Protein AF-A0A834G0B8-F1 (afdb_monomer)

Nearest PDB structures (foldseek):
  2ftw-assembly1_A  TM=9.825E-01  e=2.997E-65  Dictyostelium discoideum
  5e5c-assembly1_C  TM=9.768E-01  e=6.012E-62  Pseudomonas aeruginosa PAO1
  4tqt-assembly1_D  TM=9.620E-01  e=2.256E-61  Brucella suis 1330
  3dc8-assembly1_A  TM=9.641E-01  e=1.733E-60  Sinorhizobium meliloti
  2vr2-assembly1_A  TM=9.494E-01  e=4.234E-59  Homo sapiens

Sequence (905 aa):
MRNWLGLPVRDWSQLPDDVLLLILSRINAVEDLVVFSAVCRSWRFVAVKEFSTRRIQLPWLMLGENHGSESRGFFSFYSSKHYNVMLPNMSGRRIWGSQYGWLLVLEFNRQFFLFNPVTRVRLDLPPKPIFKGEVDHDDRQNHAASVPGFVRKAFVLRYASGSGSRPGSSTSHDRLLVVAVGNVSGNLAFAKPGGRNWIQIRTPFGRIESAAWCNDRLFAIMDTGNLLSCELFDDSPSGTYEAKEFAVEPDTVTAWNNISLVESSGDLFLVLRFFSGENGKNWHKTKSFEVYKLDFEAKEWAKVQGLGDRALFIDGDNYAMSLSASEVKECKGSCIYFVEKYWNKWGRYLGSYDVGIFSVVDRLITPHFVSDAFSSCAVRPNPIWVMPSLCDLCFGCVKPPFLKGELVATEFCEAGVGYTQCGASPYSSSKILIKGGTVVNAHHQEIADVYVEDGIIAAVKPNIKVGDEVTVLDATGKFVMPGGIDPHTHLAMNFMATETLDDFFSGQAAALAGGTTMHIDFVIPVQGSLSSGFEAYVEKAKKSCMDYGFHMAITKWDETVSREMEIMVKEKGINSFKFFLAYKGALMVNDELLLEGLKKCKSLGALAMVHAENGDAVFEGQKRMIELGITGPEGHALSRPPVLEGEATARAIRLAGFVNTPLYIVHVMSIDAMDEIANARKAGQRVIGEPVVSGLVLDDSGLFVMSPPIRTSGHGKALQGGLSTGILQLVGTDHCAFNSTQKALGIDDFRKIPNGVNGIEERMHLVWDTMVESGQISVTDYVRITSTECARIFNIYPRKGAILVGSDADIIILNPNSSFGISATSHHSRSDTNVFDGRRGKGKVEVTISRGRVVWENDQLNVAPGSGKYIEMPPYGYLFDGIDKVDSNYLSSLRAPVKRSKATS

Organism: Rhododendron simsii (NCBI:txid118357)

Structure (mmCIF, N/CA/C/O backbone):
data_AF-A0A834G0B8-F1
#
_entry.id   AF-A0A834G0B8-F1
#
loop_
_atom_site.group_PDB
_atom_site.id
_atom_site.type_symbol
_atom_site.label_atom_id
_atom_site.label_alt_id
_atom_site.label_comp_id
_atom_site.label_asym_id
_atom_site.label_entity_id
_atom_site.label_seq_id
_atom_site.pdbx_PDB_ins_code
_atom_site.Cartn_x
_atom_site.Cartn_y
_atom_site.Cartn_z
_atom_site.occupancy
_atom_site.B_iso_or_equiv
_atom_site.auth_seq_id
_atom_site.auth_comp_id
_atom_site.auth_asym_id
_atom_site.auth_atom_id
_atom_site.pdbx_PDB_model_num
ATOM 1 N N . MET A 1 1 ? -28.819 29.512 15.864 1.00 47.38 1 MET A N 1
ATOM 2 C CA . MET A 1 1 ? -29.650 30.665 15.433 1.00 47.38 1 MET A CA 1
ATOM 3 C C . MET A 1 1 ? -30.814 30.140 14.598 1.00 47.38 1 MET A C 1
ATOM 5 O O . MET A 1 1 ? -30.651 29.102 13.967 1.00 47.38 1 MET A O 1
ATOM 9 N N . ARG A 1 2 ? -31.987 30.782 14.623 1.00 40.19 2 ARG A N 1
ATOM 10 C CA . ARG A 1 2 ? -33.123 30.458 13.735 1.00 40.19 2 ARG A CA 1
ATOM 11 C C . ARG A 1 2 ? -33.294 31.597 12.731 1.00 40.19 2 ARG A C 1
ATOM 13 O O . ARG A 1 2 ? -33.008 32.740 13.077 1.00 40.19 2 ARG A O 1
ATOM 20 N N . ASN A 1 3 ? -33.680 31.290 11.496 1.00 55.28 3 ASN A N 1
ATOM 21 C CA . ASN A 1 3 ? -33.925 32.325 10.488 1.00 55.28 3 ASN A CA 1
ATOM 22 C C . ASN A 1 3 ? -35.283 33.016 10.726 1.00 55.28 3 ASN A C 1
ATOM 24 O O . ASN A 1 3 ? -36.049 32.609 11.599 1.00 55.28 3 ASN A O 1
ATOM 28 N N . TRP A 1 4 ? -35.595 34.048 9.935 1.00 47.66 4 TRP A N 1
ATOM 29 C CA . TRP A 1 4 ? -36.832 34.843 10.038 1.00 47.66 4 TRP A CA 1
ATOM 30 C C . TRP A 1 4 ? -38.130 34.029 9.853 1.00 47.66 4 TRP A C 1
ATOM 32 O O . TRP A 1 4 ? -39.213 34.537 10.116 1.00 47.66 4 TRP A O 1
ATOM 42 N N . LEU A 1 5 ? -38.022 32.760 9.444 1.00 48.81 5 LEU A N 1
ATOM 43 C CA . LEU A 1 5 ? -39.126 31.807 9.306 1.00 48.81 5 LEU A CA 1
ATOM 44 C C . LEU A 1 5 ? -39.183 30.780 10.456 1.00 48.81 5 LEU A C 1
ATOM 46 O O . LEU A 1 5 ? -39.929 29.810 10.383 1.00 48.81 5 LEU A O 1
ATOM 50 N N . GLY A 1 6 ? -38.388 30.953 11.516 1.00 38.59 6 GLY A N 1
ATOM 51 C CA . GLY A 1 6 ? -38.401 30.078 12.693 1.00 38.59 6 GLY A CA 1
ATOM 52 C C . GLY A 1 6 ? -37.762 28.699 12.485 1.00 38.59 6 GLY A C 1
ATOM 53 O O . GLY A 1 6 ? -37.793 27.878 13.404 1.00 38.59 6 GLY A O 1
ATOM 54 N N . LEU A 1 7 ? -37.142 28.446 11.327 1.00 45.94 7 LEU A N 1
ATOM 55 C CA . LEU A 1 7 ? -36.429 27.202 11.037 1.00 45.94 7 LEU A CA 1
ATOM 56 C C . LEU A 1 7 ? -35.001 27.244 11.610 1.00 45.94 7 LEU A C 1
ATOM 58 O O . LEU A 1 7 ? -34.376 28.313 11.635 1.00 45.94 7 LEU A O 1
ATOM 62 N N . PRO A 1 8 ? -34.456 26.100 12.073 1.00 51.12 8 PRO A N 1
ATOM 63 C CA . PRO A 1 8 ? -33.062 26.020 12.493 1.00 51.12 8 PRO A CA 1
ATOM 64 C C . PRO A 1 8 ? -32.152 26.409 11.323 1.00 51.12 8 PRO A C 1
ATOM 66 O O . PRO A 1 8 ? -32.283 25.870 10.222 1.00 51.12 8 PRO A O 1
ATOM 69 N N . VAL A 1 9 ? -31.241 27.363 11.549 1.00 54.59 9 VAL A N 1
ATOM 70 C CA . VAL A 1 9 ? -30.188 27.685 10.578 1.00 54.59 9 VAL A CA 1
ATOM 71 C C . VAL A 1 9 ? -29.346 26.425 10.425 1.00 54.59 9 VAL A C 1
ATOM 73 O O . VAL A 1 9 ? -28.724 25.984 11.390 1.00 54.59 9 VAL A O 1
ATOM 76 N N . ARG A 1 10 ? -29.401 25.808 9.242 1.00 59.69 10 ARG A N 1
ATOM 77 C CA . ARG A 1 10 ? -28.632 24.599 8.946 1.00 59.69 10 ARG A CA 1
ATOM 78 C C . ARG A 1 10 ? -27.151 24.950 8.977 1.00 59.69 10 ARG A C 1
ATOM 80 O O . ARG A 1 10 ? -26.719 25.875 8.291 1.00 59.69 10 ARG A O 1
ATOM 87 N N . ASP A 1 11 ? -26.403 24.224 9.794 1.00 71.50 11 ASP A N 1
ATOM 88 C CA . ASP A 1 11 ? -24.959 24.366 9.877 1.00 71.50 11 ASP A CA 1
ATOM 89 C C . ASP A 1 11 ? -24.322 23.625 8.699 1.00 71.50 11 ASP A C 1
ATOM 91 O O . ASP A 1 11 ? -24.179 22.404 8.710 1.00 71.50 11 ASP A O 1
ATOM 95 N N . TRP A 1 12 ? -23.970 24.374 7.653 1.00 71.06 12 TRP A N 1
ATOM 96 C CA . TRP A 1 12 ? -23.332 23.827 6.456 1.00 71.06 12 TRP A CA 1
ATOM 97 C C . TRP A 1 12 ? -21.983 23.159 6.758 1.00 71.06 12 TRP A C 1
ATOM 99 O O . TRP A 1 12 ? -21.543 22.331 5.965 1.00 71.06 12 TRP A O 1
ATOM 109 N N . SER A 1 13 ? -21.347 23.448 7.903 1.00 72.38 13 SER A N 1
ATOM 110 C CA . SER A 1 13 ? -20.092 22.797 8.295 1.00 72.38 13 SER A CA 1
ATOM 111 C C . SER A 1 13 ? -20.251 21.327 8.693 1.00 72.38 13 SER A C 1
ATOM 113 O O . SER A 1 13 ? -19.259 20.603 8.651 1.00 72.38 13 SER A O 1
ATOM 115 N N . GLN A 1 14 ? -21.481 20.898 9.005 1.00 75.62 14 GLN A N 1
ATOM 116 C CA . GLN A 1 14 ? -21.850 19.539 9.428 1.00 75.62 14 GLN A CA 1
ATOM 117 C C . GLN A 1 14 ? -22.278 18.637 8.263 1.00 75.62 14 GLN A C 1
ATOM 119 O O . GLN A 1 14 ? -22.762 17.528 8.488 1.00 75.62 14 GLN A O 1
ATOM 124 N N . LEU A 1 15 ? -22.177 19.114 7.018 1.00 76.94 15 LEU A N 1
ATOM 125 C CA . LEU A 1 15 ? -22.424 18.249 5.872 1.00 76.94 15 LEU A CA 1
ATOM 126 C C . LEU A 1 15 ? -21.332 17.179 5.796 1.00 76.94 15 LEU A C 1
ATOM 128 O O . LEU A 1 15 ? -20.158 17.548 5.847 1.00 76.94 15 LEU A O 1
ATOM 132 N N . PRO A 1 16 ? -21.697 15.891 5.677 1.00 79.31 16 PRO A N 1
ATOM 133 C CA . PRO A 1 16 ? -20.705 14.830 5.632 1.00 79.31 16 PRO A CA 1
ATOM 134 C C . PRO A 1 16 ? -19.886 14.887 4.332 1.00 79.31 16 PRO A C 1
ATOM 136 O O . PRO A 1 16 ? -20.357 15.376 3.297 1.00 79.31 16 PRO A O 1
ATOM 139 N N . ASP A 1 17 ? -18.640 14.418 4.403 1.00 73.38 17 ASP A N 1
ATOM 140 C CA . ASP A 1 17 ? -17.646 14.586 3.337 1.00 73.38 17 ASP A CA 1
ATOM 141 C C . ASP A 1 17 ? -18.071 13.926 2.012 1.00 73.38 17 ASP A C 1
ATOM 143 O O . ASP A 1 17 ? -17.735 14.441 0.952 1.00 73.38 17 ASP A O 1
ATOM 147 N N . ASP A 1 18 ? -18.869 12.857 2.034 1.00 71.62 18 ASP A N 1
ATOM 148 C CA . ASP A 1 18 ? -19.409 12.178 0.846 1.00 71.62 18 ASP A CA 1
ATOM 149 C C . ASP A 1 18 ? -20.405 13.048 0.056 1.00 71.62 18 ASP A C 1
ATOM 151 O O . ASP A 1 18 ? -20.353 13.101 -1.174 1.00 71.62 18 ASP A O 1
ATOM 155 N N . VAL A 1 19 ? -21.271 13.799 0.741 1.00 78.69 19 VAL A N 1
ATOM 156 C CA . VAL A 1 19 ? -22.190 14.767 0.124 1.00 78.69 19 VAL A CA 1
ATOM 157 C C . VAL A 1 19 ? -21.401 15.932 -0.457 1.00 78.69 19 VAL A C 1
ATOM 159 O O . VAL A 1 19 ? -21.695 16.394 -1.562 1.00 78.69 19 VAL A O 1
ATOM 162 N N . LEU A 1 20 ? -20.377 16.393 0.262 1.00 81.25 20 LEU A N 1
ATOM 163 C CA . LEU A 1 20 ? -19.474 17.438 -0.210 1.00 81.25 20 LEU A CA 1
ATOM 164 C C . LEU A 1 20 ? -18.701 16.981 -1.448 1.00 81.25 20 LEU A C 1
ATOM 166 O O . LEU A 1 20 ? -18.669 17.722 -2.427 1.00 81.25 20 LEU A O 1
ATOM 170 N N . LEU A 1 21 ? -18.176 15.755 -1.460 1.00 74.56 21 LEU A N 1
ATOM 171 C CA . LEU A 1 21 ? -17.522 15.131 -2.614 1.00 74.56 21 LEU A CA 1
ATOM 172 C C . LEU A 1 21 ? -18.489 14.946 -3.785 1.00 74.56 21 LEU A C 1
ATOM 174 O O . LEU A 1 21 ? -18.123 15.185 -4.934 1.00 74.56 21 LEU A O 1
ATOM 178 N N . LEU A 1 22 ? -19.747 14.591 -3.523 1.00 77.38 22 LEU A N 1
ATOM 179 C CA . LEU A 1 22 ? -20.758 14.460 -4.567 1.00 77.38 22 LEU A CA 1
ATOM 180 C C . LEU A 1 22 ? -21.101 15.819 -5.188 1.00 77.38 22 LEU A C 1
ATOM 182 O O . LEU A 1 22 ? -21.152 15.919 -6.413 1.00 77.38 22 LEU A O 1
ATOM 186 N N . ILE A 1 23 ? -21.260 16.880 -4.390 1.00 79.69 23 ILE A N 1
ATOM 187 C CA . ILE A 1 23 ? -21.405 18.258 -4.895 1.00 79.69 23 ILE A CA 1
ATOM 188 C C . ILE A 1 23 ? -20.159 18.648 -5.704 1.00 79.69 23 ILE A C 1
ATOM 190 O O . ILE A 1 23 ? -20.275 19.134 -6.830 1.00 79.69 23 ILE A O 1
ATOM 194 N N . LEU A 1 24 ? -18.970 18.361 -5.174 1.00 72.81 24 LEU A N 1
ATOM 195 C CA . LEU A 1 24 ? -17.680 18.657 -5.792 1.00 72.81 24 LEU A CA 1
ATOM 196 C C . LEU A 1 24 ? -17.486 17.953 -7.143 1.00 72.81 24 LEU A C 1
ATOM 198 O O . LEU A 1 24 ? -17.004 18.561 -8.100 1.00 72.81 24 LEU A O 1
ATOM 202 N N . SER A 1 25 ? -17.939 16.703 -7.260 1.00 70.69 25 SER A N 1
ATOM 203 C CA . SER A 1 25 ? -17.908 15.915 -8.500 1.00 70.69 25 SER A CA 1
ATOM 204 C C . SER A 1 25 ? -18.770 16.517 -9.615 1.00 70.69 25 SER A C 1
ATOM 206 O O . SER A 1 25 ? -18.547 16.238 -10.791 1.00 70.69 25 SER A O 1
ATOM 208 N N . ARG A 1 26 ? -19.754 17.354 -9.257 1.00 75.81 26 ARG A N 1
ATOM 209 C CA . ARG A 1 26 ? -20.673 18.023 -10.191 1.00 75.81 26 ARG A CA 1
ATOM 210 C C . ARG A 1 26 ? -20.283 19.470 -10.486 1.00 75.81 26 ARG A C 1
ATOM 212 O O . ARG A 1 26 ? -20.737 20.020 -11.488 1.00 75.81 26 ARG A O 1
ATOM 219 N N . ILE A 1 27 ? -19.450 20.079 -9.645 1.00 71.62 27 ILE A N 1
ATOM 220 C CA . ILE A 1 27 ? -18.848 21.387 -9.902 1.00 71.62 27 ILE A CA 1
ATOM 221 C C . ILE A 1 27 ? -17.823 21.216 -11.019 1.00 71.62 27 ILE A C 1
ATOM 223 O O . ILE A 1 27 ? -16.889 20.452 -10.851 1.00 71.62 27 ILE A O 1
ATOM 227 N N . ASN A 1 28 ? -17.967 21.920 -12.142 1.00 63.12 28 ASN A N 1
ATOM 228 C CA . ASN A 1 28 ? -17.022 21.844 -13.271 1.00 63.12 28 ASN A CA 1
ATOM 229 C C . ASN A 1 28 ? -16.248 23.152 -13.500 1.00 63.12 28 ASN A C 1
ATOM 231 O O . ASN A 1 28 ? -15.239 23.157 -14.201 1.00 63.12 28 ASN A O 1
ATOM 235 N N . ALA A 1 29 ? -16.712 24.248 -12.899 1.00 64.25 29 ALA A N 1
ATOM 236 C CA . ALA A 1 29 ? -16.082 25.559 -12.956 1.00 64.25 29 ALA A CA 1
ATOM 237 C C . ALA A 1 29 ? -15.155 25.742 -11.743 1.00 64.25 29 ALA A C 1
ATOM 239 O O . ALA A 1 29 ? -15.561 25.464 -10.610 1.00 64.25 29 ALA A O 1
ATOM 240 N N . VAL A 1 30 ? -13.921 26.218 -11.954 1.00 64.25 30 VAL A N 1
ATOM 241 C CA . VAL A 1 30 ? -13.003 26.544 -10.842 1.00 64.25 30 VAL A CA 1
ATOM 242 C C . VAL A 1 30 ? -13.590 27.677 -10.002 1.00 64.25 30 VAL A C 1
ATOM 244 O O . VAL A 1 30 ? -13.386 27.738 -8.796 1.00 64.25 30 VAL A O 1
ATOM 247 N N . GLU A 1 31 ? -14.409 28.520 -10.616 1.00 68.06 31 GLU A N 1
ATOM 248 C CA . GLU A 1 31 ? -15.207 29.558 -9.982 1.00 68.06 31 GLU A CA 1
ATOM 249 C C . GLU A 1 31 ? -16.084 29.016 -8.851 1.00 68.06 31 GLU A C 1
ATOM 251 O O . GLU A 1 31 ? -15.979 29.449 -7.701 1.00 68.06 31 GLU A O 1
ATOM 256 N N . ASP A 1 32 ? -16.907 28.021 -9.167 1.00 71.94 32 ASP A N 1
ATOM 257 C CA . ASP A 1 32 ? -17.830 27.402 -8.217 1.00 71.94 32 ASP A CA 1
ATOM 258 C C . ASP A 1 32 ? -17.080 26.568 -7.177 1.00 71.94 32 ASP A C 1
ATOM 260 O O . ASP A 1 32 ? -17.523 26.431 -6.039 1.00 71.94 32 ASP A O 1
ATOM 264 N N . LEU A 1 33 ? -15.900 26.067 -7.537 1.00 70.69 33 LEU A N 1
ATOM 265 C CA . LEU A 1 33 ? -15.015 25.355 -6.632 1.00 70.69 33 LEU A CA 1
ATOM 266 C C . LEU A 1 33 ? -14.334 26.286 -5.620 1.00 70.69 33 LEU A C 1
ATOM 268 O O . LEU A 1 33 ? -14.229 25.941 -4.444 1.00 70.69 33 LEU A O 1
ATOM 272 N N . VAL A 1 34 ? -13.868 27.464 -6.040 1.00 67.75 34 VAL A N 1
ATOM 273 C CA . VAL A 1 34 ? -13.312 28.458 -5.112 1.00 67.75 34 VAL A CA 1
ATOM 274 C C . VAL A 1 34 ? -14.404 28.896 -4.143 1.00 67.75 34 VAL A C 1
ATOM 276 O O . VAL A 1 34 ? -14.155 28.938 -2.938 1.00 67.75 34 VAL A O 1
ATOM 279 N N . VAL A 1 35 ? -15.627 29.120 -4.634 1.00 71.69 35 VAL A N 1
ATOM 280 C CA . VAL A 1 35 ? -16.799 29.410 -3.791 1.00 71.69 35 VAL A CA 1
ATOM 281 C C . VAL A 1 35 ? -17.096 28.247 -2.840 1.00 71.69 35 VAL A C 1
ATOM 283 O O . VAL A 1 35 ? -17.263 28.475 -1.644 1.00 71.69 35 VAL A O 1
ATOM 286 N N . PHE A 1 36 ? -17.067 27.004 -3.325 1.00 76.56 36 PHE A N 1
ATOM 287 C CA . PHE A 1 36 ? -17.218 25.794 -2.513 1.00 76.56 36 PHE A CA 1
ATOM 288 C C . PHE A 1 36 ? -16.150 25.715 -1.406 1.00 76.56 36 PHE A C 1
ATOM 290 O O . PHE A 1 36 ? -16.473 25.509 -0.238 1.00 76.56 36 PHE A O 1
ATOM 297 N N . SER A 1 37 ? -14.883 25.995 -1.723 1.00 71.06 37 SER A N 1
ATOM 298 C CA . SER A 1 37 ? -13.770 26.017 -0.759 1.00 71.06 37 SER A CA 1
ATOM 299 C C . SER A 1 37 ? -13.818 27.198 0.230 1.00 71.06 37 SER A C 1
ATOM 301 O O . SER A 1 37 ? -13.136 27.205 1.264 1.00 71.06 37 SER A O 1
ATOM 303 N N . ALA A 1 38 ? -14.616 28.225 -0.076 1.00 69.06 38 ALA A N 1
ATOM 304 C CA . ALA A 1 38 ? -14.768 29.421 0.742 1.00 69.06 38 ALA A CA 1
ATOM 305 C C . ALA A 1 38 ? -15.856 29.284 1.821 1.00 69.06 38 ALA A C 1
ATOM 307 O O . ALA A 1 38 ? -15.857 30.098 2.744 1.00 69.06 38 ALA A O 1
ATOM 308 N N . VAL A 1 39 ? -16.719 28.259 1.757 1.00 73.31 39 VAL A N 1
ATOM 309 C CA . VAL A 1 39 ? -17.856 28.067 2.682 1.00 73.31 39 VAL A CA 1
ATOM 310 C C . VAL A 1 39 ? -17.396 27.907 4.135 1.00 73.31 39 VAL A C 1
ATOM 312 O O . VAL A 1 39 ? -17.760 28.705 4.997 1.00 73.31 39 VAL A O 1
ATOM 315 N N . CYS A 1 40 ? -16.577 26.895 4.427 1.00 73.88 40 CYS A N 1
ATOM 316 C CA . CYS A 1 40 ? -15.987 26.663 5.750 1.00 73.88 40 CYS A CA 1
ATOM 317 C C . CYS A 1 40 ? -14.786 25.706 5.655 1.00 73.88 40 CYS A C 1
ATOM 319 O O . CYS A 1 40 ? -14.409 25.258 4.572 1.00 73.88 40 CYS A O 1
ATOM 321 N N . ARG A 1 41 ? -14.151 25.394 6.795 1.00 70.88 41 ARG A N 1
ATOM 322 C CA . ARG A 1 41 ? -12.939 24.556 6.835 1.00 70.88 41 ARG A CA 1
ATOM 323 C C . ARG A 1 41 ? -13.168 23.137 6.298 1.00 70.88 41 ARG A C 1
ATOM 325 O O . ARG A 1 41 ? -12.286 22.646 5.604 1.00 70.88 41 ARG A O 1
ATOM 332 N N . SER A 1 42 ? -14.311 22.509 6.587 1.00 76.56 42 SER A N 1
ATOM 333 C CA . SER A 1 42 ? -14.644 21.156 6.106 1.00 76.56 42 SER A CA 1
ATOM 334 C C . SER A 1 42 ? -14.799 21.115 4.584 1.00 76.56 42 SER A C 1
ATOM 336 O O . SER A 1 42 ? -14.101 20.360 3.918 1.00 76.56 42 SER A O 1
ATOM 338 N N . TRP A 1 43 ? -15.584 22.025 4.006 1.00 84.12 43 TRP A N 1
ATOM 339 C CA . TRP A 1 43 ? -15.740 22.130 2.550 1.00 84.12 43 TRP A CA 1
ATOM 340 C C . TRP A 1 43 ? -14.421 22.432 1.840 1.00 84.12 43 TRP A C 1
ATOM 342 O O . TRP A 1 43 ? -14.108 21.835 0.814 1.00 84.12 43 TRP A O 1
ATOM 352 N N . ARG A 1 44 ? -13.601 23.320 2.416 1.00 75.44 44 ARG A N 1
ATOM 353 C CA . ARG A 1 44 ? -12.254 23.603 1.907 1.00 75.44 44 ARG A CA 1
ATOM 354 C C . ARG A 1 44 ? -11.372 22.368 1.914 1.00 75.44 44 ARG A C 1
ATOM 356 O O . ARG A 1 44 ? -10.657 22.129 0.951 1.00 75.44 44 ARG A O 1
ATOM 363 N N . PHE A 1 45 ? -11.406 21.608 3.001 1.00 72.44 45 PHE A N 1
ATOM 364 C CA . PHE A 1 45 ? -10.605 20.402 3.147 1.00 72.44 45 PHE A CA 1
ATOM 365 C C . PHE A 1 45 ? -10.953 19.365 2.073 1.00 72.44 45 PHE A C 1
ATOM 367 O O . PHE A 1 45 ? -10.048 18.809 1.457 1.00 72.44 45 PHE A O 1
ATOM 374 N N . VAL A 1 46 ? -12.243 19.187 1.779 1.00 72.50 46 VAL A N 1
ATOM 375 C CA . VAL A 1 46 ? -12.719 18.312 0.697 1.00 72.50 46 VAL A CA 1
ATOM 376 C C . VAL A 1 46 ? -12.325 18.859 -0.685 1.00 72.50 46 VAL A C 1
ATOM 378 O O . VAL A 1 46 ? -11.812 18.115 -1.515 1.00 72.50 46 VAL A O 1
ATOM 381 N N . ALA A 1 47 ? -12.457 20.171 -0.912 1.00 68.06 47 ALA A N 1
ATOM 382 C CA . ALA A 1 47 ? -12.067 20.830 -2.165 1.00 68.06 47 ALA A CA 1
ATOM 383 C C . ALA A 1 47 ? -10.579 20.648 -2.513 1.00 68.06 47 ALA A C 1
ATOM 385 O O . ALA A 1 47 ? -10.230 20.453 -3.675 1.00 68.06 47 ALA A O 1
ATOM 386 N N . VAL A 1 48 ? -9.706 20.710 -1.500 1.00 63.00 48 VAL A N 1
ATOM 387 C CA . VAL A 1 48 ? -8.249 20.573 -1.655 1.00 63.00 48 VAL A CA 1
ATOM 388 C C . VAL A 1 48 ? -7.839 19.146 -2.035 1.00 63.00 48 VAL A C 1
ATOM 390 O O . VAL A 1 48 ? -6.846 18.981 -2.735 1.00 63.00 48 VAL A O 1
ATOM 393 N N . LYS A 1 49 ? -8.602 18.122 -1.631 1.00 59.94 49 LYS A N 1
ATOM 394 C CA . LYS A 1 49 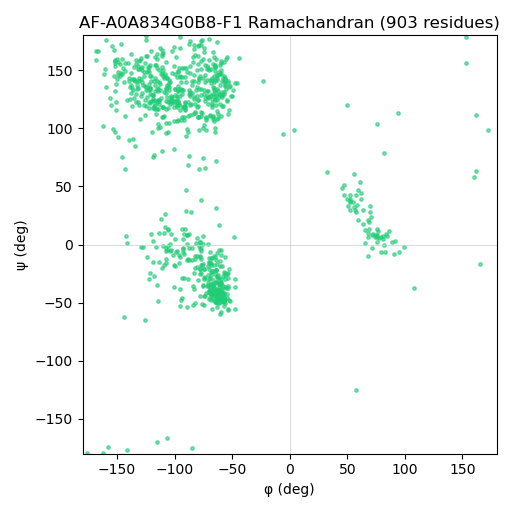? -8.279 16.712 -1.907 1.00 59.94 49 LYS A CA 1
ATOM 395 C C . LYS A 1 49 ? -8.519 16.273 -3.360 1.00 59.94 49 LYS A C 1
ATOM 397 O O . LYS A 1 49 ? -7.812 15.390 -3.825 1.00 59.94 49 LYS A O 1
ATOM 402 N N . GLU A 1 50 ? -9.477 16.870 -4.071 1.00 57.66 50 GLU A N 1
ATOM 403 C CA . GLU A 1 50 ? -9.910 16.414 -5.412 1.00 57.66 50 GLU A CA 1
ATOM 404 C C . GLU A 1 50 ? -9.245 17.147 -6.593 1.00 57.66 50 GLU A C 1
ATOM 406 O O . GLU A 1 50 ? -9.317 16.709 -7.742 1.00 57.66 50 GLU A O 1
ATOM 411 N N . PHE A 1 51 ? -8.611 18.294 -6.355 1.00 53.38 51 PHE A N 1
ATOM 412 C CA . PHE A 1 51 ? -8.185 19.197 -7.432 1.00 53.38 51 PHE A CA 1
ATOM 413 C C . PHE A 1 51 ? -6.963 18.736 -8.220 1.00 53.38 51 PHE A C 1
ATOM 415 O O . PHE A 1 51 ? -6.790 19.151 -9.364 1.00 53.38 51 PHE A O 1
ATOM 422 N N . SER A 1 52 ? -6.153 17.847 -7.647 1.00 49.44 52 SER A N 1
ATOM 423 C CA . SER A 1 52 ? -4.958 17.258 -8.266 1.00 49.44 52 SER A CA 1
ATOM 424 C C . SER A 1 52 ? -5.261 16.456 -9.542 1.00 49.44 52 SER A C 1
ATOM 426 O O . SER A 1 52 ? -4.343 16.013 -10.223 1.00 49.44 52 SER A O 1
ATOM 428 N N . THR A 1 53 ? -6.540 16.289 -9.896 1.00 43.41 53 THR A N 1
ATOM 429 C CA . THR A 1 53 ? -7.009 15.514 -11.054 1.00 43.41 53 THR A CA 1
ATOM 430 C C . THR A 1 53 ? -7.604 16.359 -12.192 1.00 43.41 53 THR A C 1
ATOM 432 O O . THR A 1 53 ? -8.015 15.800 -13.211 1.00 43.41 53 THR A O 1
ATOM 435 N N . ARG A 1 54 ? -7.682 17.698 -12.068 1.00 52.31 54 ARG A N 1
ATOM 436 C CA . ARG A 1 54 ? -8.414 18.560 -13.024 1.00 52.31 54 ARG A CA 1
ATOM 437 C C . ARG A 1 54 ? -7.520 19.502 -13.843 1.00 52.31 54 ARG A C 1
ATOM 439 O O . ARG A 1 54 ? -6.463 19.930 -13.402 1.00 52.31 54 ARG A O 1
ATOM 446 N N . ARG A 1 55 ? -7.971 19.807 -15.071 1.00 52.47 55 ARG A N 1
ATOM 447 C CA . ARG A 1 55 ? -7.248 20.576 -16.110 1.00 52.47 55 ARG A CA 1
ATOM 448 C C . ARG A 1 55 ? -6.890 22.008 -15.673 1.00 52.47 55 ARG A C 1
ATOM 450 O O . ARG A 1 55 ? -7.677 22.658 -14.989 1.00 52.47 55 ARG A O 1
ATOM 457 N N . ILE A 1 56 ? -5.746 22.504 -16.158 1.00 59.41 56 ILE A N 1
ATOM 458 C CA . ILE A 1 56 ? -5.259 23.885 -15.991 1.00 59.41 56 ILE A CA 1
ATOM 459 C C . ILE A 1 56 ? -6.258 24.866 -16.640 1.00 59.41 56 ILE A C 1
ATOM 461 O O . ILE A 1 56 ? -6.656 24.675 -17.788 1.00 59.41 56 ILE A O 1
ATOM 465 N N . GLN A 1 57 ? -6.673 25.909 -15.911 1.00 66.25 57 GLN A N 1
ATOM 466 C CA . GLN A 1 57 ? -7.536 26.991 -16.414 1.00 66.25 57 GLN A CA 1
ATOM 467 C C . GLN A 1 57 ? -6.777 28.324 -16.521 1.00 66.25 57 GLN A C 1
ATOM 469 O O . GLN A 1 57 ? -5.677 28.465 -15.986 1.00 66.25 57 GLN A O 1
ATOM 474 N N . LEU A 1 58 ? -7.378 29.308 -17.205 1.00 73.50 58 LEU A N 1
ATOM 475 C CA . LEU A 1 58 ? -6.838 30.667 -17.333 1.00 73.50 58 LEU A CA 1
ATOM 476 C C . LEU A 1 58 ? -6.578 31.323 -15.954 1.00 73.50 58 LEU A C 1
ATOM 478 O O . LEU A 1 58 ? -7.416 31.193 -15.056 1.00 73.50 58 LEU A O 1
ATOM 482 N N . PRO A 1 59 ? -5.473 32.082 -15.786 1.00 81.62 59 PRO A N 1
ATOM 483 C CA . PRO A 1 59 ? -5.204 32.843 -14.568 1.00 81.62 59 PRO A CA 1
ATOM 484 C C . PRO A 1 59 ? -6.336 33.818 -14.222 1.00 81.62 59 PRO A C 1
ATOM 486 O O . PRO A 1 59 ? -6.929 34.458 -15.095 1.00 81.62 59 PRO A O 1
ATOM 489 N N . TRP A 1 60 ? -6.605 33.978 -12.928 1.00 82.50 60 TRP A N 1
ATOM 490 C CA . TRP A 1 60 ? -7.534 34.982 -12.414 1.00 82.50 60 TRP A CA 1
ATOM 491 C C . TRP A 1 60 ? -6.792 36.267 -12.076 1.00 82.50 60 TRP A C 1
ATOM 493 O O . TRP A 1 60 ? -5.624 36.243 -11.693 1.00 82.50 60 TRP A O 1
ATOM 503 N N . LEU A 1 61 ? -7.479 37.400 -12.158 1.00 81.75 61 LEU A N 1
ATOM 504 C CA . LEU A 1 61 ? -6.933 38.680 -11.726 1.00 81.75 61 LEU A CA 1
ATOM 505 C C . LEU A 1 61 ? -7.410 38.977 -10.306 1.00 81.75 61 LEU A C 1
ATOM 507 O O . LEU A 1 61 ? -8.581 39.291 -10.101 1.00 81.75 61 LEU A O 1
ATOM 511 N N . MET A 1 62 ? -6.519 38.865 -9.321 1.00 81.12 62 MET A N 1
ATOM 512 C CA . MET A 1 62 ? -6.801 39.333 -7.962 1.00 81.12 62 MET A CA 1
ATOM 513 C C . MET A 1 62 ? -6.804 40.857 -7.972 1.00 81.12 62 MET A C 1
ATOM 515 O O . MET A 1 62 ? -5.890 41.457 -8.522 1.00 81.12 62 MET A O 1
ATOM 519 N N . LEU A 1 63 ? -7.811 41.480 -7.376 1.00 76.75 63 LEU A N 1
ATOM 520 C CA . LEU A 1 63 ? -8.047 42.919 -7.419 1.00 76.75 63 LEU A CA 1
ATOM 521 C C . LEU A 1 63 ? -7.612 43.610 -6.122 1.00 76.75 63 LEU A C 1
ATOM 523 O O . LEU A 1 63 ? -7.360 42.972 -5.096 1.00 76.75 63 LEU A O 1
ATOM 527 N N . GLY A 1 64 ? -7.526 44.939 -6.177 1.00 66.56 64 GLY A N 1
ATOM 528 C CA . GLY A 1 64 ? -7.105 45.759 -5.046 1.00 66.56 64 GLY A CA 1
ATOM 529 C C . GLY A 1 64 ? -8.047 45.722 -3.831 1.00 66.56 64 GLY A C 1
ATOM 530 O O . GLY A 1 64 ? -9.223 45.387 -3.914 1.00 66.56 64 GLY A O 1
ATOM 531 N N . GLU A 1 65 ? -7.477 46.107 -2.689 1.00 66.19 65 GLU A N 1
ATOM 532 C CA . GLU A 1 65 ? -8.109 46.917 -1.633 1.00 66.19 65 GLU A CA 1
ATOM 533 C C . GLU A 1 65 ? -9.570 47.377 -1.678 1.00 66.19 65 GLU A C 1
ATOM 535 O O . GLU A 1 65 ? -9.789 48.476 -2.184 1.00 66.19 65 GLU A O 1
ATOM 540 N N . ASN A 1 66 ? -10.519 46.711 -1.013 1.00 60.59 66 ASN A N 1
ATOM 541 C CA . ASN A 1 66 ? -11.736 47.400 -0.561 1.00 60.59 66 ASN A CA 1
ATOM 542 C C . ASN A 1 66 ? -11.552 47.849 0.898 1.00 60.59 66 ASN A C 1
ATOM 544 O O . ASN A 1 66 ? -11.392 47.012 1.784 1.00 60.59 66 ASN A O 1
ATOM 548 N N . HIS A 1 67 ? -11.549 49.165 1.149 1.00 56.94 67 HIS A N 1
ATOM 549 C CA . HIS A 1 67 ? -11.304 49.750 2.480 1.00 56.94 67 HIS A CA 1
ATOM 550 C C . HIS A 1 67 ? -12.169 49.105 3.573 1.00 56.94 67 HIS A C 1
ATOM 552 O O . HIS A 1 67 ? -13.389 49.030 3.441 1.00 56.94 67 HIS A O 1
ATOM 558 N N . GLY A 1 68 ? -11.533 48.660 4.662 1.00 55.16 68 GLY A N 1
ATOM 559 C CA . GLY A 1 68 ? -12.216 48.084 5.828 1.00 55.16 68 GLY A CA 1
ATOM 560 C C . GLY A 1 68 ? -12.817 46.690 5.613 1.00 55.16 68 GLY A C 1
ATOM 561 O O . GLY A 1 68 ? -13.539 46.208 6.482 1.00 55.16 68 GLY A O 1
ATOM 562 N N . SER A 1 69 ? -12.537 46.038 4.479 1.00 63.84 69 SER A N 1
ATOM 563 C CA . SER A 1 69 ? -13.044 44.705 4.155 1.00 63.84 69 SER A CA 1
ATOM 564 C C . SER A 1 69 ? -11.944 43.648 4.241 1.00 63.84 69 SER A C 1
ATOM 566 O O . SER A 1 69 ? -10.902 43.750 3.602 1.00 63.84 69 SER A O 1
ATOM 568 N N . GLU A 1 70 ? -12.230 42.553 4.945 1.00 68.50 70 GLU A N 1
ATOM 569 C CA . GLU A 1 70 ? -11.380 41.353 4.966 1.00 68.50 70 GLU A CA 1
ATOM 570 C C . GLU A 1 70 ? -11.543 40.468 3.712 1.00 68.50 70 GLU A C 1
ATOM 572 O O . GLU A 1 70 ? -10.934 39.402 3.606 1.00 68.50 70 GLU A O 1
ATOM 577 N N . SER A 1 71 ? -12.368 40.886 2.748 1.00 71.25 71 SER A N 1
ATOM 578 C CA . SER A 1 71 ? -12.539 40.222 1.452 1.00 71.25 71 SER A CA 1
ATOM 579 C C . SER A 1 71 ? -11.669 40.839 0.352 1.00 71.25 71 SER A C 1
ATOM 581 O O . SER A 1 71 ? -11.464 42.054 0.313 1.00 71.25 71 SER A O 1
ATOM 583 N N . ARG A 1 72 ? -11.169 39.990 -0.556 1.00 76.88 72 ARG A N 1
ATOM 584 C CA . ARG A 1 72 ? -10.450 40.362 -1.783 1.00 76.88 72 ARG A CA 1
ATOM 585 C C . ARG A 1 72 ? -11.253 39.963 -3.014 1.00 76.88 72 ARG A C 1
ATOM 587 O O . ARG A 1 72 ? -11.758 38.843 -3.079 1.00 76.88 72 ARG A O 1
ATOM 594 N N . GLY A 1 73 ? -11.338 40.869 -3.983 1.00 76.69 73 GLY A N 1
ATOM 595 C CA . GLY A 1 73 ? -11.963 40.603 -5.275 1.00 76.69 73 GLY A CA 1
ATOM 596 C C . GLY A 1 73 ? -11.049 39.794 -6.196 1.00 76.69 73 GLY A C 1
ATOM 597 O O . GLY A 1 73 ? -9.835 39.985 -6.193 1.00 76.69 73 GLY A O 1
ATOM 598 N N . PHE A 1 74 ? -11.630 38.914 -6.999 1.00 80.19 74 PHE A N 1
ATOM 599 C CA . PHE A 1 74 ? -10.984 38.168 -8.073 1.00 80.19 74 PHE A CA 1
ATOM 600 C C . PHE A 1 74 ? -11.853 38.253 -9.327 1.00 80.19 74 PHE A C 1
ATOM 602 O O . PHE A 1 74 ? -13.074 38.116 -9.254 1.00 80.19 74 PHE A O 1
ATOM 609 N N . PHE A 1 75 ? -11.235 38.463 -10.483 1.00 78.19 75 PHE A N 1
ATOM 610 C CA . PHE A 1 75 ? -11.911 38.520 -11.774 1.00 78.19 75 PHE A CA 1
ATOM 611 C C . PHE A 1 75 ? -11.475 37.350 -12.663 1.00 78.19 75 PHE A C 1
ATOM 613 O O . PHE A 1 75 ? -10.281 37.168 -12.913 1.00 78.19 75 PHE A O 1
ATOM 620 N N . SER A 1 76 ? -12.448 36.565 -13.138 1.00 78.38 76 SER A N 1
ATOM 621 C CA . SER A 1 76 ? -12.224 35.478 -14.102 1.00 78.38 76 SER A CA 1
ATOM 622 C C . SER A 1 76 ? -12.429 36.000 -15.525 1.00 78.38 76 SER A C 1
ATOM 624 O O . SER A 1 76 ? -13.533 36.419 -15.882 1.00 78.38 76 SER A O 1
ATOM 626 N N . PHE A 1 77 ? -11.377 35.946 -16.349 1.00 73.69 77 PHE A N 1
ATOM 627 C CA . PHE A 1 77 ? -11.447 36.286 -17.779 1.00 73.69 77 PHE A CA 1
ATOM 628 C C . PHE A 1 77 ? -12.259 35.271 -18.582 1.00 73.69 77 PHE A C 1
ATOM 630 O O . PHE A 1 77 ? -12.811 35.615 -19.622 1.00 73.69 77 PHE A O 1
ATOM 637 N N . TYR A 1 78 ? -12.367 34.038 -18.082 1.00 71.81 78 TYR A N 1
ATOM 638 C CA . TYR A 1 78 ? -13.174 33.001 -18.705 1.00 71.81 78 TYR A CA 1
ATOM 639 C C . TYR A 1 78 ? -14.666 33.335 -18.621 1.00 71.81 78 TYR A C 1
ATOM 641 O O . TYR A 1 78 ? -15.356 33.423 -19.635 1.00 71.81 78 TYR A O 1
ATOM 649 N N . SER A 1 79 ? -15.171 33.561 -17.407 1.00 68.81 79 SER A N 1
ATOM 650 C CA . SER A 1 79 ? -16.603 33.768 -17.187 1.00 68.81 79 SER A CA 1
ATOM 651 C C . SER A 1 79 ? -17.026 35.237 -17.228 1.00 68.81 79 SER A C 1
ATOM 653 O O . SER A 1 79 ? -18.220 35.517 -17.149 1.00 68.81 79 SER A O 1
ATOM 655 N N . SER A 1 80 ? -16.074 36.178 -17.279 1.00 74.31 80 SER A N 1
ATOM 656 C CA . SER A 1 80 ? -16.312 37.618 -17.086 1.00 74.31 80 SER A CA 1
ATOM 657 C C . SER A 1 80 ? -17.082 37.927 -15.790 1.00 74.31 80 SER A C 1
ATOM 659 O O . SER A 1 80 ? -17.937 38.811 -15.750 1.00 74.31 80 SER A O 1
ATOM 661 N N . LYS A 1 81 ? -16.805 37.169 -14.718 1.00 73.50 81 LYS A N 1
ATOM 662 C CA . LYS A 1 81 ? -17.470 37.304 -13.407 1.00 73.50 81 LYS A CA 1
ATOM 663 C C . LYS A 1 81 ? -16.487 37.734 -12.323 1.00 73.50 81 LYS A C 1
ATOM 665 O O . LYS A 1 81 ? -15.288 37.470 -12.404 1.00 73.50 81 LYS A O 1
ATOM 670 N N . HIS A 1 82 ? -17.041 38.372 -11.296 1.00 74.50 82 HIS A N 1
ATOM 671 C CA . HIS A 1 82 ? -16.326 38.835 -10.116 1.00 74.50 82 HIS A CA 1
ATOM 672 C C . HIS A 1 82 ? -16.631 37.954 -8.900 1.00 74.50 82 HIS A C 1
ATOM 674 O O . HIS A 1 82 ? -17.791 37.633 -8.634 1.00 74.50 82 HIS A O 1
ATOM 680 N N . TYR A 1 83 ? -15.591 37.622 -8.142 1.00 73.75 83 TYR A N 1
ATOM 681 C CA . TYR A 1 83 ? -15.637 36.750 -6.975 1.00 73.75 83 TYR A CA 1
ATOM 682 C C . TYR A 1 83 ? -15.021 37.464 -5.776 1.00 73.75 83 TYR A C 1
ATOM 684 O O . TYR A 1 83 ? -13.870 37.877 -5.831 1.00 73.75 83 TYR A O 1
ATOM 692 N N . ASN A 1 84 ? -15.760 37.586 -4.674 1.00 74.44 84 ASN A N 1
ATOM 693 C CA . ASN A 1 84 ? -15.208 38.086 -3.415 1.00 74.44 84 ASN A CA 1
ATOM 694 C C . ASN A 1 84 ? -14.805 36.910 -2.531 1.00 74.44 84 ASN A C 1
ATOM 696 O O . ASN A 1 84 ? -15.643 36.094 -2.150 1.00 74.44 84 ASN A O 1
ATOM 700 N N . VAL A 1 85 ? -13.525 36.840 -2.181 1.00 73.50 85 VAL A N 1
ATOM 701 C CA . VAL A 1 85 ? -12.953 35.771 -1.364 1.00 73.50 85 VAL A CA 1
ATOM 702 C C . VAL A 1 85 ? -12.462 36.362 -0.045 1.00 73.50 85 VAL A C 1
ATOM 704 O O . VAL A 1 85 ? -11.619 37.253 -0.025 1.00 73.50 85 VAL A O 1
ATOM 707 N N . MET A 1 86 ? -12.968 35.855 1.081 1.00 73.44 86 MET A N 1
ATOM 708 C CA . MET A 1 86 ? -12.545 36.287 2.421 1.00 73.44 86 MET A CA 1
ATOM 709 C C . MET A 1 86 ? -11.091 35.889 2.685 1.00 73.44 86 MET A C 1
ATOM 711 O O . MET A 1 86 ? -10.816 34.699 2.839 1.00 73.44 86 MET A O 1
ATOM 715 N N . LEU A 1 87 ? -10.160 36.840 2.758 1.00 75.75 87 LEU A N 1
ATOM 716 C CA . LEU A 1 87 ? -8.746 36.633 3.094 1.00 75.75 87 LEU A CA 1
ATOM 717 C C . LEU A 1 87 ? -8.413 37.394 4.399 1.00 75.75 87 LEU A C 1
ATOM 719 O O . LEU A 1 87 ? -7.797 38.463 4.341 1.00 75.75 87 LEU A O 1
ATOM 723 N N . PRO A 1 88 ? -8.808 36.874 5.581 1.00 66.31 88 PRO A N 1
ATOM 724 C CA . PRO A 1 88 ? -8.590 37.567 6.849 1.00 66.31 88 PRO A CA 1
ATOM 725 C C . PRO A 1 88 ? -7.099 37.809 7.092 1.00 66.31 88 PRO A C 1
ATOM 727 O O . PRO A 1 88 ? -6.251 37.015 6.680 1.00 66.31 88 PRO A O 1
ATOM 730 N N . ASN A 1 89 ? -6.784 38.915 7.763 1.00 67.50 89 ASN A N 1
ATOM 731 C CA . ASN A 1 89 ? -5.424 39.389 8.033 1.00 67.50 89 ASN A CA 1
ATOM 732 C C . ASN A 1 89 ? -4.595 39.800 6.807 1.00 67.50 89 ASN A C 1
ATOM 734 O O . ASN A 1 89 ? -3.468 40.225 7.000 1.00 67.50 89 ASN A O 1
ATOM 738 N N . MET A 1 90 ? -5.102 39.749 5.572 1.00 72.12 90 MET A N 1
ATOM 739 C CA . MET A 1 90 ? -4.355 40.190 4.377 1.00 72.12 90 MET A CA 1
ATOM 740 C C . MET A 1 90 ? -4.496 41.688 4.069 1.00 72.12 90 MET A C 1
ATOM 742 O O . MET A 1 90 ? -3.902 42.178 3.106 1.00 72.12 90 MET A O 1
ATOM 746 N N . SER A 1 91 ? -5.297 42.408 4.854 1.00 72.12 91 SER A N 1
ATOM 747 C CA . SER A 1 91 ? -5.529 43.848 4.714 1.00 72.12 91 SER A CA 1
ATOM 748 C C . SER A 1 91 ? -4.244 44.649 4.937 1.00 72.12 91 SER A C 1
ATOM 750 O O . SER A 1 91 ? -3.473 44.361 5.855 1.00 72.12 91 SER A O 1
ATOM 752 N N . GLY A 1 92 ? -3.977 45.615 4.057 1.00 69.00 92 GLY A N 1
ATOM 753 C CA . GLY A 1 92 ? -2.834 46.526 4.162 1.00 69.00 92 GLY A CA 1
ATOM 754 C C . GLY A 1 92 ? -1.447 45.899 3.967 1.00 69.00 92 GLY A C 1
ATOM 755 O O . GLY A 1 92 ? -0.451 46.594 4.153 1.00 69.00 92 GLY A O 1
ATOM 756 N N . ARG A 1 93 ? -1.343 44.616 3.588 1.00 76.38 93 ARG A N 1
ATOM 757 C CA . ARG A 1 93 ? -0.061 43.928 3.336 1.00 76.38 93 ARG A CA 1
ATOM 758 C C . ARG A 1 93 ? 0.421 44.122 1.903 1.00 76.38 93 ARG A C 1
ATOM 760 O O . ARG A 1 93 ? -0.373 44.275 0.975 1.00 76.38 93 ARG A O 1
ATOM 767 N N . ARG A 1 94 ? 1.739 44.048 1.699 1.00 78.62 94 ARG A N 1
ATOM 768 C CA . ARG A 1 94 ? 2.321 44.034 0.351 1.00 78.62 94 ARG A CA 1
ATOM 769 C C . ARG A 1 94 ? 2.388 42.606 -0.178 1.00 78.62 94 ARG A C 1
ATOM 771 O O . ARG A 1 94 ? 2.809 41.711 0.553 1.00 78.62 94 ARG A O 1
ATOM 778 N N . ILE A 1 95 ? 1.950 42.409 -1.421 1.00 81.19 95 ILE A N 1
ATOM 779 C CA . ILE A 1 95 ? 1.778 41.085 -2.024 1.00 81.19 95 ILE A CA 1
ATOM 780 C C . ILE A 1 95 ? 2.346 41.081 -3.446 1.00 81.19 95 ILE A C 1
ATOM 782 O O . ILE A 1 95 ? 2.177 42.066 -4.160 1.00 81.19 95 ILE A O 1
ATOM 786 N N . TRP A 1 96 ? 2.973 39.972 -3.839 1.00 84.94 96 TRP A N 1
ATOM 787 C CA . TRP A 1 96 ? 3.403 39.671 -5.209 1.00 84.94 96 TRP A CA 1
ATOM 788 C C . TRP A 1 96 ? 2.853 38.314 -5.661 1.00 84.94 96 TRP A C 1
ATOM 790 O O . TRP A 1 96 ? 2.672 37.414 -4.837 1.00 84.94 96 TRP A O 1
ATOM 800 N N . GLY A 1 97 ? 2.577 38.176 -6.958 1.00 78.50 97 GLY A N 1
ATOM 801 C CA . GLY A 1 97 ? 2.040 36.954 -7.565 1.00 78.50 97 GLY A CA 1
ATOM 802 C C . GLY A 1 97 ? 3.103 35.915 -7.908 1.00 78.50 97 GLY A C 1
ATOM 803 O O . GLY A 1 97 ? 4.305 36.173 -7.833 1.00 78.50 97 GLY A O 1
ATOM 804 N N . SER A 1 98 ? 2.647 34.724 -8.297 1.00 77.25 98 SER A N 1
ATOM 805 C CA . SER A 1 98 ? 3.498 33.674 -8.854 1.00 77.25 98 SER A CA 1
ATOM 806 C C . SER A 1 98 ? 2.732 32.768 -9.811 1.00 77.25 98 SER A C 1
ATOM 808 O O . SER A 1 98 ? 1.511 32.607 -9.705 1.00 77.25 98 SER A O 1
ATOM 810 N N . GLN A 1 99 ? 3.479 32.103 -10.693 1.00 71.25 99 GLN A N 1
ATOM 811 C CA . GLN A 1 99 ? 2.923 31.221 -11.729 1.00 71.25 99 GLN A CA 1
ATOM 812 C C . GLN A 1 99 ? 2.511 29.856 -11.180 1.00 71.25 99 GLN A C 1
ATOM 814 O O . GLN A 1 99 ? 1.910 29.043 -11.870 1.00 71.25 99 GLN A O 1
ATOM 819 N N . TYR A 1 100 ? 2.786 29.630 -9.895 1.00 73.19 100 TYR A N 1
ATOM 820 C CA . TYR A 1 100 ? 2.608 28.358 -9.207 1.00 73.19 100 TYR A CA 1
ATOM 821 C C . TYR A 1 100 ? 1.439 28.380 -8.209 1.00 73.19 100 TYR A C 1
ATOM 823 O O . TYR A 1 100 ? 1.306 27.455 -7.411 1.00 73.19 100 TYR A O 1
ATOM 831 N N . GLY A 1 101 ? 0.611 29.433 -8.226 1.00 75.38 101 GLY A N 1
ATOM 832 C CA . GLY A 1 101 ? -0.553 29.584 -7.339 1.00 75.38 101 GLY A CA 1
ATOM 833 C C . GLY A 1 101 ? -0.241 30.162 -5.951 1.00 75.38 101 GLY A C 1
ATOM 834 O O . GLY A 1 101 ? -1.114 30.193 -5.086 1.00 75.38 101 GLY A O 1
ATOM 835 N N . TRP A 1 102 ? 0.986 30.640 -5.725 1.00 81.62 102 TRP A N 1
ATOM 836 C CA . TRP A 1 102 ? 1.418 31.272 -4.472 1.00 81.62 102 TRP A CA 1
ATOM 837 C C . TRP A 1 102 ? 1.420 32.794 -4.556 1.00 81.62 102 TRP A C 1
ATOM 839 O O . TRP A 1 102 ? 1.767 33.372 -5.584 1.00 81.62 102 TRP A O 1
ATOM 849 N N . LEU A 1 103 ? 1.109 33.431 -3.435 1.00 85.81 103 LEU A N 1
ATOM 850 C CA . LEU A 1 103 ? 1.299 34.851 -3.184 1.00 85.81 103 LEU A CA 1
ATOM 851 C C . LEU A 1 103 ? 2.465 35.029 -2.217 1.00 85.81 103 LEU A C 1
ATOM 853 O O . LEU A 1 103 ? 2.451 34.455 -1.132 1.00 85.81 103 LEU A O 1
ATOM 857 N N . LEU A 1 104 ? 3.454 35.841 -2.568 1.00 87.50 104 LEU A N 1
ATOM 858 C CA . LEU A 1 104 ? 4.468 36.274 -1.612 1.00 87.50 104 LEU A CA 1
ATOM 859 C C . LEU A 1 104 ? 3.936 37.464 -0.829 1.00 87.50 104 LEU A C 1
ATOM 861 O O . LEU A 1 104 ? 3.554 38.467 -1.423 1.00 87.50 104 LEU A O 1
ATOM 865 N N . VAL A 1 105 ? 3.940 37.367 0.494 1.00 86.44 105 VAL A N 1
ATOM 866 C CA . VAL A 1 105 ? 3.345 38.355 1.391 1.00 86.44 105 VAL A CA 1
ATOM 867 C C . VAL A 1 105 ? 4.407 38.901 2.333 1.00 86.44 105 VAL A C 1
ATOM 869 O O . VAL A 1 105 ? 5.149 38.136 2.947 1.00 86.44 105 VAL A O 1
ATOM 872 N N . LEU A 1 106 ? 4.446 40.226 2.469 1.00 82.81 106 LEU A N 1
ATOM 873 C CA . LEU A 1 106 ? 5.254 40.935 3.458 1.00 82.81 106 LEU A CA 1
ATOM 874 C C . LEU A 1 106 ? 4.346 41.512 4.550 1.00 82.81 106 LEU A C 1
ATOM 876 O O . LEU A 1 106 ? 3.494 42.366 4.281 1.00 82.81 106 LEU A O 1
ATOM 880 N N . GLU A 1 107 ? 4.533 41.038 5.781 1.00 78.12 107 GLU A N 1
ATOM 881 C CA . GLU A 1 107 ? 3.831 41.531 6.969 1.00 78.12 107 GLU A CA 1
ATOM 882 C C . GLU A 1 107 ? 4.445 42.832 7.511 1.00 78.12 107 GLU A C 1
ATOM 884 O O . GLU A 1 107 ? 5.596 43.180 7.242 1.00 78.12 107 GLU A O 1
ATOM 889 N N . PHE A 1 108 ? 3.680 43.548 8.341 1.00 73.12 108 PHE A N 1
ATOM 890 C CA . PHE A 1 108 ? 4.129 44.775 9.009 1.00 73.12 108 PHE A CA 1
ATOM 891 C C . PHE A 1 108 ? 5.356 44.557 9.911 1.00 73.12 108 PHE A C 1
ATOM 893 O O . PHE A 1 108 ? 6.221 45.425 10.007 1.00 73.12 108 PHE A O 1
ATOM 900 N N . ASN A 1 109 ? 5.474 43.371 10.521 1.00 69.94 109 ASN A N 1
ATOM 901 C CA . ASN A 1 109 ? 6.632 42.951 11.322 1.00 69.94 109 ASN A CA 1
ATOM 902 C C . ASN A 1 109 ? 7.863 42.577 10.467 1.00 69.94 109 ASN A C 1
ATOM 904 O O . ASN A 1 109 ? 8.854 42.101 11.016 1.00 69.94 109 ASN A O 1
ATOM 908 N N . ARG A 1 110 ? 7.804 42.810 9.144 1.00 74.12 110 ARG A N 1
ATOM 909 C CA . ARG A 1 110 ? 8.847 42.549 8.136 1.00 74.12 110 ARG A CA 1
ATOM 910 C C . ARG A 1 110 ? 9.017 41.084 7.744 1.00 74.12 110 ARG A C 1
ATOM 912 O O . ARG A 1 110 ? 9.845 40.807 6.884 1.00 74.12 110 ARG A O 1
ATOM 919 N N . GLN A 1 111 ? 8.212 40.178 8.291 1.00 80.69 111 GLN A N 1
ATOM 920 C CA . GLN A 1 111 ? 8.257 38.764 7.948 1.00 80.69 111 GLN A CA 1
ATOM 921 C C . GLN A 1 111 ? 7.699 38.517 6.542 1.00 80.69 111 GLN A C 1
ATOM 923 O O . GLN A 1 111 ? 6.609 38.981 6.194 1.00 80.69 111 GLN A O 1
ATOM 928 N N . PHE A 1 112 ? 8.447 37.749 5.752 1.00 86.50 112 PHE A N 1
ATOM 929 C CA . PHE A 1 112 ? 7.980 37.212 4.481 1.00 86.50 112 PHE A CA 1
ATOM 930 C C . PHE A 1 112 ? 7.342 35.838 4.682 1.00 86.50 112 PHE A C 1
ATOM 932 O O . PHE A 1 112 ? 7.816 35.029 5.481 1.00 86.50 112 PHE A O 1
ATOM 939 N N . PHE A 1 113 ? 6.296 35.548 3.916 1.00 88.00 113 PHE A N 1
ATOM 940 C CA . PHE A 1 113 ? 5.746 34.201 3.799 1.00 88.00 113 PHE A CA 1
ATOM 941 C C . PHE A 1 113 ? 5.076 34.009 2.437 1.00 88.00 113 PHE A C 1
ATOM 943 O O . PHE A 1 113 ? 4.623 34.970 1.815 1.00 88.00 113 PHE A O 1
ATOM 950 N N . LEU A 1 114 ? 5.013 32.767 1.964 1.00 87.88 114 LEU A N 1
ATOM 951 C CA . LEU A 1 114 ? 4.194 32.391 0.815 1.00 87.88 114 LEU A CA 1
ATOM 952 C C . LEU A 1 114 ? 2.804 31.978 1.297 1.00 87.88 114 LEU A C 1
ATOM 954 O O . LEU A 1 114 ? 2.673 31.284 2.303 1.00 87.88 114 LEU A O 1
ATOM 958 N N . PHE A 1 115 ? 1.773 32.383 0.568 1.00 85.56 115 PHE A N 1
ATOM 959 C CA . PHE A 1 115 ? 0.376 32.099 0.867 1.00 85.56 115 PHE A CA 1
ATOM 960 C C . PHE A 1 115 ? -0.374 31.666 -0.382 1.00 85.56 115 PHE A C 1
ATOM 962 O O . PHE A 1 115 ? -0.396 32.395 -1.369 1.00 85.56 115 PHE A O 1
ATOM 969 N N . ASN A 1 116 ? -1.038 30.518 -0.346 1.00 82.56 116 ASN A N 1
ATOM 970 C CA . ASN A 1 116 ? -1.930 30.125 -1.432 1.00 82.56 116 ASN A CA 1
ATOM 971 C C . ASN A 1 116 ? -3.358 30.634 -1.120 1.00 82.56 116 ASN A C 1
ATOM 973 O O . ASN A 1 116 ? -3.952 30.217 -0.120 1.00 82.56 116 ASN A O 1
ATOM 977 N N . PRO A 1 117 ? -3.938 31.537 -1.937 1.00 76.31 117 PRO A N 1
ATOM 978 C CA . PRO A 1 117 ? -5.224 32.175 -1.648 1.00 76.31 117 PRO A CA 1
ATOM 979 C C . PRO A 1 117 ? -6.417 31.219 -1.754 1.00 76.31 117 PRO A C 1
ATOM 981 O O . PRO A 1 117 ? -7.490 31.530 -1.228 1.00 76.31 117 PRO A O 1
ATOM 984 N N . VAL A 1 118 ? -6.236 30.052 -2.378 1.00 73.38 118 VAL A N 1
ATOM 985 C CA . VAL A 1 118 ? -7.280 29.038 -2.529 1.00 73.38 118 VAL A CA 1
ATOM 986 C C . VAL A 1 118 ? -7.182 27.980 -1.421 1.00 73.38 118 VAL A C 1
ATOM 988 O O . VAL A 1 118 ? -8.148 27.789 -0.683 1.00 73.38 118 VAL A O 1
ATOM 991 N N . THR A 1 119 ? -6.011 27.363 -1.204 1.00 69.19 119 THR A N 1
ATOM 992 C CA . THR A 1 119 ? -5.820 26.329 -0.157 1.00 69.19 119 THR A CA 1
ATOM 993 C C . THR A 1 119 ? -5.686 26.910 1.253 1.00 69.19 119 THR A C 1
ATOM 995 O O . THR A 1 119 ? -6.000 26.238 2.236 1.00 69.19 119 THR A O 1
ATOM 998 N N . ARG A 1 120 ? -5.255 28.173 1.368 1.00 75.44 120 ARG A N 1
ATOM 999 C CA . ARG A 1 120 ? -4.915 28.885 2.617 1.00 75.44 120 ARG A CA 1
ATOM 1000 C C . ARG A 1 120 ? -3.668 28.379 3.332 1.00 75.44 120 ARG A C 1
ATOM 1002 O O . ARG A 1 120 ? -3.444 28.755 4.482 1.00 75.44 120 ARG A O 1
ATOM 1009 N N . VAL A 1 121 ? -2.851 27.564 2.668 1.00 75.12 121 VAL A N 1
ATOM 1010 C CA . VAL A 1 121 ? -1.554 27.141 3.204 1.00 75.12 121 VAL A CA 1
ATOM 1011 C C . VAL A 1 121 ? -0.591 28.325 3.234 1.00 75.12 121 VAL A C 1
ATOM 1013 O O . VAL A 1 121 ? -0.583 29.164 2.329 1.00 75.12 121 VAL A O 1
ATOM 1016 N N . ARG A 1 122 ? 0.207 28.385 4.303 1.00 83.44 122 ARG A N 1
ATOM 1017 C CA . ARG A 1 122 ? 1.247 29.385 4.547 1.00 83.44 122 ARG A CA 1
ATOM 1018 C C . ARG A 1 122 ? 2.592 28.686 4.712 1.00 83.44 122 ARG A C 1
ATOM 1020 O O . ARG A 1 122 ? 2.684 27.725 5.468 1.00 83.44 122 ARG A O 1
ATOM 1027 N N . LEU A 1 123 ? 3.623 29.209 4.057 1.00 82.00 123 LEU A N 1
ATOM 1028 C CA . LEU A 1 123 ? 5.009 28.773 4.220 1.00 82.00 123 LEU A CA 1
ATOM 1029 C C . LEU A 1 123 ? 5.843 29.963 4.661 1.00 82.00 123 LEU A C 1
ATOM 1031 O O . LEU A 1 123 ? 5.898 30.974 3.960 1.00 82.00 123 LEU A O 1
ATOM 1035 N N . ASP A 1 124 ? 6.492 29.849 5.810 1.00 83.19 124 ASP A N 1
ATOM 1036 C CA . ASP A 1 124 ? 7.315 30.936 6.317 1.00 83.19 124 ASP A CA 1
ATOM 1037 C C . ASP A 1 124 ? 8.644 31.040 5.553 1.00 83.19 124 ASP A C 1
ATOM 1039 O O . ASP A 1 124 ? 9.259 30.044 5.154 1.00 83.19 124 ASP A O 1
ATOM 1043 N N . LEU A 1 125 ? 9.082 32.283 5.355 1.00 84.56 125 LEU A N 1
ATOM 1044 C CA . LEU A 1 125 ? 10.410 32.633 4.866 1.00 84.56 125 LEU A CA 1
ATOM 1045 C C . LEU A 1 125 ? 11.204 33.293 6.002 1.00 84.56 125 LEU A C 1
ATOM 1047 O O . LEU A 1 125 ? 10.612 33.773 6.978 1.00 84.56 125 LEU A O 1
ATOM 1051 N N . PRO A 1 126 ? 12.542 33.362 5.890 1.00 82.31 126 PRO A N 1
ATOM 1052 C CA . PRO A 1 126 ? 13.340 34.053 6.887 1.00 82.31 126 PRO A CA 1
ATOM 1053 C C . PRO A 1 126 ? 12.890 35.523 7.047 1.00 82.31 126 PRO A C 1
ATOM 1055 O O . PRO A 1 126 ? 12.519 36.175 6.065 1.00 82.31 126 PRO A O 1
ATOM 1058 N N . PRO A 1 127 ? 12.944 36.076 8.270 1.00 71.44 127 PRO A N 1
ATOM 1059 C CA . PRO A 1 127 ? 12.201 37.276 8.658 1.00 71.44 127 PRO A CA 1
ATOM 1060 C C . PRO A 1 127 ? 12.670 38.601 8.036 1.00 71.44 127 PRO A C 1
ATOM 1062 O O . PRO A 1 127 ? 11.947 39.580 8.164 1.00 71.44 127 PRO A O 1
ATOM 1065 N N . LYS A 1 128 ? 13.839 38.685 7.380 1.00 74.31 128 LYS A N 1
ATOM 1066 C CA . LYS A 1 128 ? 14.218 39.856 6.563 1.00 74.31 128 LYS A CA 1
ATOM 1067 C C . LYS A 1 128 ? 15.328 39.507 5.556 1.00 74.31 128 LYS A C 1
ATOM 1069 O O . LYS A 1 128 ? 16.306 38.876 5.963 1.00 74.31 128 LYS A O 1
ATOM 1074 N N . PRO A 1 129 ? 15.236 39.931 4.283 1.00 69.19 129 PRO A N 1
ATOM 1075 C CA . PRO A 1 129 ? 16.357 39.869 3.356 1.00 69.19 129 PRO A CA 1
ATOM 1076 C C . PRO A 1 129 ? 17.521 40.748 3.807 1.00 69.19 129 PRO A C 1
ATOM 1078 O O . PRO A 1 129 ? 17.341 41.845 4.339 1.00 69.19 129 PRO A O 1
ATOM 1081 N N . ILE A 1 130 ? 18.732 40.232 3.604 1.00 68.88 130 ILE A N 1
ATOM 1082 C CA . ILE A 1 130 ? 19.976 40.903 3.971 1.00 68.88 130 ILE A CA 1
ATOM 1083 C C . ILE A 1 130 ? 20.420 41.751 2.775 1.00 68.88 130 ILE A C 1
ATOM 1085 O O . ILE A 1 130 ? 21.102 41.261 1.879 1.00 68.88 130 ILE A O 1
ATOM 1089 N N . PHE A 1 131 ? 20.037 43.027 2.765 1.00 72.06 131 PHE A N 1
ATOM 1090 C CA . PHE A 1 131 ? 20.565 44.017 1.826 1.00 72.06 131 PHE A CA 1
ATOM 1091 C C . PHE A 1 131 ? 21.553 44.926 2.563 1.00 72.06 131 PHE A C 1
ATOM 1093 O O . PHE A 1 131 ? 21.169 45.769 3.376 1.00 72.06 131 PHE A O 1
ATOM 1100 N N . LYS A 1 132 ? 22.856 44.729 2.330 1.00 63.28 132 LYS A N 1
ATOM 1101 C CA . LYS A 1 132 ? 23.895 45.577 2.936 1.00 63.28 132 LYS A CA 1
ATOM 1102 C C . LYS A 1 132 ? 23.728 47.035 2.481 1.00 63.28 132 LYS A C 1
ATOM 1104 O O . LYS A 1 132 ? 23.714 47.299 1.284 1.00 63.28 132 LYS A O 1
ATOM 1109 N N . GLY A 1 133 ? 23.652 47.966 3.436 1.00 58.84 133 GLY A N 1
ATOM 1110 C CA . GLY A 1 133 ? 23.585 49.412 3.177 1.00 58.84 133 GLY A CA 1
ATOM 1111 C C . GLY A 1 133 ? 22.177 50.007 3.047 1.00 58.84 133 GLY A C 1
ATOM 1112 O O . GLY A 1 133 ? 22.062 51.204 2.805 1.00 58.84 133 GLY A O 1
ATOM 1113 N N . GLU A 1 134 ? 21.108 49.223 3.230 1.00 61.31 134 GLU A N 1
ATOM 1114 C CA . GLU A 1 134 ? 19.744 49.767 3.247 1.00 61.31 134 GLU A CA 1
ATOM 1115 C C . GLU A 1 134 ? 19.389 50.381 4.604 1.00 61.31 134 GLU A C 1
ATOM 1117 O O . GLU A 1 134 ? 19.343 49.698 5.629 1.00 61.31 134 GLU A O 1
ATOM 1122 N N . VAL A 1 135 ? 19.103 51.682 4.598 1.00 54.78 135 VAL A N 1
ATOM 1123 C CA . VAL A 1 135 ? 18.528 52.394 5.742 1.00 54.78 135 VAL A CA 1
ATOM 1124 C C . VAL A 1 135 ? 17.008 52.255 5.669 1.00 54.78 135 VAL A C 1
ATOM 1126 O O . VAL A 1 135 ? 16.409 52.476 4.617 1.00 54.78 135 VAL A O 1
ATOM 1129 N N . ASP A 1 136 ? 16.372 51.879 6.780 1.00 52.84 136 ASP A N 1
ATOM 1130 C CA . ASP A 1 136 ? 14.913 51.899 6.888 1.00 52.84 136 ASP A CA 1
ATOM 1131 C C . ASP A 1 136 ? 14.409 53.336 6.792 1.00 52.84 136 ASP A C 1
ATOM 1133 O O . ASP A 1 136 ? 14.436 54.090 7.765 1.00 52.84 136 ASP A O 1
ATOM 1137 N N . HIS A 1 137 ? 13.929 53.719 5.617 1.00 49.97 137 HIS A N 1
ATOM 1138 C CA . HIS A 1 137 ? 13.096 54.899 5.507 1.00 49.97 137 HIS A CA 1
ATOM 1139 C C . HIS A 1 137 ? 11.677 54.525 5.939 1.00 49.97 137 HIS A C 1
ATOM 1141 O O . HIS A 1 137 ? 10.979 53.764 5.270 1.00 49.97 137 HIS A O 1
ATOM 1147 N N . ASP A 1 138 ? 11.276 55.052 7.095 1.00 44.75 138 ASP A N 1
ATOM 1148 C CA . ASP A 1 138 ? 9.882 55.125 7.524 1.00 44.75 138 ASP A CA 1
ATOM 1149 C C . ASP A 1 138 ? 9.177 56.062 6.529 1.00 44.75 138 ASP A C 1
ATOM 1151 O O . ASP A 1 138 ? 9.343 57.283 6.591 1.00 44.75 138 ASP A O 1
ATOM 1155 N N . ASP A 1 139 ? 8.510 55.496 5.519 1.00 42.12 139 ASP A N 1
ATOM 1156 C CA . ASP A 1 139 ? 7.927 56.223 4.382 1.00 42.12 139 ASP A CA 1
ATOM 1157 C C . ASP A 1 139 ? 6.660 56.986 4.822 1.00 42.12 139 ASP A C 1
ATOM 1159 O O . ASP A 1 139 ? 5.528 56.677 4.452 1.00 42.12 139 ASP A O 1
ATOM 1163 N N . ARG A 1 140 ? 6.844 57.990 5.689 1.00 38.09 140 ARG A N 1
ATOM 1164 C CA . ARG A 1 140 ? 5.775 58.800 6.300 1.00 38.09 140 ARG A CA 1
ATOM 1165 C C . ARG A 1 140 ? 5.061 59.726 5.312 1.00 38.09 140 ARG A C 1
ATOM 1167 O O . ARG A 1 140 ? 4.074 60.358 5.690 1.00 38.09 140 ARG A O 1
ATOM 1174 N N . GLN A 1 141 ? 5.529 59.832 4.066 1.00 38.56 141 GLN A N 1
ATOM 1175 C CA . GLN A 1 141 ? 4.931 60.724 3.066 1.00 38.56 141 GLN A CA 1
ATOM 1176 C C . GLN A 1 141 ? 3.704 60.135 2.357 1.00 38.56 141 GLN A C 1
ATOM 1178 O O . GLN A 1 141 ? 2.944 60.891 1.758 1.00 38.56 141 GLN A O 1
ATOM 1183 N N . ASN A 1 142 ? 3.434 58.833 2.486 1.00 38.28 142 ASN A N 1
ATOM 1184 C CA . ASN A 1 142 ? 2.199 58.225 1.990 1.00 38.28 142 ASN A CA 1
ATOM 1185 C C . ASN A 1 142 ? 1.286 57.861 3.167 1.00 38.28 142 ASN A C 1
ATOM 1187 O O . ASN A 1 142 ? 1.421 56.802 3.771 1.00 38.28 142 ASN A O 1
ATOM 1191 N N . HIS A 1 143 ? 0.342 58.747 3.491 1.00 38.00 143 HIS A N 1
ATOM 1192 C CA . HIS A 1 143 ? -0.607 58.661 4.616 1.00 38.00 143 HIS A CA 1
ATOM 1193 C C . HIS A 1 143 ? -1.614 57.479 4.571 1.00 38.00 143 HIS A C 1
ATOM 1195 O O . HIS A 1 143 ? -2.733 57.614 5.057 1.00 38.00 143 HIS A O 1
ATOM 1201 N N . ALA A 1 144 ? -1.262 56.321 4.001 1.00 39.16 144 ALA A N 1
ATOM 1202 C CA . ALA A 1 144 ? -2.178 55.184 3.868 1.00 39.16 144 ALA A CA 1
ATOM 1203 C C . ALA A 1 144 ? -1.583 53.775 4.087 1.00 39.16 144 ALA A C 1
ATOM 1205 O O . ALA A 1 144 ? -2.338 52.814 3.979 1.00 39.16 144 ALA A O 1
ATOM 1206 N N . ALA A 1 145 ? -0.294 53.581 4.410 1.00 39.16 145 ALA A N 1
ATOM 1207 C CA . ALA A 1 145 ? 0.193 52.223 4.707 1.00 39.16 145 ALA A CA 1
ATOM 1208 C C . ALA A 1 145 ? 1.432 52.181 5.614 1.00 39.16 145 ALA A C 1
ATOM 1210 O O . ALA A 1 145 ? 2.507 52.640 5.251 1.00 39.16 145 ALA A O 1
ATOM 1211 N N . SER A 1 146 ? 1.293 51.530 6.766 1.00 42.38 146 SER A N 1
ATOM 1212 C CA . SER A 1 146 ? 2.328 51.251 7.766 1.00 42.38 146 SER A CA 1
ATOM 1213 C C . SER A 1 146 ? 3.277 50.094 7.383 1.00 42.38 146 SER A C 1
ATOM 1215 O O . SER A 1 146 ? 3.621 49.289 8.246 1.00 42.38 146 SER A O 1
ATOM 1217 N N . VAL A 1 147 ? 3.669 49.944 6.107 1.00 48.78 147 VAL A N 1
ATOM 1218 C CA . VAL A 1 147 ? 4.457 48.784 5.619 1.00 48.78 147 VAL A CA 1
ATOM 1219 C C . VAL A 1 147 ? 5.917 49.172 5.311 1.00 48.78 147 VAL A C 1
ATOM 1221 O O . VAL A 1 147 ? 6.137 50.154 4.607 1.00 48.78 147 VAL A O 1
ATOM 1224 N N . PRO A 1 148 ? 6.921 48.385 5.748 1.00 53.50 148 PRO A N 1
ATOM 1225 C CA . PRO A 1 148 ? 8.342 48.640 5.483 1.00 53.50 148 PRO A CA 1
ATOM 1226 C C . PRO A 1 148 ? 8.699 48.734 3.981 1.00 53.50 148 PRO A C 1
ATOM 1228 O O . PRO A 1 148 ? 8.385 47.835 3.197 1.00 53.50 148 PRO A O 1
ATOM 1231 N N . GLY A 1 149 ? 9.407 49.796 3.577 1.00 60.75 149 GLY A N 1
ATOM 1232 C CA . GLY A 1 149 ? 9.722 50.125 2.175 1.00 60.75 149 GLY A CA 1
ATOM 1233 C C . GLY A 1 149 ? 11.035 49.562 1.608 1.00 60.75 149 GLY A C 1
ATOM 1234 O O . GLY A 1 149 ? 11.471 50.017 0.555 1.00 60.75 149 GLY A O 1
ATOM 1235 N N . PHE A 1 150 ? 11.693 48.612 2.276 1.00 71.12 150 PHE A N 1
ATOM 1236 C CA . PHE A 1 150 ? 13.048 48.167 1.903 1.00 71.12 150 PHE A CA 1
ATOM 1237 C C . PHE A 1 150 ? 13.101 47.211 0.691 1.00 71.12 150 PHE A C 1
ATOM 1239 O O . PHE A 1 150 ? 14.120 47.131 0.022 1.00 71.12 150 PHE A O 1
ATOM 1246 N N . VAL A 1 151 ? 12.002 46.532 0.336 1.00 77.69 151 VAL A N 1
ATOM 1247 C CA . VAL A 1 151 ? 11.920 45.709 -0.893 1.00 77.69 151 VAL A CA 1
ATOM 1248 C C . VAL A 1 151 ? 11.210 46.479 -1.996 1.00 77.69 151 VAL A C 1
ATOM 1250 O O . VAL A 1 151 ? 10.142 47.034 -1.757 1.00 77.69 151 VAL A O 1
ATOM 1253 N N . ARG A 1 152 ? 11.734 46.496 -3.223 1.00 78.75 152 ARG A N 1
ATOM 1254 C CA . ARG A 1 152 ? 11.064 47.116 -4.382 1.00 78.75 152 ARG A CA 1
ATOM 1255 C C . ARG A 1 152 ? 10.229 46.124 -5.180 1.00 78.75 152 ARG A C 1
ATOM 1257 O O . ARG A 1 152 ? 9.084 46.423 -5.508 1.00 78.75 152 ARG A O 1
ATOM 1264 N N . LYS A 1 153 ? 10.788 44.956 -5.471 1.00 82.19 153 LYS A N 1
ATOM 1265 C CA . LYS A 1 153 ? 10.155 43.879 -6.239 1.00 82.19 153 LYS A CA 1
ATOM 1266 C C . LYS A 1 153 ? 10.512 42.544 -5.619 1.00 82.19 153 LYS A C 1
ATOM 1268 O O . LYS A 1 153 ? 11.525 42.438 -4.929 1.00 82.19 153 LYS A O 1
ATOM 1273 N N . ALA A 1 154 ? 9.682 41.545 -5.855 1.00 86.31 154 ALA A N 1
ATOM 1274 C CA . ALA A 1 154 ? 10.001 40.188 -5.480 1.00 86.31 154 ALA A CA 1
ATOM 1275 C C . ALA A 1 154 ? 9.351 39.205 -6.449 1.00 86.31 154 ALA A C 1
ATOM 1277 O O . ALA A 1 154 ? 8.283 39.473 -6.998 1.00 86.31 154 ALA A O 1
ATOM 1278 N N . PHE A 1 155 ? 10.019 38.077 -6.641 1.00 86.94 155 PHE A N 1
ATOM 1279 C CA . PHE A 1 155 ? 9.688 37.062 -7.624 1.00 86.94 155 PHE A CA 1
ATOM 1280 C C . PHE A 1 155 ? 9.679 35.699 -6.945 1.00 86.94 155 PHE A C 1
ATOM 1282 O O . PHE A 1 155 ? 10.529 35.409 -6.101 1.00 86.94 155 PHE A O 1
ATOM 1289 N N . VAL A 1 156 ? 8.726 34.853 -7.324 1.00 87.06 156 VAL A N 1
ATOM 1290 C CA . VAL A 1 156 ? 8.683 33.449 -6.912 1.00 87.06 156 VAL A CA 1
ATOM 1291 C C . VAL A 1 156 ? 8.961 32.609 -8.149 1.00 87.06 156 VAL A C 1
ATOM 1293 O O . VAL A 1 156 ? 8.152 32.547 -9.075 1.00 87.06 156 VAL A O 1
ATOM 1296 N N . LEU A 1 157 ? 10.134 31.994 -8.167 1.00 85.25 157 LEU A N 1
ATOM 1297 C CA . LEU A 1 157 ? 10.678 31.229 -9.279 1.00 85.25 157 LEU A CA 1
ATOM 1298 C C . LEU A 1 157 ? 10.700 29.740 -8.929 1.00 85.25 157 LEU A C 1
ATOM 1300 O O . LEU A 1 157 ? 10.576 29.367 -7.760 1.00 85.25 157 LEU A O 1
ATOM 1304 N N . ARG A 1 158 ? 10.869 28.886 -9.939 1.00 78.06 158 ARG A N 1
ATOM 1305 C CA . ARG A 1 158 ? 11.076 27.448 -9.752 1.00 78.06 158 ARG A CA 1
ATOM 1306 C C . ARG A 1 158 ? 12.323 27.023 -10.503 1.00 78.06 158 ARG A C 1
ATOM 1308 O O . ARG A 1 158 ? 12.511 27.461 -11.631 1.00 78.06 158 ARG A O 1
ATOM 1315 N N . TYR A 1 159 ? 13.137 26.182 -9.881 1.00 69.75 159 TYR A N 1
ATOM 1316 C CA . TYR A 1 159 ? 14.352 25.639 -10.483 1.00 69.75 159 TYR A CA 1
ATOM 1317 C C . TYR A 1 159 ? 14.282 24.114 -10.635 1.00 69.75 159 TYR A C 1
ATOM 1319 O O . TYR A 1 159 ? 13.527 23.451 -9.913 1.00 69.75 159 TYR A O 1
ATOM 1327 N N . ALA A 1 160 ? 15.033 23.559 -11.591 1.00 59.38 160 ALA A N 1
ATOM 1328 C CA . ALA A 1 160 ? 15.222 22.117 -11.731 1.00 59.38 160 ALA A CA 1
ATOM 1329 C C . ALA A 1 160 ? 16.392 21.663 -10.840 1.00 59.38 160 ALA A C 1
ATOM 1331 O O . ALA A 1 160 ? 17.318 22.425 -10.572 1.00 59.38 160 ALA A O 1
ATOM 1332 N N . SER A 1 161 ? 16.330 20.441 -10.306 1.00 53.19 161 SER A N 1
ATOM 1333 C CA . SER A 1 161 ? 17.408 19.927 -9.455 1.00 53.19 161 SER A CA 1
ATOM 1334 C C . SER A 1 161 ? 18.621 19.606 -10.330 1.00 53.19 161 SER A C 1
ATOM 1336 O O . SER A 1 161 ? 18.594 18.627 -11.071 1.00 53.19 161 SER A O 1
ATOM 1338 N N . GLY A 1 162 ? 19.671 20.425 -10.244 1.00 40.88 162 GLY A N 1
ATOM 1339 C CA . GLY A 1 162 ? 20.973 20.120 -10.833 1.00 40.88 162 GLY A CA 1
ATOM 1340 C C . GLY A 1 162 ? 21.625 18.896 -10.176 1.00 40.88 162 GLY A C 1
ATOM 1341 O O . GLY A 1 162 ? 21.380 18.589 -9.003 1.00 40.88 162 GLY A O 1
ATOM 1342 N N . SER A 1 163 ? 22.495 18.225 -10.933 1.00 36.31 163 SER A N 1
ATOM 1343 C CA . SER A 1 163 ? 23.222 16.976 -10.638 1.00 36.31 163 SER A CA 1
ATOM 1344 C C . SER A 1 163 ? 24.188 17.004 -9.434 1.00 36.31 163 SER A C 1
ATOM 1346 O O . SER A 1 163 ? 25.038 16.127 -9.317 1.00 36.31 163 SER A O 1
ATOM 1348 N N . GLY A 1 164 ? 24.081 17.989 -8.536 1.00 35.50 164 GLY A N 1
ATOM 1349 C CA . GLY A 1 164 ? 24.939 18.162 -7.352 1.00 35.50 164 GLY A CA 1
ATOM 1350 C C . GLY A 1 164 ? 24.212 18.115 -6.001 1.00 35.50 164 GLY A C 1
ATOM 1351 O O . GLY A 1 164 ? 24.838 18.306 -4.963 1.00 35.50 164 GLY A O 1
ATOM 1352 N N . SER A 1 165 ? 22.899 17.861 -5.971 1.00 34.69 165 SER A N 1
ATOM 1353 C CA . SER A 1 165 ? 22.142 17.745 -4.713 1.00 34.69 165 SER A CA 1
ATOM 1354 C C . SER A 1 165 ? 21.956 16.277 -4.308 1.00 34.69 165 SER A C 1
ATOM 1356 O O . SER A 1 165 ? 21.525 15.457 -5.114 1.00 34.69 165 SER A O 1
ATOM 1358 N N . ARG A 1 166 ? 22.315 15.940 -3.056 1.00 31.89 166 ARG A N 1
ATOM 1359 C CA . ARG A 1 166 ? 22.163 14.594 -2.467 1.00 31.89 166 ARG A CA 1
ATOM 1360 C C . ARG A 1 166 ? 20.738 14.051 -2.700 1.00 31.89 166 ARG A C 1
ATOM 1362 O O . ARG A 1 166 ? 19.785 14.771 -2.400 1.00 31.89 166 ARG A O 1
ATOM 1369 N N . PRO A 1 167 ? 20.569 12.799 -3.159 1.00 33.41 167 PRO A N 1
ATOM 1370 C CA . PRO A 1 167 ? 19.252 12.205 -3.342 1.00 33.41 167 PRO A CA 1
ATOM 1371 C C . PRO A 1 167 ? 18.672 11.832 -1.971 1.00 33.41 167 PRO A C 1
ATOM 1373 O O . PRO A 1 167 ? 19.096 10.872 -1.335 1.00 33.41 167 PRO A O 1
ATOM 1376 N N . GLY A 1 168 ? 17.740 12.649 -1.483 1.00 40.34 168 GLY A N 1
ATOM 1377 C CA . GLY A 1 168 ? 17.030 12.424 -0.226 1.00 40.34 168 GLY A CA 1
ATOM 1378 C C . GLY A 1 168 ? 16.377 13.709 0.281 1.00 40.34 168 GLY A C 1
ATOM 1379 O O . GLY A 1 168 ? 17.066 14.628 0.711 1.00 40.34 168 GLY A O 1
ATOM 1380 N N . SER A 1 169 ? 15.043 13.751 0.261 1.00 39.94 169 SER A N 1
ATOM 1381 C CA . SER A 1 169 ? 14.164 14.887 0.597 1.00 39.94 169 SER A CA 1
ATOM 1382 C C . SER A 1 169 ? 14.077 15.995 -0.465 1.00 39.94 169 SER A C 1
ATOM 1384 O O . SER A 1 169 ? 14.958 16.830 -0.631 1.00 39.94 169 SER A O 1
ATOM 1386 N N . SER A 1 170 ? 12.967 16.023 -1.198 1.00 34.75 170 SER A N 1
ATOM 1387 C CA . SER A 1 170 ? 12.528 17.223 -1.910 1.00 34.75 170 SER A CA 1
ATOM 1388 C C . SER A 1 170 ? 11.008 17.171 -2.035 1.00 34.75 170 SER A C 1
ATOM 1390 O O . SER A 1 170 ? 10.455 16.535 -2.928 1.00 34.75 170 SER A O 1
ATOM 1392 N N . THR A 1 171 ? 10.320 17.841 -1.116 1.00 45.19 171 THR A N 1
ATOM 1393 C CA . THR A 1 171 ? 8.938 18.280 -1.322 1.00 45.19 171 THR A CA 1
ATOM 1394 C C . THR A 1 171 ? 8.872 19.170 -2.570 1.00 45.19 171 THR A C 1
ATOM 1396 O O . THR A 1 171 ? 9.863 19.786 -2.972 1.00 45.19 171 THR A O 1
ATOM 1399 N N . SER A 1 172 ? 7.702 19.296 -3.199 1.00 47.03 172 SER A N 1
ATOM 1400 C CA . SER A 1 172 ? 7.522 20.142 -4.392 1.00 47.03 172 SER A CA 1
ATOM 1401 C C . SER A 1 172 ? 7.945 21.612 -4.166 1.00 47.03 172 SER A C 1
ATOM 1403 O O . SER A 1 172 ? 8.338 22.282 -5.125 1.00 47.03 172 SER A O 1
ATOM 1405 N N . HIS A 1 173 ? 7.943 22.097 -2.912 1.00 50.84 173 HIS A N 1
ATOM 1406 C CA . HIS A 1 173 ? 8.373 23.446 -2.505 1.00 50.84 173 HIS A CA 1
ATOM 1407 C C . HIS A 1 173 ? 9.873 23.636 -2.427 1.00 50.84 173 HIS A C 1
ATOM 1409 O O . HIS A 1 173 ? 10.334 24.773 -2.508 1.00 50.84 173 HIS A O 1
ATOM 1415 N N . ASP A 1 174 ? 10.636 22.552 -2.291 1.00 54.06 174 ASP A N 1
ATOM 1416 C CA . ASP A 1 174 ? 12.096 22.625 -2.254 1.00 54.06 174 ASP A CA 1
ATOM 1417 C C . ASP A 1 174 ? 12.657 23.132 -3.588 1.00 54.06 174 ASP A C 1
ATOM 1419 O O . ASP A 1 174 ? 13.799 23.578 -3.657 1.00 54.06 174 ASP A O 1
ATOM 1423 N N . ARG A 1 175 ? 11.815 23.152 -4.630 1.00 69.94 175 ARG A N 1
ATOM 1424 C CA . ARG A 1 175 ? 12.083 23.718 -5.954 1.00 69.94 175 ARG A CA 1
ATOM 1425 C C . ARG A 1 175 ? 11.635 25.172 -6.113 1.00 69.94 175 ARG A C 1
ATOM 1427 O O . ARG A 1 175 ? 11.864 25.729 -7.180 1.00 69.94 175 ARG A O 1
ATOM 1434 N N . LEU A 1 176 ? 10.993 25.789 -5.114 1.00 80.75 176 LEU A N 1
ATOM 1435 C CA . LEU A 1 176 ? 10.645 27.214 -5.139 1.00 80.75 176 LEU A CA 1
ATOM 1436 C C . LEU A 1 176 ? 11.819 28.067 -4.648 1.00 80.75 176 LEU A C 1
ATOM 1438 O O . LEU A 1 176 ? 12.461 27.774 -3.639 1.00 80.75 176 LEU A O 1
ATOM 1442 N N . LEU A 1 177 ? 12.052 29.169 -5.348 1.00 85.81 177 LEU A N 1
ATOM 1443 C CA . LEU A 1 177 ? 13.074 30.157 -5.044 1.00 85.81 177 LEU A CA 1
ATOM 1444 C C . LEU A 1 177 ? 12.417 31.532 -4.971 1.00 85.81 177 LEU A C 1
ATOM 1446 O O . LEU A 1 177 ? 11.829 31.995 -5.946 1.00 85.81 177 LEU A O 1
ATOM 1450 N N . VAL A 1 178 ? 12.515 32.197 -3.825 1.00 89.25 178 VAL A N 1
ATOM 1451 C CA . VAL A 1 178 ? 12.021 33.566 -3.672 1.00 89.25 178 VAL A CA 1
ATOM 1452 C C . VAL A 1 178 ? 13.185 34.520 -3.847 1.00 89.25 178 VAL A C 1
ATOM 1454 O O . VAL A 1 178 ? 14.156 34.429 -3.103 1.00 89.25 178 VAL A O 1
ATOM 1457 N N . VAL A 1 179 ? 13.081 35.437 -4.805 1.00 89.31 179 VAL A N 1
ATOM 1458 C CA . VAL A 1 179 ? 14.087 36.468 -5.084 1.00 89.31 179 VAL A CA 1
ATOM 1459 C C . VAL A 1 179 ? 13.492 37.831 -4.755 1.00 89.31 179 VAL A C 1
ATOM 1461 O O . VAL A 1 179 ? 12.455 38.197 -5.294 1.00 89.31 179 VAL A O 1
ATOM 1464 N N . ALA A 1 180 ? 14.132 38.591 -3.876 1.00 88.50 180 ALA A N 1
ATOM 1465 C CA . ALA A 1 180 ? 13.758 39.950 -3.509 1.00 88.50 180 ALA A CA 1
ATOM 1466 C C . ALA A 1 180 ? 14.772 40.956 -4.066 1.00 88.50 180 ALA A C 1
ATOM 1468 O O . ALA A 1 180 ? 15.976 40.705 -4.061 1.00 88.50 180 ALA A O 1
ATOM 1469 N N . VAL A 1 181 ? 14.275 42.114 -4.498 1.00 85.94 181 VAL A N 1
ATOM 1470 C CA . VAL A 1 181 ? 15.068 43.250 -4.981 1.00 85.94 181 VAL A CA 1
ATOM 1471 C C . VAL A 1 181 ? 15.062 44.344 -3.922 1.00 85.94 181 VAL A C 1
ATOM 1473 O O . VAL A 1 181 ? 13.988 44.835 -3.552 1.00 85.94 181 VAL A O 1
ATOM 1476 N N . GLY A 1 182 ? 16.243 44.745 -3.460 1.00 79.25 182 GLY A N 1
ATOM 1477 C CA . GLY A 1 182 ? 16.410 45.863 -2.534 1.00 79.25 182 GLY A CA 1
ATOM 1478 C C . GLY A 1 182 ? 15.990 47.192 -3.167 1.00 79.25 182 GLY A C 1
ATOM 1479 O O . GLY A 1 182 ? 16.207 47.425 -4.358 1.00 79.25 182 GLY A O 1
ATOM 1480 N N . ASN A 1 183 ? 15.355 48.070 -2.393 1.00 73.12 183 ASN A N 1
ATOM 1481 C CA . ASN A 1 183 ? 14.811 49.330 -2.899 1.00 73.12 183 ASN A CA 1
ATOM 1482 C C . ASN A 1 183 ? 15.887 50.374 -3.207 1.00 73.12 183 ASN A C 1
ATOM 1484 O O . ASN A 1 183 ? 15.845 51.009 -4.257 1.00 73.12 183 ASN A O 1
ATOM 1488 N N . VAL A 1 184 ? 16.866 50.532 -2.316 1.00 69.19 184 VAL A N 1
ATOM 1489 C CA . VAL A 1 184 ? 17.924 51.546 -2.476 1.00 69.19 184 VAL A CA 1
ATOM 1490 C C . VAL A 1 184 ? 19.160 50.942 -3.130 1.00 69.19 184 VAL A C 1
ATOM 1492 O O . VAL A 1 184 ? 19.802 51.579 -3.957 1.00 69.19 184 VAL A O 1
ATOM 1495 N N . SER A 1 185 ? 19.487 49.701 -2.765 1.00 69.12 185 SER A N 1
ATOM 1496 C CA . SER A 1 185 ? 20.739 49.069 -3.179 1.00 69.12 185 SER A CA 1
ATOM 1497 C C . SER A 1 185 ? 20.700 48.462 -4.584 1.00 69.12 185 SER A C 1
ATOM 1499 O O . SER A 1 185 ? 21.760 48.197 -5.141 1.00 69.12 185 SER A O 1
ATOM 1501 N N . GLY A 1 186 ? 19.511 48.181 -5.133 1.00 71.62 186 GLY A N 1
ATOM 1502 C CA . GLY A 1 186 ? 19.338 47.468 -6.408 1.00 71.62 186 GLY A CA 1
ATOM 1503 C C . GLY A 1 186 ? 19.761 45.991 -6.382 1.00 71.62 186 GLY A C 1
ATOM 1504 O O . GLY A 1 186 ? 19.434 45.255 -7.308 1.00 71.62 186 GLY A O 1
ATOM 1505 N N . ASN A 1 187 ? 20.423 45.546 -5.308 1.00 81.50 187 ASN A N 1
ATOM 1506 C CA . ASN A 1 187 ? 20.905 44.180 -5.146 1.00 81.50 187 ASN A CA 1
ATOM 1507 C C . ASN A 1 187 ? 19.757 43.178 -5.032 1.00 81.50 187 ASN A C 1
ATOM 1509 O O . ASN A 1 187 ? 18.659 43.487 -4.552 1.00 81.50 187 ASN A O 1
ATOM 1513 N N . LEU A 1 188 ? 20.071 41.938 -5.391 1.00 88.69 188 LEU A N 1
ATOM 1514 C CA . LEU A 1 188 ? 19.175 40.804 -5.248 1.00 88.69 188 LEU A CA 1
ATOM 1515 C C . LEU A 1 188 ? 19.496 40.033 -3.970 1.00 88.69 188 LEU A C 1
ATOM 1517 O O . LEU A 1 188 ? 20.636 39.969 -3.512 1.00 88.69 188 LEU A O 1
ATOM 1521 N N . ALA A 1 189 ? 18.480 39.423 -3.383 1.00 88.62 189 ALA A N 1
ATOM 1522 C CA . ALA A 1 189 ? 18.645 38.417 -2.349 1.00 88.62 189 ALA A CA 1
ATOM 1523 C C . ALA A 1 189 ? 17.679 37.277 -2.627 1.00 88.62 189 ALA A C 1
ATOM 1525 O O . ALA A 1 189 ? 16.550 37.525 -3.044 1.00 88.62 189 ALA A O 1
ATOM 1526 N N . PHE A 1 190 ? 18.091 36.040 -2.373 1.00 90.00 190 PHE A N 1
ATOM 1527 C CA . PHE A 1 190 ? 17.212 34.890 -2.523 1.00 90.00 190 PHE A CA 1
ATOM 1528 C C . PHE A 1 190 ? 17.078 34.087 -1.234 1.00 90.00 190 PHE A C 1
ATOM 1530 O O . PHE A 1 190 ? 17.974 34.069 -0.389 1.00 90.00 190 PHE A O 1
ATOM 1537 N N . ALA A 1 191 ? 15.945 33.411 -1.094 1.00 87.56 191 ALA A N 1
ATOM 1538 C CA . ALA A 1 191 ? 15.679 32.457 -0.032 1.00 87.56 191 ALA A CA 1
ATOM 1539 C C . ALA A 1 191 ? 14.824 31.302 -0.558 1.00 87.56 191 ALA A C 1
ATOM 1541 O O . ALA A 1 191 ? 14.018 31.466 -1.477 1.00 87.56 191 ALA A O 1
ATOM 1542 N N . LYS A 1 192 ? 14.985 30.132 0.060 1.00 83.12 192 LYS A N 1
ATOM 1543 C CA . LYS A 1 192 ? 14.083 28.992 -0.125 1.00 83.12 192 LYS A CA 1
ATOM 1544 C C . LYS A 1 192 ? 13.027 28.994 0.989 1.00 83.12 192 LYS A C 1
ATOM 1546 O O . LYS A 1 192 ? 13.368 29.365 2.120 1.00 83.12 192 LYS A O 1
ATOM 1551 N N . PRO A 1 193 ? 11.776 28.585 0.715 1.00 79.88 193 PRO A N 1
ATOM 1552 C CA . PRO A 1 193 ? 10.796 28.306 1.766 1.00 79.88 193 PRO A CA 1
ATOM 1553 C C . PRO A 1 193 ? 11.376 27.342 2.812 1.00 79.88 193 PRO A C 1
ATOM 1555 O O . PRO A 1 193 ? 12.078 26.403 2.452 1.00 79.88 193 PRO A O 1
ATOM 1558 N N . GLY A 1 194 ? 11.160 27.602 4.106 1.00 69.25 194 GLY A N 1
ATOM 1559 C CA . GLY A 1 194 ? 11.750 26.794 5.189 1.00 69.25 194 GLY A CA 1
ATOM 1560 C C . GLY A 1 194 ? 13.268 26.957 5.394 1.00 69.25 194 GLY A C 1
ATOM 1561 O O . GLY A 1 194 ? 13.830 26.387 6.331 1.00 69.25 194 GLY A O 1
ATOM 1562 N N . GLY A 1 195 ? 13.946 27.756 4.562 1.00 71.19 195 GLY A N 1
ATOM 1563 C CA . GLY A 1 195 ? 15.353 28.110 4.736 1.00 71.19 195 GLY A CA 1
ATOM 1564 C C . GLY A 1 195 ? 15.597 28.962 5.986 1.00 71.19 195 GLY A C 1
ATOM 1565 O O . GLY A 1 195 ? 14.687 29.584 6.529 1.00 71.19 195 GLY A O 1
ATOM 1566 N N . ARG A 1 196 ? 16.854 29.012 6.447 1.00 73.75 196 ARG A N 1
ATOM 1567 C CA . ARG A 1 196 ? 17.227 29.752 7.669 1.00 73.75 196 ARG A CA 1
ATOM 1568 C C . ARG A 1 196 ? 17.590 31.219 7.424 1.00 73.75 196 ARG A C 1
ATOM 1570 O O . ARG A 1 196 ? 17.374 32.031 8.313 1.00 73.75 196 ARG A O 1
ATOM 1577 N N . ASN A 1 197 ? 18.116 31.561 6.243 1.00 80.62 197 ASN A N 1
ATOM 1578 C CA . ASN A 1 197 ? 18.644 32.893 5.925 1.00 80.62 197 ASN A CA 1
ATOM 1579 C C . ASN A 1 197 ? 18.345 33.299 4.475 1.00 80.62 197 ASN A C 1
ATOM 1581 O O . ASN A 1 197 ? 18.199 32.443 3.604 1.00 80.62 197 ASN A O 1
ATOM 1585 N N . TRP A 1 198 ? 18.323 34.609 4.223 1.00 85.31 198 TRP A N 1
ATOM 1586 C CA . TRP A 1 198 ? 18.420 35.165 2.872 1.00 85.31 198 TRP A CA 1
ATOM 1587 C C . TRP A 1 198 ? 19.882 35.290 2.456 1.00 85.31 198 TRP A C 1
ATOM 1589 O O . TRP A 1 198 ? 20.722 35.700 3.258 1.00 85.31 198 TRP A O 1
ATOM 1599 N N . ILE A 1 199 ? 20.170 34.985 1.196 1.00 86.62 199 ILE A N 1
ATOM 1600 C CA . ILE A 1 199 ? 21.514 35.034 0.622 1.00 86.62 199 ILE A CA 1
ATOM 1601 C C . ILE A 1 199 ? 21.570 36.166 -0.403 1.00 86.62 199 ILE A C 1
ATOM 1603 O O . ILE A 1 199 ? 20.741 36.226 -1.308 1.00 86.62 199 ILE A O 1
ATOM 1607 N N . GLN A 1 200 ? 22.539 37.071 -0.256 1.00 86.56 200 GLN A N 1
ATOM 1608 C CA . GLN A 1 200 ? 22.697 38.228 -1.138 1.00 86.56 200 GLN A CA 1
ATOM 1609 C C . GLN A 1 200 ? 23.414 37.844 -2.443 1.00 86.56 200 GLN A C 1
ATOM 1611 O O . GLN A 1 200 ? 24.455 37.179 -2.426 1.00 86.56 200 GLN A O 1
ATOM 1616 N N . ILE A 1 201 ? 22.884 38.343 -3.557 1.00 88.12 201 ILE A N 1
ATOM 1617 C CA . ILE A 1 201 ? 23.499 38.342 -4.881 1.00 88.12 201 ILE A CA 1
ATOM 1618 C C . ILE A 1 201 ? 23.874 39.792 -5.203 1.00 88.12 201 ILE A C 1
ATOM 1620 O O . ILE A 1 201 ? 23.020 40.682 -5.249 1.00 88.12 201 ILE A O 1
ATOM 1624 N N . ARG A 1 202 ? 25.166 40.045 -5.396 1.00 84.31 202 ARG A N 1
ATOM 1625 C CA . ARG A 1 202 ? 25.664 41.351 -5.826 1.00 84.31 202 ARG A CA 1
AT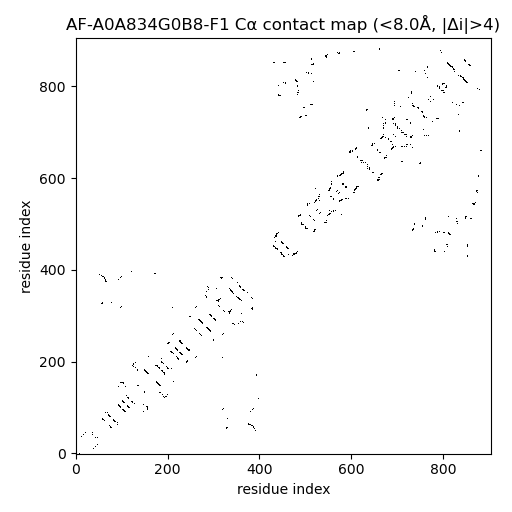OM 1626 C C . ARG A 1 202 ? 25.347 41.547 -7.297 1.00 84.31 202 ARG A C 1
ATOM 1628 O O . ARG A 1 202 ? 25.601 40.654 -8.101 1.00 84.31 202 ARG A O 1
ATOM 1635 N N . THR A 1 203 ? 24.821 42.712 -7.631 1.00 83.75 203 THR A N 1
ATOM 1636 C CA . THR A 1 203 ? 24.577 43.118 -9.014 1.00 83.75 203 THR A CA 1
ATOM 1637 C C . THR A 1 203 ? 25.459 44.319 -9.358 1.00 83.75 203 THR A C 1
ATOM 1639 O O . THR A 1 203 ? 25.787 45.106 -8.462 1.00 83.75 203 THR A O 1
ATOM 1642 N N . PRO A 1 204 ? 25.833 44.503 -10.635 1.00 78.75 204 PRO A N 1
ATOM 1643 C CA . PRO A 1 204 ? 26.366 45.770 -11.125 1.00 78.75 204 PRO A CA 1
ATOM 1644 C C . PRO A 1 204 ? 25.408 46.938 -10.820 1.00 78.75 204 PRO A C 1
ATOM 1646 O O . PRO A 1 204 ? 24.227 46.729 -10.531 1.00 78.75 204 PRO A O 1
ATOM 1649 N N . PHE A 1 205 ? 25.907 48.178 -10.860 1.00 68.06 205 PHE A N 1
ATOM 1650 C CA . PHE A 1 205 ? 25.092 49.367 -10.584 1.00 68.06 205 PHE A CA 1
ATOM 1651 C C . PHE A 1 205 ? 23.920 49.494 -11.573 1.00 68.06 205 PHE A C 1
ATOM 1653 O O . PHE A 1 205 ? 24.142 49.638 -12.768 1.00 68.06 205 PHE A O 1
ATOM 1660 N N . GLY A 1 206 ? 22.685 49.503 -11.062 1.00 71.56 206 GLY A N 1
ATOM 1661 C CA . GLY A 1 206 ? 21.449 49.753 -11.817 1.00 71.56 206 GLY A CA 1
ATOM 1662 C C . GLY A 1 206 ? 20.240 49.083 -11.159 1.00 71.56 206 GLY A C 1
ATOM 1663 O O . GLY A 1 206 ? 20.377 48.463 -10.100 1.00 71.56 206 GLY A O 1
ATOM 1664 N N . ARG A 1 207 ? 19.032 49.249 -11.716 1.00 80.38 207 ARG A N 1
ATOM 1665 C CA . ARG A 1 207 ? 17.797 48.755 -11.075 1.00 80.38 207 ARG A CA 1
ATOM 1666 C C . ARG A 1 207 ? 17.311 47.478 -11.747 1.00 80.38 207 ARG A C 1
ATOM 1668 O O . ARG A 1 207 ? 17.063 47.473 -12.940 1.00 80.38 207 ARG A O 1
ATOM 1675 N N . ILE A 1 208 ? 17.095 46.407 -10.980 1.00 86.31 208 ILE A N 1
ATOM 1676 C CA . ILE A 1 208 ? 16.571 45.141 -11.527 1.00 86.31 208 ILE A CA 1
ATOM 1677 C C . ILE A 1 208 ? 15.064 45.209 -11.747 1.00 86.31 208 ILE A C 1
ATOM 1679 O O . ILE A 1 208 ? 14.308 45.207 -10.771 1.00 86.31 208 ILE A O 1
ATOM 1683 N N . GLU A 1 209 ? 14.619 45.234 -12.999 1.00 85.12 209 GLU A N 1
ATOM 1684 C CA . GLU A 1 209 ? 13.208 45.353 -13.369 1.00 85.12 209 GLU A CA 1
ATOM 1685 C C . GLU A 1 209 ? 12.456 44.021 -13.356 1.00 85.12 209 GLU A C 1
ATOM 1687 O O . GLU A 1 209 ? 11.318 43.980 -12.884 1.00 85.12 209 GLU A O 1
ATOM 1692 N N . SER A 1 210 ? 13.076 42.927 -13.791 1.00 88.69 210 SER A N 1
ATOM 1693 C CA . SER A 1 210 ? 12.436 41.607 -13.828 1.00 88.69 210 SER A CA 1
ATOM 1694 C C . SER A 1 210 ? 13.468 40.493 -13.645 1.00 88.69 210 SER A C 1
ATOM 1696 O O . SER A 1 210 ? 14.665 40.713 -13.838 1.00 88.69 210 SER A O 1
ATOM 1698 N N . ALA A 1 211 ? 13.023 39.305 -13.242 1.00 89.69 211 ALA A N 1
ATOM 1699 C CA . ALA A 1 211 ? 13.881 38.138 -13.086 1.00 89.69 211 ALA A CA 1
ATOM 1700 C C . ALA A 1 211 ? 13.134 36.849 -13.439 1.00 89.69 211 ALA A C 1
ATOM 1702 O O . ALA A 1 211 ? 11.940 36.721 -13.168 1.00 89.69 211 ALA A O 1
ATOM 1703 N N . ALA A 1 212 ? 13.858 35.887 -14.000 1.00 90.06 212 ALA A N 1
ATOM 1704 C CA . ALA A 1 212 ? 13.344 34.585 -14.397 1.00 90.06 212 ALA A CA 1
ATOM 1705 C C . ALA A 1 212 ? 14.396 33.501 -14.135 1.00 90.06 212 ALA A C 1
ATOM 1707 O O . ALA A 1 212 ? 15.597 33.752 -14.208 1.00 90.06 212 ALA A O 1
ATOM 1708 N N . TRP A 1 213 ? 13.941 32.288 -13.831 1.00 89.06 213 TRP A N 1
ATOM 1709 C CA . TRP A 1 213 ? 14.811 31.116 -13.781 1.00 89.06 213 TRP A CA 1
ATOM 1710 C C . TRP A 1 213 ? 14.701 30.375 -15.107 1.00 89.06 213 TRP A C 1
ATOM 1712 O O . TRP A 1 213 ? 13.592 30.019 -15.487 1.00 89.06 213 TRP A O 1
ATOM 1722 N N . CYS A 1 214 ? 15.813 30.156 -15.803 1.00 89.00 214 CYS A N 1
ATOM 1723 C CA . CYS A 1 214 ? 15.832 29.461 -17.090 1.00 89.00 214 CYS A CA 1
ATOM 1724 C C . CYS A 1 214 ? 17.166 28.727 -17.258 1.00 89.00 214 CYS A C 1
ATOM 1726 O O . CYS A 1 214 ? 18.194 29.249 -16.832 1.00 89.00 214 CYS A O 1
ATOM 1728 N N . ASN A 1 215 ? 17.151 27.526 -17.846 1.00 85.31 215 ASN A N 1
ATOM 1729 C CA . ASN A 1 215 ? 18.349 26.709 -18.100 1.00 85.31 215 ASN A CA 1
ATOM 1730 C C . ASN A 1 215 ? 19.305 26.643 -16.891 1.00 85.31 215 ASN A C 1
ATOM 1732 O O . ASN A 1 215 ? 20.496 26.917 -17.008 1.00 85.31 215 ASN A O 1
ATOM 1736 N N . ASP A 1 216 ? 18.736 26.350 -15.716 1.00 83.12 216 ASP A N 1
ATOM 1737 C CA . ASP A 1 216 ? 19.430 26.213 -14.426 1.00 83.12 216 ASP A CA 1
ATOM 1738 C C . ASP A 1 216 ? 20.205 27.441 -13.930 1.00 83.12 216 ASP A C 1
ATOM 1740 O O . ASP A 1 216 ? 21.056 27.344 -13.045 1.00 83.12 216 ASP A O 1
ATOM 1744 N N . ARG A 1 217 ? 19.858 28.629 -14.434 1.00 88.56 217 ARG A N 1
ATOM 1745 C CA . ARG A 1 217 ? 20.435 29.903 -13.999 1.00 88.56 217 ARG A CA 1
ATOM 1746 C C . ARG A 1 217 ? 19.359 30.918 -13.643 1.00 88.56 217 ARG A C 1
ATOM 1748 O O . ARG A 1 217 ? 18.271 30.953 -14.226 1.00 88.56 217 ARG A O 1
ATOM 1755 N N . LEU A 1 218 ? 19.692 31.799 -12.701 1.00 91.56 218 LEU A N 1
ATOM 1756 C CA . LEU A 1 218 ? 18.903 32.996 -12.444 1.00 91.56 218 LEU A CA 1
ATOM 1757 C C . LEU A 1 218 ? 19.295 34.068 -13.459 1.00 91.56 218 LEU A C 1
ATOM 1759 O O . LEU A 1 218 ? 20.441 34.516 -13.479 1.00 91.56 218 LEU A O 1
ATOM 1763 N N . PHE A 1 219 ? 18.324 34.527 -14.237 1.00 92.56 219 PHE A N 1
ATOM 1764 C CA . PHE A 1 219 ? 18.456 35.692 -15.096 1.00 92.56 219 PHE A CA 1
ATOM 1765 C C . PHE A 1 219 ? 17.716 36.879 -14.491 1.00 92.56 219 PHE A C 1
ATOM 1767 O O . PHE A 1 219 ? 16.608 36.740 -13.972 1.00 92.56 219 PHE A O 1
ATOM 1774 N N . ALA A 1 220 ? 18.323 38.057 -14.564 1.00 91.56 220 ALA A N 1
ATOM 1775 C CA . ALA A 1 220 ? 17.740 39.301 -14.084 1.00 91.56 220 ALA A CA 1
ATOM 1776 C C . ALA A 1 220 ? 18.008 40.409 -15.096 1.00 91.56 220 ALA A C 1
ATOM 1778 O O . ALA A 1 220 ? 19.129 40.536 -15.573 1.00 91.56 220 ALA A O 1
ATOM 1779 N N . ILE A 1 221 ? 16.999 41.209 -15.424 1.00 89.69 221 ILE A N 1
ATOM 1780 C CA . ILE A 1 221 ? 17.137 42.301 -16.388 1.00 89.69 221 ILE A CA 1
ATOM 1781 C C . ILE A 1 221 ? 17.128 43.651 -15.683 1.00 89.69 221 ILE A C 1
ATOM 1783 O O . ILE A 1 221 ? 16.322 43.894 -14.779 1.00 89.69 221 ILE A O 1
ATOM 1787 N N . MET A 1 222 ? 18.053 44.514 -16.085 1.00 86.75 222 MET A N 1
ATOM 1788 C CA . MET A 1 222 ? 18.181 45.872 -15.570 1.00 86.75 222 MET A CA 1
ATOM 1789 C C . MET A 1 222 ? 17.206 46.828 -16.270 1.00 86.75 222 MET A C 1
ATOM 1791 O O . MET A 1 222 ? 16.686 46.531 -17.343 1.00 86.75 222 MET A O 1
ATOM 1795 N N . ASP A 1 223 ? 16.972 47.997 -15.681 1.00 79.88 223 ASP A N 1
ATOM 1796 C CA . ASP A 1 223 ? 16.198 49.097 -16.268 1.00 79.88 223 ASP A CA 1
ATOM 1797 C C . ASP A 1 223 ? 16.842 49.683 -17.530 1.00 79.88 223 ASP A C 1
ATOM 1799 O O . ASP A 1 223 ? 16.150 50.259 -18.367 1.00 79.88 223 ASP A O 1
ATOM 1803 N N . THR A 1 224 ? 18.149 49.483 -17.695 1.00 80.69 224 THR A N 1
ATOM 1804 C CA . THR A 1 224 ? 18.895 49.756 -18.931 1.00 80.69 224 THR A CA 1
ATOM 1805 C C . THR A 1 224 ? 18.650 48.713 -20.025 1.00 80.69 224 THR A C 1
ATOM 1807 O O . THR A 1 224 ? 18.907 48.988 -21.189 1.00 80.69 224 THR A O 1
ATOM 1810 N N . GLY A 1 225 ? 18.115 47.539 -19.672 1.00 78.75 225 GLY A N 1
ATOM 1811 C CA . GLY A 1 225 ? 17.873 46.414 -20.575 1.00 78.75 225 GLY A CA 1
ATOM 1812 C C . GLY A 1 225 ? 18.989 45.362 -20.612 1.00 78.75 225 GLY A C 1
ATOM 1813 O O . GLY A 1 225 ? 18.770 44.295 -21.188 1.00 78.75 225 GLY A O 1
ATOM 1814 N N . ASN A 1 226 ? 20.131 45.597 -19.953 1.00 87.88 226 ASN A N 1
ATOM 1815 C CA . ASN A 1 226 ? 21.193 44.593 -19.827 1.00 87.88 226 ASN A CA 1
ATOM 1816 C C . ASN A 1 226 ? 20.679 43.366 -19.062 1.00 87.88 226 ASN A C 1
ATOM 1818 O O . ASN A 1 226 ? 20.080 43.477 -17.983 1.00 87.88 226 ASN A O 1
ATOM 1822 N N . LEU A 1 227 ? 20.940 42.184 -19.615 1.00 92.38 227 LEU A N 1
ATOM 1823 C CA . LEU A 1 227 ? 20.610 40.906 -19.007 1.00 92.38 227 LEU A CA 1
ATOM 1824 C C . LEU A 1 227 ? 21.785 40.429 -18.160 1.00 92.38 227 LEU A C 1
ATOM 1826 O O . LEU A 1 227 ? 22.882 40.206 -18.666 1.00 92.38 227 LEU A O 1
ATOM 1830 N N . LEU A 1 228 ? 21.536 40.212 -16.877 1.00 93.38 228 LEU A N 1
ATOM 1831 C CA . LEU A 1 228 ? 22.459 39.587 -15.944 1.00 93.38 228 LEU A CA 1
ATOM 1832 C C . LEU A 1 228 ? 22.131 38.099 -15.801 1.00 93.38 228 LEU A C 1
ATOM 1834 O O . LEU A 1 228 ? 20.966 37.703 -15.839 1.00 93.38 228 LEU A O 1
ATOM 1838 N N . SER A 1 229 ? 23.155 37.288 -15.559 1.00 92.31 229 SER A N 1
ATOM 1839 C CA . SER A 1 229 ? 23.033 35.872 -15.207 1.00 92.31 229 SER A CA 1
ATOM 1840 C C . SER A 1 229 ? 23.786 35.567 -13.916 1.00 92.31 229 SER A C 1
ATOM 1842 O O . SER A 1 229 ? 24.828 36.162 -13.628 1.00 92.31 229 SER A O 1
ATOM 1844 N N . CYS A 1 230 ? 23.250 34.647 -13.123 1.00 89.50 230 CYS A N 1
ATOM 1845 C CA . CYS A 1 230 ? 23.864 34.172 -11.895 1.00 89.50 230 CYS A CA 1
ATOM 1846 C C . CYS A 1 230 ? 23.630 32.665 -11.751 1.00 89.50 230 CYS A C 1
ATOM 1848 O O . CYS A 1 230 ? 22.488 32.199 -11.777 1.00 89.50 230 CYS A O 1
ATOM 1850 N N . GLU A 1 231 ? 24.717 31.915 -11.594 1.00 85.19 231 GLU A N 1
ATOM 1851 C CA . GLU A 1 231 ? 24.688 30.497 -11.238 1.00 85.19 231 GLU A CA 1
ATOM 1852 C C . GLU A 1 231 ? 24.571 30.398 -9.718 1.00 85.19 231 GLU A C 1
ATOM 1854 O O . GLU A 1 231 ? 25.447 30.840 -8.972 1.00 85.19 231 GLU A O 1
ATOM 1859 N N . LEU A 1 232 ? 23.425 29.907 -9.251 1.00 78.12 232 LEU A N 1
ATOM 1860 C CA . LEU A 1 232 ? 23.185 29.672 -7.832 1.00 78.12 232 LEU A CA 1
ATOM 1861 C C . LEU A 1 232 ? 23.470 28.202 -7.519 1.00 78.12 232 LEU A C 1
ATOM 1863 O O . LEU A 1 232 ? 23.233 27.348 -8.364 1.00 78.12 232 LEU A O 1
ATOM 1867 N N . PHE A 1 233 ? 23.876 27.908 -6.280 1.00 73.31 233 PHE A N 1
ATOM 1868 C CA . PHE A 1 233 ? 24.132 26.550 -5.767 1.00 73.31 233 PHE A CA 1
ATOM 1869 C C . PHE A 1 233 ? 25.454 25.888 -6.179 1.00 73.31 233 PHE A C 1
ATOM 1871 O O . PHE A 1 233 ? 25.686 24.757 -5.761 1.00 73.31 233 PHE A O 1
ATOM 1878 N N . ASP A 1 234 ? 26.342 26.596 -6.874 1.00 58.72 234 ASP A N 1
ATOM 1879 C CA . ASP A 1 234 ? 27.757 26.217 -6.935 1.00 58.72 234 ASP A CA 1
ATOM 1880 C C . ASP A 1 234 ? 28.446 26.501 -5.590 1.00 58.72 234 ASP A C 1
ATOM 1882 O O . ASP A 1 234 ? 28.039 27.417 -4.864 1.00 58.72 234 ASP A O 1
ATOM 1886 N N . ASP A 1 235 ? 29.488 25.731 -5.251 1.00 52.12 235 ASP A N 1
ATOM 1887 C CA . ASP A 1 235 ? 30.266 25.836 -4.005 1.00 52.12 235 ASP A CA 1
ATOM 1888 C C . ASP A 1 235 ? 31.009 27.188 -3.903 1.00 52.12 235 ASP A C 1
ATOM 1890 O O . ASP A 1 235 ? 32.229 27.278 -4.044 1.00 52.12 235 ASP A O 1
ATOM 1894 N N . SER A 1 236 ? 30.274 28.281 -3.664 1.00 51.34 236 SER A N 1
ATOM 1895 C CA . SER A 1 236 ? 30.828 29.620 -3.446 1.00 51.34 236 SER A CA 1
ATOM 1896 C C . SER A 1 236 ? 31.414 29.708 -2.030 1.00 51.34 236 SER A C 1
ATOM 1898 O O . SER A 1 236 ? 30.655 29.730 -1.054 1.00 51.34 236 SER A O 1
ATOM 1900 N N . PRO A 1 237 ? 32.745 29.854 -1.866 1.00 48.59 237 PRO A N 1
ATOM 1901 C CA . PRO A 1 237 ? 33.399 29.840 -0.551 1.00 48.59 237 PRO A CA 1
ATOM 1902 C C . PRO A 1 237 ? 33.060 31.052 0.334 1.00 48.59 237 PRO A C 1
ATOM 1904 O O . PRO A 1 237 ? 33.404 31.084 1.512 1.00 48.59 237 PRO A O 1
ATOM 1907 N N . SER A 1 238 ? 32.429 32.086 -0.235 1.00 56.69 238 SER A N 1
ATOM 1908 C CA . SER A 1 238 ? 32.261 33.406 0.390 1.00 56.69 238 SER A CA 1
ATOM 1909 C C . SER A 1 238 ? 30.878 33.657 1.002 1.00 56.69 238 SER A C 1
ATOM 1911 O O . SER A 1 238 ? 30.671 34.688 1.646 1.00 56.69 238 SER A O 1
ATOM 1913 N N . GLY A 1 239 ? 29.906 32.764 0.774 1.00 63.06 239 GLY A N 1
ATOM 1914 C CA . GLY A 1 239 ? 28.511 32.978 1.181 1.00 63.06 239 GLY A CA 1
ATOM 1915 C C . GLY A 1 239 ? 27.806 34.138 0.455 1.00 63.06 239 GLY A C 1
ATOM 1916 O O . GLY A 1 239 ? 26.730 34.561 0.880 1.00 63.06 239 GLY A O 1
ATOM 1917 N N . THR A 1 240 ? 28.394 34.664 -0.626 1.00 68.62 240 THR A N 1
ATOM 1918 C CA . THR A 1 240 ? 27.801 35.681 -1.509 1.00 68.62 240 THR A CA 1
ATOM 1919 C C . THR A 1 240 ? 27.919 35.265 -2.971 1.00 68.62 240 THR A C 1
ATOM 1921 O O . THR A 1 240 ? 28.924 34.676 -3.367 1.00 68.62 240 THR A O 1
ATOM 1924 N N . TYR A 1 241 ? 26.896 35.587 -3.762 1.00 84.19 241 TYR A N 1
ATOM 1925 C CA . TYR A 1 241 ? 26.852 35.336 -5.205 1.00 84.19 241 TYR A CA 1
ATOM 1926 C C . TYR A 1 241 ? 27.008 36.654 -5.969 1.00 84.19 241 TYR A C 1
ATOM 1928 O O . TYR A 1 241 ? 26.725 37.724 -5.426 1.00 84.19 241 TYR A O 1
ATOM 1936 N N . GLU A 1 242 ? 27.448 36.594 -7.221 1.00 86.31 242 GLU A N 1
ATOM 1937 C CA . GLU A 1 242 ? 27.615 37.762 -8.088 1.00 86.31 242 GLU A CA 1
ATOM 1938 C C . GLU A 1 242 ? 26.911 37.507 -9.422 1.00 86.31 242 GLU A C 1
ATOM 1940 O O . GLU A 1 242 ? 27.123 36.469 -10.052 1.00 86.31 242 GLU A O 1
ATOM 1945 N N . ALA A 1 243 ? 26.044 38.433 -9.829 1.00 88.25 243 ALA A N 1
ATOM 1946 C CA . ALA A 1 243 ? 25.394 38.397 -11.131 1.00 88.25 243 ALA A CA 1
ATOM 1947 C C . ALA A 1 243 ? 26.290 39.101 -12.153 1.00 88.25 243 ALA A C 1
ATOM 1949 O O . ALA A 1 243 ? 26.737 40.225 -11.921 1.00 88.25 243 ALA A O 1
ATOM 1950 N N . LYS A 1 244 ? 26.544 38.447 -13.284 1.00 89.69 244 LYS A N 1
ATOM 1951 C CA . LYS A 1 244 ? 27.407 38.959 -14.354 1.00 89.69 244 LYS A CA 1
ATOM 1952 C C . LYS A 1 244 ? 26.582 39.302 -15.577 1.00 89.69 244 LYS A C 1
ATOM 1954 O O . LYS A 1 244 ? 25.587 38.636 -15.854 1.00 89.69 244 LYS A O 1
ATOM 1959 N N . GLU A 1 245 ? 27.018 40.311 -16.318 1.00 90.62 245 GLU A N 1
ATOM 1960 C CA . GLU A 1 245 ? 26.417 40.649 -17.603 1.00 90.62 245 GLU A CA 1
ATOM 1961 C C . GLU A 1 245 ? 26.495 39.456 -18.567 1.00 90.62 245 GLU A C 1
ATOM 1963 O O . GLU A 1 245 ? 27.532 38.801 -18.697 1.00 90.62 245 GLU A O 1
ATOM 1968 N N . PHE A 1 246 ? 25.360 39.139 -19.183 1.00 91.69 246 PHE A N 1
ATOM 1969 C CA . PHE A 1 246 ? 25.170 37.991 -20.059 1.00 91.69 246 PHE A CA 1
ATOM 1970 C C . PHE A 1 246 ? 24.888 38.421 -21.496 1.00 91.69 246 PHE A C 1
ATOM 1972 O O . PHE A 1 246 ? 25.525 37.898 -22.405 1.00 91.69 246 PHE A O 1
ATOM 1979 N N . ALA A 1 247 ? 23.959 39.359 -21.690 1.00 89.25 247 ALA A N 1
ATOM 1980 C CA . ALA A 1 247 ? 23.583 39.902 -22.993 1.00 89.25 247 ALA A CA 1
ATOM 1981 C C . ALA A 1 247 ? 23.205 41.384 -22.859 1.00 89.25 247 ALA A C 1
ATOM 1983 O O . ALA A 1 247 ? 22.656 41.796 -21.835 1.00 89.25 247 ALA A O 1
ATOM 1984 N N . VAL A 1 248 ? 23.484 42.162 -23.901 1.00 84.69 248 VAL A N 1
ATOM 1985 C CA . VAL A 1 248 ? 23.138 43.589 -23.989 1.00 84.69 248 VAL A CA 1
ATOM 1986 C C . VAL A 1 248 ? 21.697 43.731 -24.485 1.00 84.69 248 VAL A C 1
ATOM 1988 O O . VAL A 1 248 ? 21.141 42.812 -25.089 1.00 84.69 248 VAL A O 1
ATOM 1991 N N . GLU A 1 249 ? 21.059 44.854 -24.187 1.00 81.38 249 GLU A N 1
ATOM 1992 C CA . GLU A 1 249 ? 19.718 45.185 -24.649 1.00 81.38 249 GLU A CA 1
ATOM 1993 C C . GLU A 1 249 ? 19.591 45.237 -26.187 1.00 81.38 249 GLU A C 1
ATOM 1995 O O . GLU A 1 249 ? 20.541 45.594 -26.882 1.00 81.38 249 GLU A O 1
ATOM 2000 N N . PRO A 1 250 ? 18.407 44.936 -26.753 1.00 80.69 250 PRO A N 1
ATOM 2001 C CA . PRO A 1 250 ? 18.092 45.331 -28.124 1.00 80.69 250 PRO A CA 1
ATOM 2002 C C . PRO A 1 250 ? 18.073 46.863 -28.275 1.00 80.69 250 PRO A C 1
ATOM 2004 O O . PRO A 1 250 ? 17.543 47.550 -27.402 1.00 80.69 250 PRO A O 1
ATOM 2007 N N . ASP A 1 251 ? 18.482 47.387 -29.438 1.00 75.25 251 ASP A N 1
ATOM 2008 C CA . ASP A 1 251 ? 18.497 48.834 -29.765 1.00 75.25 251 ASP A CA 1
ATOM 2009 C C . ASP A 1 251 ? 17.157 49.565 -29.537 1.00 75.25 251 ASP A C 1
ATOM 2011 O O . ASP A 1 251 ? 17.091 50.790 -29.440 1.00 75.25 251 ASP A O 1
ATOM 2015 N N . THR A 1 252 ? 16.051 48.822 -29.493 1.00 72.88 252 THR A N 1
ATOM 2016 C CA . THR A 1 252 ? 14.699 49.351 -29.277 1.00 72.88 252 THR A CA 1
ATOM 2017 C C . THR A 1 252 ? 14.365 49.628 -27.812 1.00 72.88 252 THR A C 1
ATOM 2019 O O . THR A 1 252 ? 13.298 50.185 -27.538 1.00 72.88 252 THR A O 1
ATOM 2022 N N . VAL A 1 253 ? 15.205 49.197 -26.866 1.00 73.75 253 VAL A N 1
ATOM 2023 C CA . VAL A 1 253 ? 14.984 49.440 -25.437 1.00 73.75 253 VAL A CA 1
ATOM 2024 C C . VAL A 1 253 ? 15.230 50.909 -25.128 1.00 73.75 253 VAL A C 1
ATOM 2026 O O . VAL A 1 253 ? 16.263 51.488 -25.444 1.00 73.75 253 VAL A O 1
ATOM 2029 N N . THR A 1 254 ? 14.254 51.529 -24.478 1.00 66.75 254 THR A N 1
ATOM 2030 C CA . THR A 1 254 ? 14.354 52.896 -23.975 1.00 66.75 254 THR A CA 1
ATOM 2031 C C . THR A 1 254 ? 14.033 52.914 -22.486 1.00 66.75 254 THR A C 1
ATOM 2033 O O . THR A 1 254 ? 13.268 52.081 -22.000 1.00 66.75 254 THR A O 1
ATOM 2036 N N . ALA A 1 255 ? 14.524 53.925 -21.764 1.00 58.25 255 ALA A N 1
ATOM 2037 C CA . ALA A 1 255 ? 14.267 54.109 -20.328 1.00 58.25 255 ALA A CA 1
ATOM 2038 C C . ALA A 1 255 ? 12.772 54.264 -19.946 1.00 58.25 255 ALA A C 1
ATOM 2040 O O . ALA A 1 255 ? 12.440 54.374 -18.768 1.00 58.25 255 ALA A O 1
ATOM 2041 N N . TRP A 1 256 ? 11.867 54.313 -20.929 1.00 58.25 256 TRP A N 1
ATOM 2042 C CA . TRP A 1 256 ? 10.423 54.492 -20.750 1.00 58.25 256 TRP A CA 1
ATOM 2043 C C . TRP A 1 256 ? 9.617 53.208 -20.981 1.00 58.25 256 TRP A C 1
ATOM 2045 O O . TRP A 1 256 ? 8.389 53.225 -20.863 1.00 58.25 256 TRP A O 1
ATOM 2055 N N . ASN A 1 257 ? 10.274 52.103 -21.341 1.00 67.06 257 ASN A N 1
ATOM 2056 C CA . ASN A 1 257 ? 9.614 50.817 -21.519 1.00 67.06 257 ASN A CA 1
ATOM 2057 C C . ASN A 1 257 ? 9.346 50.142 -20.170 1.00 67.06 257 ASN A C 1
ATOM 2059 O O . ASN A 1 257 ? 10.172 50.186 -19.263 1.00 67.06 257 ASN A O 1
ATOM 2063 N N . ASN A 1 258 ? 8.199 49.468 -20.055 1.00 78.94 258 ASN A N 1
ATOM 2064 C CA . ASN A 1 258 ? 8.003 48.476 -18.997 1.00 78.94 258 ASN A CA 1
ATOM 2065 C C . ASN A 1 258 ? 8.577 47.141 -19.516 1.00 78.94 258 ASN A C 1
ATOM 2067 O O . ASN A 1 258 ? 8.191 46.687 -20.601 1.00 78.94 258 ASN A O 1
ATOM 2071 N N . ILE A 1 259 ? 9.560 46.602 -18.785 1.00 86.44 259 ILE A N 1
ATOM 2072 C CA . ILE A 1 259 ? 10.428 45.493 -19.191 1.00 86.44 259 ILE A CA 1
ATOM 2073 C C . ILE A 1 259 ? 10.086 44.257 -18.360 1.00 86.44 259 ILE A C 1
ATOM 2075 O O . ILE A 1 259 ? 10.268 44.243 -17.145 1.00 86.44 259 ILE A O 1
ATOM 2079 N N . SER A 1 260 ? 9.644 43.188 -19.019 1.00 89.75 260 SER A N 1
ATOM 2080 C CA . SER A 1 260 ? 9.352 41.905 -18.371 1.00 89.75 260 SER A CA 1
ATOM 2081 C C . SER A 1 260 ? 10.184 40.781 -18.973 1.00 89.75 260 SER A C 1
ATOM 2083 O O . SER A 1 260 ? 10.282 40.659 -20.194 1.00 89.75 260 SER A O 1
ATOM 2085 N N . LEU A 1 261 ? 10.760 39.950 -18.108 1.00 91.06 261 LEU A N 1
ATOM 2086 C CA . LEU A 1 261 ? 11.500 38.754 -18.486 1.00 91.06 261 LEU A CA 1
ATOM 2087 C C . LEU A 1 261 ? 10.621 37.528 -18.227 1.00 91.06 261 LEU A C 1
ATOM 2089 O O . LEU A 1 261 ? 10.085 37.376 -17.130 1.00 91.06 261 LEU A O 1
ATOM 2093 N N . VAL A 1 262 ? 10.452 36.668 -19.231 1.00 91.88 262 VAL A N 1
ATOM 2094 C CA . VAL A 1 262 ? 9.529 35.527 -19.163 1.00 91.88 262 VAL A CA 1
ATOM 2095 C C . VAL A 1 262 ? 10.235 34.259 -19.617 1.00 91.88 262 VAL A C 1
ATOM 2097 O O . VAL A 1 262 ? 10.687 34.176 -20.756 1.00 91.88 262 VAL A O 1
ATOM 2100 N N . GLU A 1 263 ? 10.322 33.264 -18.738 1.00 90.88 263 GLU A N 1
ATOM 2101 C CA . GLU A 1 263 ? 10.705 31.910 -19.143 1.00 90.88 263 GLU A CA 1
ATOM 2102 C C . GLU A 1 263 ? 9.494 31.197 -19.751 1.00 90.88 263 GLU A C 1
ATOM 2104 O O . GLU A 1 263 ? 8.357 31.366 -19.301 1.00 90.88 263 GLU A O 1
ATOM 2109 N N . SER A 1 264 ? 9.732 30.443 -20.822 1.00 90.12 264 SER A N 1
ATOM 2110 C CA . SER A 1 264 ? 8.700 29.638 -21.456 1.00 90.12 264 SER A CA 1
ATOM 2111 C C . SER A 1 264 ? 9.296 28.440 -22.189 1.00 90.12 264 SER A C 1
ATOM 2113 O O . SER A 1 264 ? 9.672 28.546 -23.354 1.00 90.12 264 SER A O 1
ATOM 2115 N N . SER A 1 265 ? 9.252 27.271 -21.549 1.00 85.31 265 SER A N 1
ATOM 2116 C CA . SER A 1 265 ? 9.671 25.980 -22.129 1.00 85.31 265 SER A CA 1
ATOM 2117 C C . SER A 1 265 ? 11.146 25.924 -22.510 1.00 85.31 265 SER A C 1
ATOM 2119 O O . SER A 1 265 ? 11.491 25.439 -23.585 1.00 85.31 265 SER A O 1
ATOM 2121 N N . GLY A 1 266 ? 12.005 26.427 -21.622 1.00 85.31 266 GLY A N 1
ATOM 2122 C CA . GLY A 1 266 ? 13.460 26.463 -21.815 1.00 85.31 266 GLY A CA 1
ATOM 2123 C C . GLY A 1 266 ? 13.953 27.645 -22.653 1.00 85.31 266 GLY A C 1
ATOM 2124 O O . GLY A 1 266 ? 15.157 27.883 -22.735 1.00 85.31 266 GLY A O 1
ATOM 2125 N N . ASP A 1 267 ? 13.036 28.424 -23.228 1.00 92.00 267 ASP A N 1
ATOM 2126 C CA . ASP A 1 267 ? 13.343 29.688 -23.885 1.00 92.00 267 ASP A CA 1
ATOM 2127 C C . ASP A 1 267 ? 13.187 30.864 -22.914 1.00 92.00 267 ASP A C 1
ATOM 2129 O O . ASP A 1 267 ? 12.357 30.841 -21.999 1.00 92.00 267 ASP A O 1
ATOM 2133 N N . LEU A 1 268 ? 13.953 31.931 -23.150 1.00 93.94 268 LEU A N 1
ATOM 2134 C CA . LEU A 1 268 ? 13.852 33.181 -22.404 1.00 93.94 268 LEU A CA 1
ATOM 2135 C C . LEU A 1 268 ? 13.387 34.312 -23.323 1.00 93.94 268 LEU A C 1
ATOM 2137 O O . LEU A 1 268 ? 14.013 34.596 -24.347 1.00 93.94 268 LEU A O 1
ATOM 2141 N N . PHE A 1 269 ? 12.290 34.961 -22.941 1.00 93.94 269 PHE A N 1
ATOM 2142 C CA . PHE A 1 269 ? 11.674 36.046 -23.692 1.00 93.94 269 PHE A CA 1
ATOM 2143 C C . PHE A 1 269 ? 11.796 37.376 -22.951 1.00 93.94 269 PHE A C 1
ATOM 2145 O O . PHE A 1 269 ? 11.472 37.483 -21.768 1.00 93.94 269 PHE A O 1
ATOM 2152 N N . LEU A 1 270 ? 12.201 38.407 -23.683 1.00 92.56 270 LEU A N 1
ATOM 2153 C CA . LEU A 1 270 ? 12.145 39.803 -23.279 1.00 92.56 270 LEU A CA 1
ATOM 2154 C C . LEU A 1 270 ? 10.893 40.436 -23.878 1.00 92.56 270 LEU A C 1
ATOM 2156 O O . LEU A 1 270 ? 10.736 40.483 -25.099 1.00 92.56 270 LEU A O 1
ATOM 2160 N N . VAL A 1 271 ? 10.008 40.939 -23.022 1.00 92.19 271 VAL A N 1
ATOM 2161 C CA . VAL A 1 271 ? 8.782 41.621 -23.435 1.00 92.19 271 VAL A CA 1
ATOM 2162 C C . VAL A 1 271 ? 8.880 43.101 -23.097 1.00 92.19 271 VAL A C 1
ATOM 2164 O O . VAL A 1 271 ? 8.972 43.483 -21.930 1.00 92.19 271 VAL A O 1
ATOM 2167 N N . LEU A 1 272 ? 8.825 43.932 -24.135 1.00 89.50 272 LEU A N 1
ATOM 2168 C CA . LEU A 1 272 ? 8.829 45.385 -24.039 1.00 89.50 272 LEU A CA 1
ATOM 2169 C C . LEU A 1 272 ? 7.419 45.912 -24.269 1.00 89.50 272 LEU A C 1
ATOM 2171 O O . LEU A 1 272 ? 6.828 45.709 -25.334 1.00 89.50 272 LEU A O 1
ATOM 2175 N N . ARG A 1 273 ? 6.881 46.625 -23.282 1.00 87.88 273 ARG A N 1
ATOM 2176 C CA . ARG A 1 273 ? 5.589 47.307 -23.395 1.00 87.88 273 ARG A CA 1
ATOM 2177 C C . ARG A 1 273 ? 5.793 48.771 -23.765 1.00 87.88 273 ARG A C 1
ATOM 2179 O O . ARG A 1 273 ? 6.612 49.470 -23.162 1.00 87.88 273 ARG A O 1
ATOM 2186 N N . PHE A 1 274 ? 5.018 49.237 -24.740 1.00 84.69 274 PHE A N 1
ATOM 2187 C CA . PHE A 1 274 ? 5.011 50.622 -25.206 1.00 84.69 274 PHE A CA 1
ATOM 2188 C C . PHE A 1 274 ? 3.674 51.278 -24.876 1.00 84.69 274 PHE A C 1
ATOM 2190 O O . PHE A 1 274 ? 2.613 50.676 -25.059 1.00 84.69 274 PHE A O 1
ATOM 2197 N N . PHE A 1 275 ? 3.718 52.536 -24.443 1.00 80.00 275 PHE A N 1
ATOM 2198 C CA . PHE A 1 275 ? 2.533 53.311 -24.080 1.00 80.00 275 PHE A CA 1
ATOM 2199 C C . PHE A 1 275 ? 2.245 54.404 -25.121 1.00 80.00 275 PHE A C 1
ATOM 2201 O O . PHE A 1 275 ? 3.159 54.978 -25.712 1.00 80.00 275 PHE A O 1
ATOM 2208 N N . SER A 1 276 ? 0.967 54.691 -25.373 1.00 70.06 276 SER A N 1
ATOM 2209 C CA . SER A 1 276 ? 0.519 55.819 -26.199 1.00 70.06 276 SER A CA 1
ATOM 2210 C C . SER A 1 276 ? 0.202 57.021 -25.317 1.00 70.06 276 SER A C 1
ATOM 2212 O O . SER A 1 276 ? -0.440 56.856 -24.278 1.00 70.06 276 SER A O 1
ATOM 2214 N N . GLY A 1 277 ? 0.577 58.224 -25.761 1.00 59.66 277 GLY A N 1
ATOM 2215 C CA . GLY A 1 277 ? 0.137 59.477 -25.153 1.00 59.66 277 GLY A CA 1
ATOM 2216 C C . GLY A 1 277 ? -0.659 60.340 -26.126 1.00 59.66 277 GLY A C 1
ATOM 2217 O O . GLY A 1 277 ? -0.179 60.627 -27.218 1.00 59.66 277 GLY A O 1
ATOM 2218 N N . GLU A 1 278 ? -1.846 60.799 -25.722 1.00 46.88 278 GLU A N 1
ATOM 2219 C CA . GLU A 1 278 ? -2.555 61.891 -26.403 1.00 46.88 278 GLU A CA 1
ATOM 2220 C C . GLU A 1 278 ? -2.218 63.235 -25.732 1.00 46.88 278 GLU A C 1
ATOM 2222 O O . GLU A 1 278 ? -2.289 63.384 -24.506 1.00 46.88 278 GLU A O 1
ATOM 2227 N N . ASN A 1 279 ? -1.830 64.224 -26.546 1.00 46.47 279 ASN A N 1
ATOM 2228 C CA . ASN A 1 279 ? -1.703 65.644 -26.184 1.00 46.47 279 ASN A CA 1
ATOM 2229 C C . ASN A 1 279 ? -0.910 65.955 -24.898 1.00 46.47 279 ASN A C 1
ATOM 2231 O O . ASN A 1 279 ? -1.276 66.840 -24.120 1.00 46.47 279 ASN A O 1
ATOM 2235 N N . GLY A 1 280 ? 0.188 65.230 -24.655 1.00 46.75 280 GLY A N 1
ATOM 2236 C CA . GLY A 1 280 ? 1.153 65.550 -23.595 1.00 46.75 280 GLY A CA 1
ATOM 2237 C C . GLY A 1 280 ? 0.607 65.471 -22.162 1.00 46.75 280 GLY A C 1
ATOM 2238 O O . GLY A 1 280 ? 1.204 66.050 -21.248 1.00 46.75 280 GLY A O 1
ATOM 2239 N N . LYS A 1 281 ? -0.534 64.799 -21.937 1.00 44.69 281 LYS A N 1
ATOM 2240 C CA . LYS A 1 281 ? -1.157 64.726 -20.602 1.00 44.69 281 LYS A CA 1
ATOM 2241 C C . LYS A 1 281 ? -1.349 63.315 -20.037 1.00 44.69 281 LYS A C 1
ATOM 2243 O O . LYS A 1 281 ? -1.315 63.209 -18.815 1.00 44.69 281 LYS A O 1
ATOM 2248 N N . ASN A 1 282 ? -1.430 62.260 -20.858 1.00 49.56 282 ASN A N 1
ATOM 2249 C CA . ASN A 1 282 ? -1.720 60.892 -20.391 1.00 49.56 282 ASN A CA 1
ATOM 2250 C C . ASN A 1 282 ? -0.803 59.831 -21.048 1.00 49.56 282 ASN A C 1
ATOM 2252 O O . ASN A 1 282 ? -1.151 59.305 -22.095 1.00 49.56 282 ASN A O 1
ATOM 2256 N N . TRP A 1 283 ? 0.347 59.495 -20.453 1.00 54.94 283 TRP A N 1
ATOM 2257 C CA . TRP A 1 283 ? 1.327 58.506 -20.957 1.00 54.94 283 TRP A CA 1
ATOM 2258 C C . TRP A 1 283 ? 1.070 57.071 -20.451 1.00 54.94 283 TRP A C 1
ATOM 2260 O O . TRP A 1 283 ? 1.971 56.441 -19.902 1.00 54.94 283 TRP A O 1
ATOM 2270 N N . HIS A 1 284 ? -0.168 56.570 -20.502 1.00 62.91 284 HIS A N 1
ATOM 2271 C CA . HIS A 1 284 ? -0.539 55.474 -19.582 1.00 62.91 284 HIS A CA 1
ATOM 2272 C C . HIS A 1 284 ? -1.453 54.386 -20.158 1.00 62.91 284 HIS A C 1
ATOM 2274 O O . HIS A 1 284 ? -1.876 53.510 -19.413 1.00 62.91 284 HIS A O 1
ATOM 2280 N N . LYS A 1 285 ? -1.735 54.404 -21.470 1.00 75.12 285 LYS A N 1
ATOM 2281 C CA . LYS A 1 285 ? -2.458 53.321 -22.158 1.00 75.12 285 LYS A CA 1
ATOM 2282 C C . LYS A 1 285 ? -1.506 52.516 -23.026 1.00 75.12 285 LYS A C 1
ATOM 2284 O O . LYS A 1 285 ? -0.674 53.094 -23.723 1.00 75.12 285 LYS A O 1
ATOM 2289 N N . THR A 1 286 ? -1.631 51.200 -23.001 1.00 83.62 286 THR A N 1
ATOM 2290 C CA . THR A 1 286 ? -0.805 50.300 -23.806 1.00 83.62 286 THR A CA 1
ATOM 2291 C C . THR A 1 286 ? -1.079 50.518 -25.279 1.00 83.62 286 THR A C 1
ATOM 2293 O O . THR A 1 286 ? -2.220 50.445 -25.729 1.00 83.62 286 THR A O 1
ATOM 2296 N N . LYS A 1 287 ? -0.009 50.785 -26.022 1.00 85.88 287 LYS A N 1
ATOM 2297 C CA . LYS A 1 287 ? -0.027 50.957 -27.472 1.00 85.88 287 LYS A CA 1
ATOM 2298 C C . LYS A 1 287 ? 0.295 49.652 -28.182 1.00 85.88 287 LYS A C 1
ATOM 2300 O O . LYS A 1 287 ? -0.380 49.291 -29.138 1.00 85.88 287 LYS A O 1
ATOM 2305 N N . SER A 1 288 ? 1.349 48.976 -27.737 1.00 88.50 288 SER A N 1
ATOM 2306 C CA . SER A 1 288 ? 1.873 47.775 -28.384 1.00 88.50 288 SER A CA 1
ATOM 2307 C C . SER A 1 288 ? 2.854 47.044 -27.476 1.00 88.50 288 SER A C 1
ATOM 2309 O O . SER A 1 288 ? 3.353 47.605 -26.496 1.00 88.50 288 SER A O 1
ATOM 2311 N N . PHE A 1 289 ? 3.175 45.810 -27.858 1.00 91.56 289 PHE A N 1
ATOM 2312 C CA . PHE A 1 289 ? 4.281 45.051 -27.292 1.00 91.56 289 PHE A CA 1
ATOM 2313 C C . PHE A 1 289 ? 5.263 44.634 -28.379 1.00 91.56 289 PHE A C 1
ATOM 2315 O O . PHE A 1 289 ? 4.880 44.341 -29.519 1.00 91.56 289 PHE A O 1
ATOM 2322 N N . GLU A 1 290 ? 6.525 44.547 -27.988 1.00 91.75 290 GLU A N 1
ATOM 2323 C CA . GLU A 1 290 ? 7.551 43.838 -28.735 1.00 91.75 290 GLU A CA 1
ATOM 2324 C C . GLU A 1 290 ? 8.088 42.695 -27.890 1.00 91.75 290 GLU A C 1
ATOM 2326 O O . GLU A 1 290 ? 8.234 42.829 -26.677 1.00 91.75 290 GLU A O 1
ATOM 2331 N N . VAL A 1 291 ? 8.344 41.562 -28.537 1.00 93.62 291 VAL A N 1
ATOM 2332 C CA . VAL A 1 291 ? 8.858 40.371 -27.873 1.00 93.62 291 VAL A CA 1
ATOM 2333 C C . VAL A 1 291 ? 10.126 39.944 -28.585 1.00 93.62 291 VAL A C 1
ATOM 2335 O O . VAL A 1 291 ? 10.160 39.879 -29.818 1.00 93.62 291 VAL A O 1
ATOM 2338 N N . TYR A 1 292 ? 11.151 39.656 -27.801 1.00 93.81 292 TYR A N 1
ATOM 2339 C CA . TYR A 1 292 ? 12.437 39.164 -28.259 1.00 93.81 292 TYR A CA 1
ATOM 2340 C C . TYR A 1 292 ? 12.720 37.832 -27.573 1.00 93.81 292 TYR A C 1
ATOM 2342 O O . TYR A 1 292 ? 12.444 37.682 -26.386 1.00 93.81 292 TYR A O 1
ATOM 2350 N N . LYS A 1 293 ? 13.246 36.862 -28.313 1.00 94.75 293 LYS A N 1
ATOM 2351 C CA . LYS A 1 293 ? 13.748 35.592 -27.788 1.00 94.75 293 LYS A CA 1
ATOM 2352 C C . LYS A 1 293 ? 15.266 35.685 -27.683 1.00 94.75 293 LYS A C 1
ATOM 2354 O O . LYS A 1 293 ? 15.908 36.149 -28.624 1.00 94.75 293 LYS A O 1
ATOM 2359 N N . LEU A 1 294 ? 15.817 35.264 -26.551 1.00 95.31 294 LEU A N 1
ATOM 2360 C CA . LEU A 1 294 ? 17.260 35.185 -26.362 1.00 95.31 294 LEU A CA 1
ATOM 2361 C C . LEU A 1 294 ? 17.821 33.993 -27.137 1.00 95.31 294 LEU A C 1
ATOM 2363 O O . LEU A 1 294 ? 17.351 32.866 -26.971 1.00 95.31 294 LEU A O 1
ATOM 2367 N N . ASP A 1 295 ? 18.854 34.240 -27.930 1.00 92.56 295 ASP A N 1
ATOM 2368 C CA . ASP A 1 295 ? 19.772 33.200 -28.369 1.00 92.56 295 ASP A CA 1
ATOM 2369 C C . ASP A 1 295 ? 20.864 33.048 -27.302 1.00 92.56 295 ASP A C 1
ATOM 2371 O O . ASP A 1 295 ? 21.661 33.959 -27.072 1.00 92.56 295 ASP A O 1
ATOM 2375 N N . PHE A 1 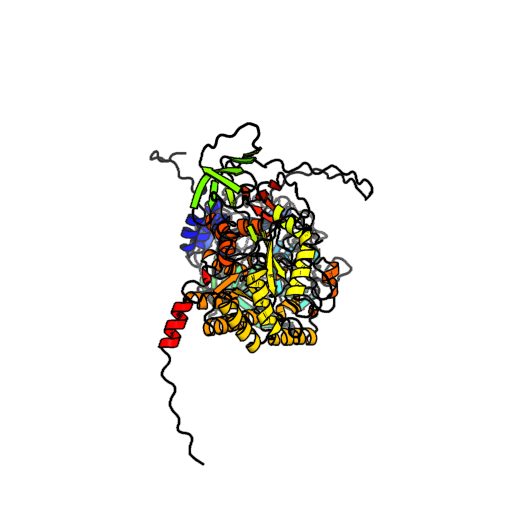296 ? 20.872 31.918 -26.593 1.00 90.81 296 PHE A N 1
ATOM 2376 C CA . PHE A 1 296 ? 21.822 31.684 -25.504 1.00 90.81 296 PHE A CA 1
ATOM 2377 C C . PHE A 1 296 ? 23.270 31.522 -25.988 1.00 90.81 296 PHE A C 1
ATOM 2379 O O . PHE A 1 296 ? 24.187 31.803 -25.213 1.00 90.81 296 PHE A O 1
ATOM 2386 N N . GLU A 1 297 ? 23.482 31.074 -27.229 1.00 89.25 297 GLU A N 1
ATOM 2387 C CA . GLU A 1 297 ? 24.815 30.867 -27.802 1.00 89.25 297 GLU A CA 1
ATOM 2388 C C . GLU A 1 297 ? 25.384 32.184 -28.325 1.00 89.25 297 GLU A C 1
ATOM 2390 O O . GLU A 1 297 ? 26.497 32.568 -27.955 1.00 89.25 297 GLU A O 1
ATOM 2395 N N . ALA A 1 298 ? 24.599 32.905 -29.129 1.00 89.31 298 ALA A N 1
ATOM 2396 C CA . ALA A 1 298 ? 24.997 34.197 -29.683 1.00 89.31 298 ALA A CA 1
ATOM 2397 C C . ALA A 1 298 ? 24.961 35.327 -28.641 1.00 89.31 298 ALA A C 1
ATOM 2399 O O . ALA A 1 298 ? 25.642 36.334 -28.814 1.00 89.31 298 ALA A O 1
ATOM 2400 N N . LYS A 1 299 ? 24.206 35.154 -27.544 1.00 91.94 299 LYS A N 1
ATOM 2401 C CA . LYS A 1 299 ? 23.938 36.179 -26.514 1.00 91.94 299 LYS A CA 1
ATOM 2402 C C . LYS A 1 299 ? 23.280 37.433 -27.091 1.00 91.94 299 LYS A C 1
ATOM 2404 O O . LYS A 1 299 ? 23.501 38.545 -26.616 1.00 91.94 299 LYS A O 1
ATOM 2409 N N . GLU A 1 300 ? 22.446 37.227 -28.101 1.00 90.44 300 GLU A N 1
ATOM 2410 C CA . GLU A 1 300 ? 21.737 38.273 -28.829 1.00 90.44 300 GLU A CA 1
ATOM 2411 C C . GLU A 1 300 ? 20.224 38.065 -28.745 1.00 90.44 300 GLU A C 1
ATOM 2413 O O . GLU A 1 300 ? 19.717 36.955 -28.556 1.00 90.44 300 GLU A O 1
ATOM 2418 N N . TRP A 1 301 ? 19.483 39.161 -28.893 1.00 92.62 301 TRP A N 1
ATOM 2419 C CA . TRP A 1 301 ? 18.027 39.160 -28.856 1.00 92.62 301 TRP A CA 1
ATOM 2420 C C . TRP A 1 301 ? 17.436 39.147 -30.263 1.00 92.62 301 TRP A C 1
ATOM 2422 O O . TRP A 1 301 ? 17.569 40.109 -31.019 1.00 92.62 301 TRP A O 1
ATOM 2432 N N . ALA A 1 302 ? 16.680 38.101 -30.588 1.00 92.69 302 ALA A N 1
ATOM 2433 C CA . ALA A 1 302 ? 15.966 37.991 -31.853 1.00 92.69 302 ALA A CA 1
ATOM 2434 C C . ALA A 1 302 ? 14.492 38.382 -31.687 1.00 92.69 302 ALA A C 1
ATOM 2436 O O . ALA A 1 302 ? 13.754 37.773 -30.910 1.00 92.69 302 ALA A O 1
ATOM 2437 N N . LYS A 1 303 ? 14.026 39.386 -32.438 1.00 93.44 303 LYS A N 1
ATOM 2438 C CA . LYS A 1 303 ? 12.612 39.795 -32.418 1.00 93.44 303 LYS A CA 1
ATOM 2439 C C . LYS A 1 303 ? 11.721 38.675 -32.953 1.00 93.44 303 LYS A C 1
ATOM 2441 O O . LYS A 1 303 ? 11.918 38.213 -34.076 1.00 93.44 303 LYS A O 1
ATOM 2446 N N . VAL A 1 304 ? 10.691 38.295 -32.199 1.00 92.81 304 VAL A N 1
ATOM 2447 C CA . VAL A 1 304 ? 9.728 37.269 -32.625 1.00 92.81 304 VAL A CA 1
ATOM 2448 C C . VAL A 1 304 ? 8.456 37.891 -33.202 1.00 92.81 304 VAL A C 1
ATOM 2450 O O . VAL A 1 304 ? 7.976 38.937 -32.755 1.00 92.81 304 VAL A O 1
ATOM 2453 N N . GLN A 1 305 ? 7.904 37.236 -34.226 1.00 89.81 305 GLN A N 1
ATOM 2454 C CA . GLN A 1 305 ? 6.650 37.644 -34.880 1.00 89.81 305 GLN A CA 1
ATOM 2455 C C . GLN A 1 305 ? 5.422 36.889 -34.348 1.00 89.81 305 GLN A C 1
ATOM 2457 O O . GLN A 1 305 ? 4.292 37.250 -34.654 1.00 89.81 305 GLN A O 1
ATOM 2462 N N . GLY A 1 306 ? 5.633 35.865 -33.524 1.00 90.12 306 GLY A N 1
ATOM 2463 C CA . GLY A 1 306 ? 4.593 35.073 -32.877 1.00 90.12 306 GLY A CA 1
ATOM 2464 C C . GLY A 1 306 ? 5.203 34.189 -31.792 1.00 90.12 306 GLY A C 1
ATOM 2465 O O . GLY A 1 306 ? 6.421 34.031 -31.734 1.00 90.12 306 GLY A O 1
ATOM 2466 N N . LEU A 1 307 ? 4.358 33.621 -30.934 1.00 91.44 307 LEU A N 1
ATOM 2467 C CA . LEU A 1 307 ? 4.780 32.748 -29.827 1.00 91.44 307 LEU A CA 1
ATOM 2468 C C . LEU A 1 307 ? 4.304 31.297 -30.017 1.00 91.44 307 LEU A C 1
ATOM 2470 O O . LEU A 1 307 ? 4.383 30.486 -29.097 1.00 91.44 307 LEU A O 1
ATOM 2474 N N . GLY A 1 308 ? 3.768 30.968 -31.197 1.00 90.12 308 GLY A N 1
ATOM 2475 C CA . GLY A 1 308 ? 3.146 29.676 -31.475 1.00 90.12 308 GLY A CA 1
ATOM 2476 C C . GLY A 1 308 ? 1.997 29.396 -30.506 1.00 90.12 308 GLY A C 1
ATOM 2477 O O . GLY A 1 308 ? 1.092 30.219 -30.354 1.00 90.12 308 GLY A O 1
ATOM 2478 N N . ASP A 1 309 ? 2.076 28.251 -29.830 1.00 90.00 309 ASP A N 1
ATOM 2479 C CA . ASP A 1 309 ? 1.112 27.791 -28.826 1.00 90.00 309 ASP A CA 1
ATOM 2480 C C . ASP A 1 309 ? 1.231 28.514 -27.467 1.00 90.00 309 ASP A C 1
ATOM 2482 O O . ASP A 1 309 ? 0.500 28.204 -26.537 1.00 90.00 309 ASP A O 1
ATOM 2486 N N . ARG A 1 310 ? 2.148 29.474 -27.294 1.00 92.31 310 ARG A N 1
ATOM 2487 C CA . ARG A 1 310 ? 2.365 30.125 -25.991 1.00 92.31 310 ARG A CA 1
ATOM 2488 C C . ARG A 1 310 ? 1.556 31.403 -25.826 1.00 92.31 310 ARG A C 1
ATOM 2490 O O . ARG A 1 310 ? 1.412 32.182 -26.768 1.00 92.31 310 ARG A O 1
ATOM 2497 N N . ALA A 1 311 ? 1.087 31.641 -24.608 1.00 92.12 311 ALA A N 1
ATOM 2498 C CA . ALA A 1 311 ? 0.479 32.897 -24.191 1.00 92.12 311 ALA A CA 1
ATOM 2499 C C . ALA A 1 311 ? 1.180 33.442 -22.950 1.00 92.12 311 ALA A C 1
ATOM 2501 O O . ALA A 1 311 ? 1.453 32.689 -22.015 1.00 92.12 311 ALA A O 1
ATOM 2502 N N . LEU A 1 312 ? 1.441 34.748 -22.934 1.00 92.88 312 LEU A N 1
ATOM 2503 C CA . LEU A 1 312 ? 2.128 35.415 -21.827 1.00 92.88 312 LEU A CA 1
ATOM 2504 C C . LEU A 1 312 ? 1.129 36.220 -20.998 1.00 92.88 312 LEU A C 1
ATOM 2506 O O . LEU A 1 312 ? 0.246 36.869 -21.553 1.00 92.88 312 LEU A O 1
ATOM 2510 N N . PHE A 1 313 ? 1.292 36.222 -19.681 1.00 90.19 313 PHE A N 1
ATOM 2511 C CA . PHE A 1 313 ? 0.510 37.039 -18.752 1.00 90.19 313 PHE A CA 1
ATOM 2512 C C . PHE A 1 313 ? 1.459 37.973 -18.024 1.00 90.19 313 PHE A C 1
ATOM 2514 O O . PHE A 1 313 ? 2.424 37.502 -17.430 1.00 90.19 313 PHE A O 1
ATOM 2521 N N . ILE A 1 314 ? 1.205 39.277 -18.096 1.00 87.81 314 ILE A N 1
ATOM 2522 C CA . ILE A 1 314 ? 2.113 40.321 -17.606 1.00 87.81 314 ILE A CA 1
ATOM 2523 C C . ILE A 1 314 ? 1.329 41.318 -16.753 1.00 87.81 314 ILE A C 1
ATOM 2525 O O . ILE A 1 314 ? 0.240 41.753 -17.143 1.00 87.81 314 ILE A O 1
ATOM 2529 N N . ASP A 1 315 ? 1.869 41.700 -15.598 1.00 77.44 315 ASP A N 1
ATOM 2530 C CA . ASP A 1 315 ? 1.320 42.777 -14.768 1.00 77.44 315 ASP A CA 1
ATOM 2531 C C . ASP A 1 315 ? 2.299 43.938 -14.530 1.00 77.44 315 ASP A C 1
ATOM 2533 O O . ASP A 1 315 ? 3.495 43.866 -14.819 1.00 77.44 315 ASP A O 1
ATOM 2537 N N . GLY A 1 316 ? 1.762 45.050 -14.020 1.00 64.44 316 GLY A N 1
ATOM 2538 C CA . GLY A 1 316 ? 2.507 46.292 -13.798 1.00 64.44 316 GLY A CA 1
ATOM 2539 C C . GLY A 1 316 ? 3.552 46.245 -12.678 1.00 64.44 316 GLY A C 1
ATOM 2540 O O . GLY A 1 316 ? 4.454 47.082 -12.650 1.00 64.44 316 GLY A O 1
ATOM 2541 N N . ASP A 1 317 ? 3.503 45.248 -11.786 1.00 64.69 317 ASP A N 1
ATOM 2542 C CA . ASP A 1 317 ? 4.551 45.023 -10.778 1.00 64.69 317 ASP A CA 1
ATOM 2543 C C . ASP A 1 317 ? 5.671 44.093 -11.304 1.00 64.69 317 ASP A C 1
ATOM 2545 O O . ASP A 1 317 ? 6.621 43.798 -10.574 1.00 64.69 317 ASP A O 1
ATOM 2549 N N . ASN A 1 318 ? 5.635 43.778 -12.612 1.00 63.62 318 ASN A N 1
ATOM 2550 C CA . ASN A 1 318 ? 6.623 43.031 -13.408 1.00 63.62 318 ASN A CA 1
ATOM 2551 C C . ASN A 1 318 ? 6.705 41.539 -13.077 1.00 63.62 318 ASN A C 1
ATOM 2553 O O . ASN A 1 318 ? 7.746 40.902 -13.269 1.00 63.62 318 ASN A O 1
ATOM 2557 N N . TYR A 1 319 ? 5.597 40.980 -12.599 1.00 74.56 319 TYR A N 1
ATOM 2558 C CA . TYR A 1 319 ? 5.400 39.544 -12.602 1.00 74.56 319 TYR A CA 1
ATOM 2559 C C . TYR A 1 319 ? 4.918 39.106 -13.992 1.00 74.56 319 TYR A C 1
ATOM 2561 O O . TYR A 1 319 ? 4.021 39.713 -14.587 1.00 74.56 319 TYR A O 1
ATOM 2569 N N . ALA A 1 320 ? 5.546 38.054 -14.516 1.00 83.69 320 ALA A N 1
ATOM 2570 C CA . ALA A 1 320 ? 5.207 37.489 -15.807 1.00 83.69 320 ALA A CA 1
ATOM 2571 C C . ALA A 1 320 ? 5.212 35.961 -15.769 1.00 83.69 320 ALA A C 1
ATOM 2573 O O . ALA A 1 320 ? 5.987 35.345 -15.035 1.00 83.69 320 ALA A O 1
ATOM 2574 N N . MET A 1 321 ? 4.340 35.354 -16.569 1.00 86.94 321 MET A N 1
ATOM 2575 C CA . MET A 1 321 ? 4.265 33.902 -16.734 1.00 86.94 321 MET A CA 1
ATOM 2576 C C . MET A 1 321 ? 3.873 33.515 -18.154 1.00 86.94 321 MET A C 1
ATOM 2578 O O . MET A 1 321 ? 3.268 34.314 -18.873 1.00 86.94 321 MET A O 1
ATOM 2582 N N . SER A 1 322 ? 4.182 32.276 -18.528 1.00 88.88 322 SER A N 1
ATOM 2583 C CA . SER A 1 322 ? 3.827 31.680 -19.815 1.00 88.88 322 SER A CA 1
ATOM 2584 C C . SER A 1 322 ? 2.975 30.430 -19.618 1.00 88.88 322 SER A C 1
ATOM 2586 O O . SER A 1 322 ? 3.236 29.636 -18.717 1.00 88.88 322 SER A O 1
ATOM 2588 N N . LEU A 1 323 ? 1.969 30.241 -20.472 1.00 87.75 323 LEU A N 1
ATOM 2589 C CA . LEU A 1 323 ? 1.125 29.044 -20.515 1.00 87.75 323 LEU A CA 1
ATOM 2590 C C . LEU A 1 323 ? 1.043 28.488 -21.941 1.00 87.75 323 LEU A C 1
ATOM 2592 O O . LEU A 1 323 ? 1.138 29.236 -22.917 1.00 87.75 323 LEU A O 1
ATOM 2596 N N . SER A 1 324 ? 0.838 27.173 -22.061 1.00 86.12 324 SER A N 1
ATOM 2597 C CA . SER A 1 324 ? 0.432 26.544 -23.323 1.00 86.12 324 SER A CA 1
ATOM 2598 C C . SER A 1 324 ? -1.058 26.793 -23.571 1.00 86.12 324 SER A C 1
ATOM 2600 O O . SER A 1 324 ? -1.902 26.551 -22.708 1.00 86.12 324 SER A O 1
ATOM 2602 N N . ALA A 1 325 ? -1.386 27.289 -24.760 1.00 85.00 325 ALA A N 1
ATOM 2603 C CA . ALA A 1 325 ? -2.754 27.508 -25.196 1.00 85.00 325 ALA A CA 1
ATOM 2604 C C . ALA A 1 325 ? -3.467 26.194 -25.543 1.00 85.00 325 ALA A C 1
ATOM 2606 O O . ALA A 1 325 ? -4.673 26.088 -25.352 1.00 85.00 325 ALA A O 1
ATOM 2607 N N . SER A 1 326 ? -2.743 25.163 -25.982 1.00 80.50 326 SER A N 1
ATOM 2608 C CA . SER A 1 326 ? -3.314 23.831 -26.205 1.00 80.50 326 SER A CA 1
ATOM 2609 C C . SER A 1 326 ? -3.684 23.106 -24.904 1.00 80.50 326 SER A C 1
ATOM 2611 O O . SER A 1 326 ? -4.654 22.346 -24.882 1.00 80.50 326 SER A O 1
ATOM 2613 N N . GLU A 1 327 ? -2.978 23.383 -23.805 1.00 74.12 327 GLU A N 1
ATOM 2614 C CA . GLU A 1 327 ? -3.302 22.861 -22.468 1.00 74.12 327 GLU A CA 1
ATOM 2615 C C . GLU A 1 327 ? -4.472 23.604 -21.800 1.00 74.12 327 GLU A C 1
ATOM 2617 O O . GLU A 1 327 ? -5.182 23.025 -20.973 1.00 74.12 327 GLU A O 1
ATOM 2622 N N . VAL A 1 328 ? -4.710 24.865 -22.183 1.00 73.56 328 VAL A N 1
ATOM 2623 C CA . VAL A 1 328 ? -5.756 25.731 -21.621 1.00 73.56 328 VAL A CA 1
ATOM 2624 C C . VAL A 1 328 ? -6.730 26.135 -22.725 1.00 73.56 328 VAL A C 1
ATOM 2626 O O . VAL A 1 328 ? -6.497 27.099 -23.444 1.00 73.56 328 VAL A O 1
ATOM 2629 N N . LYS A 1 329 ? -7.852 25.411 -22.828 1.00 63.50 329 LYS A N 1
ATOM 2630 C CA . LYS A 1 329 ? -8.837 25.472 -23.930 1.00 63.50 329 LYS A CA 1
ATOM 2631 C C . LYS A 1 329 ? -9.281 26.890 -24.333 1.00 63.50 329 LYS A C 1
ATOM 2633 O O . LYS A 1 329 ? -9.659 27.109 -25.482 1.00 63.50 329 LYS A O 1
ATOM 2638 N N . GLU A 1 330 ? -9.283 27.836 -23.400 1.00 71.81 330 GLU A N 1
ATOM 2639 C CA . GLU A 1 330 ? -9.746 29.214 -23.593 1.00 71.81 330 GLU A CA 1
ATOM 2640 C C . GLU A 1 330 ? -8.617 30.238 -23.748 1.00 71.81 330 GLU A C 1
ATOM 2642 O O . GLU A 1 330 ? -8.865 31.414 -24.020 1.00 71.81 330 GLU A O 1
ATOM 2647 N N . CYS A 1 331 ? -7.375 29.792 -23.595 1.00 81.31 331 CYS A N 1
ATOM 2648 C CA . CYS A 1 331 ? -6.195 30.584 -23.854 1.00 81.31 331 CYS A CA 1
ATOM 2649 C C . CYS A 1 331 ? -5.926 30.646 -25.361 1.00 81.31 331 CYS A C 1
ATOM 2651 O O . CYS A 1 331 ? -6.131 29.691 -26.106 1.00 81.31 331 CYS A O 1
ATOM 2653 N N . LYS A 1 332 ? -5.462 31.803 -25.825 1.00 85.94 332 LYS A N 1
ATOM 2654 C CA . LYS A 1 332 ? -5.114 32.023 -27.230 1.00 85.94 332 LYS A CA 1
ATOM 2655 C C . LYS A 1 332 ? -3.603 32.026 -27.359 1.00 85.94 332 LYS A C 1
ATOM 2657 O O . LYS A 1 332 ? -2.948 32.840 -26.711 1.00 85.94 332 LYS A O 1
ATOM 2662 N N . GLY A 1 333 ? -3.073 31.147 -28.205 1.00 89.38 333 GLY A N 1
ATOM 2663 C CA . GLY A 1 333 ? -1.656 31.147 -28.552 1.00 89.38 333 GLY A CA 1
ATOM 2664 C C . GLY A 1 333 ? -1.243 32.474 -29.189 1.00 89.38 333 GLY A C 1
ATOM 2665 O O . GLY A 1 333 ? -2.068 33.206 -29.741 1.00 89.38 333 GLY A O 1
ATOM 2666 N N . SER A 1 334 ? 0.042 32.800 -29.095 1.00 93.75 334 SER A N 1
ATOM 2667 C CA . SER A 1 334 ? 0.624 34.036 -29.626 1.00 93.75 334 SER A CA 1
ATOM 2668 C C . SER A 1 334 ? -0.037 35.323 -29.119 1.00 93.75 334 SER A C 1
ATOM 2670 O O . SER A 1 334 ? -0.078 36.324 -29.835 1.00 93.75 334 SER A O 1
ATOM 2672 N N . CYS A 1 335 ? -0.524 35.314 -27.875 1.00 93.06 335 CYS A N 1
ATOM 2673 C CA . CYS A 1 335 ? -1.166 36.462 -27.235 1.00 93.06 335 CYS A CA 1
ATOM 2674 C C . CYS A 1 335 ? -0.478 36.860 -25.919 1.00 93.06 335 CYS A C 1
ATOM 2676 O O . CYS A 1 335 ? 0.100 36.025 -25.225 1.00 93.06 335 CYS A O 1
ATOM 2678 N N . ILE A 1 336 ? -0.587 38.141 -25.559 1.00 92.81 336 ILE A N 1
ATOM 2679 C CA . ILE A 1 336 ? -0.139 38.705 -24.280 1.00 92.81 336 ILE A CA 1
ATOM 2680 C C . ILE A 1 336 ? -1.351 39.273 -23.541 1.00 92.81 336 ILE A C 1
ATOM 2682 O O . ILE A 1 336 ? -1.987 40.214 -24.014 1.00 92.81 336 ILE A O 1
ATOM 2686 N N . TYR A 1 337 ? -1.655 38.722 -22.375 1.00 91.19 337 TYR A N 1
ATOM 2687 C CA . TYR A 1 337 ? -2.675 39.199 -21.448 1.00 91.19 337 TYR A CA 1
ATOM 2688 C C . TYR A 1 337 ? -2.017 40.174 -20.474 1.00 91.19 337 TYR A C 1
ATOM 2690 O O . TYR A 1 337 ? -1.045 39.818 -19.807 1.00 91.19 337 TYR A O 1
ATOM 2698 N N . PHE A 1 338 ? -2.513 41.407 -20.390 1.00 88.06 338 PHE A N 1
ATOM 2699 C CA . PHE A 1 338 ? -1.849 42.455 -19.616 1.00 88.06 338 PHE A CA 1
ATOM 2700 C C . PHE A 1 338 ? -2.786 43.210 -18.675 1.00 88.06 338 PHE A C 1
ATOM 2702 O O . PHE A 1 338 ? -3.970 43.387 -18.963 1.00 88.06 338 PHE A O 1
ATOM 2709 N N . VAL A 1 339 ? -2.216 43.703 -17.572 1.00 83.50 339 VAL A N 1
ATOM 2710 C CA . VAL A 1 339 ? -2.844 44.639 -16.626 1.00 83.50 339 VAL A CA 1
ATOM 2711 C C . VAL A 1 339 ? -1.829 45.695 -16.173 1.00 83.50 339 VAL A C 1
ATOM 2713 O O . VAL A 1 339 ? -0.653 45.393 -15.988 1.00 83.50 339 VAL A O 1
ATOM 2716 N N . GLU A 1 340 ? -2.247 46.953 -16.033 1.00 76.69 340 GLU A N 1
ATOM 2717 C CA . GLU A 1 340 ? -1.424 48.051 -15.495 1.00 76.69 340 GLU A CA 1
ATOM 2718 C C . GLU A 1 340 ? -2.279 49.120 -14.814 1.00 76.69 340 GLU A C 1
ATOM 2720 O O . GLU A 1 340 ? -3.471 49.251 -15.085 1.00 76.69 340 GLU A O 1
ATOM 2725 N N . LYS A 1 341 ? -1.676 49.912 -13.929 1.00 67.69 341 LYS A N 1
ATOM 2726 C CA . LYS A 1 341 ? -2.307 51.088 -13.328 1.00 67.69 341 LYS A CA 1
ATOM 2727 C C . LYS A 1 341 ? -2.292 52.292 -14.266 1.00 67.69 341 LYS A C 1
ATOM 2729 O O . LYS A 1 341 ? -1.236 52.703 -14.745 1.00 67.69 341 LYS A O 1
ATOM 2734 N N . TYR A 1 342 ? -3.435 52.969 -14.385 1.00 59.00 342 TYR A N 1
ATOM 2735 C CA . TYR A 1 342 ? -3.463 54.327 -14.926 1.00 59.00 342 TYR A CA 1
ATOM 2736 C C . TYR A 1 342 ? -2.939 55.321 -13.881 1.00 59.00 342 TYR A C 1
ATOM 2738 O O . TYR A 1 342 ? -3.644 55.745 -12.957 1.00 59.00 342 TYR A O 1
ATOM 2746 N N . TRP A 1 343 ? -1.677 55.708 -14.034 1.00 52.81 343 TRP A N 1
ATOM 2747 C CA . TRP A 1 343 ? -1.120 56.892 -13.383 1.00 52.81 343 TRP A CA 1
ATOM 2748 C C . TRP A 1 343 ? -1.434 58.131 -14.227 1.00 52.81 343 TRP A C 1
ATOM 2750 O O . TRP A 1 343 ? -1.787 58.014 -15.393 1.00 52.81 343 TRP A O 1
ATOM 2760 N N . ASN A 1 344 ? -1.356 59.328 -13.658 1.00 48.16 344 ASN A N 1
ATOM 2761 C CA . ASN A 1 344 ? -1.228 60.552 -14.444 1.00 48.16 344 ASN A CA 1
ATOM 2762 C C . ASN A 1 344 ? 0.231 61.016 -14.459 1.00 48.16 344 ASN A C 1
ATOM 2764 O O . ASN A 1 344 ? 1.054 60.552 -13.669 1.00 48.16 344 ASN A O 1
ATOM 2768 N N . LYS A 1 345 ? 0.540 62.003 -15.305 1.00 41.03 345 LYS A N 1
ATOM 2769 C CA . LYS A 1 345 ? 1.883 62.596 -15.438 1.00 41.03 345 LYS A CA 1
ATOM 2770 C C . LYS A 1 345 ? 2.503 63.162 -14.146 1.00 41.03 345 LYS A C 1
ATOM 2772 O O . LYS A 1 345 ? 3.672 63.520 -14.147 1.00 41.03 345 LYS A O 1
ATOM 2777 N N . TRP A 1 346 ? 1.726 63.280 -13.070 1.00 45.44 346 TRP A N 1
ATOM 2778 C CA . TRP A 1 346 ? 2.160 63.761 -11.756 1.00 45.44 346 TRP A CA 1
ATOM 2779 C C . TRP A 1 346 ? 2.293 62.628 -10.728 1.00 45.44 346 TRP A C 1
ATOM 2781 O O . TRP A 1 346 ? 2.364 62.897 -9.531 1.00 45.44 346 TRP A O 1
ATOM 2791 N N . GLY A 1 347 ? 2.258 61.366 -11.169 1.00 47.41 347 GLY A N 1
ATOM 2792 C CA . GLY A 1 347 ? 2.343 60.204 -10.287 1.00 47.41 347 GLY A CA 1
ATOM 2793 C C . GLY A 1 347 ? 1.111 60.016 -9.400 1.00 47.41 347 GLY A C 1
ATOM 2794 O O . GLY A 1 347 ? 1.189 59.318 -8.394 1.00 47.41 347 GLY A O 1
ATOM 2795 N N . ARG A 1 348 ? -0.039 60.620 -9.741 1.00 45.38 348 ARG A N 1
ATOM 2796 C CA . ARG A 1 348 ? -1.312 60.353 -9.052 1.00 45.38 348 ARG A CA 1
ATOM 2797 C C . ARG A 1 348 ? -2.128 59.322 -9.817 1.00 45.38 348 ARG A C 1
ATOM 2799 O O . ARG A 1 348 ? -2.321 59.440 -11.022 1.00 45.38 348 ARG A O 1
ATOM 2806 N N . TYR A 1 349 ? -2.625 58.333 -9.088 1.00 52.62 349 TYR A N 1
ATOM 2807 C CA . TYR A 1 349 ? -3.519 57.299 -9.595 1.00 52.62 349 TYR A CA 1
ATOM 2808 C C . TYR A 1 349 ? -4.863 57.901 -10.037 1.00 52.62 349 TYR A C 1
ATOM 2810 O O . TYR A 1 349 ? -5.447 58.698 -9.302 1.00 52.62 349 TYR A O 1
ATOM 2818 N N . LEU A 1 350 ? -5.341 57.534 -11.231 1.00 52.72 350 LEU A N 1
ATOM 2819 C CA . LEU A 1 350 ? -6.581 58.061 -11.826 1.00 52.72 350 LEU A CA 1
ATOM 2820 C C . LEU A 1 350 ? -7.803 57.138 -11.667 1.00 52.72 350 LEU A C 1
ATOM 2822 O O . LEU A 1 350 ? -8.866 57.457 -12.189 1.00 52.72 350 LEU A O 1
ATOM 2826 N N . GLY A 1 351 ? -7.687 56.020 -10.942 1.00 50.62 351 GLY A N 1
ATOM 2827 C CA . GLY A 1 351 ? -8.846 55.194 -10.574 1.00 50.62 351 GLY A CA 1
ATOM 2828 C C . GLY A 1 351 ? -9.246 54.092 -11.561 1.00 50.62 351 GLY A C 1
ATOM 2829 O O . GLY A 1 351 ? -10.216 53.398 -11.289 1.00 50.62 351 GLY A O 1
ATOM 2830 N N . SER A 1 352 ? -8.528 53.898 -12.672 1.00 59.31 352 SER A N 1
ATOM 2831 C CA . SER A 1 352 ? -8.791 52.814 -13.635 1.00 59.31 352 SER A CA 1
ATOM 2832 C C . SER A 1 352 ? -7.547 51.947 -13.883 1.00 59.31 352 SER A C 1
ATOM 2834 O O . SER A 1 352 ? -6.418 52.357 -13.591 1.00 59.31 352 SER A O 1
ATOM 2836 N N . TYR A 1 353 ? -7.747 50.746 -14.442 1.00 71.19 353 TYR A N 1
ATOM 2837 C CA . TYR A 1 353 ? -6.681 49.820 -14.851 1.00 71.19 353 TYR A CA 1
ATOM 2838 C C . TYR A 1 353 ? -6.670 49.611 -16.369 1.00 71.19 353 TYR A C 1
ATOM 2840 O O . TYR A 1 353 ? -7.727 49.507 -16.989 1.00 71.19 353 TYR A O 1
ATOM 2848 N N . ASP A 1 354 ? -5.481 49.541 -16.967 1.00 77.69 354 ASP A N 1
ATOM 2849 C CA . ASP A 1 354 ? -5.282 49.244 -18.385 1.00 77.69 354 ASP A CA 1
ATOM 2850 C C . ASP A 1 354 ? -5.164 47.736 -18.591 1.00 77.69 354 ASP A C 1
ATOM 2852 O O . ASP A 1 354 ? -4.111 47.150 -18.328 1.00 77.69 354 ASP A O 1
ATOM 2856 N N . VAL A 1 355 ? -6.265 47.119 -19.020 1.00 82.75 355 VAL A N 1
ATOM 2857 C CA . VAL A 1 355 ? -6.421 45.665 -19.115 1.00 82.75 355 VAL A CA 1
ATOM 2858 C C . VAL A 1 355 ? -6.788 45.263 -20.539 1.00 82.75 355 VAL A C 1
ATOM 2860 O O . VAL A 1 355 ? -7.701 45.831 -21.146 1.00 82.75 355 VAL A O 1
ATOM 2863 N N . GLY A 1 356 ? -6.112 44.253 -21.082 1.00 85.81 356 GLY A N 1
ATOM 2864 C CA . GLY A 1 356 ? -6.408 43.774 -22.428 1.00 85.81 356 GLY A CA 1
ATOM 2865 C C . GLY A 1 356 ? -5.608 42.554 -22.862 1.00 85.81 356 GLY A C 1
ATOM 2866 O O . GLY A 1 356 ? -4.792 42.013 -22.117 1.00 85.81 356 GLY A O 1
ATOM 2867 N N . ILE A 1 357 ? -5.873 42.132 -24.098 1.00 90.38 357 ILE A N 1
ATOM 2868 C CA . ILE A 1 357 ? -5.186 41.032 -24.778 1.00 90.38 357 ILE A CA 1
ATOM 2869 C C . ILE A 1 357 ? -4.552 41.592 -26.051 1.00 90.38 357 ILE A C 1
ATOM 2871 O O . ILE A 1 357 ? -5.248 42.171 -26.887 1.00 90.38 357 ILE A O 1
ATOM 2875 N N . PHE A 1 358 ? -3.244 41.428 -26.206 1.00 92.19 358 PHE A N 1
ATOM 2876 C CA . PHE A 1 358 ? -2.500 41.804 -27.405 1.00 92.19 358 PHE A CA 1
ATOM 2877 C C . PHE A 1 358 ? -2.166 40.565 -28.239 1.00 92.19 358 PHE A C 1
ATOM 2879 O O . PHE A 1 358 ? -1.519 39.651 -27.734 1.00 92.19 358 PHE A O 1
ATOM 2886 N N . SER A 1 359 ? -2.566 40.541 -29.512 1.00 91.88 359 SER A N 1
ATOM 2887 C CA . SER A 1 359 ? -2.114 39.526 -30.475 1.00 91.88 359 SER A CA 1
ATOM 2888 C C . SER A 1 359 ? -0.722 39.899 -30.982 1.00 91.88 359 SER A C 1
ATOM 2890 O O . SER A 1 359 ? -0.544 40.963 -31.576 1.00 91.88 359 SER A O 1
ATOM 2892 N N . VAL A 1 360 ? 0.272 39.034 -30.758 1.00 92.31 360 VAL A N 1
ATOM 2893 C CA . VAL A 1 360 ? 1.653 39.258 -31.226 1.00 92.31 360 VAL A CA 1
ATOM 2894 C C . VAL A 1 360 ? 1.726 39.191 -32.752 1.00 92.31 360 VAL A C 1
ATOM 2896 O O . VAL A 1 360 ? 2.483 39.951 -33.355 1.00 92.31 360 VAL A O 1
ATOM 2899 N N . VAL A 1 361 ? 0.895 38.336 -33.356 1.00 90.56 361 VAL A N 1
ATOM 2900 C CA . VAL A 1 361 ? 0.819 38.129 -34.808 1.00 90.56 361 VAL A CA 1
ATOM 2901 C C . VAL A 1 361 ? 0.115 39.302 -35.485 1.00 90.56 361 VAL A C 1
ATOM 2903 O O . VAL A 1 361 ? 0.674 39.916 -36.389 1.00 90.56 361 VAL A O 1
ATOM 2906 N N . ASP A 1 362 ? -1.078 39.667 -35.009 1.00 89.81 362 ASP A N 1
ATOM 2907 C CA . ASP A 1 362 ? -1.904 40.694 -35.664 1.00 89.81 362 ASP A CA 1
ATOM 2908 C C . ASP A 1 362 ? -1.532 42.120 -35.236 1.00 89.81 362 ASP A C 1
ATOM 2910 O O . ASP A 1 362 ? -1.979 43.092 -35.840 1.00 89.81 362 ASP A O 1
ATOM 2914 N N . ARG A 1 363 ? -0.735 42.262 -34.166 1.00 90.31 363 ARG A N 1
ATOM 2915 C CA . ARG A 1 363 ? -0.370 43.538 -33.521 1.00 90.31 363 ARG A CA 1
ATOM 2916 C C . ARG A 1 363 ? -1.585 44.355 -33.052 1.00 90.31 363 ARG A C 1
ATOM 2918 O O . ARG A 1 363 ? -1.511 45.578 -32.942 1.00 90.31 363 ARG A O 1
ATOM 2925 N N . LEU A 1 364 ? -2.691 43.679 -32.735 1.00 88.75 364 LEU A N 1
ATOM 2926 C CA . LEU A 1 364 ? -3.947 44.288 -32.287 1.00 88.75 364 LEU A CA 1
ATOM 2927 C C . LEU A 1 364 ? -4.152 44.124 -30.779 1.00 88.75 364 LEU A C 1
ATOM 2929 O O . LEU A 1 364 ? -3.904 43.055 -30.220 1.00 88.75 364 LEU A O 1
ATOM 2933 N N . ILE A 1 365 ? -4.666 45.176 -30.136 1.00 87.62 365 ILE A N 1
ATOM 2934 C CA . ILE A 1 365 ? -5.109 45.151 -28.737 1.00 87.62 365 ILE A CA 1
ATOM 2935 C C . ILE A 1 365 ? -6.628 45.009 -28.696 1.00 87.62 365 ILE A C 1
ATOM 2937 O O . ILE A 1 365 ? -7.351 45.857 -29.216 1.00 87.62 365 ILE A O 1
ATOM 2941 N N . THR A 1 366 ? -7.104 43.974 -28.009 1.00 86.31 366 THR A N 1
ATOM 2942 C CA . THR A 1 366 ? -8.504 43.843 -27.598 1.00 86.31 366 THR A CA 1
ATOM 2943 C C . THR A 1 366 ? -8.621 44.304 -26.141 1.00 86.31 366 THR A C 1
ATOM 2945 O O . THR A 1 366 ? -8.142 43.594 -25.251 1.00 86.31 366 THR A O 1
ATOM 2948 N N . PRO A 1 367 ? -9.191 45.492 -25.861 1.00 78.00 367 PRO A N 1
ATOM 2949 C CA . PRO A 1 367 ? -9.370 45.960 -24.490 1.00 78.00 367 PRO A CA 1
ATOM 2950 C C . PRO A 1 367 ? -10.396 45.089 -23.760 1.00 78.00 367 PRO A C 1
ATOM 2952 O O . PRO A 1 367 ? -11.399 44.685 -24.349 1.00 78.00 367 PRO A O 1
ATOM 2955 N N . HIS A 1 368 ? -10.170 44.831 -22.473 1.00 71.31 368 HIS A N 1
ATOM 2956 C CA . HIS A 1 368 ? -11.111 44.095 -21.631 1.00 71.31 368 HIS A CA 1
ATOM 2957 C C . HIS A 1 368 ? -11.636 45.026 -20.539 1.00 71.31 368 HIS A C 1
ATOM 2959 O O . HIS A 1 368 ? -10.869 45.524 -19.718 1.00 71.31 368 HIS A O 1
ATOM 2965 N N . PHE A 1 369 ? -12.941 45.301 -20.544 1.00 58.16 369 PHE A N 1
ATOM 2966 C CA . PHE A 1 369 ? -13.538 46.221 -19.579 1.00 58.16 369 PHE A CA 1
ATOM 2967 C C . PHE A 1 369 ? -13.706 45.540 -18.217 1.00 58.16 369 PHE A C 1
ATOM 2969 O O . PHE A 1 369 ? -14.200 44.415 -18.130 1.00 58.16 369 PHE A O 1
ATOM 2976 N N . VAL A 1 370 ? -13.309 46.241 -17.159 1.00 56.97 370 VAL A N 1
ATOM 2977 C CA . VAL A 1 370 ? -13.459 45.836 -15.759 1.00 56.97 370 VAL A CA 1
ATOM 2978 C C . VAL A 1 370 ? -14.194 47.033 -15.121 1.00 56.97 370 VAL A C 1
ATOM 2980 O O . VAL A 1 370 ? -13.660 48.134 -15.137 1.00 56.97 370 VAL A O 1
ATOM 2983 N N . SER A 1 371 ? -15.460 46.853 -14.709 1.00 50.09 371 SER A N 1
ATOM 2984 C CA . SER A 1 371 ? -16.447 47.890 -14.309 1.00 50.09 371 SER A CA 1
ATOM 2985 C C . SER A 1 371 ? -15.988 49.045 -13.386 1.00 50.09 371 SER A C 1
ATOM 2987 O O . SER A 1 371 ? -15.045 48.944 -12.619 1.00 50.09 371 SER A O 1
ATOM 2989 N N . ASP A 1 372 ? -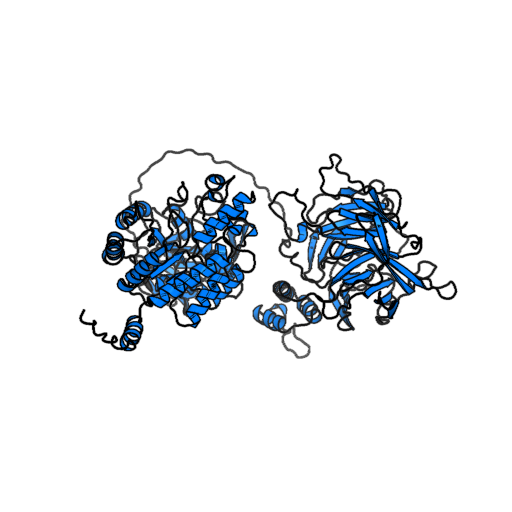16.727 50.160 -13.358 1.00 44.03 372 ASP A N 1
ATOM 2990 C CA . ASP A 1 372 ? -16.365 51.365 -12.575 1.00 44.03 372 ASP A CA 1
ATOM 2991 C C . ASP A 1 372 ? -16.308 51.177 -11.038 1.00 44.03 372 ASP A C 1
ATOM 2993 O O . ASP A 1 372 ? -15.834 52.056 -10.309 1.00 44.03 372 ASP A O 1
ATOM 2997 N N . ALA A 1 373 ? -16.732 50.016 -10.524 1.00 45.72 373 ALA A N 1
ATOM 2998 C CA . ALA A 1 373 ? -16.619 49.639 -9.113 1.00 45.72 373 ALA A CA 1
ATOM 2999 C C . ALA A 1 373 ? -15.158 49.455 -8.635 1.00 45.72 373 ALA A C 1
ATOM 3001 O O . ALA A 1 373 ? -14.918 49.343 -7.435 1.00 45.72 373 ALA A O 1
ATOM 3002 N N . PHE A 1 374 ? -14.179 49.456 -9.549 1.00 51.56 374 PHE A N 1
ATOM 3003 C CA . PHE A 1 374 ? -12.745 49.281 -9.261 1.00 51.56 374 PHE A CA 1
ATOM 3004 C C . PHE A 1 374 ? -11.993 50.587 -8.929 1.00 51.56 374 PHE A C 1
ATOM 3006 O O . PHE A 1 374 ? -10.768 50.589 -8.804 1.00 51.56 374 PHE A O 1
ATOM 3013 N N . SER A 1 375 ? -12.719 51.696 -8.750 1.00 45.38 375 SER A N 1
ATOM 3014 C CA . SER A 1 375 ? -12.181 53.058 -8.587 1.00 45.38 375 SER A CA 1
ATOM 3015 C C . SER A 1 375 ? -11.869 53.481 -7.141 1.00 45.38 375 SER A C 1
ATOM 3017 O O . SER A 1 375 ? -11.519 54.636 -6.885 1.00 45.38 375 SER A O 1
ATOM 3019 N N . SER A 1 376 ? -11.938 52.553 -6.181 1.00 45.84 376 SER A N 1
ATOM 3020 C CA . SER A 1 376 ? -11.584 52.803 -4.779 1.00 45.84 376 SER A CA 1
ATOM 3021 C C . SER A 1 376 ? -10.081 53.084 -4.632 1.00 45.84 376 SER A C 1
ATOM 3023 O O . SER A 1 376 ? -9.209 52.239 -4.836 1.00 45.84 376 SER A O 1
ATOM 3025 N N . CYS A 1 377 ? -9.793 54.343 -4.324 1.00 44.69 377 CYS A N 1
ATOM 3026 C CA . CYS A 1 377 ? -8.473 54.936 -4.255 1.00 44.69 377 CYS A CA 1
ATOM 3027 C C . CYS A 1 377 ? -7.693 54.436 -3.017 1.00 44.69 377 CYS A C 1
ATOM 3029 O O . CYS A 1 377 ? -8.236 54.340 -1.917 1.00 44.69 377 CYS A O 1
ATOM 3031 N N . ALA A 1 378 ? -6.388 54.217 -3.207 1.00 45.34 378 ALA A N 1
ATOM 3032 C CA . ALA A 1 378 ? -5.327 54.234 -2.188 1.00 45.34 378 ALA A CA 1
ATOM 3033 C C . ALA A 1 378 ? -4.785 52.930 -1.566 1.00 45.34 378 ALA A C 1
ATOM 3035 O O . ALA A 1 378 ? -3.810 53.041 -0.825 1.00 45.34 378 ALA A O 1
ATOM 3036 N N . VAL A 1 379 ? -5.264 51.717 -1.872 1.00 51.09 379 VAL A N 1
ATOM 3037 C CA . VAL A 1 379 ? -4.782 50.531 -1.121 1.00 51.09 379 VAL A CA 1
ATOM 3038 C C . VAL A 1 379 ? -4.056 49.507 -1.995 1.00 51.09 379 VAL A C 1
ATOM 3040 O O . VAL A 1 379 ? -4.602 48.963 -2.952 1.00 51.09 379 VAL A O 1
ATOM 3043 N N . ARG A 1 380 ? -2.782 49.271 -1.656 1.00 56.31 380 ARG A N 1
ATOM 3044 C CA . ARG A 1 380 ? -1.936 48.190 -2.187 1.00 56.31 380 ARG A CA 1
ATOM 3045 C C . ARG A 1 380 ? -2.501 46.817 -1.772 1.00 56.31 380 ARG A C 1
ATOM 3047 O O . ARG A 1 380 ? -3.139 46.733 -0.725 1.00 56.31 380 ARG A O 1
ATOM 3054 N N . PRO A 1 381 ? -2.243 45.741 -2.537 1.00 58.75 381 PRO A N 1
ATOM 3055 C CA . PRO A 1 381 ? -1.421 45.660 -3.752 1.00 58.75 381 PRO A CA 1
ATOM 3056 C C . PRO A 1 381 ? -2.195 45.970 -5.044 1.00 58.75 381 PRO A C 1
ATOM 3058 O O . PRO A 1 381 ? -3.410 46.161 -5.025 1.00 58.75 381 PRO A O 1
ATOM 3061 N N . ASN A 1 382 ? -1.468 46.062 -6.163 1.00 67.12 382 ASN A N 1
ATOM 3062 C CA . ASN A 1 382 ? -2.042 46.212 -7.504 1.00 67.12 382 ASN A CA 1
ATOM 3063 C C . ASN A 1 382 ? -2.808 44.940 -7.901 1.00 67.12 382 ASN A C 1
ATOM 3065 O O . ASN A 1 382 ? -2.627 43.903 -7.259 1.00 67.12 382 ASN A O 1
ATOM 3069 N N . PRO A 1 383 ? -3.634 44.988 -8.961 1.00 75.38 383 PRO A N 1
ATOM 3070 C CA . PRO A 1 383 ? -4.160 43.772 -9.532 1.00 75.38 383 PRO A CA 1
ATOM 3071 C C . PRO A 1 383 ? -3.025 42.883 -10.026 1.00 75.38 383 PRO A C 1
ATOM 3073 O O . PRO A 1 383 ? -2.144 43.351 -10.745 1.00 75.38 383 PRO A O 1
ATOM 3076 N N . ILE A 1 384 ? -3.050 41.624 -9.612 1.00 80.81 384 ILE A N 1
ATOM 3077 C CA . ILE A 1 384 ? -1.984 40.652 -9.854 1.00 80.81 384 ILE A CA 1
ATOM 3078 C C . ILE A 1 384 ? -2.613 39.402 -10.451 1.00 80.81 384 ILE A C 1
ATOM 3080 O O . ILE A 1 384 ? -3.688 38.967 -10.021 1.00 80.81 384 ILE A O 1
ATOM 3084 N N . TRP A 1 385 ? -1.932 38.808 -11.426 1.00 84.06 385 TRP A N 1
ATOM 3085 C CA . TRP A 1 385 ? -2.341 37.520 -11.967 1.00 84.06 385 TRP A CA 1
ATOM 3086 C C . TRP A 1 385 ? -2.080 36.403 -10.957 1.00 84.06 385 TRP A C 1
ATOM 3088 O O . TRP A 1 385 ? -0.966 36.222 -10.465 1.00 84.06 385 TRP A O 1
ATOM 3098 N N . VAL A 1 386 ? -3.113 35.624 -10.670 1.00 80.50 386 VAL A N 1
ATOM 3099 C CA . VAL A 1 386 ? -3.069 34.495 -9.748 1.00 80.50 386 VAL A CA 1
ATOM 3100 C C . VAL A 1 386 ? -3.569 33.272 -10.486 1.00 80.50 386 VAL A C 1
ATOM 3102 O O . VAL A 1 386 ? -4.717 33.228 -10.923 1.00 80.50 386 VAL A O 1
ATOM 3105 N N . MET A 1 387 ? -2.717 32.258 -10.597 1.00 77.62 387 MET A N 1
ATOM 3106 C CA . MET A 1 387 ? -3.170 30.946 -11.040 1.00 77.62 387 MET A CA 1
ATOM 3107 C C . MET A 1 387 ? -4.077 30.350 -9.961 1.00 77.62 387 MET A C 1
ATOM 3109 O O . MET A 1 387 ? -3.599 30.138 -8.840 1.00 77.62 387 MET A O 1
ATOM 3113 N N . PRO A 1 388 ? -5.361 30.062 -10.252 1.00 68.12 388 PRO A N 1
ATOM 3114 C CA . PRO A 1 388 ? -6.226 29.352 -9.324 1.00 68.12 388 PRO A CA 1
ATOM 3115 C C . PRO A 1 388 ? -5.827 27.872 -9.348 1.00 68.12 388 PRO A C 1
ATOM 3117 O O . PRO A 1 388 ? -6.474 27.037 -9.968 1.00 68.12 388 PRO A O 1
ATOM 3120 N N . SER A 1 389 ? -4.693 27.565 -8.725 1.00 61.72 389 SER A N 1
ATOM 3121 C CA . SER A 1 389 ? -4.128 26.225 -8.659 1.00 61.72 389 SER A CA 1
ATOM 3122 C C . SER A 1 389 ? -4.079 25.746 -7.211 1.00 61.72 389 SER A C 1
ATOM 3124 O O . SER A 1 389 ? -3.575 26.454 -6.333 1.00 61.72 389 SER A O 1
ATOM 3126 N N . LEU A 1 390 ? -4.555 24.523 -6.960 1.00 54.19 390 LEU A N 1
ATOM 3127 C CA . LEU A 1 390 ? -4.304 23.794 -5.712 1.00 54.19 390 LEU A CA 1
ATOM 3128 C C . LEU A 1 390 ? -3.031 22.940 -5.808 1.00 54.19 390 LEU A C 1
ATOM 3130 O O . LEU A 1 390 ? -2.990 21.903 -5.157 1.00 54.19 390 LEU A O 1
ATOM 3134 N N . CYS A 1 391 ? -2.047 23.357 -6.632 1.00 44.72 391 CYS A N 1
ATOM 3135 C CA . CYS A 1 391 ? -0.733 22.726 -6.846 1.00 44.72 391 CYS A CA 1
ATOM 3136 C C . CYS A 1 391 ? -0.292 21.839 -5.670 1.00 44.72 391 CYS A C 1
ATOM 3138 O O . CYS A 1 391 ? -0.396 22.284 -4.525 1.00 44.72 391 CYS A O 1
ATOM 3140 N N . ASP A 1 392 ? 0.337 20.689 -5.973 1.00 40.75 392 ASP A N 1
ATOM 3141 C CA . ASP A 1 392 ? 0.936 19.644 -5.094 1.00 40.75 392 ASP A CA 1
ATOM 3142 C C . ASP A 1 392 ? 1.880 20.129 -3.966 1.00 40.75 392 ASP A C 1
ATOM 3144 O O . ASP A 1 392 ? 2.544 19.368 -3.267 1.00 40.75 392 ASP A O 1
ATOM 3148 N N . LEU A 1 393 ? 1.960 21.435 -3.799 1.00 42.59 393 LEU A N 1
ATOM 3149 C CA . LEU A 1 393 ? 2.641 22.255 -2.826 1.00 42.59 393 LEU A CA 1
ATOM 3150 C C . LEU A 1 393 ? 1.777 22.443 -1.545 1.00 42.59 393 LEU A C 1
ATOM 3152 O O . LEU A 1 393 ? 1.850 23.455 -0.880 1.00 42.59 393 LEU A O 1
ATOM 3156 N N . CYS A 1 394 ? 0.879 21.552 -1.127 1.00 37.38 394 CYS A N 1
ATOM 3157 C CA . CYS A 1 394 ? 0.130 21.768 0.141 1.00 37.38 394 CYS A CA 1
ATOM 3158 C C . CYS A 1 394 ? 0.189 20.605 1.126 1.00 37.38 394 CYS A C 1
ATOM 3160 O O . CYS A 1 394 ? -0.268 20.732 2.264 1.00 37.38 394 CYS A O 1
ATOM 3162 N N . PHE A 1 395 ? 0.843 19.509 0.755 1.00 35.28 395 PHE A N 1
ATOM 3163 C CA . PHE A 1 395 ? 1.021 18.362 1.634 1.00 35.28 395 PHE A CA 1
ATOM 3164 C C . PHE A 1 395 ? 2.290 18.519 2.477 1.00 35.28 395 PHE A C 1
ATOM 3166 O O . PHE A 1 395 ? 3.278 17.822 2.285 1.00 35.28 395 PHE A O 1
ATOM 3173 N N . GLY A 1 396 ? 2.269 19.484 3.404 1.00 34.47 396 GLY A N 1
ATOM 3174 C CA . GLY A 1 396 ? 3.321 19.607 4.414 1.00 34.47 396 GLY A CA 1
ATOM 3175 C C . GLY A 1 396 ? 3.454 20.970 5.085 1.00 34.47 396 GLY A C 1
ATOM 3176 O O . GLY A 1 396 ? 4.521 21.551 4.978 1.00 34.47 396 GLY A O 1
ATOM 3177 N N . CYS A 1 397 ? 2.412 21.498 5.747 1.00 25.92 397 CYS A N 1
ATOM 3178 C CA . CYS A 1 397 ? 2.531 22.382 6.931 1.00 25.92 397 CYS A CA 1
ATOM 3179 C C . CYS A 1 397 ? 1.172 22.979 7.344 1.00 25.92 397 CYS A C 1
ATOM 3181 O O . CYS A 1 397 ? 0.772 24.008 6.813 1.00 25.92 397 CYS A O 1
ATOM 3183 N N . VAL A 1 398 ? 0.509 22.394 8.353 1.00 25.55 398 VAL A N 1
ATOM 3184 C CA . VAL A 1 398 ? -0.229 23.138 9.399 1.00 25.55 398 VAL A CA 1
ATOM 3185 C C . VAL A 1 398 ? -0.179 22.310 10.696 1.00 25.55 398 VAL A C 1
ATOM 3187 O O . VAL A 1 398 ? -1.025 21.450 10.924 1.00 25.55 398 VAL A O 1
ATOM 3190 N N . LYS A 1 399 ? 0.808 22.564 11.565 1.00 26.78 399 LYS A N 1
ATOM 3191 C CA . LYS A 1 399 ? 0.703 22.273 13.008 1.00 26.78 399 LYS A CA 1
ATOM 3192 C C . LYS A 1 399 ? 0.483 23.608 13.741 1.00 26.78 399 LYS A C 1
ATOM 3194 O O . LYS A 1 399 ? 1.199 24.559 13.435 1.00 26.78 399 LYS A O 1
ATOM 3199 N N . PRO A 1 400 ? -0.480 23.723 14.672 1.00 23.92 400 PRO A N 1
ATOM 3200 C CA . PRO A 1 400 ? -0.611 24.900 15.530 1.00 23.92 400 PRO A CA 1
ATOM 3201 C C . PRO A 1 400 ? 0.535 24.961 16.565 1.00 23.92 400 PRO A C 1
ATOM 3203 O O . PRO A 1 400 ? 1.056 23.912 16.950 1.00 23.92 400 PRO A O 1
ATOM 3206 N N . PRO A 1 401 ? 0.940 26.159 17.029 1.00 26.73 401 PRO A N 1
ATOM 3207 C CA . PRO A 1 401 ? 2.062 26.320 17.946 1.00 26.73 401 PRO A CA 1
ATOM 3208 C C . PRO A 1 401 ? 1.583 26.217 19.394 1.00 26.73 401 PRO A C 1
ATOM 3210 O O . PRO A 1 401 ? 0.771 27.036 19.795 1.00 26.73 401 PRO A O 1
ATOM 3213 N N . PHE A 1 402 ? 2.110 25.292 20.202 1.00 24.98 402 PHE A N 1
ATOM 3214 C CA . PHE A 1 402 ? 2.117 25.462 21.660 1.00 24.98 402 PHE A CA 1
ATOM 3215 C C . PHE A 1 402 ? 3.308 24.754 22.328 1.00 24.98 402 PHE A C 1
ATOM 3217 O O . PHE A 1 402 ? 3.449 23.540 22.275 1.00 24.98 402 PHE A O 1
ATOM 3224 N N . LEU A 1 403 ? 4.143 25.618 22.915 1.00 24.30 403 LEU A N 1
ATOM 3225 C CA . LEU A 1 403 ? 4.963 25.535 24.128 1.00 24.30 403 LEU A CA 1
ATOM 3226 C C . LEU A 1 403 ? 5.888 24.329 24.391 1.00 24.30 403 LEU A C 1
ATOM 3228 O O . LEU A 1 403 ? 5.486 23.190 24.584 1.00 24.30 403 LEU A O 1
ATOM 3232 N N . LYS A 1 404 ? 7.166 24.711 24.502 1.00 24.02 404 LYS A N 1
ATOM 3233 C CA . LYS A 1 404 ? 8.330 23.997 25.027 1.00 24.02 404 LYS A CA 1
ATOM 3234 C C . LYS A 1 404 ? 8.061 23.322 26.380 1.00 24.02 404 LYS A C 1
ATOM 3236 O O . LYS A 1 404 ? 7.532 23.960 27.285 1.00 24.02 404 LYS A O 1
ATOM 3241 N N . GLY A 1 405 ? 8.582 22.109 26.532 1.00 22.48 405 GLY A N 1
ATOM 3242 C CA . GLY A 1 405 ? 8.888 21.468 27.809 1.00 22.48 405 GLY A CA 1
ATOM 3243 C C . GLY A 1 405 ? 10.051 20.502 27.591 1.00 22.48 405 GLY A C 1
ATOM 3244 O O . GLY A 1 405 ? 9.997 19.680 26.683 1.00 22.48 405 GLY A O 1
ATOM 3245 N N . GLU A 1 406 ? 11.131 20.701 28.335 1.00 22.55 406 GLU A N 1
ATOM 3246 C CA . GLU A 1 406 ? 12.445 20.075 28.182 1.00 22.55 406 GLU A CA 1
ATOM 3247 C C . GLU A 1 406 ? 12.431 18.559 28.452 1.00 22.55 406 GLU A C 1
ATOM 3249 O O . GLU A 1 406 ? 11.802 18.088 29.396 1.00 22.55 406 GLU A O 1
ATOM 3254 N N . LEU A 1 407 ? 13.174 17.806 27.635 1.00 22.14 407 LEU A N 1
ATOM 3255 C CA . LEU A 1 407 ? 13.567 16.419 27.890 1.00 22.14 407 LEU A CA 1
ATOM 3256 C C . LEU A 1 407 ? 14.914 16.426 28.621 1.00 22.14 407 LEU A C 1
ATOM 3258 O O . LEU A 1 407 ? 15.911 16.892 28.071 1.00 22.14 407 LEU A O 1
ATOM 3262 N N . VAL A 1 408 ? 14.942 15.877 29.836 1.00 20.97 408 VAL A N 1
ATOM 3263 C CA . VAL A 1 408 ? 16.173 15.428 30.495 1.00 20.97 408 VAL A CA 1
ATOM 3264 C C . VAL A 1 408 ? 16.346 13.950 30.166 1.00 20.97 408 VAL A C 1
ATOM 3266 O O . VAL A 1 408 ? 15.496 13.125 30.493 1.00 20.97 408 VAL A O 1
ATOM 3269 N N . ALA A 1 409 ? 17.443 13.643 29.482 1.00 20.67 409 ALA A N 1
ATOM 3270 C CA . ALA A 1 409 ? 17.916 12.293 29.232 1.00 20.67 409 ALA A CA 1
ATOM 3271 C C . ALA A 1 409 ? 18.402 11.649 30.538 1.00 20.67 409 ALA A C 1
ATOM 3273 O O . ALA A 1 409 ? 19.110 12.292 31.309 1.00 20.67 409 ALA A O 1
ATOM 3274 N N . THR A 1 410 ? 18.084 10.373 30.752 1.00 21.83 410 THR A N 1
ATOM 3275 C CA . THR A 1 410 ? 18.916 9.490 31.579 1.00 21.83 410 THR A CA 1
ATOM 3276 C C . THR A 1 410 ? 19.025 8.119 30.925 1.00 21.83 410 THR A C 1
ATOM 3278 O O . THR A 1 410 ? 18.068 7.586 30.368 1.00 21.83 410 THR A O 1
ATOM 3281 N N . GLU A 1 411 ? 20.263 7.645 30.941 1.00 21.45 411 GLU A N 1
ATOM 3282 C CA . GLU A 1 411 ? 20.822 6.421 30.384 1.00 21.45 411 GLU A CA 1
ATOM 3283 C C . GLU A 1 411 ? 20.253 5.169 31.059 1.00 21.45 411 GLU A C 1
ATOM 3285 O O . GLU A 1 411 ? 19.987 5.203 32.255 1.00 21.45 411 GLU A O 1
ATOM 3290 N N . PHE A 1 412 ? 20.216 4.039 30.348 1.00 23.16 412 PHE A N 1
ATOM 3291 C CA . PHE A 1 412 ? 20.463 2.738 30.973 1.00 23.16 412 PHE A CA 1
ATOM 3292 C C . PHE A 1 412 ? 21.240 1.825 30.019 1.00 23.16 412 PHE A C 1
ATOM 3294 O O . PHE A 1 412 ? 20.733 1.385 28.989 1.00 23.16 412 PHE A O 1
ATOM 3301 N N . CYS A 1 413 ? 22.495 1.576 30.400 1.00 21.08 413 CYS A N 1
ATOM 3302 C CA . CYS A 1 413 ? 23.344 0.503 29.904 1.00 21.08 413 CYS A CA 1
ATOM 3303 C C . CYS A 1 413 ? 22.956 -0.848 30.524 1.00 21.08 413 CYS A C 1
ATOM 3305 O O . CYS A 1 413 ? 22.387 -0.926 31.613 1.00 21.08 413 CYS A O 1
ATOM 3307 N N . GLU A 1 414 ? 23.353 -1.895 29.807 1.00 24.08 414 GLU A N 1
ATOM 3308 C CA . GLU A 1 414 ? 23.324 -3.317 30.142 1.00 24.08 414 GLU A CA 1
ATOM 3309 C C . GLU A 1 414 ? 23.838 -3.662 31.553 1.00 24.08 414 GLU A C 1
ATOM 3311 O O . GLU A 1 414 ? 24.905 -3.214 31.972 1.00 24.08 414 GLU A O 1
ATOM 3316 N N . ALA A 1 415 ? 23.149 -4.591 32.221 1.00 22.89 415 ALA A N 1
ATOM 3317 C CA . ALA A 1 415 ? 23.764 -5.562 33.124 1.00 22.89 415 ALA A CA 1
ATOM 3318 C C . ALA A 1 415 ? 22.854 -6.794 33.249 1.00 22.89 415 ALA A C 1
ATOM 3320 O O . ALA A 1 415 ? 21.668 -6.682 33.551 1.00 22.89 415 ALA A O 1
ATOM 3321 N N . GLY A 1 416 ? 23.418 -7.972 32.984 1.00 22.12 416 GLY A N 1
ATOM 3322 C CA . GLY A 1 416 ? 22.729 -9.250 33.104 1.00 22.12 416 GLY A CA 1
ATOM 3323 C C . GLY A 1 416 ? 22.732 -9.855 34.513 1.00 22.12 416 GLY A C 1
ATOM 3324 O O . GLY A 1 416 ? 23.305 -9.322 35.459 1.00 22.12 416 GLY A O 1
ATOM 3325 N N . VAL A 1 417 ? 22.181 -11.074 34.534 1.00 24.06 417 VAL A N 1
ATOM 3326 C CA . VAL A 1 417 ? 22.143 -12.114 35.582 1.00 24.06 417 VAL A CA 1
ATOM 3327 C C . VAL A 1 417 ? 20.909 -12.105 36.494 1.00 24.06 417 VAL A C 1
ATOM 3329 O O . VAL A 1 417 ? 20.743 -11.254 37.358 1.00 24.06 417 VAL A O 1
ATOM 3332 N N . GLY A 1 418 ? 20.102 -13.168 36.359 1.00 22.48 418 GLY A N 1
ATOM 3333 C CA . GLY A 1 418 ? 19.095 -13.555 37.347 1.00 22.48 418 GLY A CA 1
ATOM 3334 C C . GLY A 1 418 ? 18.014 -14.501 36.821 1.00 22.48 418 GLY A C 1
ATOM 3335 O O . GLY A 1 418 ? 16.850 -14.127 36.793 1.00 22.48 418 GLY A O 1
ATOM 3336 N N . TYR A 1 419 ? 18.371 -15.723 36.406 1.00 27.62 419 TYR A N 1
ATOM 3337 C CA . TYR A 1 419 ? 17.380 -16.790 36.228 1.00 27.62 419 TYR A CA 1
ATOM 3338 C C . TYR A 1 419 ? 16.802 -17.175 37.597 1.00 27.62 419 TYR A C 1
ATOM 3340 O O . TYR A 1 419 ? 17.461 -17.853 38.384 1.00 27.62 419 TYR A O 1
ATOM 3348 N N . THR A 1 420 ? 15.554 -16.797 37.855 1.00 23.86 420 THR A N 1
ATOM 3349 C CA . THR A 1 420 ? 14.704 -17.423 38.871 1.00 23.86 420 THR A CA 1
ATOM 3350 C C . THR A 1 420 ? 13.514 -18.075 38.180 1.00 23.86 420 THR A C 1
ATOM 3352 O O . THR A 1 420 ? 12.652 -17.419 37.601 1.00 23.86 420 THR A O 1
ATOM 3355 N N . GLN A 1 421 ? 13.492 -19.408 38.237 1.00 28.83 421 GLN A N 1
ATOM 3356 C CA . GLN A 1 421 ? 12.325 -20.228 37.938 1.00 28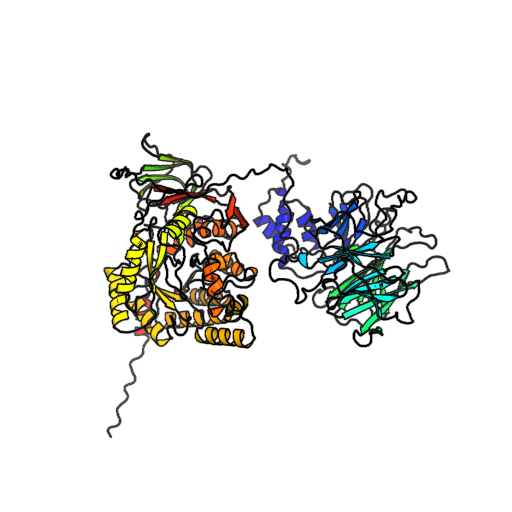.83 421 GLN A CA 1
ATOM 3357 C C . GLN A 1 421 ? 11.135 -19.750 38.782 1.00 28.83 421 GLN A C 1
ATOM 3359 O O . GLN A 1 421 ? 11.124 -19.940 39.996 1.00 28.83 421 GLN A O 1
ATOM 3364 N N . CYS A 1 422 ? 10.116 -19.181 38.142 1.00 26.03 422 CYS A N 1
ATOM 3365 C CA . CYS A 1 422 ? 8.761 -19.188 38.679 1.00 26.03 422 CYS A CA 1
ATOM 3366 C C . CYS A 1 422 ? 7.991 -20.290 37.955 1.00 26.03 422 CYS A C 1
ATOM 3368 O O . CYS A 1 422 ? 7.894 -20.296 36.728 1.00 26.03 422 CYS A O 1
ATOM 3370 N N . GLY A 1 423 ? 7.527 -21.267 38.733 1.00 25.75 423 GLY A N 1
ATOM 3371 C CA . GLY A 1 423 ? 6.828 -22.445 38.246 1.00 25.75 423 GLY A CA 1
ATOM 3372 C C . GLY A 1 423 ? 5.601 -22.084 37.415 1.00 25.75 423 GLY A C 1
ATOM 3373 O O . GLY A 1 423 ? 4.820 -21.205 37.773 1.00 25.75 423 GLY A O 1
ATOM 3374 N N . ALA A 1 424 ? 5.434 -22.804 36.308 1.00 28.61 424 ALA A N 1
ATOM 3375 C CA . ALA A 1 424 ? 4.201 -22.822 35.547 1.00 28.61 424 ALA A CA 1
ATOM 3376 C C . ALA A 1 424 ? 3.064 -23.320 36.452 1.00 28.61 424 ALA A C 1
ATOM 3378 O O . ALA A 1 424 ? 3.026 -24.489 36.837 1.00 28.61 424 ALA A O 1
ATOM 3379 N N . SER A 1 425 ? 2.148 -22.418 36.800 1.00 26.81 425 SER A N 1
ATOM 3380 C CA . SER A 1 425 ? 0.833 -22.795 37.307 1.00 26.81 425 SER A CA 1
ATOM 3381 C C . SER A 1 425 ? 0.060 -23.501 36.181 1.00 26.81 425 SER A C 1
ATOM 3383 O O . SER A 1 425 ? 0.088 -23.019 35.043 1.00 26.81 425 SER A O 1
ATOM 3385 N N . PRO A 1 426 ? -0.610 -24.636 36.442 1.00 33.66 426 PRO A N 1
ATOM 3386 C CA . PRO A 1 426 ? -1.445 -25.299 35.451 1.00 33.66 426 PRO A CA 1
ATOM 3387 C C . PRO A 1 426 ? -2.625 -24.385 35.087 1.00 33.66 426 PRO A C 1
ATOM 3389 O O . PRO A 1 426 ? -3.299 -23.870 35.972 1.00 33.66 426 PRO A O 1
ATOM 3392 N N . TYR A 1 427 ? -2.816 -24.168 33.780 1.00 40.00 427 TYR A N 1
ATOM 3393 C CA . TYR A 1 427 ? -3.902 -23.434 33.114 1.00 40.00 427 TYR A CA 1
ATOM 3394 C C . TYR A 1 427 ? -5.043 -22.954 34.031 1.00 40.00 427 TYR A C 1
ATOM 3396 O O . TYR A 1 427 ? -6.012 -23.671 34.271 1.00 40.00 427 TYR A O 1
ATOM 3404 N N . SER A 1 428 ? -4.956 -21.703 34.489 1.00 43.31 428 SER A N 1
ATOM 3405 C CA . SER A 1 428 ? -6.146 -20.959 34.905 1.00 43.31 428 SER A CA 1
ATOM 3406 C C . SER A 1 428 ? -7.019 -20.768 33.664 1.00 43.31 428 SER A C 1
ATOM 3408 O O . SER A 1 428 ? -6.545 -20.171 32.696 1.00 43.31 428 SER A O 1
ATOM 3410 N N . SER A 1 429 ? -8.261 -21.267 33.670 1.00 58.09 429 SER A N 1
ATOM 3411 C CA . SER A 1 429 ? -9.237 -21.012 32.600 1.00 58.09 429 SER A CA 1
ATOM 3412 C C . SER A 1 429 ? -9.345 -19.503 32.379 1.00 58.09 429 SER A C 1
ATOM 3414 O O . SER A 1 429 ? -9.732 -18.782 33.306 1.00 58.09 429 SER A O 1
ATOM 3416 N N . SER A 1 430 ? -8.970 -18.992 31.204 1.00 82.69 430 SER A N 1
ATOM 3417 C CA . SER A 1 430 ? -9.131 -17.568 30.919 1.00 82.69 430 SER A CA 1
ATOM 3418 C C . SER A 1 430 ? -10.586 -17.307 30.539 1.00 82.69 430 SER A C 1
ATOM 3420 O O . SER A 1 430 ? -11.069 -17.737 29.491 1.00 82.69 430 SER A O 1
ATOM 3422 N N . LYS A 1 431 ? -11.304 -16.623 31.432 1.00 96.19 431 LYS A N 1
ATOM 3423 C CA . LYS A 1 431 ? -12.672 -16.158 31.202 1.00 96.19 431 LYS A CA 1
ATOM 3424 C C . LYS A 1 431 ? -12.627 -14.659 30.966 1.00 96.19 431 LYS A C 1
ATOM 3426 O O . LYS A 1 431 ? -12.213 -13.914 31.853 1.00 96.19 431 LYS A O 1
ATOM 3431 N N . ILE A 1 432 ? -13.030 -14.226 29.775 1.00 98.19 432 ILE A N 1
ATOM 3432 C CA . ILE A 1 432 ? -13.030 -12.812 29.384 1.00 98.19 432 ILE A CA 1
ATOM 3433 C C . ILE A 1 432 ? -14.435 -12.424 28.930 1.00 98.19 432 ILE A C 1
ATOM 3435 O O . ILE A 1 432 ? -15.073 -13.142 28.163 1.00 98.19 432 ILE A O 1
ATOM 3439 N N . LEU A 1 433 ? -14.909 -11.266 29.375 1.00 98.50 433 LEU A N 1
ATOM 3440 C CA . LEU A 1 433 ? -16.081 -10.602 28.827 1.00 98.50 433 LEU A CA 1
ATOM 3441 C C . LEU A 1 433 ? -15.654 -9.291 28.169 1.00 98.50 433 LEU A C 1
ATOM 3443 O O . LEU A 1 433 ? -15.208 -8.372 28.851 1.00 98.50 433 LEU A O 1
ATOM 3447 N N . ILE A 1 434 ? -15.847 -9.177 26.860 1.00 98.75 434 ILE A N 1
ATOM 3448 C CA . ILE A 1 434 ? -15.714 -7.913 26.132 1.00 98.75 434 ILE A CA 1
ATOM 3449 C C . ILE A 1 434 ? -17.090 -7.257 26.114 1.00 98.75 434 ILE A C 1
ATOM 3451 O O . ILE A 1 434 ? -18.038 -7.846 25.591 1.00 98.75 434 ILE A O 1
ATOM 3455 N N . LYS A 1 435 ? -17.218 -6.070 26.705 1.00 98.19 435 LYS A N 1
ATOM 3456 C CA . LYS A 1 435 ? -18.517 -5.462 27.013 1.00 98.19 435 LYS A CA 1
ATOM 3457 C C . LYS A 1 435 ? -18.751 -4.155 26.260 1.00 98.19 435 LYS A C 1
ATOM 3459 O O . LYS A 1 435 ? -17.868 -3.304 26.210 1.00 98.19 435 LYS A O 1
ATOM 3464 N N . GLY A 1 436 ? -19.960 -3.974 25.728 1.00 95.25 436 GLY A N 1
ATOM 3465 C CA . GLY A 1 436 ? -20.449 -2.691 25.200 1.00 95.25 436 GLY A CA 1
ATOM 3466 C C . GLY A 1 436 ? -19.899 -2.261 23.834 1.00 95.25 436 GLY A C 1
ATOM 3467 O O . GLY A 1 436 ? -20.171 -1.141 23.400 1.00 95.25 436 GLY A O 1
ATOM 3468 N N . GLY A 1 437 ? -19.138 -3.121 23.156 1.00 98.25 437 GLY A N 1
ATOM 3469 C CA . GLY A 1 437 ? -18.563 -2.830 21.843 1.00 98.25 437 GLY A CA 1
ATOM 3470 C C . GLY A 1 437 ? -19.510 -3.075 20.673 1.00 98.25 437 GLY A C 1
ATOM 3471 O O . GLY A 1 437 ? -20.568 -3.691 20.804 1.00 98.25 437 GLY A O 1
ATOM 3472 N N . THR A 1 438 ? -19.103 -2.594 19.497 1.00 98.81 438 THR A N 1
ATOM 3473 C CA . THR A 1 438 ? -19.732 -2.978 18.226 1.00 98.81 438 THR A CA 1
ATOM 3474 C C . THR A 1 438 ? -18.980 -4.174 17.657 1.00 98.81 438 THR A C 1
ATOM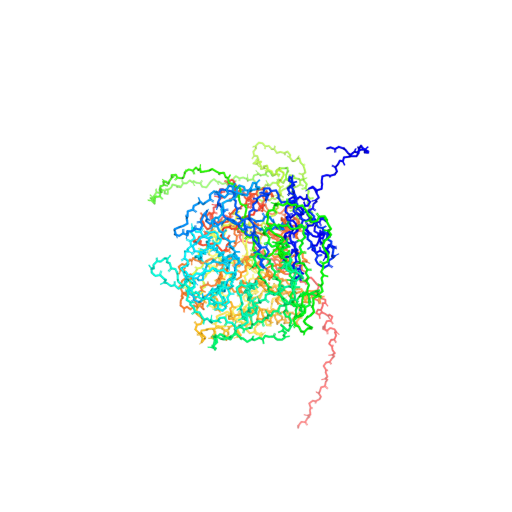 3476 O O . THR A 1 438 ? -17.848 -4.030 17.198 1.00 98.81 438 THR A O 1
ATOM 3479 N N . VAL A 1 439 ? -19.591 -5.355 17.703 1.00 98.81 439 VAL A N 1
ATOM 3480 C CA . VAL A 1 439 ? -19.060 -6.570 17.082 1.00 98.81 439 VAL A CA 1
ATOM 3481 C C . VAL A 1 439 ? -19.181 -6.436 15.571 1.00 98.81 439 VAL A C 1
ATOM 3483 O O . VAL A 1 439 ? -20.273 -6.184 15.065 1.00 98.81 439 VAL A O 1
ATOM 3486 N N . VAL A 1 440 ? -18.074 -6.607 14.850 1.00 98.75 440 VAL A N 1
ATOM 3487 C CA . VAL A 1 440 ? -18.038 -6.505 13.386 1.00 98.75 440 VAL A CA 1
ATOM 3488 C C . VAL A 1 440 ? -17.525 -7.805 12.784 1.00 98.75 440 VAL A C 1
ATOM 3490 O O . VAL A 1 440 ? -16.409 -8.239 13.051 1.00 98.75 440 VAL A O 1
ATOM 3493 N N . ASN A 1 441 ? -18.335 -8.394 11.913 1.00 98.38 441 ASN A N 1
ATOM 3494 C CA . ASN A 1 441 ? -17.964 -9.480 11.014 1.00 98.38 441 ASN A CA 1
ATOM 3495 C C . ASN A 1 441 ? -17.999 -8.979 9.557 1.00 98.38 441 ASN A C 1
ATOM 3497 O O . ASN A 1 441 ? -18.557 -7.924 9.268 1.00 98.38 441 ASN A O 1
ATOM 3501 N N . ALA A 1 442 ? -17.482 -9.758 8.603 1.00 96.56 442 ALA A N 1
ATOM 3502 C CA . ALA A 1 442 ? -17.445 -9.364 7.185 1.00 96.56 442 ALA A CA 1
ATOM 3503 C C . ALA A 1 442 ? -18.823 -9.104 6.530 1.00 96.56 442 ALA A C 1
ATOM 3505 O O . ALA A 1 442 ? -18.889 -8.551 5.434 1.00 96.56 442 ALA A O 1
ATOM 3506 N N . HIS A 1 443 ? -19.923 -9.520 7.164 1.00 91.56 443 HIS A N 1
ATOM 3507 C CA . HIS A 1 443 ? -21.278 -9.436 6.600 1.00 91.56 443 HIS A CA 1
ATOM 3508 C C . HIS A 1 443 ? -22.269 -8.662 7.479 1.00 91.56 443 HIS A C 1
ATOM 3510 O O . HIS A 1 443 ? -23.389 -8.398 7.047 1.00 91.56 443 HIS A O 1
ATOM 3516 N N . HIS A 1 444 ? -21.898 -8.347 8.723 1.00 91.50 444 HIS A N 1
ATOM 3517 C CA . HIS A 1 444 ? -22.819 -7.802 9.715 1.00 91.50 444 HIS A CA 1
ATOM 3518 C C . HIS A 1 444 ? -22.070 -7.095 10.849 1.00 91.50 444 HIS A C 1
ATOM 3520 O O . HIS A 1 444 ? -20.952 -7.482 11.188 1.00 91.50 444 HIS A O 1
ATOM 3526 N N . GLN A 1 445 ? -22.717 -6.099 11.456 1.00 97.06 445 GLN A N 1
ATOM 3527 C CA . GLN A 1 445 ? -22.270 -5.475 12.696 1.00 97.06 445 GLN A CA 1
ATOM 3528 C C . GLN A 1 445 ? -23.442 -5.283 13.664 1.00 97.06 445 GLN A C 1
ATOM 3530 O O . GLN A 1 445 ? -24.539 -4.904 13.242 1.00 97.06 445 GLN A O 1
ATOM 3535 N N . GLU A 1 446 ? -23.194 -5.494 14.953 1.00 97.44 446 GLU A N 1
ATOM 3536 C CA . GLU A 1 446 ? -24.177 -5.331 16.028 1.00 97.44 446 GLU A CA 1
ATOM 3537 C C . GLU A 1 446 ? -23.522 -4.863 17.328 1.00 97.44 446 GLU A C 1
ATOM 3539 O O . GLU A 1 446 ? -22.341 -5.099 17.569 1.00 97.44 446 GLU A O 1
ATOM 3544 N N . ILE A 1 447 ? -24.297 -4.206 18.192 1.00 98.12 447 ILE A N 1
ATOM 3545 C CA . ILE A 1 447 ? -23.866 -3.931 19.565 1.00 98.12 447 ILE A CA 1
ATOM 3546 C C . ILE A 1 447 ? -24.141 -5.186 20.390 1.00 98.12 447 ILE A C 1
ATOM 3548 O O . ILE A 1 447 ? -25.299 -5.541 20.620 1.00 98.12 447 ILE A O 1
ATOM 3552 N N . ALA A 1 448 ? -23.080 -5.842 20.846 1.00 98.00 448 ALA A N 1
ATOM 3553 C CA . ALA A 1 448 ? -23.162 -7.071 21.620 1.00 98.00 448 ALA A CA 1
ATOM 3554 C C . ALA A 1 448 ? -21.949 -7.207 22.545 1.00 98.00 448 ALA A C 1
ATOM 3556 O O . ALA A 1 448 ? -20.879 -6.658 22.280 1.00 98.00 448 ALA A O 1
ATOM 3557 N N . ASP A 1 449 ? -22.120 -7.976 23.617 1.00 98.62 449 ASP A N 1
ATOM 3558 C CA . ASP A 1 449 ? -21.006 -8.427 24.437 1.00 98.62 449 ASP A CA 1
ATOM 3559 C C . ASP A 1 449 ? -20.479 -9.758 23.878 1.00 98.62 449 ASP A C 1
ATOM 3561 O O . ASP A 1 449 ? -21.250 -10.571 23.353 1.00 98.62 449 ASP A O 1
ATOM 3565 N N . VAL A 1 450 ? -19.176 -10.000 24.024 1.00 98.75 450 VAL A N 1
ATOM 3566 C CA . VAL A 1 450 ? -18.514 -11.247 23.613 1.00 98.75 450 VAL A CA 1
ATOM 3567 C C . VAL A 1 450 ? -17.944 -11.931 24.846 1.00 98.75 450 VAL A C 1
ATOM 3569 O O . VAL A 1 450 ? -17.058 -11.394 25.509 1.00 98.75 450 VAL A O 1
ATOM 3572 N N . TYR A 1 451 ? -18.457 -13.119 25.156 1.00 98.56 451 TYR A N 1
ATOM 3573 C CA . TYR A 1 451 ? -17.954 -13.957 26.239 1.00 98.56 451 TYR A CA 1
ATOM 3574 C C . TYR A 1 451 ? -17.013 -15.022 25.685 1.00 98.56 451 TYR A C 1
ATOM 3576 O O . TYR A 1 451 ? -17.379 -15.779 24.781 1.00 98.56 451 TYR A O 1
ATOM 3584 N N . VAL A 1 452 ? -15.812 -15.071 26.246 1.00 98.31 452 VAL A N 1
ATOM 3585 C CA . VAL A 1 452 ? -14.743 -16.006 25.909 1.00 98.31 452 VAL A CA 1
ATOM 3586 C C . VAL A 1 452 ? -14.484 -16.907 27.106 1.00 98.31 452 VAL A C 1
ATOM 3588 O O . VAL A 1 452 ? -14.305 -16.426 28.227 1.00 98.31 452 VAL A O 1
ATOM 3591 N N . GLU A 1 453 ? -14.414 -18.205 26.845 1.00 96.06 453 GLU A N 1
ATOM 3592 C CA . GLU A 1 453 ? -14.073 -19.226 27.829 1.00 96.06 453 GLU A CA 1
ATOM 3593 C C . GLU A 1 453 ? -13.122 -20.234 27.177 1.00 96.06 453 GLU A C 1
ATOM 3595 O O . GLU A 1 453 ? -13.353 -20.686 26.055 1.00 96.06 453 GLU A O 1
ATOM 3600 N N . ASP A 1 454 ? -12.008 -20.524 27.853 1.00 93.81 454 ASP A N 1
ATOM 3601 C CA . ASP A 1 454 ? -11.007 -21.517 27.436 1.00 93.81 454 ASP A CA 1
ATOM 3602 C C . ASP A 1 454 ? -10.494 -21.341 25.994 1.00 93.81 454 ASP A C 1
ATOM 3604 O O . ASP A 1 454 ? -10.214 -22.295 25.265 1.00 93.81 454 ASP A O 1
ATOM 3608 N N . GLY A 1 455 ? -10.336 -20.082 25.583 1.00 95.50 455 GLY A N 1
ATOM 3609 C CA . GLY A 1 455 ? -9.810 -19.725 24.268 1.00 95.50 455 GLY A CA 1
ATOM 3610 C C . GLY A 1 455 ? -10.819 -19.778 23.124 1.00 95.50 455 GLY A C 1
ATOM 3611 O O . GLY A 1 455 ? -10.411 -19.589 21.979 1.00 95.50 455 GLY A O 1
ATOM 3612 N N . ILE A 1 456 ? -12.104 -19.987 23.416 1.00 98.31 456 ILE A N 1
ATOM 3613 C CA . ILE A 1 456 ? -13.197 -20.059 22.440 1.00 98.31 456 ILE A CA 1
ATOM 3614 C C . ILE A 1 456 ? -14.238 -18.979 22.741 1.00 98.31 456 ILE A C 1
ATOM 3616 O O . ILE A 1 456 ? -14.514 -18.655 23.897 1.00 98.31 456 ILE A O 1
ATOM 3620 N N . ILE A 1 457 ? -14.849 -18.423 21.697 1.00 98.56 457 ILE A N 1
ATOM 3621 C CA . ILE A 1 457 ? -16.006 -17.535 21.835 1.00 98.56 457 ILE A CA 1
ATOM 3622 C C . ILE A 1 457 ? -17.222 -18.385 22.221 1.00 98.56 457 ILE A C 1
ATOM 3624 O O . ILE A 1 457 ? -17.751 -19.146 21.412 1.00 98.56 457 ILE A O 1
ATOM 3628 N N . ALA A 1 458 ? -17.678 -18.257 23.463 1.00 98.25 458 ALA A N 1
ATOM 3629 C CA . ALA A 1 458 ? -18.772 -19.048 24.020 1.00 98.25 458 ALA A CA 1
ATOM 3630 C C . ALA A 1 458 ? -20.145 -18.374 23.848 1.00 98.25 458 ALA A C 1
ATOM 3632 O O . ALA A 1 458 ? -21.163 -19.059 23.734 1.00 98.25 458 ALA A O 1
ATOM 3633 N N . ALA A 1 459 ? -20.203 -17.038 23.799 1.00 97.88 459 ALA A N 1
ATOM 3634 C CA . ALA A 1 459 ? -21.441 -16.308 23.520 1.00 97.88 459 ALA A CA 1
ATOM 3635 C C . ALA A 1 459 ? -21.185 -14.942 22.869 1.00 97.88 459 ALA A C 1
ATOM 3637 O O . ALA A 1 459 ? -20.240 -14.247 23.230 1.00 97.88 459 ALA A O 1
ATOM 3638 N N . VAL A 1 460 ? -22.090 -14.537 21.973 1.00 98.19 460 VAL A N 1
ATOM 3639 C CA . VAL A 1 460 ? -22.183 -13.180 21.411 1.00 98.19 460 VAL A CA 1
ATOM 3640 C C . VAL A 1 460 ? -23.637 -12.737 21.546 1.00 98.19 460 VAL A C 1
ATOM 3642 O O . VAL A 1 460 ? -24.514 -13.321 20.911 1.00 98.19 460 VAL A O 1
ATOM 3645 N N . LYS A 1 461 ? -23.923 -11.806 22.462 1.00 97.38 461 LYS A N 1
ATOM 3646 C CA . LYS A 1 461 ? -25.279 -11.275 22.717 1.00 97.38 461 LYS A CA 1
ATOM 3647 C C . LYS A 1 461 ? -25.215 -10.035 23.616 1.00 97.38 461 LYS A C 1
ATOM 3649 O O . LYS A 1 461 ? -24.242 -9.875 24.348 1.00 97.38 461 LYS A O 1
ATOM 3654 N N . PRO A 1 462 ? -26.236 -9.167 23.632 1.00 96.06 462 PRO A N 1
ATOM 3655 C CA . PRO A 1 462 ? -26.243 -8.015 24.529 1.00 96.06 462 PRO A CA 1
ATOM 3656 C C . PRO A 1 462 ? -26.421 -8.412 26.005 1.00 96.06 462 PRO A C 1
ATOM 3658 O O . PRO A 1 462 ? -27.150 -9.355 26.326 1.00 96.06 462 PRO A O 1
ATOM 3661 N N . ASN A 1 463 ? -25.845 -7.608 26.903 1.00 94.25 463 ASN A N 1
ATOM 3662 C CA . ASN A 1 463 ? -26.061 -7.635 28.355 1.00 94.25 463 ASN A CA 1
ATOM 3663 C C . ASN A 1 463 ? -25.716 -8.977 29.026 1.00 94.25 463 ASN A C 1
ATOM 3665 O O . ASN A 1 463 ? -26.491 -9.490 29.845 1.00 94.25 463 ASN A O 1
ATOM 3669 N N . ILE A 1 464 ? -24.556 -9.554 28.703 1.00 97.50 464 ILE A N 1
ATOM 3670 C CA . ILE A 1 464 ? -24.084 -10.778 29.363 1.00 97.50 464 ILE A CA 1
ATOM 3671 C C . ILE A 1 464 ? -23.724 -10.453 30.819 1.00 97.50 464 ILE A C 1
ATOM 3673 O O . ILE A 1 464 ? -22.985 -9.515 31.115 1.00 97.50 464 ILE A O 1
ATOM 3677 N N . LYS A 1 465 ? -24.268 -11.245 31.747 1.00 93.75 465 LYS A N 1
ATOM 3678 C CA . LYS A 1 465 ? -23.932 -11.186 33.173 1.00 93.75 465 LYS A CA 1
ATOM 3679 C C . LYS A 1 465 ? -22.887 -12.253 33.479 1.00 93.75 465 LYS A C 1
ATOM 3681 O O . LYS A 1 465 ? -23.069 -13.400 33.080 1.00 93.75 465 LYS A O 1
ATOM 3686 N N . VAL A 1 466 ? -21.837 -11.868 34.191 1.00 93.94 466 VAL A N 1
ATOM 3687 C CA . VAL A 1 466 ? -20.725 -12.736 34.599 1.00 93.94 466 VAL A CA 1
ATOM 3688 C C . VAL A 1 466 ? -20.455 -12.568 36.095 1.00 93.94 466 VAL A C 1
ATOM 3690 O O . VAL A 1 466 ? -20.877 -11.563 36.671 1.00 93.94 466 VAL A O 1
ATOM 3693 N N . GLY A 1 467 ? -19.820 -13.567 36.713 1.00 90.12 467 GLY A N 1
ATOM 3694 C CA . GLY A 1 467 ? -19.332 -13.490 38.093 1.00 90.12 467 GLY A CA 1
ATOM 3695 C C . GLY A 1 467 ? -18.053 -12.655 38.216 1.00 90.12 467 GLY A C 1
ATOM 3696 O O . GLY A 1 467 ? -17.500 -12.201 37.212 1.00 90.12 467 GLY A O 1
ATOM 3697 N N . ASP A 1 468 ? -17.587 -12.462 39.450 1.00 85.62 468 ASP A N 1
ATOM 3698 C CA . ASP A 1 468 ? -16.415 -11.634 39.775 1.00 85.62 468 ASP A CA 1
ATOM 3699 C C . ASP A 1 468 ? -15.090 -12.237 39.262 1.00 85.62 468 ASP A C 1
ATOM 3701 O O . ASP A 1 468 ? -14.083 -11.544 39.143 1.00 85.62 468 ASP A O 1
ATOM 3705 N N . GLU A 1 469 ? -15.081 -13.530 38.936 1.00 89.44 469 GLU A N 1
ATOM 3706 C CA . GLU A 1 469 ? -13.930 -14.282 38.430 1.00 89.44 469 GLU A CA 1
ATOM 3707 C C . GLU A 1 469 ? -13.622 -14.062 36.936 1.00 89.44 469 GLU A C 1
ATOM 3709 O O . GLU A 1 469 ? -12.675 -14.649 36.411 1.00 89.44 469 GLU A O 1
ATOM 3714 N N . VAL A 1 470 ? -14.421 -13.252 36.233 1.00 95.00 470 VAL A N 1
ATOM 3715 C CA . VAL A 1 470 ? -14.283 -12.997 34.791 1.00 95.00 470 VAL A CA 1
ATOM 3716 C C . VAL A 1 470 ? -13.614 -11.648 34.543 1.00 95.00 470 VAL A C 1
ATOM 3718 O O . VAL A 1 470 ? -14.094 -10.612 34.999 1.00 95.00 470 VAL A O 1
ATOM 3721 N N . THR A 1 471 ? -12.546 -11.635 33.745 1.00 95.44 471 THR A N 1
ATOM 3722 C CA . THR A 1 471 ? -11.903 -10.389 33.307 1.00 95.44 471 THR A CA 1
ATOM 3723 C C . THR A 1 471 ? -12.838 -9.625 32.376 1.00 95.44 471 THR A C 1
ATOM 3725 O O . THR A 1 471 ? -13.225 -10.140 31.328 1.00 95.44 471 THR A O 1
ATOM 3728 N N . VAL A 1 472 ? -13.189 -8.387 32.725 1.00 97.00 472 VAL A N 1
ATOM 3729 C CA . VAL A 1 472 ? -14.066 -7.540 31.903 1.00 97.00 472 VAL A CA 1
ATOM 3730 C C . VAL A 1 472 ? -13.245 -6.487 31.166 1.00 97.00 472 VAL A C 1
ATOM 3732 O O . VAL A 1 472 ? -12.550 -5.693 31.794 1.00 97.00 472 VAL A O 1
ATOM 3735 N N . LEU A 1 473 ? -13.373 -6.453 29.840 1.00 98.00 473 LEU A N 1
ATOM 3736 C CA . LEU A 1 473 ? -12.762 -5.459 28.959 1.00 98.00 473 LEU A CA 1
ATOM 3737 C C . LEU A 1 473 ? -13.844 -4.515 28.430 1.00 98.00 473 LEU A C 1
ATOM 3739 O O . LEU A 1 473 ? -14.816 -4.959 27.815 1.00 98.00 473 LEU A O 1
ATOM 3743 N N . ASP A 1 474 ? -13.681 -3.212 28.659 1.00 97.38 474 ASP A N 1
ATOM 3744 C CA . ASP A 1 474 ? -14.612 -2.198 28.160 1.00 97.38 474 ASP A CA 1
ATOM 3745 C C . ASP A 1 474 ? -14.309 -1.840 26.697 1.00 97.38 474 ASP A C 1
ATOM 3747 O O . ASP A 1 474 ? -13.268 -1.261 26.362 1.00 97.38 474 ASP A O 1
ATOM 3751 N N . ALA A 1 475 ? -15.253 -2.176 25.822 1.00 98.50 475 ALA A N 1
ATOM 3752 C CA . ALA A 1 475 ? -15.215 -1.879 24.398 1.00 98.50 475 ALA A CA 1
ATOM 3753 C C . ALA A 1 475 ? -16.220 -0.786 23.996 1.00 98.50 475 ALA A C 1
ATOM 3755 O O . ALA A 1 475 ? -16.487 -0.612 22.807 1.00 98.50 475 ALA A O 1
ATOM 3756 N N . THR A 1 476 ? -16.776 -0.028 24.947 1.00 97.56 476 THR A N 1
ATOM 3757 C CA . THR A 1 476 ? -17.744 1.042 24.666 1.00 97.56 476 THR A CA 1
ATOM 3758 C C . THR A 1 476 ? -17.190 2.046 23.652 1.00 97.56 476 THR A C 1
ATOM 3760 O O . THR A 1 476 ? -16.125 2.631 23.844 1.00 97.56 476 THR A O 1
ATOM 3763 N N . GLY A 1 477 ? -17.921 2.255 22.551 1.00 96.81 477 GLY A N 1
ATOM 3764 C CA . GLY A 1 477 ? -17.509 3.151 21.461 1.00 96.81 477 GLY A CA 1
ATOM 3765 C C . GLY A 1 477 ? -16.362 2.622 20.587 1.00 96.81 477 GLY A C 1
ATOM 3766 O O . GLY A 1 477 ? -15.839 3.372 19.761 1.00 96.81 477 GLY A O 1
ATOM 3767 N N . LYS A 1 478 ? -15.974 1.353 20.761 1.00 98.69 478 LYS A N 1
ATOM 3768 C CA . LYS A 1 478 ? -14.914 0.662 20.018 1.00 98.69 478 LYS A CA 1
ATOM 3769 C C . LYS A 1 478 ? -15.497 -0.487 19.195 1.00 98.69 478 LYS A C 1
ATOM 3771 O O . LYS A 1 478 ? -16.623 -0.942 19.425 1.00 98.69 478 LYS A O 1
ATOM 3776 N N . PHE A 1 479 ? -14.710 -0.969 18.243 1.00 98.88 479 PHE A N 1
ATOM 3777 C CA . PHE A 1 479 ? -15.055 -2.134 17.442 1.00 98.88 479 PHE A CA 1
ATOM 3778 C C . PHE A 1 479 ? -14.402 -3.399 17.987 1.00 98.88 479 PHE A C 1
ATOM 3780 O O . PHE A 1 479 ? -13.219 -3.392 18.318 1.00 98.88 479 PHE A O 1
ATOM 3787 N N . VAL A 1 480 ? -15.171 -4.483 18.034 1.00 98.88 480 VAL A N 1
ATOM 3788 C CA . VAL A 1 480 ? -14.726 -5.823 18.426 1.00 98.88 480 VAL A CA 1
ATOM 3789 C C . VAL A 1 480 ? -14.725 -6.686 17.171 1.00 98.88 480 VAL A C 1
ATOM 3791 O O . VAL A 1 480 ? -15.780 -6.965 16.603 1.00 98.88 480 VAL A O 1
ATOM 3794 N N . MET A 1 481 ? -13.541 -7.057 16.698 1.00 98.88 481 MET A N 1
ATOM 3795 C CA . MET A 1 481 ? -13.354 -7.673 15.380 1.00 98.88 481 MET A CA 1
ATOM 3796 C C . MET A 1 481 ? -12.509 -8.939 15.485 1.00 98.88 481 MET A C 1
ATOM 3798 O O . MET A 1 481 ? -11.741 -9.062 16.442 1.00 98.88 481 MET A O 1
ATOM 3802 N N . PRO A 1 482 ? -12.582 -9.860 14.507 1.00 98.94 482 PRO A N 1
ATOM 3803 C CA . PRO A 1 482 ? -11.602 -10.930 14.411 1.00 98.94 482 PRO A CA 1
ATOM 3804 C C . PRO A 1 482 ? -10.202 -10.329 14.307 1.00 98.94 482 PRO A C 1
ATOM 3806 O O . PRO A 1 482 ? -10.004 -9.332 13.608 1.00 98.94 482 PRO A O 1
ATOM 3809 N N . GLY A 1 483 ? -9.233 -10.941 14.979 1.00 98.88 483 GLY A N 1
ATOM 3810 C CA . GLY A 1 483 ? -7.841 -10.578 14.778 1.00 98.88 483 GLY A CA 1
ATOM 3811 C C . GLY A 1 483 ? -7.420 -10.799 13.325 1.00 98.88 483 GLY A C 1
ATOM 3812 O O . GLY A 1 483 ? -7.929 -11.683 12.624 1.00 98.88 483 GLY A O 1
ATOM 3813 N N . GLY A 1 484 ? -6.519 -9.942 12.850 1.00 98.88 484 GLY A N 1
ATOM 3814 C CA . GLY A 1 484 ? -6.044 -9.993 11.477 1.00 98.88 484 GLY A CA 1
ATOM 3815 C C . GLY A 1 484 ? -5.346 -11.319 11.167 1.00 98.88 484 GLY A C 1
ATOM 3816 O O . GLY A 1 484 ? -4.680 -11.891 12.027 1.00 98.88 484 GLY A O 1
ATOM 3817 N N . ILE A 1 485 ? -5.446 -11.770 9.917 1.00 98.94 485 ILE A N 1
ATOM 3818 C CA . ILE A 1 485 ? -4.677 -12.904 9.394 1.00 98.94 485 ILE A CA 1
ATOM 3819 C C . ILE A 1 485 ? -3.777 -12.390 8.275 1.00 98.94 485 ILE A C 1
ATOM 3821 O O . ILE A 1 485 ? -4.282 -11.836 7.298 1.00 98.94 485 ILE A O 1
ATOM 3825 N N . ASP A 1 486 ? -2.465 -12.543 8.425 1.00 98.94 486 ASP A N 1
ATOM 3826 C CA . ASP A 1 486 ? -1.483 -12.166 7.405 1.00 98.94 486 ASP A CA 1
ATOM 3827 C C . ASP A 1 486 ? -1.009 -13.407 6.631 1.00 98.94 486 ASP A C 1
ATOM 3829 O O . ASP A 1 486 ? -0.263 -14.216 7.183 1.00 98.94 486 ASP A O 1
ATOM 3833 N N . PRO A 1 487 ? -1.440 -13.613 5.376 1.00 98.75 487 PRO A N 1
ATOM 3834 C CA . PRO A 1 487 ? -1.059 -14.797 4.613 1.00 98.75 487 PRO A CA 1
ATOM 3835 C C . PRO A 1 487 ? 0.325 -14.696 3.972 1.00 98.75 487 PRO A C 1
ATOM 3837 O O . PRO A 1 487 ? 0.675 -15.565 3.181 1.00 98.75 487 PRO A O 1
ATOM 3840 N N . HIS A 1 488 ? 1.096 -13.636 4.231 1.00 98.88 488 HIS A N 1
ATOM 3841 C CA . HIS A 1 488 ? 2.368 -13.468 3.545 1.00 98.88 488 HIS A CA 1
ATOM 3842 C C . HIS A 1 488 ? 3.472 -12.947 4.448 1.00 98.88 488 HIS A C 1
ATOM 3844 O O . HIS A 1 488 ? 3.721 -11.746 4.526 1.00 98.88 488 HIS A O 1
ATOM 3850 N N . THR A 1 489 ? 4.190 -13.875 5.075 1.00 98.81 489 THR A N 1
ATOM 3851 C CA . THR A 1 489 ? 5.365 -13.579 5.899 1.00 98.81 489 THR A CA 1
ATOM 3852 C C . THR A 1 489 ? 6.527 -14.509 5.570 1.00 98.81 489 THR A C 1
ATOM 3854 O O . THR A 1 489 ? 6.329 -15.615 5.060 1.00 98.81 489 THR A O 1
ATOM 3857 N N . HIS A 1 490 ? 7.734 -14.060 5.911 1.00 98.56 490 HIS A N 1
ATOM 3858 C CA . HIS A 1 490 ? 8.968 -14.836 5.830 1.00 98.56 490 HIS A CA 1
ATOM 3859 C C . HIS A 1 490 ? 9.766 -14.647 7.123 1.00 98.56 490 HIS A C 1
ATOM 3861 O O . HIS A 1 490 ? 10.629 -13.772 7.212 1.00 98.56 490 HIS A O 1
ATOM 3867 N N . LEU A 1 491 ? 9.458 -15.441 8.150 1.00 98.31 491 LEU A N 1
ATOM 3868 C CA . LEU A 1 491 ? 10.123 -15.371 9.456 1.00 98.31 491 LEU A CA 1
ATOM 3869 C C . LEU A 1 491 ? 11.280 -16.374 9.559 1.00 98.31 491 LEU A C 1
ATOM 3871 O O . LEU A 1 491 ? 11.145 -17.556 9.234 1.00 98.31 491 LEU A O 1
ATOM 3875 N N . ALA A 1 492 ? 12.430 -15.909 10.054 1.00 96.75 492 ALA A N 1
ATOM 3876 C CA . ALA A 1 492 ? 13.697 -16.650 10.079 1.00 96.75 492 ALA A CA 1
ATOM 3877 C C . ALA A 1 492 ? 14.021 -17.327 8.725 1.00 96.75 492 ALA A C 1
ATOM 3879 O O . ALA A 1 492 ? 14.407 -18.498 8.670 1.00 96.75 492 ALA A O 1
ATOM 3880 N N . MET A 1 493 ? 13.800 -16.635 7.605 1.00 96.19 493 MET A N 1
ATOM 3881 C CA . MET A 1 493 ? 14.069 -17.150 6.262 1.00 96.19 493 MET A CA 1
ATOM 3882 C C . MET A 1 493 ? 15.525 -16.891 5.866 1.00 96.19 493 MET A C 1
ATOM 3884 O O . MET A 1 493 ? 15.988 -15.753 5.878 1.00 96.19 493 MET A O 1
ATOM 3888 N N . ASN A 1 494 ? 16.226 -17.939 5.425 1.00 93.88 494 ASN A N 1
ATOM 3889 C CA . ASN A 1 494 ? 17.533 -17.798 4.783 1.00 93.88 494 ASN A CA 1
ATOM 3890 C C . ASN A 1 494 ? 17.343 -17.328 3.340 1.00 93.88 494 ASN A C 1
ATOM 3892 O O . ASN A 1 494 ? 16.808 -18.068 2.509 1.00 93.88 494 ASN A O 1
ATOM 3896 N N . PHE A 1 495 ? 17.791 -16.114 3.034 1.00 92.44 495 PHE A N 1
ATOM 3897 C CA . PHE A 1 495 ? 17.593 -15.494 1.733 1.00 92.44 495 PHE A CA 1
ATOM 3898 C C . PHE A 1 495 ? 18.713 -14.510 1.382 1.00 92.44 495 PHE A C 1
ATOM 3900 O O . PHE A 1 495 ? 19.179 -13.743 2.218 1.00 92.44 495 PHE A O 1
ATOM 3907 N N . MET A 1 496 ? 19.158 -14.542 0.120 1.00 88.38 496 MET A N 1
ATOM 3908 C CA . MET A 1 496 ? 20.199 -13.649 -0.417 1.00 88.38 496 MET A CA 1
ATOM 3909 C C . MET A 1 496 ? 21.447 -13.529 0.484 1.00 88.38 496 MET A C 1
ATOM 3911 O O . MET A 1 496 ? 21.908 -12.434 0.790 1.00 88.38 496 MET A O 1
ATOM 3915 N N . ALA A 1 497 ? 22.005 -14.682 0.877 1.00 88.69 497 ALA A N 1
ATOM 3916 C CA . ALA A 1 497 ? 23.222 -14.827 1.691 1.00 88.69 497 ALA A CA 1
ATOM 3917 C C . ALA A 1 497 ? 23.128 -14.369 3.163 1.00 88.69 497 ALA A C 1
ATOM 3919 O O . ALA A 1 497 ? 24.143 -14.347 3.858 1.00 88.69 497 ALA A O 1
ATOM 3920 N N . THR A 1 498 ? 21.933 -14.058 3.665 1.00 94.44 498 THR A N 1
ATOM 3921 C CA . THR A 1 498 ? 21.696 -13.756 5.084 1.00 94.44 498 THR A CA 1
ATOM 3922 C C . THR A 1 498 ? 20.355 -14.342 5.552 1.00 94.44 498 THR A C 1
ATOM 3924 O O . THR A 1 498 ? 19.702 -15.063 4.798 1.00 94.44 498 THR A O 1
ATOM 3927 N N . GLU A 1 499 ? 19.963 -14.092 6.799 1.00 95.88 499 GLU A N 1
ATOM 3928 C CA . GLU A 1 499 ? 18.680 -14.518 7.375 1.00 95.88 499 GLU A CA 1
ATOM 3929 C C . GLU A 1 499 ? 17.851 -13.283 7.751 1.00 95.88 499 GLU A C 1
ATOM 3931 O O . GLU A 1 499 ? 18.408 -12.273 8.183 1.00 95.88 499 GLU A O 1
ATOM 3936 N N . THR A 1 500 ? 16.531 -13.331 7.579 1.00 96.94 500 THR A N 1
ATOM 3937 C CA . THR A 1 500 ? 15.635 -12.265 8.062 1.00 96.94 500 THR A CA 1
ATOM 3938 C C . THR A 1 500 ? 15.781 -12.076 9.573 1.00 96.94 500 THR A C 1
ATOM 3940 O O . THR A 1 500 ? 15.916 -13.054 10.307 1.00 96.94 500 THR A O 1
ATOM 3943 N N . LEU A 1 501 ? 15.706 -10.837 10.059 1.00 96.25 501 LEU A N 1
ATOM 3944 C CA . LEU A 1 501 ? 15.912 -10.540 11.485 1.00 96.25 501 LEU A CA 1
ATOM 3945 C C . LEU A 1 501 ? 14.835 -11.118 12.393 1.00 96.25 501 LEU A C 1
ATOM 3947 O O . LEU A 1 501 ? 15.127 -11.586 13.500 1.00 96.25 501 LEU A O 1
ATOM 3951 N N . ASP A 1 502 ? 13.587 -10.995 11.948 1.00 97.94 502 ASP A N 1
ATOM 3952 C CA . ASP A 1 502 ? 12.451 -11.420 12.735 1.00 97.94 502 ASP A CA 1
ATOM 3953 C C . ASP A 1 502 ? 12.282 -12.928 12.635 1.00 97.94 502 ASP A C 1
ATOM 3955 O O . ASP A 1 502 ? 12.189 -13.505 11.550 1.00 97.94 502 ASP A O 1
ATOM 3959 N N . ASP A 1 503 ? 12.271 -13.566 13.803 1.00 97.62 503 ASP A N 1
ATOM 3960 C CA . ASP A 1 503 ? 11.982 -14.985 13.940 1.00 97.62 503 ASP A CA 1
ATOM 3961 C C . ASP A 1 503 ? 10.501 -15.197 14.279 1.00 97.62 503 ASP A C 1
ATOM 3963 O O . ASP A 1 503 ? 9.726 -14.251 14.441 1.00 97.62 503 ASP A O 1
ATOM 3967 N N . PHE A 1 504 ? 10.096 -16.460 14.412 1.00 98.25 504 PHE A N 1
ATOM 3968 C CA . PHE A 1 504 ? 8.727 -16.814 14.791 1.00 98.25 504 PHE A CA 1
ATOM 3969 C C . PHE A 1 504 ? 8.295 -16.235 16.143 1.00 98.25 504 PHE A C 1
ATOM 3971 O O . PHE A 1 504 ? 7.106 -16.182 16.403 1.00 98.25 504 PHE A O 1
ATOM 3978 N N . PHE A 1 505 ? 9.198 -15.809 17.026 1.00 98.50 505 PHE A N 1
ATOM 3979 C CA . PHE A 1 505 ? 8.794 -15.127 18.252 1.00 98.50 505 PHE A CA 1
ATOM 3980 C C . PHE A 1 505 ? 8.699 -13.614 18.047 1.00 98.50 505 PHE A C 1
ATOM 3982 O O . PHE A 1 505 ? 7.652 -13.044 18.339 1.00 98.50 505 PHE A O 1
ATOM 3989 N N . SER A 1 506 ? 9.751 -12.955 17.547 1.00 98.25 506 SER A N 1
ATOM 3990 C CA . SER A 1 506 ? 9.763 -11.488 17.423 1.00 98.25 506 SER A CA 1
ATOM 3991 C C . SER A 1 506 ? 8.794 -10.973 16.360 1.00 98.25 506 SER A C 1
ATOM 3993 O O . SER A 1 506 ? 8.049 -10.034 16.628 1.00 98.25 506 SER A O 1
ATOM 3995 N N . GLY A 1 507 ? 8.708 -11.632 15.201 1.00 98.38 507 GLY A N 1
ATOM 3996 C CA . GLY A 1 507 ? 7.757 -11.257 14.152 1.00 98.38 507 GLY A CA 1
ATOM 3997 C C . GLY A 1 507 ? 6.304 -11.441 14.595 1.00 98.38 507 GLY A C 1
ATOM 3998 O O . GLY A 1 507 ? 5.463 -10.576 14.367 1.00 98.38 507 GLY A O 1
ATOM 3999 N N . GLN A 1 508 ? 6.004 -12.533 15.304 1.00 98.75 508 GLN A N 1
ATOM 4000 C CA . GLN A 1 508 ? 4.663 -12.784 15.841 1.00 98.75 508 GLN A CA 1
ATOM 4001 C C . GLN A 1 508 ? 4.312 -11.858 17.016 1.00 98.75 508 GLN A C 1
ATOM 4003 O O . GLN A 1 508 ? 3.171 -11.420 17.130 1.00 98.75 508 GLN A O 1
ATOM 4008 N N . ALA A 1 509 ? 5.281 -11.517 17.868 1.00 98.69 509 ALA A N 1
ATOM 4009 C CA . ALA A 1 509 ? 5.128 -10.492 18.897 1.00 98.69 509 ALA A CA 1
ATOM 4010 C C . ALA A 1 509 ? 4.727 -9.140 18.279 1.00 98.69 509 ALA A C 1
ATOM 4012 O O . ALA A 1 509 ? 3.765 -8.520 18.732 1.00 98.69 509 ALA A O 1
ATOM 4013 N N . ALA A 1 510 ? 5.403 -8.738 17.199 1.00 98.69 510 ALA A N 1
ATOM 4014 C CA . ALA A 1 510 ? 5.074 -7.539 16.435 1.00 98.69 510 ALA A CA 1
ATOM 4015 C C . ALA A 1 510 ? 3.690 -7.621 15.772 1.00 98.69 510 ALA A C 1
ATOM 4017 O O . ALA A 1 510 ? 2.901 -6.679 15.851 1.00 98.69 510 ALA A O 1
ATOM 4018 N N . ALA A 1 511 ? 3.337 -8.775 15.202 1.00 98.81 511 ALA A N 1
ATOM 4019 C CA . ALA A 1 511 ? 2.006 -9.021 14.650 1.00 98.81 511 ALA A CA 1
ATOM 4020 C C . ALA A 1 511 ? 0.895 -8.806 15.696 1.00 98.81 511 ALA A C 1
ATOM 4022 O O . ALA A 1 511 ? -0.079 -8.099 15.424 1.00 98.81 511 ALA A O 1
ATOM 4023 N N . LEU A 1 512 ? 1.069 -9.363 16.901 1.00 98.88 512 LEU A N 1
ATOM 4024 C CA . LEU A 1 512 ? 0.105 -9.267 18.001 1.00 98.88 512 LEU A CA 1
ATOM 4025 C C . LEU A 1 512 ? -0.049 -7.831 18.521 1.00 98.88 512 LEU A C 1
ATOM 4027 O O . LEU A 1 512 ? -1.180 -7.406 18.770 1.00 98.88 512 LEU A O 1
ATOM 4031 N N . ALA A 1 513 ? 1.045 -7.068 18.624 1.00 98.62 513 ALA A N 1
ATOM 4032 C CA . ALA A 1 513 ? 0.993 -5.634 18.934 1.00 98.62 513 ALA A CA 1
ATOM 4033 C C . ALA A 1 513 ? 0.230 -4.839 17.855 1.00 98.62 513 ALA A C 1
ATOM 4035 O O . ALA A 1 513 ? -0.502 -3.895 18.152 1.00 98.62 513 ALA A O 1
ATOM 4036 N N . GLY A 1 514 ? 0.343 -5.271 16.596 1.00 98.25 514 GLY A N 1
ATOM 4037 C CA . GLY A 1 514 ? -0.372 -4.714 15.452 1.00 98.25 514 GLY A CA 1
ATOM 4038 C C . GLY A 1 514 ? -1.834 -5.148 15.307 1.00 98.25 514 GLY A C 1
ATOM 4039 O O . GLY A 1 514 ? -2.543 -4.590 14.475 1.00 98.25 514 GLY A O 1
ATOM 4040 N N . GLY A 1 515 ? -2.307 -6.138 16.072 1.00 98.62 515 GLY A N 1
ATOM 4041 C CA . GLY A 1 515 ? -3.664 -6.693 15.951 1.00 98.62 515 GLY A CA 1
ATOM 4042 C C . GLY A 1 515 ? -3.834 -7.812 14.913 1.00 98.62 515 GLY A C 1
ATOM 4043 O O . GLY A 1 515 ? -4.960 -8.202 14.597 1.00 98.62 515 GLY A O 1
ATOM 4044 N N . THR A 1 516 ? -2.740 -8.350 14.377 1.00 98.94 516 THR A N 1
ATOM 4045 C CA . THR A 1 516 ? -2.737 -9.613 13.625 1.00 98.94 516 THR A CA 1
ATOM 4046 C C . THR A 1 516 ? -2.572 -10.763 14.622 1.00 98.94 516 THR A C 1
ATOM 4048 O O . THR A 1 516 ? -1.679 -10.721 15.458 1.00 98.94 516 THR A O 1
ATOM 4051 N N . THR A 1 517 ? -3.431 -11.781 14.560 1.00 98.94 517 THR A N 1
ATOM 4052 C CA . THR A 1 517 ? -3.463 -12.926 15.499 1.00 98.94 517 THR A CA 1
ATOM 4053 C C . THR A 1 517 ? -3.165 -14.268 14.841 1.00 98.94 517 THR A C 1
ATOM 4055 O O . THR A 1 517 ? -3.113 -15.294 15.523 1.00 98.94 517 THR A O 1
ATOM 4058 N N . MET A 1 518 ? -2.963 -14.278 13.523 1.00 98.88 518 MET A N 1
ATOM 4059 C CA . MET A 1 518 ? -2.447 -15.427 12.797 1.00 98.88 518 MET A CA 1
ATOM 4060 C C . MET A 1 518 ? -1.633 -14.976 11.588 1.00 98.88 518 MET A C 1
ATOM 4062 O O . MET A 1 518 ? -1.970 -13.985 10.941 1.00 98.88 518 MET A O 1
ATOM 4066 N N . HIS A 1 519 ? -0.589 -15.728 11.252 1.00 98.81 519 HIS A N 1
ATOM 4067 C CA . HIS A 1 519 ? 0.124 -15.558 9.989 1.00 98.81 519 HIS A CA 1
ATOM 4068 C C . HIS A 1 519 ? 0.284 -16.889 9.249 1.00 98.81 519 HIS A C 1
ATOM 4070 O O . HIS A 1 519 ? 0.157 -17.956 9.853 1.00 98.81 519 HIS A O 1
ATOM 4076 N N . ILE A 1 520 ? 0.547 -16.842 7.946 1.00 98.88 520 ILE A N 1
ATOM 4077 C CA . ILE A 1 520 ? 0.893 -18.019 7.147 1.00 98.88 520 ILE A CA 1
ATOM 4078 C C . ILE A 1 520 ? 2.255 -17.760 6.503 1.00 98.88 520 ILE A C 1
ATOM 4080 O O . ILE A 1 520 ? 2.423 -16.802 5.752 1.00 98.88 520 ILE A O 1
ATOM 4084 N N . ASP A 1 521 ? 3.238 -18.589 6.851 1.00 98.88 521 ASP A N 1
ATOM 4085 C CA . ASP A 1 521 ? 4.634 -18.399 6.441 1.00 98.88 521 ASP A CA 1
ATOM 4086 C C . ASP A 1 521 ? 5.008 -19.299 5.255 1.00 98.88 521 ASP A C 1
ATOM 4088 O O . ASP A 1 521 ? 4.426 -20.375 5.072 1.00 98.88 521 ASP A O 1
ATOM 4092 N N . PHE A 1 522 ? 5.992 -18.896 4.448 1.00 98.75 522 PHE A N 1
ATOM 4093 C CA . PHE A 1 522 ? 6.451 -19.686 3.302 1.00 98.75 522 PHE A CA 1
ATOM 4094 C C . PHE A 1 522 ? 7.611 -20.610 3.677 1.00 98.75 522 PHE A C 1
ATOM 4096 O O . PHE A 1 522 ? 8.756 -20.192 3.848 1.00 98.75 522 PHE A O 1
ATOM 4103 N N . VAL A 1 523 ? 7.333 -21.912 3.698 1.00 98.62 523 VAL A N 1
ATOM 4104 C CA . VAL A 1 523 ? 8.351 -22.947 3.879 1.00 98.62 523 VAL A CA 1
ATOM 4105 C C . VAL A 1 523 ? 9.176 -23.094 2.604 1.00 98.62 523 VAL A C 1
ATOM 4107 O O . VAL A 1 523 ? 8.643 -23.386 1.530 1.00 98.62 523 VAL A O 1
ATOM 4110 N N . ILE A 1 524 ? 10.494 -22.943 2.736 1.00 96.75 524 ILE A N 1
ATOM 4111 C CA . ILE A 1 524 ? 11.456 -23.171 1.654 1.00 96.75 524 ILE A CA 1
ATOM 4112 C C . ILE A 1 524 ? 12.025 -24.599 1.750 1.00 96.75 524 ILE A C 1
ATOM 4114 O O . ILE A 1 524 ? 12.538 -24.973 2.809 1.00 96.75 524 ILE A O 1
ATOM 4118 N N . PRO A 1 525 ? 11.985 -25.401 0.666 1.00 96.50 525 PRO A N 1
ATOM 4119 C CA . PRO A 1 525 ? 12.542 -26.752 0.652 1.00 96.50 525 PRO A CA 1
ATOM 4120 C C . PRO A 1 525 ? 14.037 -26.784 0.979 1.00 96.50 525 PRO A C 1
ATOM 4122 O O . PRO A 1 525 ? 14.819 -25.978 0.470 1.00 96.50 525 PRO A O 1
ATOM 4125 N N . VAL A 1 526 ? 14.469 -27.785 1.748 1.00 95.44 526 VAL A N 1
ATOM 4126 C CA . VAL A 1 526 ? 15.893 -28.014 2.035 1.00 95.44 526 VAL A CA 1
ATOM 4127 C C . VAL A 1 526 ? 16.448 -28.965 0.986 1.00 95.44 526 VAL A C 1
ATOM 4129 O O . VAL A 1 526 ? 16.010 -30.107 0.890 1.00 95.44 526 VAL A O 1
ATOM 4132 N N . GLN A 1 527 ? 17.392 -28.489 0.168 1.00 90.00 527 GLN A N 1
ATOM 4133 C CA . GLN A 1 527 ? 17.977 -29.267 -0.940 1.00 90.00 527 GLN A CA 1
ATOM 4134 C C . GLN A 1 527 ? 16.909 -29.865 -1.883 1.00 90.00 527 GLN A C 1
ATOM 4136 O O . GLN A 1 527 ? 17.094 -30.922 -2.484 1.00 90.00 527 GLN A O 1
ATOM 4141 N N . GLY A 1 528 ? 15.766 -29.182 -2.006 1.00 90.44 528 GLY A N 1
ATOM 4142 C CA . GLY A 1 528 ? 14.641 -29.612 -2.832 1.00 90.44 528 GLY A CA 1
ATOM 4143 C C . GLY A 1 528 ? 13.719 -30.671 -2.211 1.00 90.44 528 GLY A C 1
ATOM 4144 O O . GLY A 1 528 ? 12.813 -31.111 -2.910 1.00 90.44 528 GLY A O 1
ATOM 4145 N N . SER A 1 529 ? 13.932 -31.065 -0.949 1.00 96.81 529 SER A N 1
ATOM 4146 C CA . SER A 1 529 ? 13.009 -31.891 -0.152 1.00 96.81 529 SER A CA 1
ATOM 4147 C C . SER A 1 529 ? 11.980 -31.003 0.548 1.00 96.81 529 SER A C 1
ATOM 4149 O O . SER A 1 529 ? 12.345 -30.132 1.351 1.00 96.81 529 SER A O 1
ATOM 4151 N N . LEU A 1 530 ? 10.695 -31.216 0.256 1.00 98.50 530 LEU A N 1
ATOM 4152 C CA . LEU A 1 530 ? 9.594 -30.492 0.897 1.00 98.50 530 LEU A CA 1
ATOM 4153 C C . LEU A 1 530 ? 9.445 -30.930 2.356 1.00 98.50 530 LEU A C 1
ATOM 4155 O O . LEU A 1 530 ? 9.252 -30.089 3.230 1.00 98.50 530 LEU A O 1
ATOM 4159 N N . SER A 1 531 ? 9.589 -32.230 2.635 1.00 98.19 531 SER A N 1
ATOM 4160 C CA . SER A 1 531 ? 9.429 -32.780 3.988 1.00 98.19 531 SER A CA 1
ATOM 4161 C C . SER A 1 531 ? 10.497 -32.243 4.938 1.00 98.19 531 SER A C 1
ATOM 4163 O O . SER A 1 531 ? 10.186 -31.799 6.040 1.00 98.19 531 SER A O 1
ATOM 4165 N N . SER A 1 532 ? 11.751 -32.188 4.480 1.00 98.19 532 SER A N 1
ATOM 4166 C CA . SER A 1 532 ? 12.852 -31.621 5.268 1.00 98.19 532 SER A CA 1
ATOM 4167 C C . SER A 1 532 ? 12.711 -30.107 5.450 1.00 98.19 532 SER A C 1
ATOM 4169 O O . SER A 1 532 ? 13.066 -29.580 6.502 1.00 98.19 532 SER A O 1
ATOM 4171 N N . GLY A 1 533 ? 12.169 -29.399 4.450 1.00 98.25 533 GLY A N 1
ATOM 4172 C CA . GLY A 1 533 ? 11.800 -27.987 4.590 1.00 98.25 533 GLY A CA 1
ATOM 4173 C C . GLY A 1 533 ? 10.739 -27.778 5.670 1.00 98.25 533 GLY A C 1
ATOM 4174 O O . GLY A 1 533 ? 10.911 -26.933 6.548 1.00 98.25 533 GLY A O 1
ATOM 4175 N N . PHE A 1 534 ? 9.679 -28.589 5.649 1.00 98.62 534 PHE A N 1
ATOM 4176 C CA . PHE A 1 534 ? 8.615 -28.559 6.651 1.00 98.62 534 PHE A CA 1
ATOM 4177 C C . PHE A 1 534 ? 9.156 -28.799 8.062 1.00 98.62 534 PHE A C 1
ATOM 4179 O O . PHE A 1 534 ? 8.893 -28.004 8.960 1.00 98.62 534 PHE A O 1
ATOM 4186 N N . GLU A 1 535 ? 9.963 -29.844 8.256 1.00 98.56 535 GLU A N 1
ATOM 4187 C CA . GLU A 1 535 ? 10.595 -30.142 9.546 1.00 98.56 535 GLU A CA 1
ATOM 4188 C C . GLU A 1 535 ? 11.449 -28.970 10.047 1.00 98.56 535 GLU A C 1
ATOM 4190 O O . GLU A 1 535 ? 11.324 -28.566 11.203 1.00 98.56 535 GLU A O 1
ATOM 4195 N N . ALA A 1 536 ? 12.254 -28.357 9.174 1.00 98.31 536 ALA A N 1
ATOM 4196 C CA . ALA A 1 536 ? 13.067 -27.199 9.537 1.00 98.31 536 ALA A CA 1
ATOM 4197 C C . ALA A 1 536 ? 12.219 -26.000 9.997 1.00 98.31 536 ALA A C 1
ATOM 4199 O O . ALA A 1 536 ? 12.592 -25.304 10.942 1.00 98.31 536 ALA A O 1
ATOM 4200 N N . TYR A 1 537 ? 11.074 -25.751 9.359 1.00 98.38 537 TYR A N 1
ATOM 4201 C CA . TYR A 1 537 ? 10.172 -24.665 9.752 1.00 98.38 537 TYR A CA 1
ATOM 4202 C C . TYR A 1 537 ? 9.369 -24.981 11.014 1.00 98.38 537 TYR A C 1
ATOM 4204 O O . TYR A 1 537 ? 9.183 -24.092 11.842 1.00 98.38 537 TYR A O 1
ATOM 4212 N N . VAL A 1 538 ? 8.977 -26.238 11.234 1.00 98.31 538 VAL A N 1
ATOM 4213 C CA . VAL A 1 538 ? 8.402 -26.683 12.515 1.00 98.31 538 VAL A CA 1
ATOM 4214 C C . VAL A 1 538 ? 9.384 -26.437 13.662 1.00 98.31 538 VAL A C 1
ATOM 4216 O O . VAL A 1 538 ? 8.987 -25.935 14.714 1.00 98.31 538 VAL A O 1
ATOM 4219 N N . GLU A 1 539 ? 10.673 -26.720 13.460 1.00 98.00 539 GLU A N 1
ATOM 4220 C CA . GLU A 1 539 ? 11.713 -26.431 14.452 1.00 98.00 539 GLU A CA 1
ATOM 4221 C C . GLU A 1 539 ? 11.842 -24.928 14.742 1.00 98.00 539 GLU A C 1
ATOM 4223 O O . GLU A 1 539 ? 11.862 -24.533 15.911 1.00 98.00 539 GLU A O 1
ATOM 4228 N N . LYS A 1 540 ? 11.855 -24.073 13.707 1.00 97.44 540 LYS A N 1
ATOM 4229 C CA . LYS A 1 540 ? 11.849 -22.604 13.870 1.00 97.44 540 LYS A CA 1
ATOM 4230 C C . LYS A 1 540 ? 10.617 -22.125 14.643 1.00 97.44 540 LYS A C 1
ATOM 4232 O O . LYS A 1 540 ? 10.728 -21.297 15.550 1.00 97.44 540 LYS A O 1
ATOM 4237 N N . ALA A 1 541 ? 9.457 -22.695 14.335 1.00 97.75 541 ALA A N 1
ATOM 4238 C CA . ALA A 1 541 ? 8.177 -22.309 14.905 1.00 97.75 541 ALA A CA 1
ATOM 4239 C C . ALA A 1 541 ? 7.934 -22.829 16.334 1.00 97.75 541 ALA A C 1
ATOM 4241 O O . ALA A 1 541 ? 6.944 -22.436 16.954 1.00 97.75 541 ALA A O 1
ATOM 4242 N N . LYS A 1 542 ? 8.841 -23.620 16.933 1.00 97.44 542 LYS A N 1
ATOM 4243 C CA . LYS A 1 542 ? 8.757 -24.015 18.359 1.00 97.44 542 LYS A CA 1
ATOM 4244 C C . LYS A 1 542 ? 8.686 -22.826 19.319 1.00 97.44 542 LYS A C 1
ATOM 4246 O O . LYS A 1 542 ? 8.160 -22.960 20.420 1.00 97.44 542 LYS A O 1
ATOM 4251 N N . LYS A 1 543 ? 9.218 -21.667 18.918 1.00 95.44 543 LYS A N 1
ATOM 4252 C CA . LYS A 1 543 ? 9.193 -20.431 19.715 1.00 95.44 543 LYS A CA 1
ATOM 4253 C C . LYS A 1 543 ? 7.947 -19.567 19.480 1.00 95.44 543 LYS A C 1
ATOM 4255 O O . LYS A 1 543 ? 7.824 -18.538 20.135 1.00 95.44 543 LYS A O 1
ATOM 4260 N N . SER A 1 544 ? 7.021 -19.983 18.614 1.00 97.75 544 SER A N 1
ATOM 4261 C CA . SER A 1 544 ? 5.838 -19.197 18.231 1.00 97.75 544 SER A CA 1
ATOM 4262 C C . SER A 1 544 ? 4.993 -18.763 19.431 1.00 97.75 544 SER A C 1
ATOM 4264 O O . SER A 1 544 ? 4.679 -19.572 20.305 1.00 97.75 544 SER A O 1
ATOM 4266 N N . CYS A 1 545 ? 4.585 -17.501 19.471 1.00 98.06 545 CYS A N 1
ATOM 4267 C CA . CYS A 1 545 ? 3.655 -16.942 20.456 1.00 98.06 545 CYS A CA 1
ATOM 4268 C C . CYS A 1 545 ? 2.250 -16.651 19.892 1.00 98.06 545 CYS A C 1
ATOM 4270 O O . CYS A 1 545 ? 1.353 -16.307 20.661 1.00 98.06 545 CYS A O 1
ATOM 4272 N N . MET A 1 546 ? 2.051 -16.841 18.588 1.00 97.44 546 MET A N 1
ATOM 4273 C CA . MET A 1 546 ? 0.816 -16.616 17.836 1.00 97.44 546 MET A CA 1
ATOM 4274 C C . MET A 1 546 ? 0.460 -17.869 17.024 1.00 97.44 546 MET A C 1
ATOM 4276 O O . MET A 1 546 ? 1.347 -18.650 16.676 1.00 97.44 546 MET A O 1
ATOM 4280 N N . ASP A 1 547 ? -0.824 -18.097 16.736 1.00 98.81 547 ASP A N 1
ATOM 4281 C CA . ASP A 1 547 ? -1.218 -19.183 15.831 1.00 98.81 547 ASP A CA 1
ATOM 4282 C C . ASP A 1 547 ? -0.654 -18.938 14.416 1.00 98.81 547 ASP A C 1
ATOM 4284 O O . ASP A 1 547 ? -0.520 -17.796 13.972 1.00 98.81 547 ASP A O 1
ATOM 4288 N N . TYR A 1 548 ? -0.298 -20.003 13.699 1.00 98.88 548 TYR A N 1
ATOM 4289 C CA . TYR A 1 548 ? 0.349 -19.888 12.389 1.00 98.88 548 TYR A CA 1
ATOM 4290 C C . TYR A 1 548 ? 0.007 -21.051 11.455 1.00 98.88 548 TYR A C 1
ATOM 4292 O O . TYR A 1 548 ? -0.351 -22.139 11.904 1.00 98.88 548 TYR A O 1
ATOM 4300 N N . GLY A 1 549 ? 0.131 -20.826 10.149 1.00 98.75 549 GLY A N 1
ATOM 4301 C CA . GLY A 1 549 ? 0.053 -21.851 9.105 1.00 98.75 549 GLY A CA 1
ATOM 4302 C C . GLY A 1 549 ? 1.299 -21.848 8.216 1.00 98.75 549 GLY A C 1
ATOM 4303 O O . GLY A 1 549 ? 2.185 -21.011 8.380 1.00 98.75 549 GLY A O 1
ATOM 4304 N N . PHE A 1 550 ? 1.339 -22.758 7.238 1.00 98.88 550 PHE A N 1
ATOM 4305 C CA . PHE A 1 550 ? 2.429 -22.833 6.263 1.00 98.88 550 PHE A CA 1
ATOM 4306 C C . PHE A 1 550 ? 1.935 -22.956 4.822 1.00 98.88 550 PHE A C 1
ATOM 4308 O O . PHE A 1 550 ? 1.111 -23.814 4.505 1.00 98.88 550 PHE A O 1
ATOM 4315 N N . HIS A 1 551 ? 2.523 -22.156 3.939 1.00 98.88 551 HIS A N 1
ATOM 4316 C CA . HIS A 1 551 ? 2.589 -22.414 2.505 1.00 98.88 551 HIS A CA 1
ATOM 4317 C C . HIS A 1 551 ? 3.864 -23.213 2.196 1.00 98.88 551 HIS A C 1
ATOM 4319 O O . HIS A 1 551 ? 4.866 -23.067 2.894 1.00 98.88 551 HIS A O 1
ATOM 4325 N N . MET A 1 552 ? 3.874 -24.023 1.134 1.00 98.81 552 MET A N 1
ATOM 4326 C CA . MET A 1 552 ? 5.078 -24.756 0.709 1.00 98.81 552 MET A CA 1
ATOM 4327 C C . MET A 1 552 ? 5.581 -24.258 -0.647 1.00 98.81 552 MET A C 1
ATOM 4329 O O . MET A 1 552 ? 4.860 -24.334 -1.642 1.00 98.81 552 MET A O 1
ATOM 4333 N N . ALA A 1 553 ? 6.819 -23.771 -0.718 1.00 98.50 553 ALA A N 1
ATOM 4334 C CA . ALA A 1 553 ? 7.428 -23.383 -1.986 1.00 98.50 553 ALA A CA 1
ATOM 4335 C C . ALA A 1 553 ? 7.827 -24.601 -2.834 1.00 98.50 553 ALA A C 1
ATOM 4337 O O . ALA A 1 553 ? 8.375 -25.579 -2.334 1.00 98.50 553 ALA A O 1
ATOM 4338 N N . ILE A 1 554 ? 7.599 -24.506 -4.142 1.00 97.75 554 ILE A N 1
ATOM 4339 C CA . ILE A 1 554 ? 8.001 -25.484 -5.151 1.00 97.75 554 ILE A CA 1
ATOM 4340 C C . ILE A 1 554 ? 9.039 -24.820 -6.057 1.00 97.75 554 ILE A C 1
ATOM 4342 O O . ILE A 1 554 ? 8.714 -23.981 -6.895 1.00 97.75 554 ILE A O 1
ATOM 4346 N N . THR A 1 555 ? 10.305 -25.183 -5.858 1.00 93.38 555 THR A N 1
ATOM 4347 C CA . THR A 1 555 ? 11.469 -24.577 -6.537 1.00 93.38 555 THR A CA 1
ATOM 4348 C C . THR A 1 555 ? 12.056 -25.459 -7.640 1.00 93.38 555 THR A C 1
ATOM 4350 O O . THR A 1 555 ? 12.961 -25.051 -8.361 1.00 93.38 555 THR A O 1
ATOM 4353 N N . LYS A 1 556 ? 11.541 -26.684 -7.774 1.00 92.50 556 LYS A N 1
ATOM 4354 C CA . LYS A 1 556 ? 11.831 -27.640 -8.845 1.00 92.50 556 LYS A CA 1
ATOM 4355 C C . LYS A 1 556 ? 10.644 -28.587 -9.009 1.00 92.50 556 LYS A C 1
ATOM 4357 O O . LYS A 1 556 ? 9.765 -28.627 -8.150 1.00 92.50 556 LYS A O 1
ATOM 4362 N N . TRP A 1 557 ? 10.658 -29.393 -10.065 1.00 93.38 557 TRP A N 1
ATOM 4363 C CA . TRP A 1 557 ? 9.638 -30.408 -10.292 1.00 93.38 557 TRP A CA 1
ATOM 4364 C C . TRP A 1 557 ? 10.249 -31.753 -10.679 1.00 93.38 557 TRP A C 1
ATOM 4366 O O . TRP A 1 557 ? 11.069 -31.828 -11.592 1.00 93.38 557 TRP A O 1
ATOM 4376 N N . ASP A 1 558 ? 9.828 -32.804 -9.981 1.00 93.62 558 ASP A N 1
ATOM 4377 C CA . ASP A 1 558 ? 10.093 -34.208 -10.282 1.00 93.62 558 ASP A CA 1
ATOM 4378 C C . ASP A 1 558 ? 9.036 -35.088 -9.572 1.00 93.62 558 ASP A C 1
ATOM 4380 O O . ASP A 1 558 ? 8.190 -34.592 -8.820 1.00 93.62 558 ASP A O 1
ATOM 4384 N N . GLU A 1 559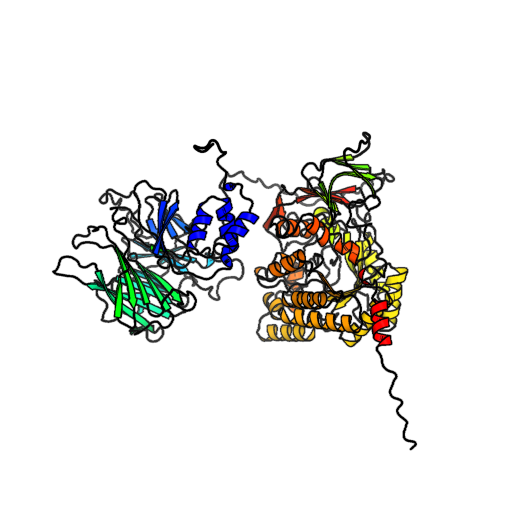 ? 9.063 -36.404 -9.798 1.00 94.62 559 GLU A N 1
ATOM 4385 C CA . GLU A 1 559 ? 8.103 -37.336 -9.180 1.00 94.62 559 GLU A CA 1
ATOM 4386 C C . GLU A 1 559 ? 8.214 -37.368 -7.643 1.00 94.62 559 GLU A C 1
ATOM 4388 O O . GLU A 1 559 ? 7.230 -37.614 -6.943 1.00 94.62 559 GLU A O 1
ATOM 4393 N N . THR A 1 560 ? 9.399 -37.075 -7.093 1.00 96.88 560 THR A N 1
ATOM 4394 C CA . THR A 1 560 ? 9.587 -37.011 -5.638 1.00 96.88 560 THR A CA 1
ATOM 4395 C C . THR A 1 560 ? 8.837 -35.814 -5.073 1.00 96.88 560 THR A C 1
ATOM 4397 O O . THR A 1 560 ? 8.064 -35.992 -4.136 1.00 96.88 560 THR A O 1
ATOM 4400 N N . VAL A 1 561 ? 8.981 -34.635 -5.687 1.00 97.25 561 VAL A N 1
ATOM 4401 C CA . VAL A 1 561 ? 8.218 -33.429 -5.329 1.00 97.25 561 VAL A CA 1
ATOM 4402 C C . VAL A 1 561 ? 6.715 -33.679 -5.449 1.00 97.25 561 VAL A C 1
ATOM 4404 O O . VAL A 1 561 ? 5.979 -33.376 -4.514 1.00 97.25 561 VAL A O 1
ATOM 4407 N N . SER A 1 562 ? 6.250 -34.301 -6.541 1.00 97.75 562 SER A N 1
ATOM 4408 C CA . SER A 1 562 ? 4.834 -34.670 -6.717 1.00 97.75 562 SER A CA 1
ATOM 4409 C C . SER A 1 562 ? 4.312 -35.524 -5.556 1.00 97.75 562 SER A C 1
ATOM 4411 O O . SER A 1 562 ? 3.237 -35.247 -5.018 1.00 97.75 562 SER A O 1
ATOM 4413 N N . ARG A 1 563 ? 5.070 -36.541 -5.129 1.00 98.31 563 ARG A N 1
ATOM 4414 C CA . ARG A 1 563 ? 4.711 -37.392 -3.984 1.00 98.31 563 ARG A CA 1
ATOM 4415 C C . ARG A 1 563 ? 4.745 -36.626 -2.663 1.00 98.31 563 ARG A C 1
ATOM 4417 O O . ARG A 1 563 ? 3.835 -36.776 -1.853 1.00 98.31 563 ARG A O 1
ATOM 4424 N N . GLU A 1 564 ? 5.766 -35.808 -2.435 1.00 98.62 564 GLU A N 1
ATOM 4425 C CA . GLU A 1 564 ? 5.876 -35.020 -1.207 1.00 98.62 564 GLU A CA 1
ATOM 4426 C C . GLU A 1 564 ? 4.766 -33.975 -1.086 1.00 98.62 564 GLU A C 1
ATOM 4428 O O . GLU A 1 564 ? 4.272 -33.758 0.016 1.00 98.62 564 GLU A O 1
ATOM 4433 N N . MET A 1 565 ? 4.291 -33.393 -2.191 1.00 98.81 565 MET A N 1
ATOM 4434 C CA . MET A 1 565 ? 3.100 -32.535 -2.170 1.00 98.81 565 MET A CA 1
ATOM 4435 C C . MET A 1 565 ? 1.874 -33.279 -1.630 1.00 98.81 565 MET A C 1
ATOM 4437 O O . MET A 1 565 ? 1.068 -32.685 -0.916 1.00 98.81 565 MET A O 1
ATOM 4441 N N . GLU A 1 566 ? 1.729 -34.579 -1.913 1.00 98.62 566 GLU A N 1
ATOM 4442 C CA . G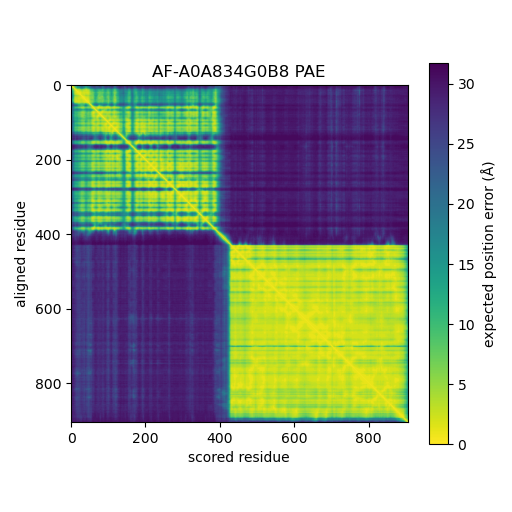LU A 1 566 ? 0.643 -35.366 -1.318 1.00 98.62 566 GLU A CA 1
ATOM 4443 C C . GLU A 1 566 ? 0.797 -35.509 0.192 1.00 98.62 566 GLU A C 1
ATOM 4445 O O . GLU A 1 566 ? -0.199 -35.406 0.899 1.00 98.62 566 GLU A O 1
ATOM 4450 N N . ILE A 1 567 ? 2.023 -35.724 0.679 1.00 98.62 567 ILE A N 1
ATOM 4451 C CA . ILE A 1 567 ? 2.327 -35.802 2.115 1.00 98.62 567 ILE A CA 1
ATOM 4452 C C . ILE A 1 567 ? 1.998 -34.461 2.777 1.00 98.62 567 ILE A C 1
ATOM 4454 O O . ILE A 1 567 ? 1.313 -34.430 3.798 1.00 98.62 567 ILE A O 1
ATOM 4458 N N . MET A 1 568 ? 2.419 -33.347 2.169 1.00 98.75 568 MET A N 1
ATOM 4459 C CA . MET A 1 568 ? 2.143 -32.003 2.683 1.00 98.75 568 MET A CA 1
ATOM 4460 C C . MET A 1 568 ? 0.636 -31.757 2.848 1.00 98.75 568 MET A C 1
ATOM 4462 O O . MET A 1 568 ? 0.208 -31.240 3.878 1.00 98.75 568 MET A O 1
ATOM 4466 N N . VAL A 1 569 ? -0.178 -32.190 1.881 1.00 98.69 569 VAL A N 1
ATOM 4467 C CA . VAL A 1 569 ? -1.640 -32.030 1.931 1.00 98.69 569 VAL A CA 1
ATOM 4468 C C . VAL A 1 569 ? -2.305 -33.017 2.888 1.00 98.69 569 VAL A C 1
ATOM 4470 O O . VAL A 1 569 ? -3.106 -32.612 3.727 1.00 98.69 569 VAL A O 1
ATOM 4473 N N . LYS A 1 570 ? -2.010 -34.314 2.760 1.00 97.69 570 LYS A N 1
ATOM 4474 C CA . LYS A 1 570 ? -2.740 -35.389 3.452 1.00 97.69 570 LYS A CA 1
ATOM 4475 C C . LYS A 1 570 ? -2.313 -35.568 4.906 1.00 97.69 570 LYS A C 1
ATOM 4477 O O . LYS A 1 570 ? -3.128 -36.001 5.712 1.00 97.69 570 LYS A O 1
ATOM 4482 N N . GLU A 1 571 ? -1.053 -35.280 5.225 1.00 98.06 571 GLU A N 1
ATOM 4483 C CA . GLU A 1 571 ? -0.470 -35.577 6.540 1.00 98.06 571 GLU A CA 1
ATOM 4484 C C . GLU A 1 571 ? -0.018 -34.335 7.301 1.00 98.06 571 GLU A C 1
ATOM 4486 O O . GLU A 1 571 ? 0.062 -34.382 8.526 1.00 98.06 571 GLU A O 1
ATOM 4491 N N . LYS A 1 572 ? 0.342 -33.253 6.599 1.00 98.25 572 LYS A N 1
ATOM 4492 C CA . LYS A 1 572 ? 0.891 -32.043 7.232 1.00 98.25 572 LYS A CA 1
ATOM 4493 C C . LYS A 1 572 ? -0.076 -30.865 7.252 1.00 98.25 572 LYS A C 1
ATOM 4495 O O . LYS A 1 572 ? 0.254 -29.863 7.863 1.00 98.25 572 LYS A O 1
ATOM 4500 N N . GLY A 1 573 ? -1.251 -30.974 6.628 1.00 97.81 573 GLY A N 1
ATOM 4501 C CA . GLY A 1 573 ? -2.273 -29.925 6.666 1.00 97.81 573 GLY A CA 1
ATOM 4502 C C . GLY A 1 573 ? -1.905 -28.657 5.888 1.00 97.81 573 GLY A C 1
ATOM 4503 O O . GLY A 1 573 ? -2.287 -27.564 6.295 1.00 97.81 573 GLY A O 1
ATOM 4504 N N . ILE A 1 574 ? -1.160 -28.776 4.785 1.00 98.56 574 ILE A N 1
ATOM 4505 C CA . ILE A 1 574 ? -0.852 -27.663 3.871 1.00 98.56 574 ILE A CA 1
ATOM 4506 C C . ILE A 1 574 ? -1.747 -27.766 2.637 1.00 98.56 574 ILE A C 1
ATOM 4508 O O . ILE A 1 574 ? -1.660 -28.742 1.902 1.00 98.56 574 ILE A O 1
ATOM 4512 N N . ASN A 1 575 ? -2.546 -26.740 2.339 1.00 98.31 575 ASN A N 1
ATOM 4513 C CA . ASN A 1 575 ? -3.412 -26.701 1.150 1.00 98.31 575 ASN A CA 1
ATOM 4514 C C . ASN A 1 575 ? -2.980 -25.662 0.107 1.00 98.31 575 ASN A C 1
ATOM 4516 O O . ASN A 1 575 ? -3.798 -25.245 -0.708 1.00 98.31 575 ASN A O 1
ATOM 4520 N N . SER A 1 576 ? -1.722 -25.230 0.114 1.00 98.88 576 SER A N 1
ATOM 4521 C CA . SER A 1 576 ? -1.262 -24.123 -0.732 1.00 98.88 576 SER A CA 1
ATOM 4522 C C . SER A 1 576 ? 0.219 -24.234 -1.086 1.00 98.88 576 SER A C 1
ATOM 4524 O O . SER A 1 576 ? 1.053 -24.427 -0.196 1.00 98.88 576 SER A O 1
ATOM 4526 N N . PHE A 1 577 ? 0.543 -24.065 -2.369 1.00 98.94 577 PHE A N 1
ATOM 4527 C CA . PHE A 1 577 ? 1.891 -24.251 -2.910 1.00 98.94 577 PHE A CA 1
ATOM 4528 C C . PHE A 1 577 ? 2.360 -23.043 -3.718 1.00 98.94 577 PHE A C 1
ATOM 4530 O O . PHE A 1 577 ? 1.645 -22.578 -4.602 1.00 98.94 577 PHE A O 1
ATOM 4537 N N . LYS A 1 578 ? 3.571 -22.552 -3.440 1.00 98.81 578 LYS A N 1
ATOM 4538 C CA . LYS A 1 578 ? 4.136 -21.323 -4.015 1.00 98.81 578 LYS A CA 1
ATOM 4539 C C . LYS A 1 578 ? 5.135 -21.613 -5.127 1.00 98.81 578 LYS A C 1
ATOM 4541 O O . LYS A 1 578 ? 6.152 -22.255 -4.897 1.00 98.81 578 LYS A O 1
ATOM 4546 N N . PHE A 1 579 ? 4.888 -21.052 -6.301 1.00 98.75 579 PHE A N 1
ATOM 4547 C CA . PHE A 1 579 ? 5.767 -21.091 -7.463 1.00 98.75 579 PHE A CA 1
ATOM 4548 C C . PHE A 1 579 ? 6.355 -19.700 -7.724 1.00 98.75 579 PHE A C 1
ATOM 4550 O O . PHE A 1 579 ? 5.718 -18.677 -7.450 1.00 98.75 579 PHE A O 1
ATOM 4557 N N . PHE A 1 580 ? 7.563 -19.654 -8.279 1.00 98.69 580 PHE A N 1
ATOM 4558 C CA . PHE A 1 580 ? 8.245 -18.412 -8.635 1.00 98.69 580 PHE A CA 1
ATOM 4559 C C . PHE A 1 580 ? 8.488 -18.370 -10.141 1.00 98.69 580 PHE A C 1
ATOM 4561 O O . PHE A 1 580 ? 9.123 -19.266 -10.689 1.00 98.69 580 PHE A O 1
ATOM 4568 N N . LEU A 1 581 ? 8.008 -17.321 -10.811 1.00 98.75 581 LEU A N 1
ATOM 4569 C CA . LEU A 1 581 ? 8.324 -17.056 -12.223 1.00 98.75 581 LEU A CA 1
ATOM 4570 C C . LEU A 1 581 ? 9.537 -16.131 -12.397 1.00 98.75 581 LEU A C 1
ATOM 4572 O O . LEU A 1 581 ? 9.981 -15.903 -13.521 1.00 98.75 581 LEU A O 1
ATOM 4576 N N . ALA A 1 582 ? 10.088 -15.657 -11.278 1.00 97.75 582 ALA A N 1
ATOM 4577 C CA . ALA A 1 582 ? 11.289 -14.840 -11.180 1.00 97.75 582 ALA A CA 1
ATOM 4578 C C . ALA A 1 582 ? 12.412 -15.577 -10.433 1.00 97.75 582 ALA A C 1
ATOM 4580 O O . ALA A 1 582 ? 12.297 -16.763 -10.139 1.00 97.75 582 ALA A O 1
ATOM 4581 N N . TYR A 1 583 ? 13.496 -14.865 -10.102 1.00 96.31 583 TYR A N 1
ATOM 4582 C CA . TYR A 1 583 ? 14.694 -15.422 -9.454 1.00 96.31 583 TYR A CA 1
ATOM 4583 C C . TYR A 1 583 ? 15.375 -16.510 -10.297 1.00 96.31 583 TYR A C 1
ATOM 4585 O O . TYR A 1 583 ? 15.605 -17.638 -9.843 1.00 96.31 583 TYR A O 1
ATOM 4593 N N . LYS A 1 584 ? 15.686 -16.162 -11.553 1.00 96.56 584 LYS A N 1
ATOM 4594 C CA . LYS A 1 584 ? 16.379 -17.034 -12.507 1.00 96.56 584 LYS A CA 1
ATOM 4595 C C . LYS A 1 584 ? 17.658 -17.613 -11.896 1.00 96.56 584 LYS A C 1
ATOM 4597 O O . LYS A 1 584 ? 18.500 -16.879 -11.387 1.00 96.56 584 LYS A O 1
ATOM 4602 N N . GLY A 1 585 ? 17.793 -18.938 -11.962 1.00 91.56 585 GLY A N 1
ATOM 4603 C CA . GLY A 1 585 ? 18.935 -19.668 -11.403 1.00 91.56 585 GLY A CA 1
ATOM 4604 C C . GLY A 1 585 ? 18.855 -19.962 -9.900 1.00 91.56 585 GLY A C 1
ATOM 4605 O O . GLY A 1 585 ? 19.773 -20.590 -9.383 1.00 91.56 585 GLY A O 1
ATOM 4606 N N . ALA A 1 586 ? 17.785 -19.548 -9.209 1.00 91.06 586 ALA A N 1
ATOM 4607 C CA . ALA A 1 586 ? 17.582 -19.827 -7.786 1.00 91.06 586 ALA A CA 1
ATOM 4608 C C . ALA A 1 586 ? 16.233 -20.509 -7.498 1.00 91.06 586 ALA A C 1
ATOM 4610 O O . ALA A 1 586 ? 16.218 -21.656 -7.062 1.00 91.06 586 ALA A O 1
ATOM 4611 N N . LEU A 1 587 ? 15.111 -19.823 -7.747 1.00 94.12 587 LEU A N 1
ATOM 4612 C CA . LEU A 1 587 ? 13.759 -20.316 -7.415 1.00 94.12 587 LEU A CA 1
ATOM 4613 C C . LEU A 1 587 ? 12.854 -20.480 -8.645 1.00 94.12 587 LEU A C 1
ATOM 4615 O O . LEU A 1 587 ? 11.801 -21.105 -8.539 1.00 94.12 587 LEU A O 1
ATOM 4619 N N . MET A 1 588 ? 13.245 -19.899 -9.785 1.00 97.44 588 MET A N 1
ATOM 4620 C CA . MET A 1 588 ? 12.424 -19.828 -10.994 1.00 97.44 588 MET A CA 1
ATOM 4621 C C . MET A 1 588 ? 12.029 -21.211 -11.518 1.00 97.44 588 MET A C 1
ATOM 4623 O O . MET A 1 588 ? 12.894 -22.042 -11.800 1.00 97.44 588 MET A O 1
ATOM 4627 N N . VAL A 1 589 ? 10.735 -21.404 -11.764 1.00 97.06 589 VAL A N 1
ATOM 4628 C CA . VAL A 1 589 ? 10.205 -22.509 -12.570 1.00 97.06 589 VAL A CA 1
ATOM 4629 C C . VAL A 1 589 ? 9.824 -22.007 -13.964 1.00 97.06 589 VAL A C 1
ATOM 4631 O O . VAL A 1 589 ? 9.414 -20.858 -14.134 1.00 97.06 589 VAL A O 1
ATOM 4634 N N . ASN A 1 590 ? 9.969 -22.864 -14.975 1.00 96.88 590 ASN A N 1
ATOM 4635 C CA . ASN A 1 590 ? 9.478 -22.579 -16.325 1.00 96.88 590 ASN A CA 1
ATOM 4636 C C . ASN A 1 590 ? 7.999 -23.000 -16.469 1.00 96.88 590 ASN A C 1
ATOM 4638 O O . ASN A 1 590 ? 7.421 -23.608 -15.565 1.00 96.88 590 ASN A O 1
ATOM 4642 N N . ASP A 1 591 ? 7.389 -22.702 -17.617 1.00 98.44 591 ASP A N 1
ATOM 4643 C CA . ASP A 1 591 ? 5.969 -22.994 -17.860 1.00 98.44 591 ASP A CA 1
ATOM 4644 C C . ASP A 1 591 ? 5.637 -24.495 -17.835 1.00 98.44 591 ASP A C 1
ATOM 4646 O O . ASP A 1 591 ? 4.543 -24.872 -17.420 1.00 98.44 591 ASP A O 1
ATOM 4650 N N . GLU A 1 592 ? 6.571 -25.357 -18.248 1.00 96.94 592 GLU A N 1
ATOM 4651 C CA . GLU A 1 592 ? 6.398 -26.814 -18.202 1.00 96.94 592 GLU A CA 1
ATOM 4652 C C . GLU A 1 592 ? 6.239 -27.292 -16.754 1.00 96.94 592 GLU A C 1
ATOM 4654 O O . GLU A 1 592 ? 5.265 -27.969 -16.423 1.00 96.94 592 GLU A O 1
ATOM 4659 N N . LEU A 1 593 ? 7.146 -26.873 -15.868 1.00 96.00 593 LEU A N 1
ATOM 4660 C CA . LEU A 1 593 ? 7.089 -27.240 -14.454 1.00 96.00 593 LEU A CA 1
ATOM 4661 C C . LEU A 1 593 ? 5.903 -26.583 -13.738 1.00 96.00 593 LEU A C 1
ATOM 4663 O O . LEU A 1 593 ? 5.277 -27.215 -12.886 1.00 96.00 593 LEU A O 1
ATOM 4667 N N . LEU A 1 594 ? 5.557 -25.341 -14.097 1.00 98.31 594 LEU A N 1
ATOM 4668 C CA . LEU A 1 594 ? 4.360 -24.686 -13.573 1.00 98.31 594 LEU A CA 1
ATOM 4669 C C . LEU A 1 594 ? 3.097 -25.471 -13.956 1.00 98.31 594 LEU A C 1
ATOM 4671 O O . LEU A 1 594 ? 2.241 -25.682 -13.103 1.00 98.31 594 LEU A O 1
ATOM 4675 N N . LEU A 1 595 ? 2.971 -25.940 -15.201 1.00 98.50 595 LEU A N 1
ATOM 4676 C CA . LEU A 1 595 ? 1.819 -26.734 -15.641 1.00 98.50 595 LEU A CA 1
ATOM 4677 C C . LEU A 1 595 ? 1.670 -28.035 -14.850 1.00 98.50 595 LEU A C 1
ATOM 4679 O O . LEU A 1 595 ? 0.553 -28.381 -14.461 1.00 98.50 595 LEU A O 1
ATOM 4683 N N . GLU A 1 596 ? 2.765 -28.746 -14.591 1.00 98.19 596 GLU A N 1
ATOM 4684 C CA . GLU A 1 596 ? 2.722 -29.953 -13.762 1.00 98.19 596 GLU A CA 1
ATOM 4685 C C . GLU A 1 596 ? 2.339 -29.636 -12.309 1.00 98.19 596 GLU A C 1
ATOM 4687 O O . GLU A 1 596 ? 1.449 -30.278 -11.741 1.00 98.19 596 GLU A O 1
ATOM 4692 N N . GLY A 1 597 ? 2.905 -28.566 -11.746 1.00 98.12 597 GLY A N 1
ATOM 4693 C CA . GLY A 1 597 ? 2.532 -28.053 -10.430 1.00 98.12 597 GLY A CA 1
ATOM 4694 C C . GLY A 1 597 ? 1.051 -27.688 -10.322 1.00 98.12 597 GLY A C 1
ATOM 4695 O O . GLY A 1 597 ? 0.388 -28.088 -9.364 1.00 98.12 597 GLY A O 1
ATOM 4696 N N . LEU A 1 598 ? 0.499 -26.996 -11.322 1.00 98.75 598 LEU A N 1
ATOM 4697 C CA . LEU A 1 598 ? -0.917 -26.619 -11.390 1.00 98.75 598 LEU A CA 1
ATOM 4698 C C . LEU A 1 598 ? -1.829 -27.849 -11.457 1.00 98.75 598 LEU A C 1
ATOM 4700 O O . LEU A 1 598 ? -2.820 -27.919 -10.725 1.00 98.75 598 LEU A O 1
ATOM 4704 N N . LYS A 1 599 ? -1.495 -28.844 -12.292 1.00 98.38 599 LYS A N 1
ATOM 4705 C CA . LYS A 1 599 ? -2.245 -30.112 -12.368 1.00 98.38 599 LYS A CA 1
ATOM 4706 C C . LYS A 1 599 ? -2.235 -30.835 -11.026 1.00 98.38 599 LYS A C 1
ATOM 4708 O O . LYS A 1 599 ? -3.273 -31.337 -10.589 1.00 98.38 599 LYS A O 1
ATOM 4713 N N . LYS A 1 600 ? -1.083 -30.868 -10.351 1.00 98.69 600 LYS A N 1
ATOM 4714 C CA . LYS A 1 600 ? -0.968 -31.517 -9.046 1.00 98.69 600 LYS A CA 1
ATOM 4715 C C . LYS A 1 600 ? -1.762 -30.784 -7.975 1.00 98.69 600 LYS A C 1
ATOM 4717 O O . LYS A 1 600 ? -2.530 -31.433 -7.268 1.00 98.69 600 LYS A O 1
ATOM 4722 N N . CYS A 1 601 ? -1.647 -29.459 -7.905 1.00 98.75 601 CYS A N 1
ATOM 4723 C CA . CYS A 1 601 ? -2.441 -28.612 -7.014 1.00 98.75 601 CYS A CA 1
ATOM 4724 C C . CYS A 1 601 ? -3.939 -28.901 -7.177 1.00 98.75 601 CYS A C 1
ATOM 4726 O O . CYS A 1 601 ? -4.612 -29.227 -6.199 1.00 98.75 601 CYS A O 1
ATOM 4728 N N . LYS A 1 602 ? -4.431 -28.935 -8.423 1.00 98.44 602 LYS A N 1
ATOM 4729 C CA . LYS A 1 602 ? -5.812 -29.319 -8.736 1.00 98.44 602 LYS A CA 1
ATOM 4730 C C . LYS A 1 602 ? -6.185 -30.699 -8.197 1.00 98.44 602 LYS A C 1
ATOM 4732 O O . LYS A 1 602 ? -7.202 -30.832 -7.526 1.00 98.44 602 LYS A O 1
ATOM 4737 N N . SER A 1 603 ? -5.362 -31.714 -8.469 1.00 98.12 603 SER A N 1
ATOM 4738 C CA . SER A 1 603 ? -5.622 -33.098 -8.037 1.00 98.12 603 SER A CA 1
ATOM 4739 C C . SER A 1 603 ? -5.640 -33.283 -6.517 1.00 98.12 603 SER A C 1
ATOM 4741 O O . SER A 1 603 ? -6.214 -34.248 -6.020 1.00 98.12 603 SER A O 1
ATOM 4743 N N . LEU A 1 604 ? -4.998 -32.372 -5.783 1.00 98.56 604 LEU A N 1
ATOM 4744 C CA . LEU A 1 604 ? -4.928 -32.389 -4.328 1.00 98.56 604 LEU A CA 1
ATOM 4745 C C . LEU A 1 604 ? -5.953 -31.460 -3.670 1.00 98.56 604 LEU A C 1
ATOM 4747 O O . LEU A 1 604 ? -6.042 -31.457 -2.447 1.00 98.56 604 LEU A O 1
ATOM 4751 N N . GLY A 1 605 ? -6.702 -30.669 -4.445 1.00 98.31 605 GLY A N 1
ATOM 4752 C CA . GLY A 1 605 ? -7.554 -29.612 -3.900 1.00 98.31 605 GLY A CA 1
ATOM 4753 C C . GLY A 1 605 ? -6.755 -28.511 -3.194 1.00 98.31 605 GLY A C 1
ATOM 4754 O O . GLY A 1 605 ? -7.247 -27.924 -2.232 1.00 98.31 605 GLY A O 1
ATOM 4755 N N . ALA A 1 606 ? -5.514 -28.271 -3.623 1.00 98.69 606 ALA A N 1
ATOM 4756 C CA . ALA A 1 606 ? -4.603 -27.290 -3.044 1.00 98.69 606 ALA A CA 1
ATOM 4757 C C . ALA A 1 606 ? -4.452 -26.065 -3.958 1.00 98.69 606 ALA A C 1
ATOM 4759 O O . ALA A 1 606 ? -4.434 -26.182 -5.183 1.00 98.69 606 ALA A O 1
ATOM 4760 N N . LEU A 1 607 ? -4.336 -24.880 -3.368 1.00 98.75 607 LEU A N 1
ATOM 4761 C CA . LEU A 1 607 ? -4.243 -23.606 -4.065 1.00 98.75 607 LEU A CA 1
ATOM 4762 C C . LEU A 1 607 ? -2.826 -23.355 -4.592 1.00 98.75 607 LEU A C 1
ATOM 4764 O O . LEU A 1 607 ? -1.859 -23.341 -3.831 1.00 98.75 607 LEU A O 1
ATOM 4768 N N . ALA A 1 608 ? -2.700 -23.107 -5.893 1.00 98.81 608 ALA A N 1
ATOM 4769 C CA . ALA A 1 608 ? -1.440 -22.663 -6.474 1.00 98.81 608 ALA A CA 1
ATOM 4770 C C . ALA A 1 608 ? -1.261 -21.155 -6.256 1.00 98.81 608 ALA A C 1
ATOM 4772 O O . ALA A 1 608 ? -2.135 -20.364 -6.613 1.00 98.81 608 ALA A O 1
ATOM 4773 N N . MET A 1 609 ? -0.119 -20.765 -5.699 1.00 98.88 609 MET A N 1
ATOM 4774 C CA . MET A 1 609 ? 0.288 -19.384 -5.455 1.00 98.88 609 MET A CA 1
ATOM 4775 C C . MET A 1 609 ? 1.471 -19.036 -6.356 1.00 98.88 609 MET A C 1
ATOM 4777 O O . MET A 1 609 ? 2.388 -19.842 -6.490 1.00 98.88 609 MET A O 1
ATOM 4781 N N . VAL A 1 610 ? 1.497 -17.850 -6.960 1.00 98.88 610 VAL A N 1
ATOM 4782 C CA . VAL A 1 610 ? 2.545 -17.483 -7.926 1.00 98.88 610 VAL A CA 1
ATOM 4783 C C . VAL A 1 610 ? 3.127 -16.112 -7.614 1.00 98.88 610 VAL A C 1
ATOM 4785 O O . VAL A 1 610 ? 2.403 -15.120 -7.588 1.00 98.88 610 VAL A O 1
ATOM 4788 N N . HIS A 1 611 ? 4.448 -16.057 -7.412 1.00 98.88 611 HIS A N 1
ATOM 4789 C CA . HIS A 1 611 ? 5.218 -14.819 -7.547 1.00 98.88 611 HIS A CA 1
ATOM 4790 C C . HIS A 1 611 ? 5.418 -14.558 -9.042 1.00 98.88 611 HIS A C 1
ATOM 4792 O O . HIS A 1 611 ? 6.116 -15.321 -9.720 1.00 98.88 611 HIS A O 1
ATOM 4798 N N . ALA A 1 612 ? 4.766 -13.516 -9.554 1.00 98.75 612 ALA A N 1
ATOM 4799 C CA . ALA A 1 612 ? 4.592 -13.289 -10.980 1.00 98.75 612 ALA A CA 1
ATOM 4800 C C . ALA A 1 612 ? 5.393 -12.074 -11.478 1.00 98.75 612 ALA A C 1
ATOM 4802 O O . ALA A 1 612 ? 4.830 -11.013 -11.700 1.00 98.75 612 ALA A O 1
ATOM 4803 N N . GLU A 1 613 ? 6.694 -12.249 -11.719 1.00 98.75 613 GLU A N 1
ATOM 4804 C CA . GLU A 1 613 ? 7.492 -11.373 -12.594 1.00 98.75 613 GLU A CA 1
ATOM 4805 C C . GLU A 1 613 ? 8.133 -12.235 -13.693 1.00 98.75 613 GLU A C 1
ATOM 4807 O O . GLU A 1 613 ? 8.414 -13.415 -13.471 1.00 98.75 613 GLU A O 1
ATOM 4812 N N . ASN A 1 614 ? 8.374 -11.688 -14.886 1.00 98.81 614 ASN A N 1
ATOM 4813 C CA . ASN A 1 614 ? 9.089 -12.413 -15.939 1.00 98.81 614 ASN A CA 1
ATOM 4814 C C . ASN A 1 614 ? 10.586 -12.527 -15.596 1.00 98.81 614 ASN A C 1
ATOM 4816 O O . ASN A 1 614 ? 11.353 -11.595 -15.830 1.00 98.81 614 ASN A O 1
ATOM 4820 N N . GLY A 1 615 ? 11.014 -13.667 -15.049 1.00 98.50 615 GLY A N 1
ATOM 4821 C CA . GLY A 1 615 ? 12.375 -13.858 -14.542 1.00 98.50 615 GLY A CA 1
ATOM 4822 C C . GLY A 1 615 ? 13.494 -13.693 -15.568 1.00 98.50 615 GLY A C 1
ATOM 4823 O O . GLY A 1 615 ? 14.564 -13.193 -15.218 1.00 98.50 615 GLY A O 1
ATOM 4824 N N . ASP A 1 616 ? 13.257 -14.061 -16.828 1.00 98.56 616 ASP A N 1
ATOM 4825 C CA . ASP A 1 616 ? 14.236 -13.870 -17.901 1.00 98.56 616 ASP A CA 1
ATOM 4826 C C . ASP A 1 616 ? 14.411 -12.386 -18.238 1.00 98.56 616 ASP A C 1
ATOM 4828 O O . ASP A 1 616 ? 15.541 -11.902 -18.337 1.00 98.56 616 ASP A O 1
ATOM 4832 N N . ALA A 1 617 ? 13.304 -11.651 -18.356 1.00 98.56 617 ALA A N 1
ATOM 4833 C CA . ALA A 1 617 ? 13.327 -10.220 -18.631 1.00 98.56 617 ALA A CA 1
ATOM 4834 C C . ALA A 1 617 ? 13.850 -9.403 -17.439 1.00 98.56 617 ALA A C 1
ATOM 4836 O O . ALA A 1 617 ? 14.577 -8.436 -17.651 1.00 98.56 617 ALA A O 1
ATOM 4837 N N . VAL A 1 618 ? 13.554 -9.811 -16.198 1.00 98.69 618 VAL A N 1
ATOM 4838 C CA . VAL A 1 618 ? 14.145 -9.210 -14.988 1.00 98.69 618 VAL A CA 1
ATOM 4839 C C . VAL A 1 618 ? 15.660 -9.404 -14.985 1.00 98.69 618 VAL A C 1
ATOM 4841 O O . VAL A 1 618 ? 16.392 -8.445 -14.759 1.00 98.69 618 VAL A O 1
ATOM 4844 N N . PHE A 1 619 ? 16.151 -10.612 -15.278 1.00 98.38 619 PHE A N 1
ATOM 4845 C CA . PHE A 1 619 ? 17.591 -10.882 -15.336 1.00 98.38 619 PHE A CA 1
ATOM 4846 C C . PHE A 1 619 ? 18.299 -10.014 -16.389 1.00 98.38 619 PHE A C 1
ATOM 4848 O O . PHE A 1 619 ? 19.343 -9.418 -16.110 1.00 98.38 619 PHE A O 1
ATOM 4855 N N . GLU A 1 620 ? 17.715 -9.894 -17.583 1.00 98.44 620 GLU A N 1
ATOM 4856 C CA . GLU A 1 620 ? 18.242 -9.018 -18.635 1.00 98.44 620 GLU A CA 1
ATOM 4857 C C . GLU A 1 620 ? 18.178 -7.536 -18.232 1.00 98.44 620 GLU A C 1
ATOM 4859 O O . GLU A 1 620 ? 19.148 -6.800 -18.407 1.00 98.44 620 GLU A O 1
ATOM 4864 N N . GLY A 1 621 ? 17.077 -7.094 -17.618 1.00 98.31 621 GLY A N 1
ATOM 4865 C CA . GLY A 1 621 ? 16.933 -5.738 -17.092 1.00 98.31 621 GLY A CA 1
ATOM 4866 C C . GLY A 1 621 ? 17.980 -5.411 -16.027 1.00 98.31 621 GLY A C 1
ATOM 4867 O O . GLY A 1 621 ? 18.565 -4.329 -16.050 1.00 98.31 621 GLY A O 1
ATOM 4868 N N . GLN A 1 622 ? 18.283 -6.356 -15.133 1.00 98.31 622 GLN A N 1
ATOM 4869 C CA . GLN A 1 622 ? 19.321 -6.200 -14.112 1.00 98.31 622 GLN A CA 1
ATOM 4870 C C . GLN A 1 622 ? 20.702 -6.033 -14.744 1.00 98.31 622 GLN A C 1
ATOM 4872 O O . GLN A 1 622 ? 21.456 -5.145 -14.351 1.00 98.31 622 GLN A O 1
ATOM 4877 N N . LYS A 1 623 ? 21.030 -6.866 -15.736 1.00 98.19 623 LYS A N 1
ATOM 4878 C CA . LYS A 1 623 ? 22.282 -6.761 -16.492 1.00 98.19 623 LYS A CA 1
ATOM 4879 C C . LYS A 1 623 ? 22.390 -5.400 -17.184 1.00 98.19 623 LYS A C 1
ATOM 4881 O O . LYS A 1 623 ? 23.405 -4.726 -17.028 1.00 98.19 623 LYS A O 1
ATOM 4886 N N . ARG A 1 624 ? 21.323 -4.965 -17.859 1.00 97.81 624 ARG A N 1
ATOM 4887 C CA . ARG A 1 624 ? 21.263 -3.672 -18.549 1.00 97.81 624 ARG A CA 1
ATOM 4888 C C . ARG A 1 624 ? 21.491 -2.489 -17.607 1.00 97.81 624 ARG A C 1
ATOM 4890 O O . ARG A 1 624 ? 22.217 -1.573 -17.974 1.00 97.81 624 ARG A O 1
ATOM 4897 N N . MET A 1 625 ? 20.892 -2.482 -16.412 1.00 98.38 625 MET A N 1
ATOM 4898 C CA . MET A 1 625 ? 21.103 -1.389 -15.446 1.00 98.38 625 MET A CA 1
ATOM 4899 C C . MET A 1 625 ? 22.573 -1.292 -15.020 1.00 98.38 625 MET A C 1
ATOM 4901 O O . MET A 1 625 ? 23.138 -0.202 -15.006 1.00 98.38 625 MET A O 1
ATOM 4905 N N . ILE A 1 626 ? 23.220 -2.433 -14.777 1.00 97.62 626 ILE A N 1
ATOM 4906 C CA . ILE A 1 626 ? 24.640 -2.485 -14.406 1.00 97.62 626 ILE A CA 1
ATOM 4907 C C . ILE A 1 626 ? 25.550 -2.038 -15.556 1.00 97.62 626 ILE A C 1
ATOM 4909 O O . ILE A 1 626 ? 26.494 -1.288 -15.324 1.00 97.62 626 ILE A O 1
ATOM 4913 N N . GLU A 1 627 ? 25.267 -2.443 -16.796 1.00 96.81 627 GLU A N 1
ATOM 4914 C CA . GLU A 1 627 ? 26.018 -1.992 -17.981 1.00 96.81 627 GLU A CA 1
ATOM 4915 C C . GLU A 1 627 ? 25.913 -0.476 -18.207 1.00 96.81 627 GLU A C 1
ATOM 4917 O O . GLU A 1 627 ? 26.846 0.137 -18.722 1.00 96.81 627 GLU A O 1
ATOM 4922 N N . LEU A 1 628 ? 24.807 0.139 -17.775 1.00 92.50 628 LEU A N 1
ATOM 4923 C CA . LEU A 1 628 ? 24.606 1.591 -17.778 1.00 92.50 628 LEU A CA 1
ATOM 4924 C C . LEU A 1 628 ? 25.251 2.303 -16.574 1.00 92.50 628 LEU A C 1
ATOM 4926 O O . LEU A 1 628 ? 25.129 3.520 -16.455 1.00 92.50 628 LEU A O 1
ATOM 4930 N N . GLY A 1 629 ? 25.925 1.572 -15.681 1.00 94.88 629 GLY A N 1
ATOM 4931 C CA . GLY A 1 629 ? 26.536 2.118 -14.466 1.00 94.88 629 GLY A CA 1
ATOM 4932 C C . GLY A 1 629 ? 25.546 2.420 -13.337 1.00 94.88 629 GLY A C 1
ATOM 4933 O O . GLY A 1 629 ? 25.921 3.074 -12.368 1.00 94.88 629 GLY A O 1
ATOM 4934 N N . ILE A 1 630 ? 24.296 1.954 -13.436 1.00 97.00 630 ILE A N 1
ATOM 4935 C CA . ILE A 1 630 ? 23.260 2.139 -12.411 1.00 97.00 630 ILE A CA 1
ATOM 4936 C C . ILE A 1 630 ? 23.360 0.985 -11.414 1.00 97.00 630 ILE A C 1
ATOM 4938 O O . ILE A 1 630 ? 22.853 -0.115 -11.650 1.00 97.00 630 ILE A O 1
ATOM 4942 N N . THR A 1 631 ? 24.044 1.234 -10.302 1.00 96.38 631 THR A N 1
ATOM 4943 C CA . THR A 1 631 ? 24.298 0.239 -9.251 1.00 96.38 631 THR A CA 1
ATOM 4944 C C . THR A 1 631 ? 23.492 0.471 -7.975 1.00 96.38 631 THR A C 1
ATOM 4946 O O . THR A 1 631 ? 23.430 -0.436 -7.146 1.00 96.38 631 THR A O 1
ATOM 4949 N N . GLY A 1 632 ? 22.858 1.638 -7.823 1.00 95.94 632 GLY A N 1
ATOM 4950 C CA . GLY A 1 632 ? 22.062 1.993 -6.652 1.00 95.94 632 GLY A CA 1
ATOM 4951 C C . GLY A 1 632 ? 20.676 1.330 -6.616 1.00 95.94 632 GLY A C 1
ATOM 4952 O O . GLY A 1 632 ? 20.257 0.696 -7.593 1.00 95.94 632 GLY A O 1
ATOM 4953 N N . PRO A 1 633 ? 19.937 1.455 -5.493 1.00 96.44 633 PRO A N 1
ATOM 4954 C CA . PRO A 1 633 ? 18.615 0.847 -5.302 1.00 96.44 633 PRO A CA 1
ATOM 4955 C C . PRO A 1 633 ? 17.587 1.182 -6.394 1.00 96.44 633 PRO A C 1
ATOM 4957 O O . PRO A 1 633 ? 16.717 0.365 -6.688 1.00 96.44 633 PRO A O 1
ATOM 4960 N N . GLU A 1 634 ? 17.695 2.342 -7.042 1.00 96.06 634 GLU A N 1
ATOM 4961 C CA . GLU A 1 634 ? 16.869 2.734 -8.188 1.00 96.06 634 GLU A CA 1
ATOM 4962 C C . GLU A 1 634 ? 17.006 1.769 -9.374 1.00 96.06 634 GLU A C 1
ATOM 4964 O O . GLU A 1 634 ? 16.024 1.484 -10.065 1.00 96.06 634 GLU A O 1
ATOM 4969 N N . GLY A 1 635 ? 18.193 1.181 -9.561 1.00 97.62 635 GLY A N 1
ATOM 4970 C CA . GLY A 1 635 ? 18.435 0.142 -10.559 1.00 97.62 635 GLY A CA 1
ATOM 4971 C C . GLY A 1 635 ? 17.559 -1.092 -10.340 1.00 97.62 635 GLY A C 1
ATOM 4972 O O . GLY A 1 635 ? 17.148 -1.735 -11.308 1.00 97.62 635 GLY A O 1
ATOM 4973 N N . HIS A 1 636 ? 17.178 -1.387 -9.090 1.00 98.44 636 HIS A N 1
ATOM 4974 C CA . HIS A 1 636 ? 16.279 -2.497 -8.776 1.00 98.44 636 HIS A CA 1
ATOM 4975 C C . HIS A 1 636 ? 14.908 -2.294 -9.406 1.00 98.44 636 HIS A C 1
ATOM 4977 O O . HIS A 1 636 ? 14.476 -3.162 -10.159 1.00 98.44 636 HIS A O 1
ATOM 4983 N N . ALA A 1 637 ? 14.258 -1.153 -9.170 1.00 96.94 637 ALA A N 1
ATOM 4984 C CA . ALA A 1 637 ? 12.941 -0.861 -9.735 1.00 96.94 637 ALA A CA 1
ATOM 4985 C C . ALA A 1 637 ? 12.985 -0.733 -11.269 1.00 96.94 637 ALA A C 1
ATOM 4987 O O . ALA A 1 637 ? 12.136 -1.301 -11.962 1.00 96.94 637 ALA A O 1
ATOM 4988 N N . LEU A 1 638 ? 14.015 -0.067 -11.807 1.00 97.06 638 LEU A N 1
ATOM 4989 C CA . LEU A 1 638 ? 14.211 0.109 -13.252 1.00 97.06 638 LEU A CA 1
ATOM 4990 C C . LEU A 1 638 ? 14.457 -1.214 -13.991 1.00 97.06 638 LEU A C 1
ATOM 4992 O O . LEU A 1 638 ? 14.040 -1.364 -15.139 1.00 97.06 638 LEU A O 1
ATOM 4996 N N . SER A 1 639 ? 15.099 -2.190 -13.341 1.00 98.25 639 SER A N 1
ATOM 4997 C CA . SER A 1 639 ? 15.365 -3.510 -13.930 1.00 98.25 639 SER A CA 1
ATOM 4998 C C . SER A 1 639 ? 14.112 -4.364 -14.150 1.00 98.25 639 SER A C 1
ATOM 5000 O O . SER A 1 639 ? 14.168 -5.349 -14.884 1.00 98.25 639 SER A O 1
ATOM 5002 N N . ARG A 1 640 ? 12.989 -4.010 -13.514 1.00 98.31 640 ARG A N 1
ATOM 5003 C CA . ARG A 1 640 ? 11.767 -4.826 -13.478 1.00 98.31 640 ARG A CA 1
ATOM 5004 C C . ARG A 1 640 ? 10.491 -3.975 -13.547 1.00 98.31 640 ARG A C 1
ATOM 5006 O O . ARG A 1 640 ? 9.717 -3.912 -12.591 1.00 98.31 640 ARG A O 1
ATOM 5013 N N . PRO A 1 641 ? 10.247 -3.272 -14.663 1.00 97.81 641 PRO A N 1
ATOM 5014 C CA . PRO A 1 641 ? 9.081 -2.400 -14.791 1.00 97.81 641 PRO A CA 1
ATOM 5015 C C . PRO A 1 641 ? 7.749 -3.170 -14.636 1.00 97.81 641 PRO A C 1
ATOM 5017 O O . PRO A 1 641 ? 7.719 -4.380 -14.874 1.00 97.81 641 PRO A O 1
ATOM 5020 N N . PRO A 1 642 ? 6.639 -2.483 -14.288 1.00 98.25 642 PRO A N 1
ATOM 5021 C CA . PRO A 1 642 ? 5.314 -3.083 -14.057 1.00 98.25 642 PRO A CA 1
ATOM 5022 C C . PRO A 1 642 ? 4.843 -4.072 -15.127 1.00 98.25 642 PRO A C 1
ATOM 5024 O O . PRO A 1 642 ? 4.279 -5.114 -14.808 1.00 98.25 642 PRO A O 1
ATOM 5027 N N . VAL A 1 643 ? 5.162 -3.806 -16.395 1.00 98.44 643 VAL A N 1
ATOM 5028 C CA . VAL A 1 643 ? 4.810 -4.677 -17.524 1.00 98.44 643 VAL A CA 1
ATOM 5029 C C . VAL A 1 643 ? 5.331 -6.115 -17.376 1.00 98.44 643 VAL A C 1
ATOM 5031 O O . VAL A 1 643 ? 4.689 -7.047 -17.856 1.00 98.44 643 VAL A O 1
ATOM 5034 N N . LEU A 1 644 ? 6.464 -6.331 -16.691 1.00 98.69 644 LEU A N 1
ATOM 5035 C CA . LEU A 1 644 ? 7.001 -7.678 -16.456 1.00 98.69 644 LEU A CA 1
ATOM 5036 C C . LEU A 1 644 ? 6.215 -8.444 -15.388 1.00 98.69 644 LEU A C 1
ATOM 5038 O O . LEU A 1 644 ? 6.179 -9.673 -15.424 1.00 98.69 644 LEU A O 1
ATOM 5042 N N . GLU A 1 645 ? 5.595 -7.725 -14.453 1.00 98.88 645 GLU A N 1
ATOM 5043 C CA . GLU A 1 645 ? 4.671 -8.287 -13.469 1.00 98.88 645 GLU A CA 1
ATOM 5044 C C . GLU A 1 645 ? 3.326 -8.620 -14.132 1.00 98.88 645 GLU A C 1
ATOM 5046 O O . GLU A 1 645 ? 2.797 -9.722 -13.968 1.00 98.88 645 GLU A O 1
ATOM 5051 N N . GLY A 1 646 ? 2.816 -7.705 -14.967 1.00 98.75 646 GLY A N 1
ATOM 5052 C CA . GLY A 1 646 ? 1.606 -7.908 -15.767 1.00 98.75 646 GLY A CA 1
ATOM 5053 C C . GLY A 1 646 ? 1.705 -9.111 -16.709 1.00 98.75 646 GLY A C 1
ATOM 5054 O O . GLY A 1 646 ? 0.830 -9.975 -16.694 1.00 98.75 646 GLY A O 1
ATOM 5055 N N . GLU A 1 647 ? 2.797 -9.237 -17.476 1.00 98.81 647 GLU A N 1
ATOM 5056 C CA . GLU A 1 647 ? 3.013 -10.377 -18.385 1.00 98.81 647 GLU A CA 1
ATOM 5057 C C . GLU A 1 647 ? 2.975 -11.713 -17.643 1.00 98.81 647 GLU A C 1
ATOM 5059 O O . GLU A 1 647 ? 2.217 -12.611 -18.021 1.00 98.81 647 GLU A O 1
ATOM 5064 N N . ALA A 1 648 ? 3.765 -11.843 -16.576 1.00 98.88 648 ALA A N 1
ATOM 5065 C CA . ALA A 1 648 ? 3.867 -13.089 -15.829 1.00 98.88 648 ALA A CA 1
ATOM 5066 C C . ALA A 1 648 ? 2.551 -13.434 -15.119 1.00 98.88 648 ALA A C 1
ATOM 5068 O O . ALA A 1 648 ? 2.171 -14.607 -15.073 1.00 98.88 648 ALA A O 1
ATOM 5069 N N . THR A 1 649 ? 1.824 -12.423 -14.634 1.00 98.94 649 THR A N 1
ATOM 5070 C CA . THR A 1 649 ? 0.481 -12.585 -14.060 1.00 98.94 649 THR A CA 1
ATOM 5071 C C . THR A 1 649 ? -0.478 -13.139 -15.107 1.00 98.94 649 THR A C 1
ATOM 5073 O O . THR A 1 649 ? -1.119 -14.170 -14.890 1.00 98.94 649 THR A O 1
ATOM 5076 N N . ALA A 1 650 ? -0.518 -12.525 -16.289 1.00 98.88 650 ALA A N 1
ATOM 5077 C CA . ALA A 1 650 ? -1.365 -12.956 -17.392 1.00 98.88 650 ALA A CA 1
ATOM 5078 C C . ALA A 1 650 ? -1.024 -14.379 -17.869 1.00 98.88 650 ALA A C 1
ATOM 5080 O O . ALA A 1 650 ? -1.915 -15.180 -18.166 1.00 98.88 650 ALA A O 1
ATOM 5081 N N . ARG A 1 651 ? 0.268 -14.722 -17.939 1.00 98.81 651 ARG A N 1
ATOM 5082 C CA . ARG A 1 651 ? 0.744 -16.064 -18.298 1.00 98.81 651 ARG A CA 1
ATOM 5083 C C . ARG A 1 651 ? 0.315 -17.108 -17.270 1.00 98.81 651 ARG A C 1
ATOM 5085 O O . ARG A 1 651 ? -0.295 -18.103 -17.660 1.00 98.81 651 ARG A O 1
ATOM 5092 N N . ALA A 1 652 ? 0.535 -16.861 -15.979 1.00 98.88 652 ALA A N 1
ATOM 5093 C CA . ALA A 1 652 ? 0.106 -17.764 -14.910 1.00 98.88 652 ALA A CA 1
ATOM 5094 C C . ALA A 1 652 ? -1.416 -17.993 -14.925 1.00 98.88 652 ALA A C 1
ATOM 5096 O O . ALA A 1 652 ? -1.868 -19.137 -14.868 1.00 98.88 652 ALA A O 1
ATOM 5097 N N . ILE A 1 653 ? -2.200 -16.922 -15.090 1.00 98.88 653 ILE A N 1
ATOM 5098 C CA . ILE A 1 653 ? -3.665 -16.970 -15.216 1.00 98.88 653 ILE A CA 1
ATOM 5099 C C . ILE A 1 653 ? -4.092 -17.861 -16.387 1.00 98.88 653 ILE A C 1
ATOM 5101 O O . ILE A 1 653 ? -4.939 -18.738 -16.222 1.00 98.88 653 ILE A O 1
ATOM 5105 N N . ARG A 1 654 ? -3.495 -17.684 -17.571 1.00 98.75 654 ARG A N 1
ATOM 5106 C CA . ARG A 1 654 ? -3.841 -18.478 -18.764 1.00 98.75 654 ARG A CA 1
ATOM 5107 C C . ARG A 1 654 ? -3.528 -19.960 -18.575 1.00 98.75 654 ARG A C 1
ATOM 5109 O O . ARG A 1 654 ? -4.346 -20.798 -18.952 1.00 98.75 654 ARG A O 1
ATOM 5116 N N . LEU A 1 655 ? -2.387 -20.288 -17.969 1.00 98.81 655 LEU A N 1
ATOM 5117 C CA . LEU A 1 655 ? -2.004 -21.676 -17.694 1.00 98.81 655 LEU A CA 1
ATOM 5118 C C . LEU A 1 655 ? -2.909 -22.316 -16.630 1.00 98.81 655 LEU A C 1
ATOM 5120 O O . LEU A 1 655 ? -3.350 -23.452 -16.805 1.00 98.81 655 LEU A O 1
ATOM 5124 N N . ALA A 1 656 ? -3.267 -21.584 -15.572 1.00 98.75 656 ALA A N 1
ATOM 5125 C CA . ALA A 1 656 ? -4.225 -22.058 -14.571 1.00 98.75 656 ALA A CA 1
ATOM 5126 C C . ALA A 1 656 ? -5.630 -22.254 -15.161 1.00 98.75 656 ALA A C 1
ATOM 5128 O O . ALA A 1 656 ? -6.284 -23.258 -14.877 1.00 98.75 656 ALA A O 1
ATOM 5129 N N . GLY A 1 657 ? -6.065 -21.349 -16.043 1.00 97.81 657 GLY A N 1
ATOM 5130 C CA . GLY A 1 657 ? -7.307 -21.477 -16.803 1.00 97.81 657 GLY A CA 1
ATOM 5131 C C . GLY A 1 657 ? -7.307 -22.692 -17.735 1.00 97.81 657 GLY A C 1
ATOM 5132 O O . GLY A 1 657 ? -8.310 -23.395 -17.809 1.00 97.81 657 GLY A O 1
ATOM 5133 N N . PHE A 1 658 ? -6.176 -22.994 -18.382 1.00 96.88 658 PHE A N 1
ATOM 5134 C CA . PHE A 1 658 ? -6.010 -24.200 -19.202 1.00 96.88 658 PHE A CA 1
ATOM 5135 C C . PHE A 1 658 ? -6.130 -25.492 -18.379 1.00 96.88 658 PHE A C 1
ATOM 5137 O O . PHE A 1 658 ? -6.770 -26.445 -18.819 1.00 96.88 658 PHE A O 1
ATOM 5144 N N . VAL A 1 659 ? -5.560 -25.521 -17.171 1.00 97.75 659 VAL A N 1
ATOM 5145 C CA . VAL A 1 659 ? -5.685 -26.655 -16.235 1.00 97.75 659 VAL A CA 1
ATOM 5146 C C . VAL A 1 659 ? -7.061 -26.691 -15.551 1.00 97.75 659 VAL A C 1
ATOM 5148 O O . VAL A 1 659 ? -7.466 -27.736 -15.036 1.00 97.75 659 VAL A O 1
ATOM 5151 N N . ASN A 1 660 ? -7.800 -25.577 -15.570 1.00 97.06 660 ASN A N 1
ATOM 5152 C CA . ASN A 1 660 ? -9.040 -25.342 -14.832 1.00 97.06 660 ASN A CA 1
ATOM 5153 C C . ASN A 1 660 ? -8.847 -25.554 -13.317 1.00 97.06 660 ASN A C 1
ATOM 5155 O O . ASN A 1 660 ? -9.447 -26.447 -12.716 1.00 97.06 660 ASN A O 1
ATOM 5159 N N . THR A 1 661 ? -7.955 -24.762 -12.716 1.00 98.31 661 THR A N 1
ATOM 5160 C CA . THR A 1 661 ? -7.666 -24.749 -11.270 1.00 98.31 661 THR A CA 1
ATOM 5161 C C . THR A 1 661 ? -7.668 -23.317 -10.722 1.00 98.31 661 THR A C 1
ATOM 5163 O O . THR A 1 661 ? -7.346 -22.396 -11.476 1.00 98.31 661 THR A O 1
ATOM 5166 N N . PRO A 1 662 ? -8.005 -23.085 -9.436 1.00 98.56 662 PRO A N 1
ATOM 5167 C CA . PRO A 1 662 ? -7.885 -21.767 -8.826 1.00 98.56 662 PRO A CA 1
ATOM 5168 C C . PRO A 1 662 ? -6.426 -21.320 -8.750 1.00 98.56 662 PRO A C 1
ATOM 5170 O O . PRO A 1 662 ? -5.523 -22.148 -8.592 1.00 98.56 662 PRO A O 1
ATOM 5173 N N . LEU A 1 663 ? -6.214 -20.010 -8.825 1.00 98.88 663 LEU A N 1
ATOM 5174 C CA . LEU A 1 663 ? -4.890 -19.396 -8.802 1.00 98.88 663 LEU A CA 1
ATOM 5175 C C . LEU A 1 663 ? -4.855 -18.228 -7.821 1.00 98.88 663 LEU A C 1
ATOM 5177 O O . LEU A 1 663 ? -5.795 -17.439 -7.764 1.00 98.88 663 LEU A O 1
ATOM 5181 N N . TYR A 1 664 ? -3.751 -18.093 -7.099 1.00 98.94 664 TYR A N 1
ATOM 5182 C CA . TYR A 1 664 ? -3.478 -16.989 -6.191 1.00 98.94 664 TYR A CA 1
ATOM 5183 C C . TYR A 1 664 ? -2.233 -16.227 -6.651 1.00 98.94 664 TYR A C 1
ATOM 5185 O O . TYR A 1 664 ? -1.132 -16.773 -6.693 1.00 98.94 664 TYR A O 1
ATOM 5193 N N . ILE A 1 665 ? -2.392 -14.954 -6.989 1.00 98.94 665 ILE A N 1
ATOM 5194 C CA . ILE A 1 665 ? -1.291 -14.050 -7.314 1.00 98.94 665 ILE A CA 1
ATOM 5195 C C . ILE A 1 665 ? -0.910 -13.313 -6.031 1.00 98.94 665 ILE A C 1
ATOM 5197 O O . ILE A 1 665 ? -1.693 -12.511 -5.515 1.00 98.94 665 ILE A O 1
ATOM 5201 N N . VAL A 1 666 ? 0.269 -13.637 -5.498 1.00 98.75 666 VAL A N 1
ATOM 5202 C CA . VAL A 1 666 ? 0.819 -12.984 -4.298 1.00 98.75 666 VAL A CA 1
ATOM 5203 C C . VAL A 1 666 ? 1.349 -11.587 -4.622 1.00 98.75 666 VAL A C 1
ATOM 5205 O O . VAL A 1 666 ? 1.670 -11.326 -5.784 1.00 98.75 666 VAL A O 1
ATOM 5208 N N . HIS A 1 667 ? 1.481 -10.736 -3.596 1.00 98.12 667 HIS A N 1
ATOM 5209 C CA . HIS A 1 667 ? 2.092 -9.393 -3.634 1.00 98.12 667 HIS A CA 1
ATOM 5210 C C . HIS A 1 667 ? 1.905 -8.654 -4.980 1.00 98.12 667 HIS A C 1
ATOM 5212 O O . HIS A 1 667 ? 2.861 -8.372 -5.700 1.00 98.12 667 HIS A O 1
ATOM 5218 N N . VAL A 1 668 ? 0.649 -8.380 -5.341 1.00 98.88 668 VAL A N 1
ATOM 5219 C CA . VAL A 1 668 ? 0.259 -7.574 -6.507 1.00 98.88 668 VAL A CA 1
ATOM 5220 C C . VAL A 1 668 ? 0.651 -6.123 -6.234 1.00 98.88 668 VAL A C 1
ATOM 5222 O O . VAL A 1 668 ? 0.057 -5.470 -5.374 1.00 98.88 668 VAL A O 1
ATOM 5225 N N . MET A 1 669 ? 1.647 -5.619 -6.959 1.00 98.62 669 MET A N 1
ATOM 5226 C CA . MET A 1 669 ? 2.235 -4.289 -6.758 1.00 98.62 669 MET A CA 1
ATOM 5227 C C . MET A 1 669 ? 1.859 -3.297 -7.862 1.00 98.62 669 MET A C 1
ATOM 5229 O O . MET A 1 669 ? 2.033 -2.092 -7.675 1.00 98.62 669 MET A O 1
ATOM 5233 N N . SER A 1 670 ? 1.350 -3.763 -9.009 1.00 98.75 670 SER A N 1
ATOM 5234 C CA . SER A 1 670 ? 1.077 -2.912 -10.175 1.00 98.75 670 SER A CA 1
ATOM 5235 C C . SER A 1 670 ? -0.361 -2.947 -10.700 1.00 98.75 670 SER A C 1
ATOM 5237 O O . SER A 1 670 ? -1.147 -3.850 -10.420 1.00 98.75 670 SER A O 1
ATOM 5239 N N . ILE A 1 671 ? -0.689 -1.924 -11.501 1.00 98.81 671 ILE A N 1
ATOM 5240 C CA . ILE A 1 671 ? -1.959 -1.815 -12.229 1.00 98.81 671 ILE A CA 1
ATOM 5241 C C . ILE A 1 671 ? -2.001 -2.900 -13.300 1.00 98.81 671 ILE A C 1
ATOM 5243 O O . ILE A 1 671 ? -3.003 -3.589 -13.418 1.00 98.81 671 ILE A O 1
ATOM 5247 N N . ASP A 1 672 ? -0.888 -3.111 -14.003 1.00 98.69 672 ASP A N 1
ATOM 5248 C CA . ASP A 1 672 ? -0.728 -4.126 -15.039 1.00 98.69 672 ASP A CA 1
ATOM 5249 C C . ASP A 1 672 ? -1.126 -5.524 -14.534 1.00 98.69 672 ASP A C 1
ATOM 5251 O O . ASP A 1 672 ? -1.917 -6.215 -15.171 1.00 98.69 672 ASP A O 1
ATOM 5255 N N . ALA A 1 673 ? -0.640 -5.932 -13.357 1.00 98.88 673 ALA A N 1
ATOM 5256 C CA . ALA A 1 673 ? -1.019 -7.209 -12.752 1.00 98.88 673 ALA A CA 1
ATOM 5257 C C . ALA A 1 673 ? -2.477 -7.222 -12.255 1.00 98.88 673 ALA A C 1
ATOM 5259 O O . ALA A 1 673 ? -3.197 -8.203 -12.458 1.00 98.88 673 ALA A O 1
ATOM 5260 N N . MET A 1 674 ? -2.941 -6.130 -11.636 1.00 98.81 674 MET A N 1
ATOM 5261 C CA . MET A 1 674 ? -4.329 -6.001 -11.177 1.00 98.81 674 MET A CA 1
ATOM 5262 C C . MET A 1 674 ? -5.336 -6.102 -12.333 1.00 98.81 674 MET A C 1
ATOM 5264 O O . MET A 1 674 ? -6.359 -6.771 -12.186 1.00 98.81 674 MET A O 1
ATOM 5268 N N . ASP A 1 675 ? -5.057 -5.479 -13.477 1.00 98.75 675 ASP A N 1
ATOM 5269 C CA . ASP A 1 675 ? -5.933 -5.476 -14.650 1.00 98.75 675 ASP A CA 1
ATOM 5270 C C . ASP A 1 675 ? -6.068 -6.880 -15.254 1.00 98.75 675 ASP A C 1
ATOM 5272 O O . ASP A 1 675 ? -7.163 -7.293 -15.643 1.00 98.75 675 ASP A O 1
ATOM 5276 N N . GLU A 1 676 ? -4.991 -7.666 -15.263 1.00 98.88 676 GLU A N 1
ATOM 5277 C CA . GLU A 1 676 ? -5.029 -9.068 -15.694 1.00 98.88 676 GLU A CA 1
ATOM 5278 C C . GLU A 1 676 ? -5.889 -9.928 -14.755 1.00 98.88 676 GLU A C 1
ATOM 5280 O O . GLU A 1 676 ? -6.716 -10.725 -15.213 1.00 98.88 676 GLU A O 1
ATOM 5285 N N . ILE A 1 677 ? -5.787 -9.707 -13.440 1.00 98.88 677 ILE A N 1
ATOM 5286 C CA . ILE A 1 677 ? -6.656 -10.354 -12.443 1.00 98.88 677 ILE A CA 1
ATOM 5287 C C . ILE A 1 677 ? -8.116 -9.928 -12.645 1.00 98.88 677 ILE A C 1
ATOM 5289 O O . ILE A 1 677 ? -9.015 -10.776 -12.644 1.00 98.88 677 ILE A O 1
ATOM 5293 N N . ALA A 1 678 ? -8.372 -8.637 -12.866 1.00 98.75 678 ALA A N 1
ATOM 5294 C CA . ALA A 1 678 ? -9.709 -8.110 -13.122 1.00 98.75 678 ALA A CA 1
ATOM 5295 C C . ALA A 1 678 ? -10.337 -8.753 -14.367 1.00 98.75 678 ALA A C 1
ATOM 5297 O O . ALA A 1 678 ? -11.488 -9.200 -14.323 1.00 98.75 678 ALA A O 1
ATOM 5298 N N . ASN A 1 679 ? -9.572 -8.867 -15.455 1.00 98.62 679 ASN A N 1
ATOM 5299 C CA . ASN A 1 679 ? -10.005 -9.505 -16.697 1.00 98.62 679 ASN A CA 1
ATOM 5300 C C . ASN A 1 679 ? -10.327 -10.991 -16.499 1.00 98.62 679 ASN A C 1
ATOM 5302 O O . ASN A 1 679 ? -11.378 -11.457 -16.949 1.00 98.62 679 ASN A O 1
ATOM 5306 N N . ALA A 1 680 ? -9.475 -11.727 -15.783 1.00 98.56 680 ALA A N 1
ATOM 5307 C CA . ALA A 1 680 ? -9.693 -13.142 -15.494 1.00 98.56 680 ALA A CA 1
ATOM 5308 C C . ALA A 1 680 ? -10.960 -13.372 -14.660 1.00 98.56 680 ALA A C 1
ATOM 5310 O O . ALA A 1 680 ? -11.799 -14.209 -15.007 1.00 98.56 680 ALA A O 1
ATOM 5311 N N . ARG A 1 681 ? -11.143 -12.582 -13.596 1.00 97.94 681 ARG A N 1
ATOM 5312 C CA . ARG A 1 681 ? -12.327 -12.654 -12.725 1.00 97.94 681 ARG A CA 1
ATOM 5313 C C . ARG A 1 681 ? -13.600 -12.275 -13.473 1.00 97.94 681 ARG A C 1
ATOM 5315 O O . ARG A 1 681 ? -14.611 -12.961 -13.339 1.00 97.94 681 ARG A O 1
ATOM 5322 N N . LYS A 1 682 ? -13.548 -11.245 -14.323 1.00 97.31 682 LYS A N 1
ATOM 5323 C CA . LYS A 1 682 ? -14.659 -10.861 -15.210 1.00 97.31 682 LYS A CA 1
ATOM 5324 C C . LYS A 1 682 ? -15.041 -11.986 -16.179 1.00 97.31 682 LYS A C 1
ATOM 5326 O O . LYS A 1 682 ? -16.219 -12.144 -16.484 1.00 97.31 682 LYS A O 1
ATOM 5331 N N . ALA A 1 683 ? -14.071 -12.780 -16.631 1.00 96.38 683 ALA A N 1
ATOM 5332 C CA . ALA A 1 683 ? -14.299 -13.969 -17.453 1.00 96.38 683 ALA A CA 1
ATOM 5333 C C . ALA A 1 683 ? -14.777 -15.201 -16.652 1.00 96.38 683 ALA A C 1
ATOM 5335 O O . ALA A 1 683 ? -14.965 -16.269 -17.230 1.00 96.38 683 ALA A O 1
ATOM 5336 N N . GLY A 1 684 ? -14.978 -15.073 -15.335 1.00 95.19 684 GLY A N 1
ATOM 5337 C CA . GLY A 1 684 ? -15.439 -16.150 -14.457 1.00 95.19 684 GLY A CA 1
ATOM 5338 C C . GLY A 1 684 ? -14.333 -17.077 -13.945 1.00 95.19 684 GLY A C 1
ATOM 5339 O O . GLY A 1 684 ? -14.643 -18.081 -13.302 1.00 95.19 684 GLY A O 1
ATOM 5340 N N . GLN A 1 685 ? -13.055 -16.769 -14.198 1.00 96.88 685 GLN A N 1
ATOM 5341 C CA . GLN A 1 685 ? -11.948 -17.547 -13.639 1.00 96.88 685 GLN A CA 1
ATOM 5342 C C . GLN A 1 685 ? -11.768 -17.267 -12.143 1.00 96.88 685 GLN A C 1
ATOM 5344 O O . GLN A 1 685 ? -11.953 -16.146 -11.661 1.00 96.88 685 GLN A O 1
ATOM 5349 N N . ARG A 1 686 ? -11.363 -18.299 -11.396 1.00 96.00 686 ARG A N 1
ATOM 5350 C CA . ARG A 1 686 ? -11.145 -18.237 -9.944 1.00 96.00 686 ARG A CA 1
ATOM 5351 C C . ARG A 1 686 ? -9.722 -17.790 -9.640 1.00 96.00 686 ARG A C 1
ATOM 5353 O O . ARG A 1 686 ? -8.870 -18.603 -9.290 1.00 96.00 686 ARG A O 1
ATOM 5360 N N . VAL A 1 687 ? -9.484 -16.495 -9.809 1.00 98.62 687 VAL A N 1
ATOM 5361 C CA . VAL A 1 687 ? -8.194 -15.863 -9.518 1.00 98.62 687 VAL A CA 1
ATOM 5362 C C . VAL A 1 687 ? -8.320 -14.983 -8.283 1.00 98.62 687 VAL A C 1
ATOM 5364 O O . VAL A 1 687 ? -9.260 -14.186 -8.175 1.00 98.62 687 VAL A O 1
ATOM 5367 N N . ILE A 1 688 ? -7.379 -15.160 -7.362 1.00 98.88 688 ILE A N 1
ATOM 5368 C CA . ILE A 1 688 ? -7.196 -14.362 -6.160 1.00 98.88 688 ILE A CA 1
ATOM 5369 C C . ILE A 1 688 ? -5.987 -13.451 -6.381 1.00 98.88 688 ILE A C 1
ATOM 5371 O O . ILE A 1 688 ? -4.966 -13.905 -6.889 1.00 98.88 688 ILE A O 1
ATOM 5375 N N . GLY A 1 689 ? -6.104 -12.181 -6.017 1.00 98.88 689 GLY A N 1
ATOM 5376 C CA . GLY A 1 689 ? -5.028 -11.204 -5.981 1.00 98.88 689 GLY A CA 1
ATOM 5377 C C . GLY A 1 689 ? -4.838 -10.661 -4.571 1.00 98.88 689 GLY A C 1
ATOM 5378 O O . GLY A 1 689 ? -5.795 -10.198 -3.941 1.00 98.88 689 GLY A O 1
ATOM 5379 N N . GLU A 1 690 ? -3.594 -10.701 -4.110 1.00 98.88 690 GLU A N 1
ATOM 5380 C CA . GLU A 1 690 ? -3.148 -10.192 -2.815 1.00 98.88 690 GLU A CA 1
ATOM 5381 C C . GLU A 1 690 ? -2.195 -9.015 -3.024 1.00 98.88 690 GLU A C 1
ATOM 5383 O O . GLU A 1 690 ? -1.020 -9.230 -3.306 1.00 98.88 690 GLU A O 1
ATOM 5388 N N . PRO A 1 691 ? -2.641 -7.762 -2.881 1.00 98.81 691 PRO A N 1
ATOM 5389 C CA . PRO A 1 691 ? -1.726 -6.659 -2.635 1.00 98.81 691 PRO A CA 1
ATOM 5390 C C . PRO A 1 691 ? -1.128 -6.753 -1.225 1.00 98.81 691 PRO A C 1
ATOM 5392 O O . PRO A 1 691 ? -1.712 -7.335 -0.306 1.00 98.81 691 PRO A O 1
ATOM 5395 N N . VAL A 1 692 ? 0.015 -6.100 -1.034 1.00 98.75 692 VAL A N 1
ATOM 5396 C CA . VAL A 1 692 ? 0.651 -5.946 0.281 1.00 98.75 692 VAL A CA 1
ATOM 5397 C C . VAL A 1 692 ? 0.587 -4.502 0.758 1.00 98.75 692 VAL A C 1
ATOM 5399 O O . VAL A 1 692 ? 0.533 -3.574 -0.052 1.00 98.75 692 VAL A O 1
ATOM 5402 N N . VAL A 1 693 ? 0.589 -4.289 2.077 1.00 98.75 693 VAL A N 1
ATOM 5403 C CA . VAL A 1 693 ? 0.415 -2.947 2.664 1.00 98.75 693 VAL A CA 1
ATOM 5404 C C . VAL A 1 693 ? 1.439 -1.926 2.151 1.00 98.75 693 VAL A C 1
ATOM 5406 O O . VAL A 1 693 ? 1.067 -0.782 1.894 1.00 98.75 693 VAL A O 1
ATOM 5409 N N . SER A 1 694 ? 2.690 -2.332 1.907 1.00 98.38 694 SER A N 1
ATOM 5410 C CA . SER A 1 694 ? 3.714 -1.476 1.290 1.00 98.38 694 SER A CA 1
ATOM 5411 C C . SER A 1 694 ? 3.284 -0.983 -0.096 1.00 98.38 694 SER A C 1
ATOM 5413 O O . SER A 1 694 ? 3.336 0.217 -0.349 1.00 98.38 694 SER A O 1
ATOM 5415 N N . GLY A 1 695 ? 2.762 -1.866 -0.951 1.00 98.25 695 GLY A N 1
ATOM 5416 C CA . GLY A 1 695 ? 2.223 -1.522 -2.270 1.00 98.25 695 GLY A CA 1
ATOM 5417 C C . GLY A 1 695 ? 0.942 -0.686 -2.223 1.00 98.25 695 GLY A C 1
ATOM 5418 O O . GLY A 1 695 ? 0.647 0.032 -3.175 1.00 98.25 695 GLY A O 1
ATOM 5419 N N . LEU A 1 696 ? 0.189 -0.730 -1.119 1.00 98.44 696 LEU A N 1
ATOM 5420 C CA . LEU A 1 696 ? -0.994 0.113 -0.947 1.00 98.44 696 LEU A CA 1
ATOM 5421 C C . LEU A 1 696 ? -0.644 1.543 -0.564 1.00 98.44 696 LEU A C 1
ATOM 5423 O O . LEU A 1 696 ? -1.283 2.468 -1.067 1.00 98.44 696 LEU A O 1
ATOM 5427 N N . VAL A 1 697 ? 0.288 1.729 0.375 1.00 97.88 697 VAL A N 1
ATOM 5428 C CA . VAL A 1 697 ? 0.466 3.030 1.035 1.00 97.88 697 VAL A CA 1
ATOM 5429 C C . VAL A 1 697 ? 1.760 3.749 0.679 1.00 97.88 697 VAL A C 1
ATOM 5431 O O . VAL A 1 697 ? 1.817 4.963 0.884 1.00 97.88 697 VAL A O 1
ATOM 5434 N N . LEU A 1 698 ? 2.780 3.048 0.179 1.00 97.38 698 LEU A N 1
ATOM 5435 C CA . LEU A 1 698 ? 4.054 3.630 -0.246 1.00 97.38 698 LEU A CA 1
ATOM 5436 C C . LEU A 1 698 ? 4.093 3.820 -1.767 1.00 97.38 698 LEU A C 1
ATOM 5438 O O . LEU A 1 698 ? 3.333 3.204 -2.513 1.00 97.38 698 LEU A O 1
ATOM 5442 N N . ASP A 1 699 ? 5.015 4.670 -2.203 1.00 93.88 699 ASP A N 1
ATOM 5443 C CA . ASP A 1 699 ? 5.484 4.746 -3.580 1.00 93.88 699 ASP A CA 1
ATOM 5444 C C . ASP A 1 699 ? 7.016 4.593 -3.615 1.00 93.88 699 ASP A C 1
ATOM 5446 O O . ASP A 1 699 ? 7.681 4.464 -2.580 1.00 93.88 699 ASP A O 1
ATOM 5450 N N . ASP A 1 700 ? 7.584 4.559 -4.814 1.00 89.25 700 ASP A N 1
ATOM 5451 C CA . ASP A 1 700 ? 9.010 4.338 -5.050 1.00 89.25 700 ASP A CA 1
ATOM 5452 C C . ASP A 1 700 ? 9.924 5.507 -4.634 1.00 89.25 700 ASP A C 1
ATOM 5454 O O . ASP A 1 700 ? 11.145 5.382 -4.728 1.00 89.25 700 ASP A O 1
ATOM 5458 N N . SER A 1 701 ? 9.384 6.605 -4.088 1.00 84.06 701 SER A N 1
ATOM 5459 C CA . SER A 1 701 ? 10.185 7.743 -3.607 1.00 84.06 701 SER A CA 1
ATOM 5460 C C . SER A 1 701 ? 11.140 7.386 -2.462 1.00 84.06 701 SER A C 1
ATOM 5462 O O . SER A 1 701 ? 12.175 8.034 -2.296 1.00 84.06 701 SER A O 1
ATOM 5464 N N . GLY A 1 702 ? 10.816 6.347 -1.685 1.00 73.75 702 GLY A N 1
ATOM 5465 C CA . GLY A 1 702 ? 11.668 5.824 -0.614 1.00 73.75 702 GLY A CA 1
ATOM 5466 C C . GLY A 1 702 ? 12.774 4.870 -1.080 1.00 73.75 702 GLY A C 1
ATOM 5467 O O . GLY A 1 702 ? 13.638 4.530 -0.277 1.00 73.75 702 GLY A O 1
ATOM 5468 N N . LEU A 1 703 ? 12.758 4.426 -2.347 1.00 81.25 703 LEU A N 1
ATOM 5469 C CA . LEU A 1 703 ? 13.710 3.458 -2.920 1.00 81.25 703 LEU A CA 1
ATOM 5470 C C . LEU A 1 703 ? 13.893 2.172 -2.078 1.00 81.25 703 LEU A C 1
ATOM 5472 O O . LEU A 1 703 ? 14.970 1.573 -2.045 1.00 81.25 703 LEU A O 1
ATOM 5476 N N . PHE A 1 704 ? 12.835 1.722 -1.394 1.00 92.31 704 PHE A N 1
ATOM 5477 C CA . PHE A 1 704 ? 12.863 0.499 -0.591 1.00 92.31 704 PHE A CA 1
ATOM 5478 C C . PHE A 1 704 ? 12.869 -0.752 -1.482 1.00 92.31 704 PHE A C 1
ATOM 5480 O O . PHE A 1 704 ? 11.997 -0.945 -2.330 1.00 92.31 704 PHE A O 1
ATOM 5487 N N . VAL A 1 705 ? 13.851 -1.632 -1.273 1.00 97.50 705 VAL A N 1
ATOM 5488 C CA . VAL A 1 705 ? 14.075 -2.806 -2.131 1.00 97.50 705 VAL A CA 1
ATOM 5489 C C . VAL A 1 705 ? 13.264 -4.021 -1.661 1.00 97.50 705 VAL A C 1
ATOM 5491 O O . VAL A 1 705 ? 13.598 -4.643 -0.647 1.00 97.50 705 VAL A O 1
ATOM 5494 N N . MET A 1 706 ? 12.257 -4.395 -2.456 1.00 98.12 706 MET A N 1
ATOM 5495 C CA . MET A 1 706 ? 11.506 -5.663 -2.419 1.00 98.12 706 MET A CA 1
ATOM 5496 C C . MET A 1 706 ? 11.087 -6.084 -3.842 1.00 98.12 706 MET A C 1
ATOM 5498 O O . MET A 1 706 ? 11.313 -5.325 -4.785 1.00 98.12 706 MET A O 1
ATOM 5502 N N . SER A 1 707 ? 10.528 -7.285 -4.021 1.00 98.06 707 SER A N 1
ATOM 5503 C CA . SER A 1 707 ? 10.233 -7.851 -5.349 1.00 98.06 707 SER A CA 1
ATOM 5504 C C . SER A 1 707 ? 8.856 -8.523 -5.395 1.00 98.06 707 SER A C 1
ATOM 5506 O O . SER A 1 707 ? 8.680 -9.508 -4.680 1.00 98.06 707 SER A O 1
ATOM 5508 N N . PRO A 1 708 ? 7.913 -8.065 -6.244 1.00 98.38 708 PRO A N 1
ATOM 5509 C CA . PRO A 1 708 ? 8.014 -6.909 -7.139 1.00 98.38 708 PRO A CA 1
ATOM 5510 C C . PRO A 1 708 ? 8.244 -5.593 -6.368 1.00 98.38 708 PRO A C 1
ATOM 5512 O O . PRO A 1 708 ? 7.910 -5.506 -5.185 1.00 98.38 708 PRO A O 1
ATOM 5515 N N . PRO A 1 709 ? 8.853 -4.567 -6.984 1.00 98.12 709 PRO A N 1
ATOM 5516 C CA . PRO A 1 709 ? 9.191 -3.337 -6.282 1.00 98.12 709 PRO A CA 1
ATOM 5517 C C . PRO A 1 709 ? 7.936 -2.515 -5.981 1.00 98.12 709 PRO A C 1
ATOM 5519 O O . PRO A 1 709 ? 6.948 -2.560 -6.719 1.00 98.12 709 PRO A O 1
ATOM 5522 N N . ILE A 1 710 ? 8.013 -1.703 -4.925 1.00 98.38 710 ILE A N 1
ATOM 5523 C CA . ILE A 1 710 ? 7.058 -0.615 -4.696 1.00 98.38 710 ILE A CA 1
ATOM 5524 C C . ILE A 1 710 ? 7.092 0.295 -5.926 1.00 98.38 710 ILE A C 1
ATOM 5526 O O . ILE A 1 710 ? 8.165 0.612 -6.438 1.00 98.38 710 ILE A O 1
ATOM 5530 N N . ARG A 1 711 ? 5.914 0.633 -6.455 1.00 97.25 711 ARG A N 1
ATOM 5531 C CA . ARG A 1 711 ? 5.774 1.323 -7.740 1.00 97.25 711 ARG A CA 1
ATOM 5532 C C . ARG A 1 711 ? 5.652 2.832 -7.565 1.00 97.25 711 ARG A C 1
ATOM 5534 O O . ARG A 1 711 ? 5.434 3.332 -6.465 1.00 97.25 711 ARG A O 1
ATOM 5541 N N . THR A 1 712 ? 5.749 3.545 -8.680 1.00 92.00 712 THR A N 1
ATOM 5542 C CA . THR A 1 712 ? 5.472 4.979 -8.755 1.00 92.00 712 THR A CA 1
ATOM 5543 C C . THR A 1 712 ? 4.068 5.324 -8.250 1.00 92.00 712 THR A C 1
ATOM 5545 O O . THR A 1 712 ? 3.157 4.487 -8.192 1.00 92.00 712 THR A O 1
ATOM 5548 N N . SER A 1 713 ? 3.880 6.596 -7.892 1.00 90.06 713 SER A N 1
ATOM 5549 C CA . SER A 1 713 ? 2.597 7.104 -7.403 1.00 90.06 713 SER A CA 1
ATOM 5550 C C . SER A 1 713 ? 1.440 6.799 -8.369 1.00 90.06 713 SER A C 1
ATOM 5552 O O . SER A 1 713 ? 1.583 6.878 -9.588 1.00 90.06 713 SER A O 1
ATOM 5554 N N . GLY A 1 714 ? 0.279 6.445 -7.812 1.00 94.12 714 GLY A N 1
ATOM 5555 C CA . GLY A 1 714 ? -0.926 6.046 -8.554 1.00 94.12 714 GLY A CA 1
ATOM 5556 C C . GLY A 1 714 ? -1.238 4.550 -8.466 1.00 94.12 714 GLY A C 1
ATOM 5557 O O . GLY A 1 714 ? -2.403 4.190 -8.287 1.00 94.12 714 GLY A O 1
ATOM 5558 N N . HIS A 1 715 ? -0.220 3.681 -8.465 1.00 97.88 715 HIS A N 1
ATOM 5559 C CA . HIS A 1 715 ? -0.408 2.229 -8.348 1.00 97.88 715 HIS A CA 1
ATOM 5560 C C . HIS A 1 715 ? -1.104 1.834 -7.040 1.00 97.88 715 HIS A C 1
ATOM 5562 O O . HIS A 1 715 ? -2.130 1.157 -7.077 1.00 97.88 715 HIS A O 1
ATOM 5568 N N . GLY A 1 716 ? -0.640 2.341 -5.893 1.00 97.56 716 GLY A N 1
ATOM 5569 C CA . GLY A 1 716 ? -1.266 2.042 -4.600 1.00 97.56 716 GLY A CA 1
ATOM 5570 C C . GLY A 1 716 ? -2.735 2.466 -4.518 1.00 97.56 716 GLY A C 1
ATOM 5571 O O . GLY A 1 716 ? -3.556 1.749 -3.950 1.00 97.56 716 GLY A O 1
ATOM 5572 N N . LYS A 1 717 ? -3.119 3.575 -5.168 1.00 97.38 717 LYS A N 1
ATOM 5573 C CA . LYS A 1 717 ? -4.527 4.003 -5.248 1.00 97.38 717 LYS A CA 1
ATOM 5574 C C . LYS A 1 717 ? -5.378 3.073 -6.103 1.00 97.38 717 LYS A C 1
ATOM 5576 O O . LYS A 1 717 ? -6.510 2.778 -5.719 1.00 97.38 717 LYS A O 1
ATOM 5581 N N . ALA A 1 718 ? -4.836 2.577 -7.211 1.00 98.38 718 ALA A N 1
ATOM 5582 C CA . ALA A 1 718 ? -5.512 1.575 -8.022 1.00 98.38 718 ALA A CA 1
ATOM 5583 C C . ALA A 1 718 ? -5.710 0.264 -7.245 1.00 98.38 718 ALA A C 1
ATOM 5585 O O . ALA A 1 718 ? -6.826 -0.244 -7.206 1.00 98.38 718 ALA A O 1
ATOM 5586 N N . LEU A 1 719 ? -4.684 -0.218 -6.532 1.00 98.75 719 LEU A N 1
ATOM 5587 C CA . LEU A 1 719 ? -4.778 -1.420 -5.692 1.00 98.75 719 LEU A CA 1
ATOM 5588 C C . LEU A 1 719 ? -5.795 -1.255 -4.548 1.00 98.75 719 LEU A C 1
ATOM 5590 O O . LEU A 1 719 ? -6.597 -2.158 -4.304 1.00 98.75 719 LEU A O 1
ATOM 5594 N N . GLN A 1 720 ? -5.836 -0.085 -3.896 1.00 98.75 720 GLN A N 1
ATOM 5595 C CA . GLN A 1 720 ? -6.886 0.252 -2.921 1.00 98.75 720 GLN A CA 1
ATOM 5596 C C . GLN A 1 720 ? -8.286 0.165 -3.564 1.00 98.75 720 GLN A C 1
ATOM 5598 O O . GLN A 1 720 ? -9.215 -0.371 -2.958 1.00 98.75 720 GLN A O 1
ATOM 5603 N N . GLY A 1 721 ? -8.447 0.649 -4.802 1.00 98.56 721 GLY A N 1
ATOM 5604 C CA . GLY A 1 721 ? -9.684 0.507 -5.581 1.00 98.56 721 GLY A CA 1
ATOM 5605 C C . GLY A 1 721 ? -10.009 -0.947 -5.948 1.00 98.56 721 GLY A C 1
ATOM 5606 O O . GLY A 1 721 ? -11.168 -1.364 -5.911 1.00 98.56 721 GLY A O 1
ATOM 5607 N N . GLY A 1 722 ? -8.992 -1.754 -6.245 1.00 98.62 722 GLY A N 1
ATOM 5608 C CA . GLY A 1 722 ? -9.139 -3.187 -6.492 1.00 98.62 722 GLY A CA 1
ATOM 5609 C C . GLY A 1 722 ? -9.668 -3.937 -5.267 1.00 98.62 722 GLY A C 1
ATOM 5610 O O . GLY A 1 722 ? -10.547 -4.789 -5.393 1.00 98.62 722 GLY A O 1
ATOM 5611 N N . LEU A 1 723 ? -9.196 -3.584 -4.070 1.00 98.69 723 LEU A N 1
ATOM 5612 C CA . LEU A 1 723 ? -9.678 -4.147 -2.803 1.00 98.69 723 LEU A CA 1
ATOM 5613 C C . LEU A 1 723 ? -11.103 -3.705 -2.455 1.00 98.69 723 LEU A C 1
ATOM 5615 O O . LEU A 1 723 ? -11.909 -4.531 -2.013 1.00 98.69 723 LEU A O 1
ATOM 5619 N N . SER A 1 724 ? -11.428 -2.423 -2.663 1.00 98.19 724 SER A N 1
ATOM 5620 C CA . SER A 1 724 ? -12.766 -1.895 -2.363 1.00 98.19 724 SER A CA 1
ATOM 5621 C C . SER A 1 724 ? -13.846 -2.488 -3.268 1.00 98.19 724 SER A C 1
ATOM 5623 O O . SER A 1 724 ? -14.979 -2.675 -2.839 1.00 98.19 724 SER A O 1
ATOM 5625 N N . THR A 1 725 ? -13.491 -2.843 -4.504 1.00 96.62 725 THR A N 1
ATOM 5626 C CA . THR A 1 725 ? -14.404 -3.451 -5.486 1.00 96.62 725 THR A CA 1
ATOM 5627 C C . THR A 1 725 ? -14.397 -4.984 -5.481 1.00 96.62 725 THR A C 1
ATOM 5629 O O . THR A 1 725 ? -15.202 -5.602 -6.177 1.00 96.62 725 THR A O 1
ATOM 5632 N N . GLY A 1 726 ? -13.502 -5.621 -4.718 1.00 96.06 726 GLY A N 1
ATOM 5633 C CA . GLY A 1 726 ? -13.362 -7.082 -4.668 1.00 96.06 726 GLY A CA 1
ATOM 5634 C C . GLY A 1 726 ? -12.658 -7.710 -5.882 1.00 96.06 726 GLY A C 1
ATOM 5635 O O . GLY A 1 726 ? -12.704 -8.936 -6.057 1.00 96.06 726 GLY A O 1
ATOM 5636 N N . ILE A 1 727 ? -12.003 -6.897 -6.723 1.00 98.12 727 ILE A N 1
ATOM 5637 C CA . ILE A 1 727 ? -11.048 -7.363 -7.745 1.00 98.12 727 ILE A CA 1
ATOM 5638 C C . ILE A 1 727 ? -9.857 -8.041 -7.062 1.00 98.12 727 ILE A C 1
ATOM 5640 O O . ILE A 1 727 ? -9.449 -9.122 -7.483 1.00 98.12 727 ILE A O 1
ATOM 5644 N N . LEU A 1 728 ? -9.366 -7.439 -5.979 1.00 98.75 728 LEU A N 1
ATOM 5645 C CA . LEU A 1 728 ? -8.378 -7.992 -5.053 1.00 98.75 728 LEU A CA 1
ATOM 5646 C C . LEU A 1 728 ? -9.098 -8.379 -3.754 1.00 98.75 728 LEU A C 1
ATOM 5648 O O . LEU A 1 728 ? -10.060 -7.716 -3.356 1.00 98.75 728 LEU A O 1
ATOM 5652 N N . GLN A 1 729 ? -8.701 -9.481 -3.118 1.00 98.44 729 GLN A N 1
ATOM 5653 C CA . GLN A 1 729 ? -9.545 -10.118 -2.090 1.00 98.44 729 GLN A CA 1
ATOM 5654 C C . GLN A 1 729 ? -9.115 -9.782 -0.670 1.00 98.44 729 GLN A C 1
ATOM 5656 O O . GLN A 1 729 ? -9.975 -9.646 0.199 1.00 98.44 729 GLN A O 1
ATOM 5661 N N . LEU A 1 730 ? -7.811 -9.666 -0.433 1.00 98.75 730 LEU A N 1
ATOM 5662 C CA . LEU A 1 730 ? -7.238 -9.535 0.902 1.00 98.75 730 LEU A CA 1
ATOM 5663 C C . LEU A 1 730 ? -5.908 -8.779 0.867 1.00 98.75 730 LEU A C 1
ATOM 5665 O O . LEU A 1 730 ? -5.340 -8.593 -0.204 1.00 98.75 730 LEU A O 1
ATOM 5669 N N . VAL A 1 731 ? -5.409 -8.373 2.035 1.00 98.81 731 VAL A N 1
ATOM 5670 C CA . VAL A 1 731 ? -4.116 -7.685 2.189 1.00 98.81 731 VAL A CA 1
ATOM 5671 C C . VAL A 1 731 ? -3.148 -8.482 3.058 1.00 98.81 731 VAL A C 1
ATOM 5673 O O . VAL A 1 731 ? -3.467 -8.785 4.213 1.00 98.81 731 VAL A O 1
ATOM 5676 N N . GLY A 1 732 ? -1.955 -8.748 2.518 1.00 98.75 732 GLY A N 1
ATOM 5677 C CA . GLY A 1 732 ? -0.801 -9.292 3.246 1.00 98.75 732 GLY A CA 1
ATOM 5678 C C . GLY A 1 732 ? 0.291 -8.246 3.496 1.00 98.75 732 GLY A C 1
ATOM 5679 O O . GLY A 1 732 ? 0.070 -7.040 3.315 1.00 98.75 732 GLY A O 1
ATOM 5680 N N . THR A 1 733 ? 1.481 -8.692 3.896 1.00 98.81 733 THR A N 1
ATOM 5681 C CA . THR A 1 733 ? 2.636 -7.794 4.105 1.00 98.81 733 THR A CA 1
ATOM 5682 C C . THR A 1 733 ? 3.864 -8.127 3.289 1.00 98.81 733 THR A C 1
ATOM 5684 O O . THR A 1 733 ? 4.612 -7.203 2.978 1.00 98.81 733 THR A O 1
ATOM 5687 N N . ASP A 1 734 ? 4.063 -9.403 2.955 1.00 98.56 734 ASP A N 1
ATOM 5688 C CA . ASP A 1 734 ? 5.361 -9.911 2.503 1.00 98.56 734 ASP A CA 1
ATOM 5689 C C . ASP A 1 734 ? 6.469 -9.527 3.501 1.00 98.56 734 ASP A C 1
ATOM 5691 O O . ASP A 1 734 ? 7.547 -9.055 3.134 1.00 98.56 734 ASP A O 1
ATOM 5695 N N . HIS A 1 735 ? 6.163 -9.658 4.802 1.00 98.75 735 HIS A N 1
ATOM 5696 C CA . HIS A 1 735 ? 7.080 -9.264 5.865 1.00 98.75 735 HIS A CA 1
ATOM 5697 C C . HIS A 1 735 ? 8.361 -10.096 5.789 1.00 98.75 735 HIS A C 1
ATOM 5699 O O . HIS A 1 735 ? 8.364 -11.287 6.100 1.00 98.75 735 HIS A O 1
ATOM 5705 N N . CYS A 1 736 ? 9.444 -9.438 5.387 1.00 98.19 736 CYS A N 1
ATOM 5706 C CA . CYS A 1 736 ? 10.758 -10.021 5.150 1.00 98.19 736 CYS A CA 1
ATOM 5707 C C . CYS A 1 736 ? 11.809 -8.976 5.553 1.00 98.19 736 CYS A C 1
ATOM 5709 O O . CYS A 1 736 ? 12.357 -8.240 4.726 1.00 98.19 736 CYS A O 1
ATOM 5711 N N . ALA A 1 737 ? 11.993 -8.816 6.865 1.00 96.88 737 ALA A N 1
ATOM 5712 C CA . ALA A 1 737 ? 12.748 -7.707 7.436 1.00 96.88 737 ALA A CA 1
ATOM 5713 C C . ALA A 1 737 ? 14.264 -7.974 7.472 1.00 96.88 737 ALA A C 1
ATOM 5715 O O . ALA A 1 737 ? 14.726 -8.991 7.994 1.00 96.88 737 ALA A O 1
ATOM 5716 N N . PHE A 1 738 ? 15.033 -7.003 6.973 1.00 96.88 738 PHE A N 1
ATOM 5717 C CA . PHE A 1 738 ? 16.496 -6.946 7.046 1.00 96.88 738 PHE A CA 1
ATOM 5718 C C . PHE A 1 738 ? 16.921 -5.579 7.587 1.00 96.88 738 PHE A C 1
ATOM 5720 O O . PHE A 1 738 ? 16.313 -4.572 7.219 1.00 96.88 738 PHE A O 1
ATOM 5727 N N . ASN A 1 739 ? 17.973 -5.528 8.406 1.00 93.00 739 ASN A N 1
ATOM 5728 C CA . ASN A 1 739 ? 18.465 -4.264 8.969 1.00 93.00 739 ASN A CA 1
ATOM 5729 C C . ASN A 1 739 ? 19.307 -3.491 7.948 1.00 93.00 739 ASN A C 1
ATOM 5731 O O . ASN A 1 739 ? 19.686 -4.005 6.887 1.00 93.00 739 ASN A O 1
ATOM 5735 N N . SER A 1 740 ? 19.655 -2.254 8.296 1.00 92.38 740 SER A N 1
ATOM 5736 C CA . SER A 1 740 ? 20.517 -1.396 7.477 1.00 92.38 740 SER A CA 1
ATOM 5737 C C . SER A 1 740 ? 21.854 -2.059 7.100 1.00 92.38 740 SER A C 1
ATOM 5739 O O . SER A 1 740 ? 22.306 -1.931 5.961 1.00 92.38 740 SER A O 1
ATOM 5741 N N . THR A 1 741 ? 22.455 -2.837 8.008 1.00 93.94 741 THR A N 1
ATOM 5742 C CA . THR A 1 741 ? 23.741 -3.524 7.778 1.00 93.94 741 THR A CA 1
ATOM 5743 C C . THR A 1 741 ? 23.609 -4.670 6.771 1.00 93.94 741 THR A C 1
ATOM 5745 O O . THR A 1 741 ? 24.455 -4.826 5.894 1.00 93.94 741 THR A O 1
ATOM 5748 N N . GLN A 1 742 ? 22.526 -5.445 6.837 1.00 96.50 742 GLN A N 1
ATOM 5749 C CA . GLN A 1 742 ? 22.216 -6.491 5.862 1.00 96.50 742 GLN A CA 1
ATOM 5750 C C . GLN A 1 742 ? 21.887 -5.893 4.493 1.00 96.50 742 GLN A C 1
ATOM 5752 O O . GLN A 1 742 ? 22.362 -6.391 3.474 1.00 96.50 742 GLN A O 1
ATOM 5757 N N . LYS A 1 743 ? 21.127 -4.790 4.446 1.00 96.25 743 LYS A N 1
ATOM 5758 C CA . LYS A 1 743 ? 20.844 -4.060 3.198 1.00 96.25 743 LYS A CA 1
ATOM 5759 C C . LYS A 1 743 ? 22.121 -3.519 2.545 1.00 96.25 743 LYS A C 1
ATOM 5761 O O . LYS A 1 743 ? 22.238 -3.570 1.321 1.00 96.25 743 LYS A O 1
ATOM 5766 N N . ALA A 1 744 ? 23.100 -3.084 3.341 1.00 94.62 744 ALA A N 1
ATOM 5767 C CA . ALA A 1 744 ? 24.386 -2.576 2.861 1.00 94.62 744 ALA A CA 1
ATOM 5768 C C . ALA A 1 744 ? 25.264 -3.623 2.142 1.00 94.62 744 ALA A C 1
ATOM 5770 O O . ALA A 1 744 ? 26.221 -3.240 1.473 1.00 94.62 744 ALA A O 1
ATOM 5771 N N . LEU A 1 745 ? 24.926 -4.922 2.181 1.00 94.12 745 LEU A N 1
ATOM 5772 C CA . LEU A 1 745 ? 25.602 -5.950 1.371 1.00 94.12 745 LEU A CA 1
ATOM 5773 C C . LEU A 1 745 ? 25.562 -5.655 -0.141 1.00 94.12 745 LEU A C 1
ATOM 5775 O O . LEU A 1 745 ? 26.418 -6.137 -0.885 1.00 94.12 745 LEU A O 1
ATOM 5779 N N . GLY A 1 746 ? 24.587 -4.863 -0.596 1.00 95.38 746 GLY A N 1
ATOM 5780 C CA . GLY A 1 746 ? 24.480 -4.400 -1.978 1.00 95.38 746 GLY A CA 1
ATOM 5781 C C . GLY A 1 746 ? 24.791 -2.921 -2.188 1.00 95.38 746 GLY A C 1
ATOM 5782 O O . GLY A 1 746 ? 24.278 -2.353 -3.146 1.00 95.38 746 GLY A O 1
ATOM 5783 N N . ILE A 1 747 ? 25.606 -2.294 -1.326 1.00 94.50 747 ILE A N 1
ATOM 5784 C CA . ILE A 1 747 ? 25.953 -0.861 -1.424 1.00 94.50 747 ILE A CA 1
ATOM 5785 C C . ILE A 1 747 ? 26.503 -0.459 -2.804 1.00 94.50 747 ILE A C 1
ATOM 5787 O O . ILE A 1 747 ? 26.167 0.612 -3.300 1.00 94.50 747 ILE A O 1
ATOM 5791 N N . ASP A 1 748 ? 27.275 -1.344 -3.443 1.00 94.81 748 ASP A N 1
ATOM 5792 C CA . ASP A 1 748 ? 27.867 -1.130 -4.771 1.00 94.81 748 ASP A CA 1
ATOM 5793 C C . ASP A 1 748 ? 27.142 -1.897 -5.896 1.00 94.81 748 ASP A C 1
ATOM 5795 O O . ASP A 1 748 ? 27.577 -1.874 -7.047 1.00 94.81 748 ASP A O 1
ATOM 5799 N N . ASP A 1 749 ? 26.083 -2.650 -5.578 1.00 97.56 749 ASP A N 1
ATOM 5800 C CA . ASP A 1 749 ? 25.357 -3.496 -6.531 1.00 97.56 749 ASP A CA 1
ATOM 5801 C C . ASP A 1 749 ? 23.971 -3.863 -5.984 1.00 97.56 749 ASP A C 1
ATOM 5803 O O . ASP A 1 749 ? 23.830 -4.785 -5.169 1.00 97.56 749 ASP A O 1
ATOM 5807 N N . PHE A 1 750 ? 22.929 -3.190 -6.479 1.00 97.88 750 PHE A N 1
ATOM 5808 C CA . PHE A 1 750 ? 21.550 -3.389 -6.027 1.00 97.88 750 PHE A CA 1
ATOM 5809 C C . PHE A 1 750 ? 21.069 -4.842 -6.107 1.00 97.88 750 PHE A C 1
ATOM 5811 O O . PHE A 1 750 ? 20.189 -5.247 -5.347 1.00 97.88 750 PHE A O 1
ATOM 5818 N N . ARG A 1 751 ? 21.654 -5.663 -6.992 1.00 96.81 751 ARG A N 1
ATOM 5819 C CA . ARG A 1 751 ? 21.294 -7.084 -7.148 1.00 96.81 751 ARG A CA 1
ATOM 5820 C C . ARG A 1 751 ? 21.649 -7.910 -5.912 1.00 96.81 751 ARG A C 1
ATOM 5822 O O . ARG A 1 751 ? 21.138 -9.017 -5.765 1.00 96.81 751 ARG A O 1
ATOM 5829 N N . LYS A 1 752 ? 22.524 -7.394 -5.045 1.00 96.88 752 LYS A N 1
ATOM 5830 C CA . LYS A 1 752 ? 22.963 -8.030 -3.797 1.00 96.88 752 LYS A CA 1
ATOM 5831 C C . LYS A 1 752 ? 22.236 -7.505 -2.559 1.00 96.88 752 LYS A C 1
ATOM 5833 O O . LYS A 1 752 ? 22.440 -8.061 -1.487 1.00 96.88 752 LYS A O 1
ATOM 5838 N N . ILE A 1 753 ? 21.395 -6.474 -2.681 1.00 97.75 753 ILE A N 1
ATOM 5839 C CA . ILE A 1 753 ? 20.579 -5.985 -1.563 1.00 97.75 753 ILE A CA 1
ATOM 5840 C C . ILE A 1 753 ? 19.542 -7.069 -1.230 1.00 97.75 753 ILE A C 1
ATOM 5842 O O . ILE A 1 753 ? 18.725 -7.380 -2.100 1.00 97.75 753 ILE A O 1
ATOM 5846 N N . PRO A 1 754 ? 19.505 -7.637 -0.009 1.00 97.00 754 PRO A N 1
ATOM 5847 C CA . PRO A 1 754 ? 18.467 -8.592 0.376 1.00 97.00 754 PRO A CA 1
ATOM 5848 C C . PRO A 1 754 ? 17.075 -7.988 0.162 1.00 97.00 754 PRO A C 1
ATOM 5850 O O . PRO A 1 754 ? 16.794 -6.887 0.636 1.00 97.00 754 PRO A O 1
ATOM 5853 N N . ASN A 1 755 ? 16.216 -8.645 -0.617 1.00 97.94 755 ASN A N 1
ATOM 5854 C CA . ASN A 1 755 ? 14.908 -8.097 -0.993 1.00 97.94 755 ASN A CA 1
ATOM 5855 C C . ASN A 1 755 ? 13.877 -8.366 0.110 1.00 97.94 755 ASN A C 1
ATOM 5857 O O . ASN A 1 755 ? 13.694 -9.520 0.480 1.00 97.94 755 ASN A O 1
ATOM 5861 N N . GLY A 1 756 ? 13.185 -7.325 0.585 1.00 97.38 756 GLY A N 1
ATOM 5862 C CA . GLY A 1 756 ? 12.151 -7.453 1.619 1.00 97.38 756 GLY A CA 1
ATOM 5863 C C . GLY A 1 756 ? 11.970 -6.185 2.459 1.00 97.38 756 GLY A C 1
ATOM 5864 O O . GLY A 1 756 ? 12.882 -5.356 2.539 1.00 97.38 756 GLY A O 1
ATOM 5865 N N . VAL A 1 757 ? 10.789 -6.013 3.054 1.00 98.06 757 VAL A N 1
ATOM 5866 C CA . VAL A 1 757 ? 10.435 -4.875 3.924 1.00 98.06 757 VAL A CA 1
ATOM 5867 C C . VAL A 1 757 ? 9.643 -5.351 5.150 1.00 98.06 757 VAL A C 1
ATOM 5869 O O . VAL A 1 757 ? 9.149 -6.478 5.173 1.00 98.06 757 VAL A O 1
ATOM 5872 N N . ASN A 1 758 ? 9.527 -4.507 6.182 1.00 98.00 758 ASN A N 1
ATOM 5873 C CA . ASN A 1 758 ? 8.643 -4.762 7.325 1.00 98.00 758 ASN A CA 1
ATOM 5874 C C . ASN A 1 758 ? 7.172 -4.414 6.997 1.00 98.00 758 ASN A C 1
ATOM 5876 O O . ASN A 1 758 ? 6.891 -3.818 5.959 1.00 98.00 758 ASN A O 1
ATOM 5880 N N . GLY A 1 759 ? 6.233 -4.781 7.882 1.00 98.06 759 GLY A N 1
ATOM 5881 C CA . GLY A 1 759 ? 4.800 -4.520 7.668 1.00 98.06 759 GLY A CA 1
ATOM 5882 C C . GLY A 1 759 ? 3.819 -5.289 8.561 1.00 98.06 759 GLY A C 1
ATOM 5883 O O . GLY A 1 759 ? 2.655 -4.894 8.636 1.00 98.06 759 GLY A O 1
ATOM 5884 N N . ILE A 1 760 ? 4.251 -6.374 9.221 1.00 98.50 760 ILE A N 1
ATOM 5885 C CA . ILE A 1 760 ? 3.379 -7.292 9.981 1.00 98.50 760 ILE A CA 1
ATOM 5886 C C . ILE A 1 760 ? 2.652 -6.618 11.156 1.00 98.50 760 ILE A C 1
ATOM 5888 O O . ILE A 1 760 ? 1.499 -6.947 11.441 1.00 98.50 760 ILE A O 1
ATOM 5892 N N . GLU A 1 761 ? 3.289 -5.629 11.787 1.00 98.75 761 GLU A N 1
ATOM 5893 C CA . GLU A 1 761 ? 2.730 -4.826 12.882 1.00 98.75 761 GLU A CA 1
ATOM 5894 C C . GLU A 1 761 ? 1.869 -3.667 12.354 1.00 98.75 761 GLU A C 1
ATOM 5896 O O . GLU A 1 761 ? 0.829 -3.309 12.913 1.00 98.75 761 GLU A O 1
ATOM 5901 N N . GLU A 1 762 ? 2.273 -3.082 11.229 1.00 98.69 762 GLU A N 1
ATOM 5902 C CA . GLU A 1 762 ? 1.674 -1.863 10.697 1.00 98.69 762 GLU A CA 1
ATOM 5903 C C . GLU A 1 762 ? 0.408 -2.118 9.869 1.00 98.69 762 GLU A C 1
ATOM 5905 O O . GLU A 1 762 ? -0.441 -1.229 9.757 1.00 98.69 762 GLU A O 1
ATOM 5910 N N . ARG A 1 763 ? 0.262 -3.321 9.293 1.00 98.81 763 ARG A N 1
ATOM 5911 C CA . ARG A 1 763 ? -0.786 -3.673 8.317 1.00 98.81 763 ARG A CA 1
ATOM 5912 C C . ARG A 1 763 ? -2.181 -3.230 8.742 1.00 98.81 763 ARG A C 1
ATOM 5914 O O . ARG A 1 763 ? -2.854 -2.524 7.995 1.00 98.81 763 ARG A O 1
ATOM 5921 N N . MET A 1 764 ? -2.617 -3.644 9.929 1.00 98.75 764 MET A N 1
ATOM 5922 C CA . MET A 1 764 ? -3.985 -3.413 10.403 1.00 98.75 764 MET A CA 1
ATOM 5923 C C . MET A 1 764 ? -4.279 -1.918 10.558 1.00 98.75 764 MET A C 1
ATOM 5925 O O . MET A 1 764 ? -5.323 -1.446 10.105 1.00 98.75 764 MET A O 1
ATOM 5929 N N . HIS A 1 765 ? -3.337 -1.175 11.137 1.00 98.69 765 HIS A N 1
ATOM 5930 C CA . HIS A 1 765 ? -3.423 0.265 11.364 1.00 98.69 765 HIS A CA 1
ATOM 5931 C C . HIS A 1 765 ? -3.432 1.056 10.049 1.00 98.69 765 HIS A C 1
ATOM 5933 O O . HIS A 1 765 ? -4.282 1.917 9.832 1.00 98.69 765 HIS A O 1
ATOM 5939 N N . LEU A 1 766 ? -2.513 0.734 9.134 1.00 98.75 766 LEU A N 1
ATOM 5940 C CA . LEU A 1 766 ? -2.381 1.429 7.853 1.00 98.75 766 LEU A CA 1
ATOM 5941 C C . LEU A 1 766 ? -3.558 1.165 6.914 1.00 98.75 766 LEU A C 1
ATOM 5943 O O . LEU A 1 766 ? -4.000 2.092 6.234 1.00 98.75 766 LEU A O 1
ATOM 5947 N N . VAL A 1 767 ? -4.081 -0.064 6.872 1.00 98.75 767 VAL A N 1
ATOM 5948 C CA . VAL A 1 767 ? -5.274 -0.389 6.073 1.00 98.75 767 VAL A CA 1
ATOM 5949 C C . VAL A 1 767 ? -6.501 0.332 6.631 1.00 98.75 767 VAL A C 1
ATOM 5951 O O . VAL A 1 767 ? -7.276 0.884 5.849 1.00 98.75 767 VAL A O 1
ATOM 5954 N N . TRP A 1 768 ? -6.657 0.391 7.960 1.00 98.81 768 TRP A N 1
ATOM 5955 C CA . TRP A 1 768 ? -7.743 1.145 8.590 1.00 98.81 768 TRP A CA 1
ATOM 5956 C C . TRP A 1 768 ? -7.675 2.625 8.211 1.00 98.81 768 TRP A C 1
ATOM 5958 O O . TRP A 1 768 ? -8.605 3.162 7.611 1.00 98.81 768 TRP A O 1
ATOM 5968 N N . ASP A 1 769 ? -6.551 3.275 8.506 1.00 98.50 769 ASP A N 1
ATOM 5969 C CA . ASP A 1 769 ? -6.371 4.707 8.265 1.00 98.50 769 ASP A CA 1
ATOM 5970 C C . ASP A 1 769 ? -6.503 5.065 6.779 1.00 98.50 769 ASP A C 1
ATOM 5972 O O . ASP A 1 769 ? -7.160 6.033 6.403 1.00 98.50 769 ASP A O 1
ATOM 5976 N N . THR A 1 770 ? -5.925 4.250 5.897 1.00 97.88 770 THR A N 1
ATOM 5977 C CA . THR A 1 770 ? -5.911 4.572 4.467 1.00 97.88 770 THR A CA 1
ATOM 5978 C C . THR A 1 770 ? -7.266 4.332 3.809 1.00 97.88 770 THR A C 1
ATOM 5980 O O . THR A 1 770 ? -7.638 5.082 2.902 1.00 97.88 770 THR A O 1
ATOM 5983 N N . MET A 1 771 ? -8.002 3.295 4.221 1.00 98.50 771 MET A N 1
ATOM 5984 C CA . MET A 1 771 ? -9.172 2.818 3.475 1.00 98.50 771 MET A CA 1
ATOM 5985 C C . MET A 1 771 ? -10.496 2.976 4.229 1.00 98.50 771 MET A C 1
ATOM 5987 O O . MET A 1 771 ? -11.508 3.255 3.588 1.00 98.50 771 MET A O 1
ATOM 5991 N N . VAL A 1 772 ? -10.518 2.828 5.556 1.00 98.50 772 VAL A N 1
ATOM 5992 C CA . VAL A 1 772 ? -11.741 3.002 6.362 1.00 98.50 772 VAL A CA 1
ATOM 5993 C C . VAL A 1 772 ? -11.961 4.477 6.679 1.00 98.50 772 VAL A C 1
ATOM 5995 O O . VAL A 1 772 ? -13.023 5.013 6.373 1.00 98.50 772 VAL A O 1
ATOM 5998 N N . GLU A 1 773 ? -10.952 5.172 7.215 1.00 97.88 773 GLU A N 1
ATOM 5999 C CA . GLU A 1 773 ? -11.076 6.603 7.562 1.00 97.88 773 GLU A CA 1
ATOM 6000 C C . GLU A 1 773 ? -11.280 7.493 6.329 1.00 97.88 773 GLU A C 1
ATOM 6002 O O . GLU A 1 773 ? -11.866 8.571 6.419 1.00 97.88 773 GLU A O 1
ATOM 6007 N N . SER A 1 774 ? -10.820 7.048 5.157 1.00 92.69 774 SER A N 1
ATOM 6008 C CA . SER A 1 774 ? -11.076 7.734 3.887 1.00 92.69 774 SER A CA 1
ATOM 6009 C C . SER A 1 774 ? -12.483 7.497 3.328 1.00 92.69 774 SER A C 1
ATOM 6011 O O . SER A 1 774 ? -12.863 8.165 2.368 1.00 92.69 774 SER A O 1
ATOM 6013 N N . GLY A 1 775 ? -13.251 6.562 3.901 1.00 95.62 775 GLY A N 1
ATOM 6014 C CA . GLY A 1 775 ? -14.562 6.139 3.405 1.00 95.62 775 GLY A CA 1
ATOM 6015 C C . GLY A 1 775 ? -14.507 5.244 2.163 1.00 95.62 775 GLY A C 1
ATOM 6016 O O . GLY A 1 775 ? -15.546 4.966 1.568 1.00 95.62 775 GLY A O 1
ATOM 6017 N N . GLN A 1 776 ? -13.317 4.795 1.751 1.00 96.50 776 GLN A N 1
ATOM 6018 C CA . GLN A 1 776 ? -13.144 3.956 0.565 1.00 96.50 776 GLN A CA 1
ATOM 6019 C C . GLN A 1 776 ? -13.680 2.533 0.763 1.00 96.50 776 GLN A C 1
ATOM 6021 O O . GLN A 1 776 ? -14.144 1.918 -0.200 1.00 96.50 776 GLN A O 1
ATOM 6026 N N . ILE A 1 777 ? -13.615 2.008 1.988 1.00 98.31 777 ILE A N 1
ATOM 6027 C CA . ILE A 1 777 ? -14.217 0.729 2.372 1.00 98.31 777 ILE A CA 1
ATOM 6028 C C . ILE A 1 777 ? -15.012 0.873 3.667 1.00 98.31 777 ILE A C 1
ATOM 6030 O O . ILE A 1 777 ? -14.727 1.727 4.506 1.00 98.31 777 ILE A O 1
ATOM 6034 N N . SER A 1 778 ? -16.008 0.008 3.843 1.00 98.25 778 SER A N 1
ATOM 6035 C CA . SER A 1 778 ? -16.756 -0.077 5.095 1.00 98.25 778 SER A CA 1
ATOM 6036 C C . SER A 1 778 ? -15.944 -0.755 6.209 1.00 98.25 778 SER A C 1
ATOM 6038 O O . SER A 1 778 ? -14.959 -1.453 5.967 1.00 98.25 778 SER A O 1
ATOM 6040 N N . VAL A 1 779 ? -16.409 -0.630 7.453 1.00 98.38 779 VAL A N 1
ATOM 6041 C CA . VAL A 1 779 ? -15.836 -1.355 8.602 1.00 98.38 779 VAL A CA 1
ATOM 6042 C C . VAL A 1 779 ? -15.967 -2.880 8.426 1.00 98.38 779 VAL A C 1
ATOM 6044 O O . VAL A 1 779 ? -15.078 -3.637 8.806 1.00 98.38 779 VAL A O 1
ATOM 6047 N N . THR A 1 780 ? -17.039 -3.352 7.782 1.00 98.50 780 THR A N 1
ATOM 6048 C CA . THR A 1 780 ? -17.211 -4.775 7.449 1.00 98.50 780 THR A CA 1
ATOM 6049 C C . THR A 1 780 ? -16.257 -5.230 6.339 1.00 98.50 780 THR A C 1
ATOM 6051 O O . THR A 1 780 ? -15.739 -6.344 6.396 1.00 98.50 780 THR A O 1
ATOM 6054 N N . ASP A 1 781 ? -15.949 -4.365 5.366 1.00 98.62 781 ASP A N 1
ATOM 6055 C CA . ASP A 1 781 ? -14.930 -4.648 4.346 1.00 98.62 781 ASP A CA 1
ATOM 6056 C C . ASP A 1 781 ? -13.524 -4.730 4.939 1.00 98.62 781 ASP A C 1
ATOM 6058 O O . ASP A 1 781 ? -12.732 -5.558 4.496 1.00 98.62 781 ASP A O 1
ATOM 6062 N N . TYR A 1 782 ? -13.217 -3.921 5.956 1.00 98.88 782 TYR A N 1
ATOM 6063 C CA . TYR A 1 782 ? -11.957 -4.027 6.688 1.00 98.88 782 TYR A CA 1
ATOM 6064 C C . TYR A 1 782 ? -11.780 -5.428 7.280 1.00 98.88 782 TYR A C 1
ATOM 6066 O O . TYR A 1 782 ? -10.756 -6.069 7.044 1.00 98.88 782 TYR A O 1
ATOM 6074 N N . VAL A 1 783 ? -12.805 -5.953 7.962 1.00 98.88 783 VAL A N 1
ATOM 6075 C CA . VAL A 1 783 ? -12.794 -7.331 8.487 1.00 98.88 783 VAL A CA 1
ATOM 6076 C C . VAL A 1 783 ? -12.649 -8.348 7.353 1.00 98.88 783 VAL A C 1
ATOM 6078 O O . VAL A 1 783 ? -11.823 -9.261 7.446 1.00 98.88 783 VAL A O 1
ATOM 6081 N N . ARG A 1 784 ? -13.388 -8.158 6.251 1.00 98.75 784 ARG A N 1
ATOM 6082 C CA . ARG A 1 784 ? -13.319 -9.008 5.056 1.00 98.75 784 ARG A CA 1
ATOM 6083 C C . ARG A 1 784 ? -11.884 -9.140 4.530 1.00 98.75 784 ARG A C 1
ATOM 6085 O O . ARG A 1 784 ? -11.393 -10.262 4.432 1.00 98.75 784 ARG A O 1
ATOM 6092 N N . ILE A 1 785 ? -11.207 -8.028 4.232 1.00 98.75 785 ILE A N 1
ATOM 6093 C CA . ILE A 1 785 ? -9.894 -8.040 3.554 1.00 98.75 785 ILE A CA 1
ATOM 6094 C C . ILE A 1 785 ? -8.708 -8.336 4.479 1.00 98.75 785 ILE A C 1
ATOM 6096 O O . ILE A 1 785 ? -7.640 -8.699 3.992 1.00 98.75 785 ILE A O 1
ATOM 6100 N N . THR A 1 786 ? -8.859 -8.169 5.795 1.00 98.94 786 THR A N 1
ATOM 6101 C CA . THR A 1 786 ? -7.758 -8.371 6.757 1.00 98.94 786 THR A CA 1
ATOM 6102 C C . THR A 1 786 ? -7.807 -9.712 7.481 1.00 98.94 786 THR A C 1
ATOM 6104 O O . THR A 1 786 ? -6.787 -10.118 8.041 1.00 98.94 786 THR A O 1
ATOM 6107 N N . SER A 1 787 ? -8.956 -10.402 7.483 1.00 98.88 787 SER A N 1
ATOM 6108 C CA . SER A 1 787 ? -9.136 -11.668 8.206 1.00 98.88 787 SER A CA 1
ATOM 6109 C C . SER A 1 787 ? -10.043 -12.671 7.480 1.00 98.88 787 SER A C 1
ATOM 6111 O O . SER A 1 787 ? -9.576 -13.745 7.098 1.00 98.88 787 SER A O 1
ATOM 6113 N N . THR A 1 788 ? -11.322 -12.352 7.253 1.00 98.88 788 THR A N 1
ATOM 6114 C CA . THR A 1 788 ? -12.325 -13.341 6.820 1.00 98.88 788 THR A CA 1
ATOM 6115 C C . THR A 1 788 ? -12.021 -13.952 5.453 1.00 98.88 788 THR A C 1
ATOM 6117 O O . THR A 1 788 ? -12.139 -15.167 5.304 1.00 98.88 788 THR A O 1
ATOM 6120 N N . GLU A 1 789 ? -11.609 -13.165 4.453 1.00 98.69 789 GLU A N 1
ATOM 6121 C CA . GLU A 1 789 ? -11.288 -13.712 3.124 1.00 98.69 789 GLU A CA 1
ATOM 6122 C C . GLU A 1 789 ? -10.076 -14.637 3.171 1.00 98.69 789 GLU A C 1
ATOM 6124 O O . GLU A 1 789 ? -10.120 -15.717 2.589 1.00 98.69 789 GLU A O 1
ATOM 6129 N N . CYS A 1 790 ? -9.042 -14.274 3.935 1.00 98.81 790 CYS A N 1
ATOM 6130 C CA . CYS A 1 790 ? -7.890 -15.141 4.170 1.00 98.81 790 CYS A CA 1
ATOM 6131 C C . CYS A 1 790 ? -8.331 -16.475 4.799 1.00 98.81 790 CYS A C 1
ATOM 6133 O O . CYS A 1 790 ? -8.034 -17.545 4.265 1.00 98.81 790 CYS A O 1
ATOM 6135 N N . ALA A 1 791 ? -9.151 -16.424 5.855 1.00 98.88 791 ALA A N 1
ATOM 6136 C CA . ALA A 1 791 ? -9.676 -17.625 6.500 1.00 98.88 791 ALA A CA 1
ATOM 6137 C C . ALA A 1 791 ? -10.510 -18.503 5.549 1.00 98.88 791 ALA A C 1
ATOM 6139 O O . ALA A 1 791 ? -10.433 -19.729 5.612 1.00 98.88 791 ALA A O 1
ATOM 6140 N N . ARG A 1 792 ? -11.304 -17.905 4.654 1.00 98.69 792 ARG A N 1
ATOM 6141 C CA . ARG A 1 792 ? -12.091 -18.646 3.653 1.00 98.69 792 ARG A CA 1
ATOM 6142 C C . ARG A 1 792 ? -11.205 -19.272 2.580 1.00 98.69 792 ARG A C 1
ATOM 6144 O O . ARG A 1 792 ? -11.404 -20.436 2.245 1.00 98.69 792 ARG A O 1
ATOM 6151 N N . ILE A 1 793 ? -10.257 -18.510 2.033 1.00 98.75 793 ILE A N 1
ATOM 6152 C CA . ILE A 1 793 ? -9.356 -18.949 0.956 1.00 98.75 793 ILE A CA 1
ATOM 6153 C C . ILE A 1 793 ? -8.513 -20.139 1.409 1.00 98.75 793 ILE A C 1
ATOM 6155 O O . ILE A 1 793 ? -8.419 -21.122 0.678 1.00 98.75 793 ILE A O 1
ATOM 6159 N N . PHE A 1 794 ? -7.985 -20.086 2.632 1.00 98.81 794 PHE A N 1
ATOM 6160 C CA . PHE A 1 794 ? -7.172 -21.160 3.207 1.00 98.81 794 PHE A CA 1
ATOM 6161 C C . PHE A 1 794 ? -7.976 -22.164 4.047 1.00 98.81 794 PHE A C 1
ATOM 6163 O O . PHE A 1 794 ? -7.398 -23.020 4.709 1.00 98.81 794 PHE A O 1
ATOM 6170 N N . ASN A 1 795 ? -9.309 -22.124 3.949 1.00 98.69 795 ASN A N 1
ATOM 6171 C CA . ASN A 1 795 ? -10.230 -23.137 4.469 1.00 98.69 795 ASN A CA 1
ATOM 6172 C C . ASN A 1 795 ? -10.197 -23.348 5.999 1.00 98.69 795 ASN A C 1
ATOM 6174 O O . ASN A 1 795 ? -10.318 -24.465 6.495 1.00 98.69 795 ASN A O 1
ATOM 6178 N N . ILE A 1 796 ? -10.057 -22.257 6.751 1.00 98.75 796 ILE A N 1
ATOM 6179 C CA . ILE A 1 796 ? -10.050 -22.220 8.225 1.00 98.75 796 ILE A CA 1
ATOM 6180 C C . ILE A 1 796 ? -11.175 -21.338 8.808 1.00 98.75 796 ILE A C 1
ATOM 6182 O O . ILE A 1 796 ? -11.220 -21.083 10.012 1.00 98.75 796 ILE A O 1
ATOM 6186 N N . TYR A 1 797 ? -12.106 -20.869 7.974 1.00 98.75 797 TYR A N 1
ATOM 6187 C CA . TYR A 1 797 ? -13.327 -20.169 8.393 1.00 98.75 797 TYR A CA 1
ATOM 6188 C C . TYR A 1 797 ? -14.437 -21.169 8.793 1.00 98.75 797 TYR A C 1
ATOM 6190 O O . TYR A 1 797 ? -14.602 -22.172 8.100 1.00 98.75 797 TYR A O 1
ATOM 6198 N N . PRO A 1 798 ? -15.247 -20.923 9.847 1.00 98.19 798 PRO A N 1
ATOM 6199 C CA . PRO A 1 798 ? -15.261 -19.749 10.722 1.00 98.19 798 PRO A CA 1
ATOM 6200 C C . PRO A 1 798 ? -14.385 -19.889 11.974 1.00 98.19 798 PRO A C 1
ATOM 6202 O O . PRO A 1 798 ? -14.482 -19.046 12.861 1.00 98.19 798 PRO A O 1
ATOM 6205 N N . ARG A 1 799 ? -13.548 -20.933 12.092 1.00 98.50 799 ARG A N 1
ATOM 6206 C CA . ARG A 1 799 ? -12.664 -21.105 13.260 1.00 98.50 799 ARG A CA 1
ATOM 6207 C C . ARG A 1 799 ? -11.799 -19.860 13.486 1.00 98.50 799 ARG A C 1
ATOM 6209 O O . ARG A 1 799 ? -11.664 -19.421 14.621 1.00 98.50 799 ARG A O 1
ATOM 6216 N N . LYS A 1 800 ? -11.259 -19.293 12.405 1.00 98.81 800 LYS A N 1
ATOM 6217 C CA . LYS A 1 800 ? -10.535 -18.014 12.362 1.00 98.81 800 LYS A CA 1
ATOM 6218 C C . LYS A 1 800 ? -11.310 -16.997 11.515 1.00 98.81 800 LYS A C 1
ATOM 6220 O O . LYS A 1 800 ? -12.122 -17.370 10.667 1.00 98.81 800 LYS A O 1
ATOM 6225 N N . GLY A 1 801 ? -11.032 -15.707 11.713 1.00 98.44 801 GLY A N 1
ATOM 6226 C CA . GLY A 1 801 ? -11.605 -14.627 10.899 1.00 98.44 801 GLY A CA 1
ATOM 6227 C C . GLY A 1 801 ? -13.102 -14.378 11.123 1.00 98.44 801 GLY A C 1
ATOM 6228 O O . GLY A 1 801 ? -13.768 -13.871 10.217 1.00 98.44 801 GLY A O 1
ATOM 6229 N N . ALA A 1 802 ? -13.637 -14.753 12.292 1.00 98.50 802 ALA A N 1
ATOM 6230 C CA . ALA A 1 802 ? -15.028 -14.530 12.681 1.00 98.50 802 ALA A CA 1
ATOM 6231 C C . ALA A 1 802 ? -15.173 -14.301 14.197 1.00 98.50 802 ALA A C 1
ATOM 6233 O O . ALA A 1 802 ? -14.493 -14.946 14.991 1.00 98.50 802 ALA A O 1
ATOM 6234 N N . ILE A 1 803 ? -16.107 -13.431 14.589 1.00 98.69 803 ILE A N 1
ATOM 6235 C CA . ILE A 1 803 ? -16.626 -13.324 15.959 1.00 98.69 803 ILE A CA 1
ATOM 6236 C C . ILE A 1 803 ? -17.964 -14.057 15.988 1.00 98.69 803 ILE A C 1
ATOM 6238 O O . ILE A 1 803 ? -19.020 -13.452 15.797 1.00 98.69 803 ILE A O 1
ATOM 6242 N N . LEU A 1 804 ? -17.903 -15.380 16.134 1.00 98.19 804 LEU A N 1
ATOM 6243 C CA . LEU A 1 804 ? -19.058 -16.276 16.187 1.00 98.19 804 LEU A CA 1
ATOM 6244 C C . LEU A 1 804 ? -18.874 -17.286 17.319 1.00 98.19 804 LEU A C 1
ATOM 6246 O O . LEU A 1 804 ? -17.753 -17.635 17.681 1.00 98.19 804 LEU A O 1
ATOM 6250 N N . VAL A 1 805 ? -19.984 -17.782 17.866 1.00 98.38 805 VAL A N 1
ATOM 6251 C CA . VAL A 1 805 ? -19.939 -18.848 18.873 1.00 98.38 805 VAL A CA 1
ATOM 6252 C C . VAL A 1 805 ? -19.239 -20.080 18.292 1.00 98.38 805 VAL A C 1
ATOM 6254 O O . VAL A 1 805 ? -19.603 -20.551 17.215 1.00 98.38 805 VAL A O 1
ATOM 6257 N N . GLY A 1 806 ? -18.246 -20.598 19.013 1.00 98.00 806 GLY A N 1
ATOM 6258 C CA . GLY A 1 806 ? -17.415 -21.731 18.602 1.00 98.00 806 GLY A CA 1
ATOM 6259 C C . GLY A 1 806 ? -16.146 -21.362 17.825 1.00 98.00 806 GLY A C 1
ATOM 6260 O O . GLY A 1 806 ? -15.315 -22.241 17.609 1.00 98.00 806 GLY A O 1
ATOM 6261 N N . SER A 1 807 ? -15.962 -20.099 17.427 1.00 98.69 807 SER A N 1
ATOM 6262 C CA . SER A 1 807 ? -14.708 -19.620 16.827 1.00 98.69 807 SER A CA 1
ATOM 6263 C C . SER A 1 807 ? -13.598 -19.483 17.876 1.00 98.69 807 SER A C 1
ATOM 6265 O O . SER A 1 807 ? -13.872 -19.262 19.061 1.00 98.69 807 SER A O 1
ATOM 6267 N N . ASP A 1 808 ? -12.339 -19.574 17.437 1.00 98.75 808 ASP A N 1
ATOM 6268 C CA . ASP A 1 808 ? -11.187 -19.282 18.291 1.00 98.75 808 ASP A CA 1
ATOM 6269 C C . ASP A 1 808 ? -11.276 -17.818 18.764 1.00 98.75 808 ASP A C 1
ATOM 6271 O O . ASP A 1 808 ? -11.597 -16.916 17.987 1.00 98.75 808 ASP A O 1
ATOM 6275 N N . ALA A 1 809 ? -10.990 -17.566 20.043 1.00 98.50 809 ALA A N 1
ATOM 6276 C CA . ALA A 1 809 ? -11.008 -16.226 20.626 1.00 98.50 809 ALA A CA 1
ATOM 6277 C C . ALA A 1 809 ? -9.738 -15.438 20.267 1.00 98.50 809 ALA A C 1
ATOM 6279 O O . ALA A 1 809 ? -8.924 -15.097 21.129 1.00 98.50 809 ALA A O 1
ATOM 6280 N N . ASP A 1 810 ? -9.599 -15.168 18.972 1.00 98.81 810 ASP A N 1
ATOM 6281 C CA . ASP A 1 810 ? -8.605 -14.291 18.372 1.00 98.81 810 ASP A CA 1
ATOM 6282 C C . ASP A 1 810 ? -9.289 -12.988 17.952 1.00 98.81 810 ASP A C 1
ATOM 6284 O O . ASP A 1 810 ? -9.942 -12.914 16.909 1.00 98.81 810 ASP A O 1
ATOM 6288 N N . ILE A 1 811 ? -9.198 -11.975 18.810 1.00 98.94 811 ILE A N 1
ATOM 6289 C CA . ILE A 1 811 ? -10.069 -10.795 18.788 1.00 98.94 811 ILE A CA 1
ATOM 6290 C C . ILE A 1 811 ? -9.221 -9.538 18.949 1.00 98.94 811 ILE A C 1
ATOM 6292 O O . ILE A 1 811 ? -8.313 -9.507 19.776 1.00 98.94 811 ILE A O 1
ATOM 6296 N N . ILE A 1 812 ? -9.554 -8.479 18.217 1.00 98.88 812 ILE A N 1
ATOM 6297 C CA . ILE A 1 812 ? -9.033 -7.133 18.469 1.00 98.88 812 ILE A CA 1
ATOM 6298 C C . ILE A 1 812 ? -10.133 -6.202 18.968 1.00 98.88 812 ILE A C 1
ATOM 6300 O O . ILE A 1 812 ? -11.290 -6.300 18.546 1.00 98.88 812 ILE A O 1
ATOM 6304 N N . ILE A 1 813 ? -9.750 -5.268 19.837 1.00 98.88 813 ILE A N 1
ATOM 6305 C CA . ILE A 1 813 ? -10.556 -4.099 20.191 1.00 98.88 813 ILE A CA 1
ATOM 6306 C C . ILE A 1 813 ? -9.895 -2.879 19.549 1.00 98.88 813 ILE A C 1
ATOM 6308 O O . ILE A 1 813 ? -8.854 -2.398 20.006 1.00 98.88 813 ILE A O 1
ATOM 6312 N N . LEU A 1 814 ? -10.499 -2.395 18.465 1.00 98.81 814 LEU A N 1
ATOM 6313 C CA . LEU A 1 814 ? -10.016 -1.252 17.696 1.00 98.81 814 LEU A CA 1
ATOM 6314 C C . LEU A 1 814 ? -10.780 0.007 18.107 1.00 98.81 814 LEU A C 1
ATOM 6316 O O . LEU A 1 814 ? -12.009 0.063 18.019 1.00 98.81 814 LEU A O 1
ATOM 6320 N N . ASN A 1 815 ? -10.050 1.038 18.533 1.00 98.56 815 ASN A N 1
ATOM 6321 C CA . ASN A 1 815 ? -10.616 2.344 18.845 1.00 98.56 815 ASN A CA 1
ATOM 6322 C C . ASN A 1 815 ? -10.503 3.276 17.625 1.00 98.56 815 ASN A C 1
ATOM 6324 O O . ASN A 1 815 ? -9.404 3.770 17.341 1.00 98.56 815 ASN A O 1
ATOM 6328 N N . PRO A 1 816 ? -11.618 3.575 16.930 1.00 97.50 816 PRO A N 1
ATOM 6329 C CA . PRO A 1 816 ? -11.595 4.405 15.722 1.00 97.50 816 PRO A CA 1
ATOM 6330 C C . PRO A 1 816 ? -11.206 5.863 16.011 1.00 97.50 816 PRO A C 1
ATOM 6332 O O . PRO A 1 816 ? -10.703 6.570 15.145 1.00 97.50 816 PRO A O 1
ATOM 6335 N N . ASN A 1 817 ? -11.399 6.326 17.249 1.00 96.12 817 ASN A N 1
ATOM 6336 C CA . ASN A 1 817 ? -11.105 7.704 17.643 1.00 96.12 817 ASN A CA 1
ATOM 6337 C C . ASN A 1 817 ? -9.665 7.894 18.137 1.00 96.12 817 ASN A C 1
ATOM 6339 O O . ASN A 1 817 ? -9.206 9.030 18.274 1.00 96.12 817 ASN A O 1
ATOM 6343 N N . SER A 1 818 ? -8.957 6.799 18.417 1.00 97.06 818 SER A N 1
ATOM 6344 C CA . SER A 1 818 ? -7.566 6.827 18.857 1.00 97.06 818 SER A CA 1
ATOM 6345 C C . SER A 1 818 ? -6.627 6.994 17.663 1.00 97.06 818 SER A C 1
ATOM 6347 O O . SER A 1 818 ? -6.941 6.589 16.544 1.00 97.06 818 SER A O 1
ATOM 6349 N N . SER A 1 819 ? -5.481 7.633 17.890 1.00 95.88 819 SER A N 1
ATOM 6350 C CA . SER A 1 819 ? -4.461 7.856 16.863 1.00 95.88 819 SER A CA 1
ATOM 6351 C C . SER A 1 819 ? -3.239 6.987 17.119 1.00 95.88 819 SER A C 1
ATOM 6353 O O . SER A 1 819 ? -2.855 6.777 18.268 1.00 95.88 819 SER A O 1
ATOM 6355 N N . PHE A 1 820 ? -2.581 6.556 16.049 1.00 96.38 820 PHE A N 1
ATOM 6356 C CA . PHE A 1 820 ? -1.304 5.850 16.111 1.00 96.38 820 PHE A CA 1
ATOM 6357 C C . PHE A 1 820 ? -0.202 6.654 15.412 1.00 96.38 820 PHE A C 1
ATOM 6359 O O . PHE A 1 820 ? -0.458 7.566 14.617 1.00 96.38 820 PHE A O 1
ATOM 6366 N N . GLY A 1 821 ? 1.046 6.324 15.727 1.00 96.38 821 GLY A N 1
ATOM 6367 C CA . GLY A 1 821 ? 2.225 6.797 15.014 1.00 96.38 821 GLY A CA 1
ATOM 6368 C C . GLY A 1 821 ? 3.196 5.640 14.851 1.00 96.38 821 GLY A C 1
ATOM 6369 O O . GLY A 1 821 ? 3.372 4.869 15.789 1.00 96.38 821 GLY A O 1
ATOM 6370 N N . ILE A 1 822 ? 3.791 5.521 13.671 1.00 97.31 822 ILE A N 1
ATOM 6371 C CA . ILE A 1 822 ? 4.747 4.463 13.356 1.00 97.31 822 ILE A CA 1
ATOM 6372 C C . ILE A 1 822 ? 6.159 5.029 13.478 1.00 97.31 822 ILE A C 1
ATOM 6374 O O . ILE A 1 822 ? 6.463 6.087 12.916 1.00 97.31 822 ILE A O 1
ATOM 6378 N N . SER A 1 823 ? 6.997 4.322 14.232 1.00 94.19 823 SER A N 1
ATOM 6379 C CA . SER A 1 823 ? 8.418 4.610 14.389 1.00 94.19 823 SER A CA 1
ATOM 6380 C C . SER A 1 823 ? 9.203 3.308 14.498 1.00 94.19 823 SER A C 1
ATOM 6382 O O . SER A 1 823 ? 8.778 2.407 15.224 1.00 94.19 823 SER A O 1
ATOM 6384 N N . ALA A 1 824 ? 10.377 3.225 13.872 1.00 94.94 824 ALA A N 1
ATOM 6385 C CA . ALA A 1 824 ? 11.328 2.136 14.125 1.00 94.94 824 ALA A CA 1
ATOM 6386 C C . ALA A 1 824 ? 11.749 2.063 15.608 1.00 94.94 824 ALA A C 1
ATOM 6388 O O . ALA A 1 824 ? 12.053 1.002 16.130 1.00 94.94 824 ALA A O 1
ATOM 6389 N N . THR A 1 825 ? 11.713 3.183 16.335 1.00 93.31 825 THR A N 1
ATOM 6390 C CA . THR A 1 825 ? 12.099 3.215 17.758 1.00 93.31 825 THR A CA 1
ATOM 6391 C C . THR A 1 825 ? 11.046 2.643 18.707 1.00 93.31 825 THR A C 1
ATOM 6393 O O . THR A 1 825 ? 11.325 2.512 19.895 1.00 93.31 825 THR A O 1
ATOM 6396 N N . SER A 1 826 ? 9.818 2.414 18.236 1.00 91.56 826 SER A N 1
ATOM 6397 C CA . SER A 1 826 ? 8.701 1.961 19.076 1.00 91.56 826 SER A CA 1
ATOM 6398 C C . SER A 1 826 ? 7.964 0.747 18.523 1.00 91.56 826 SER A C 1
ATOM 6400 O O . SER A 1 826 ? 7.009 0.309 19.157 1.00 91.56 826 SER A O 1
ATOM 6402 N N . HIS A 1 827 ? 8.353 0.239 17.351 1.00 96.69 827 HIS A N 1
ATOM 6403 C CA . HIS A 1 827 ? 7.839 -1.033 16.857 1.00 96.69 827 HIS A CA 1
ATOM 6404 C C . HIS A 1 827 ? 8.470 -2.206 17.618 1.00 96.69 827 HIS A C 1
ATOM 6406 O O . HIS A 1 827 ? 9.435 -2.041 18.366 1.00 96.69 827 HIS A O 1
ATOM 6412 N N . HIS A 1 828 ? 7.932 -3.398 17.417 1.00 97.75 828 HIS A N 1
ATOM 6413 C CA . HIS A 1 828 ? 8.345 -4.617 18.110 1.00 97.75 828 HIS A CA 1
ATOM 6414 C C . HIS A 1 828 ? 9.122 -5.578 17.199 1.00 97.75 828 HIS A C 1
ATOM 6416 O O . HIS A 1 828 ? 9.589 -6.624 17.657 1.00 97.75 828 HIS A O 1
ATOM 6422 N N . SER A 1 829 ? 9.276 -5.228 15.918 1.00 96.56 829 SER A N 1
ATOM 6423 C CA . SER A 1 829 ? 10.204 -5.900 15.006 1.00 96.56 829 SER A CA 1
ATOM 6424 C C . SER A 1 829 ? 11.652 -5.685 15.466 1.00 96.56 829 SER A C 1
ATOM 6426 O O . SER A 1 829 ? 11.976 -4.662 16.066 1.00 96.56 829 SER A O 1
ATOM 6428 N N . ARG A 1 830 ? 12.555 -6.612 15.137 1.00 96.31 830 ARG A N 1
ATOM 6429 C CA . ARG A 1 830 ? 13.999 -6.459 15.417 1.00 96.31 830 ARG A CA 1
ATOM 6430 C C . ARG A 1 830 ? 14.733 -5.524 14.452 1.00 96.31 830 ARG A C 1
ATOM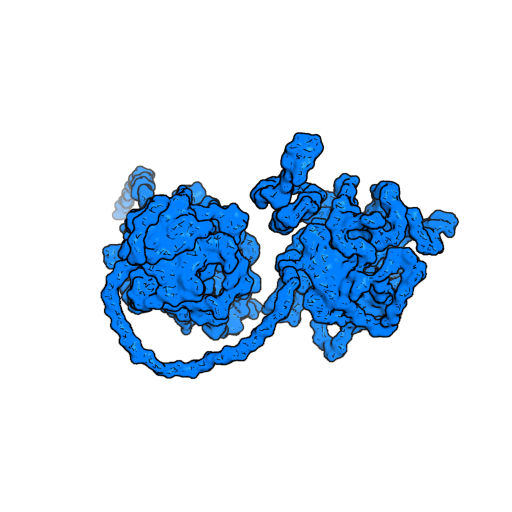 6432 O O . ARG A 1 830 ? 15.931 -5.298 14.626 1.00 96.31 830 ARG A O 1
ATOM 6439 N N . SER A 1 831 ? 14.061 -5.044 13.409 1.00 93.88 831 SER A N 1
ATOM 6440 C CA . SER A 1 831 ? 14.639 -4.115 12.437 1.00 93.88 831 SER A CA 1
ATOM 6441 C C . SER A 1 831 ? 15.033 -2.787 13.082 1.00 93.88 831 SER A C 1
ATOM 6443 O O . SER A 1 831 ? 14.345 -2.266 13.943 1.00 93.88 831 SER A O 1
ATOM 6445 N N . ASP A 1 832 ? 16.137 -2.201 12.628 1.00 94.31 832 ASP A N 1
ATOM 6446 C CA . ASP A 1 832 ? 16.565 -0.846 12.998 1.00 94.31 832 ASP A CA 1
ATOM 6447 C C . ASP A 1 832 ? 15.903 0.241 12.132 1.00 94.31 832 ASP A C 1
ATOM 6449 O O . ASP A 1 832 ? 16.122 1.437 12.326 1.00 94.31 832 ASP A O 1
ATOM 6453 N N . THR A 1 833 ? 15.100 -0.175 11.153 1.00 94.12 833 THR A N 1
ATOM 6454 C CA . THR A 1 833 ? 14.398 0.689 10.205 1.00 94.12 833 THR A CA 1
ATOM 6455 C C . THR A 1 833 ? 12.940 0.274 10.064 1.00 94.12 833 THR A C 1
ATOM 6457 O O . THR A 1 833 ? 12.577 -0.886 10.274 1.00 94.12 833 THR A O 1
ATOM 6460 N N . ASN A 1 834 ? 12.100 1.228 9.667 1.00 97.38 834 ASN A N 1
ATOM 6461 C CA . ASN A 1 834 ? 10.701 0.993 9.347 1.00 97.38 834 ASN A CA 1
ATOM 6462 C C . ASN A 1 834 ? 10.362 1.703 8.031 1.00 97.38 834 ASN A C 1
ATOM 6464 O O . ASN A 1 834 ? 10.527 2.914 7.925 1.00 97.38 834 ASN A O 1
ATOM 6468 N N . VAL A 1 835 ? 9.875 0.988 7.016 1.00 97.50 835 VAL A N 1
ATOM 6469 C CA . VAL A 1 835 ? 9.532 1.621 5.722 1.00 97.50 835 VAL A CA 1
ATOM 6470 C C . VAL A 1 835 ? 8.327 2.570 5.812 1.00 97.50 835 VAL A C 1
ATOM 6472 O O . VAL A 1 835 ? 8.070 3.350 4.896 1.00 97.50 835 VAL A O 1
ATOM 6475 N N . PHE A 1 836 ? 7.598 2.535 6.930 1.00 97.88 836 PHE A N 1
ATOM 6476 C CA . PHE A 1 836 ? 6.455 3.395 7.237 1.00 97.88 836 PHE A CA 1
ATOM 6477 C C . PHE A 1 836 ? 6.781 4.479 8.277 1.00 97.88 836 PHE A C 1
ATOM 6479 O O . PHE A 1 836 ? 5.858 5.097 8.816 1.00 97.88 836 PHE A O 1
ATOM 6486 N N . ASP A 1 837 ? 8.064 4.710 8.576 1.00 96.12 837 ASP A N 1
ATOM 6487 C CA . ASP A 1 837 ? 8.511 5.644 9.614 1.00 96.12 837 ASP A CA 1
ATOM 6488 C C . ASP A 1 837 ? 7.893 7.043 9.452 1.00 96.12 837 ASP A C 1
ATOM 6490 O O . ASP A 1 837 ? 7.779 7.592 8.352 1.00 96.12 837 ASP A O 1
ATOM 6494 N N . GLY A 1 838 ? 7.434 7.619 10.563 1.00 93.75 838 GLY A N 1
ATOM 6495 C CA . GLY A 1 838 ? 6.816 8.945 10.592 1.00 93.75 838 GLY A CA 1
ATOM 6496 C C . GLY A 1 838 ? 5.351 8.992 10.144 1.00 93.75 838 GLY A C 1
ATOM 6497 O O . GLY A 1 838 ? 4.712 10.042 10.300 1.00 93.75 838 GLY A O 1
ATOM 6498 N N . ARG A 1 839 ? 4.771 7.888 9.648 1.00 94.81 839 ARG A N 1
ATOM 6499 C CA . ARG A 1 839 ? 3.331 7.818 9.353 1.00 94.81 839 ARG A CA 1
ATOM 6500 C C . ARG A 1 839 ? 2.507 7.885 10.630 1.00 94.81 839 ARG A C 1
ATOM 6502 O O . ARG A 1 839 ? 2.862 7.330 11.668 1.00 94.81 839 ARG A O 1
ATOM 6509 N N . ARG A 1 840 ? 1.385 8.594 10.553 1.00 95.88 840 ARG A N 1
ATOM 6510 C CA . ARG A 1 840 ? 0.433 8.776 11.651 1.00 95.88 840 ARG A CA 1
ATOM 6511 C C . ARG A 1 840 ? -0.970 8.686 11.086 1.00 95.88 840 ARG A C 1
ATOM 6513 O O . ARG A 1 840 ? -1.200 9.203 9.996 1.00 95.88 840 ARG A O 1
ATOM 6520 N N . GLY A 1 841 ? -1.873 8.100 11.853 1.00 95.81 841 GLY A N 1
ATOM 6521 C CA . GLY A 1 841 ? -3.236 7.850 11.412 1.00 95.81 841 GLY A CA 1
ATOM 6522 C C . GLY A 1 841 ? -4.206 7.672 12.569 1.00 95.81 841 GLY A C 1
ATOM 6523 O O . GLY A 1 841 ? -3.839 7.867 13.735 1.00 95.81 841 GLY A O 1
ATOM 6524 N N . LYS A 1 842 ? -5.445 7.316 12.240 1.00 96.81 842 LYS A N 1
ATOM 6525 C CA . LYS A 1 842 ? -6.513 6.966 13.188 1.00 96.81 842 LYS A CA 1
ATOM 6526 C C . LYS A 1 842 ? -6.861 5.482 13.131 1.00 96.81 842 LYS A C 1
ATOM 6528 O O . LYS A 1 842 ? -6.508 4.802 12.178 1.00 96.81 842 LYS A O 1
ATOM 6533 N N . GLY A 1 843 ? -7.566 5.002 14.152 1.00 97.06 843 GLY A N 1
ATOM 6534 C CA . GLY A 1 843 ? -7.913 3.591 14.299 1.00 97.06 843 GLY A CA 1
ATOM 6535 C C . GLY A 1 843 ? -6.763 2.806 14.899 1.00 97.06 843 GLY A C 1
ATOM 6536 O O . GLY A 1 843 ? -6.012 2.139 14.193 1.00 97.06 843 GLY A O 1
ATOM 6537 N N . LYS A 1 844 ? -6.610 2.914 16.219 1.00 98.00 844 LYS A N 1
ATOM 6538 C CA . LYS A 1 844 ? -5.584 2.184 16.970 1.00 98.00 844 LYS A CA 1
ATOM 6539 C C . LYS A 1 844 ? -6.153 0.866 17.487 1.00 98.00 844 LYS A C 1
ATOM 6541 O O . LYS A 1 844 ? -7.231 0.858 18.084 1.00 98.00 844 LYS A O 1
ATOM 6546 N N . VAL A 1 845 ? -5.415 -0.226 17.312 1.00 98.56 845 VAL A N 1
ATOM 6547 C CA . VAL A 1 845 ? -5.660 -1.474 18.042 1.00 98.56 845 VAL A CA 1
ATOM 6548 C C . VAL A 1 845 ? -5.199 -1.270 19.484 1.00 98.56 845 VAL A C 1
ATOM 6550 O O . VAL A 1 845 ? -4.010 -1.111 19.759 1.00 98.56 845 VAL A O 1
ATOM 6553 N N . GLU A 1 846 ? -6.151 -1.210 20.412 1.00 98.44 846 GLU A N 1
ATOM 6554 C CA . GLU A 1 846 ? -5.862 -0.982 21.834 1.00 98.44 846 GLU A CA 1
ATOM 6555 C C . GLU A 1 846 ? -5.728 -2.283 22.615 1.00 98.44 846 GLU A C 1
ATOM 6557 O O . GLU A 1 846 ? -5.002 -2.320 23.605 1.00 98.44 846 GLU A O 1
ATOM 6562 N N . VAL A 1 847 ? -6.428 -3.330 22.171 1.00 98.88 847 VAL A N 1
ATOM 6563 C CA . VAL A 1 847 ? -6.364 -4.655 22.783 1.00 98.88 847 VAL A CA 1
ATOM 6564 C C . VAL A 1 847 ? -6.271 -5.719 21.702 1.00 98.88 847 VAL A C 1
ATOM 6566 O O . VAL A 1 847 ? -7.074 -5.712 20.767 1.00 98.88 847 VAL A O 1
ATOM 6569 N N . THR A 1 848 ? -5.349 -6.664 21.873 1.00 98.88 848 THR A N 1
ATOM 6570 C CA . THR A 1 848 ? -5.300 -7.911 21.100 1.00 98.88 848 THR A CA 1
ATOM 6571 C C . THR A 1 848 ? -5.458 -9.086 22.050 1.00 98.88 848 THR A C 1
ATOM 6573 O O . THR A 1 848 ? -4.751 -9.208 23.054 1.00 98.88 848 THR A O 1
ATOM 6576 N N . ILE A 1 849 ? -6.386 -9.971 21.715 1.00 98.75 849 ILE A N 1
ATOM 6577 C CA . ILE A 1 849 ? -6.653 -11.224 22.405 1.00 98.75 849 ILE A CA 1
ATOM 6578 C C . ILE A 1 849 ? -6.270 -12.339 21.443 1.00 98.75 849 ILE A C 1
ATOM 6580 O O . ILE A 1 849 ? -6.774 -12.377 20.324 1.00 98.75 849 ILE A O 1
ATOM 6584 N N . SER A 1 850 ? -5.391 -13.243 21.869 1.00 98.25 850 SER A N 1
ATOM 6585 C CA . SER A 1 850 ? -5.051 -14.439 21.101 1.00 98.25 850 SER A CA 1
ATOM 6586 C C . SER A 1 850 ? -5.286 -15.683 21.940 1.00 98.25 850 SER A C 1
ATOM 6588 O O . SER A 1 850 ? -4.803 -15.793 23.076 1.00 98.25 850 SER A O 1
ATOM 6590 N N . ARG A 1 851 ? -6.058 -16.624 21.389 1.00 96.69 851 ARG A N 1
ATOM 6591 C CA . ARG A 1 851 ? -6.488 -17.855 22.064 1.00 96.69 851 ARG A CA 1
ATOM 6592 C C . ARG A 1 851 ? -7.139 -17.571 23.424 1.00 96.69 851 ARG A C 1
ATOM 6594 O O . ARG A 1 851 ? -6.875 -18.270 24.401 1.00 96.69 851 ARG A O 1
ATOM 6601 N N . GLY A 1 852 ? -7.934 -16.503 23.503 1.00 97.00 852 GLY A N 1
ATOM 6602 C CA . GLY A 1 852 ? -8.615 -16.058 24.723 1.00 97.00 852 GLY A CA 1
ATOM 6603 C C . GLY A 1 852 ? -7.702 -15.520 25.823 1.00 97.00 852 GLY A C 1
ATOM 6604 O O . GLY A 1 852 ? -8.105 -15.510 26.984 1.00 97.00 852 GLY A O 1
ATOM 6605 N N . ARG A 1 853 ? -6.483 -15.085 25.493 1.00 97.00 853 ARG A N 1
ATOM 6606 C CA . ARG A 1 853 ? -5.576 -14.380 26.409 1.00 97.00 853 ARG A CA 1
ATOM 6607 C C . ARG A 1 853 ? -5.346 -12.966 25.899 1.00 97.00 853 ARG A C 1
ATOM 6609 O O . ARG A 1 853 ? -5.059 -12.800 24.718 1.00 97.00 853 ARG A O 1
ATOM 6616 N N . VAL A 1 854 ? -5.437 -11.970 26.776 1.00 98.00 854 VAL A N 1
ATOM 6617 C CA . VAL A 1 854 ? -5.035 -10.595 26.451 1.00 98.00 854 VAL A CA 1
ATOM 6618 C C . VAL A 1 854 ? -3.516 -10.569 26.301 1.00 98.00 854 VAL A C 1
ATOM 6620 O O . VAL A 1 854 ? -2.796 -10.792 27.272 1.00 98.00 854 VAL A O 1
ATOM 6623 N N . VAL A 1 855 ? -3.039 -10.357 25.079 1.00 98.38 855 VAL A N 1
ATOM 6624 C CA . VAL A 1 855 ? -1.606 -10.375 24.738 1.00 98.38 855 VAL A CA 1
ATOM 6625 C C . VAL A 1 855 ? -1.063 -8.991 24.411 1.00 98.38 855 VAL A C 1
ATOM 6627 O O . VAL A 1 855 ? 0.143 -8.791 24.462 1.00 98.38 855 VAL A O 1
ATOM 6630 N N . TRP A 1 856 ? -1.938 -8.033 24.124 1.00 98.44 856 TRP A N 1
ATOM 6631 C CA . TRP A 1 856 ? -1.605 -6.626 23.942 1.00 98.44 856 TRP A CA 1
ATOM 6632 C C . TRP A 1 856 ? -2.687 -5.793 24.615 1.00 98.44 856 TRP A C 1
ATOM 6634 O O . TRP A 1 856 ? -3.863 -5.996 24.319 1.00 98.44 856 TRP A O 1
ATOM 6644 N N . GLU A 1 857 ? -2.305 -4.904 25.526 1.00 97.94 857 GLU A N 1
ATOM 6645 C CA . GLU A 1 857 ? -3.189 -3.917 26.158 1.00 97.94 857 GLU A CA 1
ATOM 6646 C C . GLU A 1 857 ? -2.335 -2.803 26.781 1.00 97.94 857 GLU A C 1
ATOM 6648 O O . GLU A 1 857 ? -1.244 -3.071 27.278 1.00 97.94 857 GLU A O 1
ATOM 6653 N N . ASN A 1 858 ? -2.822 -1.556 26.788 1.00 94.31 858 ASN A N 1
ATOM 6654 C CA . ASN A 1 858 ? -2.135 -0.410 27.409 1.00 94.31 858 ASN A CA 1
ATOM 6655 C C . ASN A 1 858 ? -0.694 -0.203 26.906 1.00 94.31 858 ASN A C 1
ATOM 6657 O O . ASN A 1 858 ? 0.193 0.159 27.678 1.00 94.31 858 ASN A O 1
ATOM 6661 N N . ASP A 1 859 ? -0.465 -0.448 25.613 1.00 93.12 859 ASP A N 1
ATOM 6662 C CA . ASP A 1 859 ? 0.861 -0.407 24.988 1.00 93.12 859 ASP A CA 1
ATOM 6663 C C . ASP A 1 859 ? 1.883 -1.356 25.652 1.00 93.12 859 ASP A C 1
ATOM 6665 O O . ASP A 1 859 ? 3.081 -1.074 25.686 1.00 93.12 859 ASP A O 1
ATOM 6669 N N . GLN A 1 860 ? 1.413 -2.472 26.225 1.00 96.62 860 GLN A N 1
ATOM 6670 C CA . GLN A 1 860 ? 2.232 -3.526 26.824 1.00 96.62 860 GLN A CA 1
ATOM 6671 C C . GLN A 1 860 ? 1.963 -4.870 26.147 1.00 96.62 860 GLN A C 1
ATOM 6673 O O . GLN A 1 860 ? 0.817 -5.312 26.025 1.00 96.62 860 GLN A O 1
ATOM 6678 N N . LEU A 1 861 ? 3.043 -5.540 25.740 1.00 97.06 861 LEU A N 1
ATOM 6679 C CA . LEU A 1 861 ? 3.000 -6.853 25.111 1.00 97.06 861 LEU A CA 1
ATOM 6680 C C . LEU A 1 861 ? 3.233 -7.966 26.146 1.00 97.06 861 LEU A C 1
ATOM 6682 O O . LEU A 1 861 ? 4.291 -8.047 26.764 1.00 97.06 861 LEU A O 1
ATOM 6686 N N . ASN A 1 862 ? 2.260 -8.865 26.278 1.00 95.62 862 ASN A N 1
ATOM 6687 C CA . ASN A 1 862 ? 2.234 -9.965 27.242 1.00 95.62 862 ASN A CA 1
ATOM 6688 C C . ASN A 1 862 ? 2.185 -11.318 26.517 1.00 95.62 862 ASN A C 1
ATOM 6690 O O . ASN A 1 862 ? 1.147 -11.979 26.451 1.00 95.62 862 ASN A O 1
ATOM 6694 N N . VAL A 1 863 ? 3.319 -11.737 25.953 1.00 95.31 863 VAL A N 1
ATOM 6695 C CA . VAL A 1 863 ? 3.430 -12.971 25.159 1.00 95.31 863 VAL A CA 1
ATOM 6696 C C . VAL A 1 863 ? 4.499 -13.909 25.706 1.00 95.31 863 VAL A C 1
ATOM 6698 O O . VAL A 1 863 ? 5.514 -13.480 26.248 1.00 95.31 863 VAL A O 1
ATOM 6701 N N . ALA A 1 864 ? 4.281 -15.213 25.534 1.00 91.81 864 ALA A N 1
ATOM 6702 C CA . ALA A 1 864 ? 5.228 -16.252 25.930 1.00 91.81 864 ALA A CA 1
ATOM 6703 C C . ALA A 1 864 ? 5.617 -17.114 24.714 1.00 91.81 864 ALA A C 1
ATOM 6705 O O . ALA A 1 864 ? 4.717 -17.522 23.963 1.00 91.81 864 ALA A O 1
ATOM 6706 N N . PRO A 1 865 ? 6.915 -17.422 24.519 1.00 95.12 865 PRO A N 1
ATOM 6707 C CA . PRO A 1 865 ? 7.354 -18.347 23.480 1.00 95.12 865 PRO A CA 1
ATOM 6708 C C . PRO A 1 865 ? 6.675 -19.714 23.605 1.00 95.12 865 PRO A C 1
ATOM 6710 O O . PRO A 1 865 ? 6.466 -20.214 24.711 1.00 95.12 865 PRO A O 1
ATOM 6713 N N . GLY A 1 866 ? 6.344 -20.327 22.471 1.00 94.19 866 GLY A N 1
ATOM 6714 C CA . GLY A 1 866 ? 5.712 -21.650 22.399 1.00 94.19 866 GLY A CA 1
ATOM 6715 C C . GLY A 1 866 ? 4.219 -21.676 22.749 1.00 94.19 866 GLY A C 1
ATOM 6716 O O . GLY A 1 866 ? 3.645 -22.753 22.889 1.00 94.19 866 GLY A O 1
ATOM 6717 N N . SER A 1 867 ? 3.579 -20.514 22.915 1.00 94.25 867 SER A N 1
ATOM 6718 C CA . SER A 1 867 ? 2.145 -20.437 23.219 1.00 94.25 867 SER A CA 1
ATOM 6719 C C . SER A 1 867 ? 1.229 -20.397 21.988 1.00 94.25 867 SER A C 1
ATOM 6721 O O . SER A 1 867 ? 0.019 -20.591 22.129 1.00 94.25 867 SER A O 1
ATOM 6723 N N . GLY A 1 868 ? 1.795 -20.183 20.797 1.00 95.56 868 GLY A N 1
ATOM 6724 C CA . GLY A 1 868 ? 1.099 -20.289 19.515 1.00 95.56 868 GLY A CA 1
ATOM 6725 C C . GLY A 1 868 ? 0.944 -21.737 19.046 1.00 95.56 868 GLY A C 1
ATOM 6726 O O . GLY A 1 868 ? 1.727 -22.609 19.431 1.00 95.56 868 GLY A O 1
ATOM 6727 N N . LYS A 1 869 ? -0.059 -22.014 18.207 1.00 97.38 869 LYS A N 1
ATOM 6728 C CA . LYS A 1 869 ? -0.286 -23.346 17.630 1.00 97.38 869 LYS A CA 1
ATOM 6729 C C . LYS A 1 869 ? -0.255 -23.332 16.108 1.00 97.38 869 LYS A C 1
ATOM 6731 O O . LYS A 1 869 ? -0.753 -22.411 15.467 1.00 97.38 869 LYS A O 1
ATOM 6736 N N . TYR A 1 870 ? 0.267 -24.420 15.549 1.00 98.62 870 TYR A N 1
ATOM 6737 C CA . TYR A 1 870 ? 0.121 -24.709 14.131 1.00 98.62 870 TYR A CA 1
ATOM 6738 C C . TYR A 1 870 ? -1.353 -24.980 13.795 1.00 98.62 870 TYR A C 1
ATOM 6740 O O . TYR A 1 870 ? -2.034 -25.731 14.502 1.00 98.62 870 TYR A O 1
ATOM 6748 N N . ILE A 1 871 ? -1.841 -24.350 12.731 1.00 98.62 871 ILE A N 1
ATOM 6749 C CA . ILE A 1 871 ? -3.199 -24.484 12.215 1.00 98.62 871 ILE A CA 1
ATOM 6750 C C . ILE A 1 871 ? -3.133 -25.232 10.889 1.00 98.62 871 ILE A C 1
ATOM 6752 O O . ILE A 1 871 ? -2.678 -24.697 9.880 1.00 98.62 871 ILE A O 1
ATOM 6756 N N . GLU A 1 872 ? -3.620 -26.468 10.900 1.00 98.31 872 GLU A N 1
ATOM 6757 C CA . GLU A 1 872 ? -3.800 -27.258 9.686 1.00 98.31 872 GLU A CA 1
ATOM 6758 C C . GLU A 1 872 ? -4.880 -26.629 8.796 1.00 98.31 872 GLU A C 1
ATOM 6760 O O . GLU A 1 872 ? -5.949 -26.233 9.272 1.00 98.31 872 GLU A O 1
ATOM 6765 N N . MET A 1 873 ? -4.594 -26.551 7.499 1.00 98.38 873 MET A N 1
ATOM 6766 C CA . MET A 1 873 ? -5.430 -25.949 6.465 1.00 98.38 873 MET A CA 1
ATOM 6767 C C . MET A 1 873 ? -5.925 -27.060 5.524 1.00 98.38 873 MET A C 1
ATOM 6769 O O . MET A 1 873 ? -5.160 -27.536 4.681 1.00 98.38 873 MET A O 1
ATOM 6773 N N . PRO A 1 874 ? -7.181 -27.524 5.659 1.00 97.81 874 PRO A N 1
ATOM 6774 C CA . PRO A 1 874 ? -7.691 -28.646 4.873 1.00 97.81 874 PRO A CA 1
ATOM 6775 C C . PRO A 1 874 ? -7.789 -28.328 3.369 1.00 97.81 874 PRO A C 1
ATOM 6777 O O . PRO A 1 874 ? -8.147 -27.200 3.004 1.00 97.81 874 PRO A O 1
ATOM 6780 N N . PRO A 1 875 ? -7.536 -29.301 2.473 1.00 98.31 875 PRO A N 1
ATOM 6781 C CA . PRO A 1 875 ? -7.710 -29.123 1.031 1.00 98.31 875 PRO A CA 1
ATOM 6782 C C . PRO A 1 875 ? -9.189 -29.009 0.630 1.00 98.31 875 PRO A C 1
ATOM 6784 O O . PRO A 1 875 ? -10.087 -29.166 1.455 1.00 98.31 875 PRO A O 1
ATOM 6787 N N . TYR A 1 876 ? -9.439 -28.773 -0.661 1.00 97.25 876 TYR A N 1
ATOM 6788 C CA . TYR A 1 876 ? -10.775 -28.682 -1.265 1.00 97.25 876 TYR A CA 1
ATOM 6789 C C . TYR A 1 876 ? -11.664 -27.611 -0.614 1.00 97.25 876 TYR A C 1
ATOM 6791 O O . TYR A 1 876 ? -12.850 -27.827 -0.378 1.00 97.25 876 TYR A O 1
ATOM 6799 N N . GLY A 1 877 ? -11.087 -26.438 -0.331 1.00 96.06 877 GLY A N 1
ATOM 6800 C CA . GLY A 1 877 ? -11.861 -25.269 0.090 1.00 96.06 877 GLY A CA 1
ATOM 6801 C C . GLY A 1 877 ? -12.841 -24.793 -0.991 1.00 96.06 877 GLY A C 1
ATOM 6802 O O . GLY A 1 877 ? -12.805 -25.255 -2.133 1.00 96.06 877 GLY A O 1
ATOM 6803 N N . TYR A 1 878 ? -13.671 -23.798 -0.660 1.00 96.44 878 TYR A N 1
ATOM 6804 C CA . TYR A 1 878 ? -14.782 -23.329 -1.514 1.00 96.44 878 TYR A CA 1
ATOM 6805 C C . TYR A 1 878 ? -14.374 -22.942 -2.952 1.00 96.44 878 TYR A C 1
ATOM 6807 O O . TYR A 1 878 ? -15.179 -22.973 -3.883 1.00 96.44 878 TYR A O 1
ATOM 6815 N N . LEU A 1 879 ? -13.103 -22.583 -3.161 1.00 96.69 879 LEU A N 1
ATOM 6816 C CA . LEU A 1 879 ? -12.543 -22.281 -4.476 1.00 96.69 879 LEU A CA 1
ATOM 6817 C C . LEU A 1 879 ? -12.556 -23.480 -5.434 1.00 96.69 879 LEU A C 1
ATOM 6819 O O . LEU A 1 879 ? -12.440 -23.268 -6.640 1.00 96.69 879 LEU A O 1
ATOM 6823 N N . PHE A 1 880 ? -12.728 -24.711 -4.950 1.00 97.19 880 PHE A N 1
ATOM 6824 C CA . PHE A 1 880 ? -12.787 -25.931 -5.764 1.00 97.19 880 PHE A CA 1
ATOM 6825 C C . PHE A 1 880 ? -14.214 -26.378 -6.113 1.00 97.19 880 PHE A C 1
ATOM 6827 O O . PHE A 1 880 ? -14.391 -27.199 -7.015 1.00 97.19 880 PHE A O 1
ATOM 6834 N N . ASP A 1 881 ? -15.241 -25.790 -5.494 1.00 95.19 881 ASP A N 1
ATOM 6835 C CA . ASP A 1 881 ? -16.635 -26.216 -5.658 1.00 95.19 881 ASP A CA 1
ATOM 6836 C C . ASP A 1 881 ? -17.093 -26.138 -7.119 1.00 95.19 881 ASP A C 1
ATOM 6838 O O . ASP A 1 881 ? -17.116 -25.063 -7.713 1.00 95.19 881 ASP A O 1
ATOM 6842 N N . GLY A 1 882 ? -17.487 -27.255 -7.729 1.00 92.56 882 GLY A N 1
ATOM 6843 C CA . GLY A 1 882 ? -18.017 -27.278 -9.098 1.00 92.56 882 GLY A CA 1
ATOM 6844 C C . GLY A 1 882 ? -16.977 -27.214 -10.225 1.00 92.56 882 GLY A C 1
ATOM 6845 O O . GLY A 1 882 ? -17.378 -27.115 -11.386 1.00 92.56 882 GLY A O 1
ATOM 6846 N N . ILE A 1 883 ? -15.670 -27.272 -9.933 1.00 93.62 883 ILE A N 1
ATOM 6847 C CA . ILE A 1 883 ? -14.618 -27.395 -10.968 1.00 93.62 883 ILE A CA 1
ATOM 6848 C C . ILE A 1 883 ? -14.762 -28.705 -11.756 1.00 93.62 883 ILE A C 1
ATOM 6850 O O . ILE A 1 883 ? -14.627 -28.713 -12.979 1.00 93.62 883 ILE A O 1
ATOM 6854 N N . ASP A 1 884 ? -15.115 -29.788 -11.068 1.00 92.31 884 ASP A N 1
ATOM 6855 C CA . ASP A 1 884 ? -15.414 -31.116 -11.616 1.00 92.31 884 ASP A CA 1
ATOM 6856 C C . ASP A 1 884 ? -16.510 -31.091 -12.696 1.00 92.31 884 ASP A C 1
ATOM 6858 O O . ASP A 1 884 ? -16.431 -31.794 -13.710 1.00 92.31 884 ASP A O 1
ATOM 6862 N N . LYS A 1 885 ? -17.523 -30.235 -12.518 1.00 93.75 885 LYS A N 1
ATOM 6863 C CA . LYS A 1 885 ? -18.599 -30.037 -13.499 1.00 93.75 885 LYS A CA 1
ATOM 6864 C C . LYS A 1 885 ? -18.082 -29.366 -14.768 1.00 93.75 885 LYS A C 1
ATOM 6866 O O . LYS A 1 885 ? -18.472 -29.757 -15.866 1.00 93.75 885 LYS A O 1
ATOM 6871 N N . VAL A 1 886 ? -17.198 -28.376 -14.629 1.00 90.75 886 VAL A N 1
ATOM 6872 C CA . VAL A 1 886 ? -16.564 -27.696 -15.771 1.00 90.75 886 VAL A CA 1
ATOM 6873 C C . VAL A 1 886 ? -15.686 -28.678 -16.550 1.00 90.75 886 VAL A C 1
ATOM 6875 O O . VAL A 1 886 ? -15.795 -28.741 -17.775 1.00 90.75 886 VAL A O 1
ATOM 6878 N N . ASP A 1 887 ? -14.905 -29.510 -15.857 1.00 92.38 887 ASP A N 1
ATOM 6879 C CA . ASP A 1 887 ? -14.099 -30.562 -16.491 1.00 92.38 887 ASP A CA 1
ATOM 6880 C C . ASP A 1 887 ? -14.968 -31.588 -17.225 1.00 92.38 887 ASP A C 1
ATOM 6882 O O . ASP A 1 887 ? -14.687 -31.939 -18.370 1.00 92.38 887 ASP A O 1
ATOM 6886 N N . SER A 1 888 ? -16.058 -32.037 -16.601 1.00 92.19 888 SER A N 1
ATOM 6887 C CA . SER A 1 888 ? -16.991 -32.995 -17.207 1.00 92.19 888 SER A CA 1
ATOM 6888 C C . SER A 1 888 ? -17.644 -32.438 -18.478 1.00 92.19 888 SER A C 1
ATOM 6890 O O . SER A 1 888 ? -17.772 -33.141 -19.486 1.00 92.19 888 SER A O 1
ATOM 6892 N N . ASN A 1 889 ? -18.010 -31.154 -18.473 1.00 91.62 889 ASN A N 1
ATOM 6893 C CA . ASN A 1 889 ? -18.542 -30.466 -19.652 1.00 91.62 889 ASN A CA 1
ATOM 6894 C C . ASN A 1 889 ? -17.491 -30.342 -20.764 1.00 91.62 889 ASN A C 1
ATOM 6896 O O . ASN A 1 889 ? -17.798 -30.564 -21.934 1.00 91.62 889 ASN A O 1
ATOM 6900 N N . TYR A 1 890 ? -16.239 -30.038 -20.417 1.00 90.12 890 TYR A N 1
ATOM 6901 C CA . TYR A 1 890 ? -15.151 -30.000 -21.391 1.00 90.12 890 TYR A CA 1
ATOM 6902 C C . TYR A 1 890 ? -14.895 -31.384 -22.004 1.00 90.12 890 TYR A C 1
ATOM 6904 O O . TYR A 1 890 ? -14.890 -31.515 -23.227 1.00 90.12 890 TYR A O 1
ATOM 6912 N N . LEU A 1 891 ? -14.772 -32.432 -21.183 1.00 89.62 891 LEU A N 1
ATOM 6913 C CA . LEU A 1 891 ? -14.538 -33.803 -21.647 1.00 89.62 891 LEU A CA 1
ATOM 6914 C C . LEU A 1 891 ? -15.669 -34.320 -22.544 1.00 89.62 891 LEU A C 1
ATOM 6916 O O . LEU A 1 891 ? -15.397 -34.942 -23.567 1.00 89.62 891 LEU A O 1
ATOM 6920 N N . SER A 1 892 ? -16.928 -34.026 -22.207 1.00 91.00 892 SER A N 1
ATOM 6921 C CA . SER A 1 892 ? -18.082 -34.396 -23.041 1.00 91.00 892 SER A CA 1
ATOM 6922 C C . SER A 1 892 ? -18.172 -33.608 -24.354 1.00 91.00 892 SER A C 1
ATOM 6924 O O . SER A 1 892 ? -18.784 -34.088 -25.308 1.00 91.00 892 SER A O 1
ATOM 6926 N N . SER A 1 893 ? -17.530 -32.437 -24.447 1.00 89.81 893 SER A N 1
ATOM 6927 C CA . SER A 1 893 ? -17.430 -31.663 -25.693 1.00 89.81 893 SER A CA 1
ATOM 6928 C C . SER A 1 893 ? -16.399 -32.222 -26.686 1.00 89.81 893 SER A C 1
ATOM 6930 O O . SER A 1 893 ? -16.442 -31.893 -27.878 1.00 89.81 893 SER A O 1
ATOM 6932 N N . LEU A 1 894 ? -15.477 -33.077 -26.223 1.00 89.19 894 LEU A N 1
ATOM 6933 C CA . LEU A 1 894 ? -14.439 -33.664 -27.066 1.00 89.19 894 LEU A CA 1
ATOM 6934 C C . LEU A 1 894 ? -15.054 -34.654 -28.062 1.00 89.19 894 LEU A C 1
ATOM 6936 O O . LEU A 1 894 ? -15.774 -35.585 -27.707 1.00 89.19 894 LEU A O 1
ATOM 6940 N N . ARG A 1 895 ? -14.741 -34.470 -29.347 1.00 83.31 895 ARG A N 1
ATOM 6941 C CA . ARG A 1 895 ? -15.165 -35.396 -30.406 1.00 83.31 895 ARG A CA 1
ATOM 6942 C C . ARG A 1 895 ? -14.304 -36.657 -30.387 1.00 83.31 895 ARG A C 1
ATOM 6944 O O . ARG A 1 895 ? -13.124 -36.605 -30.045 1.00 83.31 895 ARG A O 1
ATOM 6951 N N . ALA A 1 896 ? -14.883 -37.778 -30.821 1.00 79.31 896 ALA A N 1
ATOM 6952 C CA . ALA A 1 896 ? -14.150 -39.032 -30.967 1.00 79.31 896 ALA A CA 1
ATOM 6953 C C . ALA A 1 896 ? -12.886 -38.839 -31.837 1.00 79.31 896 ALA A C 1
ATOM 6955 O O . ALA A 1 896 ? -12.959 -38.150 -32.863 1.00 79.31 896 ALA A O 1
ATOM 6956 N N . PRO A 1 897 ? -11.740 -39.452 -31.475 1.00 77.62 897 PRO A N 1
ATOM 6957 C CA . PRO A 1 897 ? -10.527 -39.371 -32.278 1.00 77.62 897 PRO A CA 1
ATOM 6958 C C . PRO A 1 897 ? -10.776 -39.849 -33.711 1.00 77.62 897 PRO A C 1
ATOM 6960 O O . PRO A 1 897 ? -11.399 -40.891 -33.933 1.00 77.62 897 PRO A O 1
ATOM 6963 N N . VAL A 1 898 ? -10.253 -39.115 -34.696 1.00 81.00 898 VAL A N 1
ATOM 6964 C CA . VAL A 1 898 ? -10.298 -39.547 -36.099 1.00 81.00 898 VAL A CA 1
ATOM 6965 C C . VAL A 1 898 ? -9.502 -40.846 -36.233 1.00 81.00 898 VAL A C 1
ATOM 6967 O O . VAL A 1 898 ? -8.284 -40.853 -36.044 1.00 81.00 898 VAL A O 1
ATOM 6970 N N . LYS A 1 899 ? -10.175 -41.951 -36.581 1.00 75.19 899 LYS A N 1
ATOM 6971 C CA . LYS A 1 899 ? -9.508 -43.222 -36.894 1.00 75.19 899 LYS A CA 1
ATOM 6972 C C . LYS A 1 899 ? -8.678 -43.047 -38.168 1.00 75.19 899 LYS A C 1
ATOM 6974 O O . LYS A 1 899 ? -9.227 -42.982 -39.262 1.00 75.19 899 LYS A O 1
ATOM 6979 N N . ARG A 1 900 ? -7.353 -42.976 -38.027 1.00 77.88 900 ARG A N 1
ATOM 6980 C CA . ARG A 1 900 ? -6.410 -43.000 -39.154 1.00 77.88 900 ARG A CA 1
ATOM 6981 C C . ARG A 1 900 ? -5.987 -44.448 -39.401 1.00 77.88 900 ARG A C 1
ATOM 6983 O O . ARG A 1 900 ? -5.414 -45.072 -38.511 1.00 77.88 900 ARG A O 1
ATOM 6990 N N . SER A 1 901 ? -6.275 -44.997 -40.580 1.00 76.12 901 SER A N 1
ATOM 6991 C CA . SER A 1 901 ? -5.719 -46.290 -40.992 1.00 76.12 901 SER A CA 1
ATOM 6992 C C . SER A 1 901 ? -4.214 -46.134 -41.205 1.00 76.12 901 SER A C 1
ATOM 6994 O O . SER A 1 901 ? -3.793 -45.264 -41.968 1.00 76.12 901 SER A O 1
ATOM 6996 N N . LYS A 1 902 ? -3.393 -46.958 -40.543 1.00 68.88 902 LYS A N 1
ATOM 6997 C CA . LYS A 1 902 ? -1.977 -47.072 -40.912 1.00 68.88 902 LYS A CA 1
ATOM 6998 C C . LYS A 1 902 ? -1.922 -47.630 -42.333 1.00 68.88 902 LYS A C 1
ATOM 7000 O O . LYS A 1 902 ? -2.518 -48.674 -42.584 1.00 68.88 902 LYS A O 1
ATOM 7005 N N . ALA A 1 903 ? -1.251 -46.929 -43.245 1.00 67.06 903 ALA A N 1
ATOM 7006 C CA . ALA A 1 903 ? -0.918 -47.505 -44.539 1.00 67.06 903 ALA A CA 1
ATOM 7007 C C . ALA A 1 903 ? -0.084 -48.765 -44.271 1.00 67.06 903 ALA A C 1
ATOM 7009 O O . ALA A 1 903 ? 0.944 -48.693 -43.598 1.00 67.06 903 ALA A O 1
ATOM 7010 N N . THR A 1 904 ? -0.582 -49.918 -44.708 1.00 66.12 904 THR A N 1
ATOM 7011 C CA . THR A 1 904 ? 0.187 -51.161 -44.741 1.00 66.12 904 THR A CA 1
ATOM 7012 C C . THR A 1 904 ? 1.353 -50.945 -45.699 1.00 66.12 904 THR A C 1
ATOM 7014 O O . THR A 1 904 ? 1.121 -50.796 -46.898 1.00 66.12 904 THR A O 1
ATOM 7017 N N . SER A 1 905 ? 2.562 -50.831 -45.145 1.00 56.38 905 SER A N 1
ATOM 7018 C CA . SER A 1 905 ? 3.830 -50.811 -45.881 1.00 56.38 905 SER A CA 1
ATOM 7019 C C . SER A 1 905 ? 4.189 -52.193 -46.393 1.00 56.38 905 SER A C 1
ATOM 7021 O O . SER A 1 905 ? 4.066 -53.127 -45.563 1.00 56.38 905 SER A O 1
#

InterPro domains:
  IPR001810 F-box domain [PF12937] (12-50)
  IPR001810 F-box domain [PS50181] (9-56)
  IPR001810 F-box domain [SM00256] (15-56)
  IPR005174 KIB1-4, beta-propeller [PF03478] (74-359)
  IPR006680 Amidohydrolase-related [PF01979] (479-855)
  IPR011059 Metal-dependent hydrolase, composite domain superfamily [G3DSA:2.30.40.10] (432-875)
  IPR011059 Metal-dependent hydrolase, composite domain superfamily [SSF51338] (431-872)
  IPR011778 Hydantoinase/dihydropyrimidinase [TIGR02033] (432-872)
  IPR011778 Hydantoinase/dihydropyrimidinase [cd01314] (432-868)
  IPR032466 Metal-dependent hydrolase [SSF51556] (483-801)
  IPR036047 F-box-like domain superfamily [SSF81383] (9-105)
  IPR050378 Metallo-dependent Hydrolases Superfamily [PTHR11647] (428-888)

pLDDT: mean 83.48, std 19.67, range [20.67, 98.94]

Mean predicted aligned error: 18.04 Å

Secondary structure (DSSP, 8-state):
-B-TTS-B---GGGS-HHHHHHHHHH--SHHHHHHHHHS-HHHHHHHHHHGGGS---PPEEEPP--TT-SEEEEEETTTTEEEEEE-TT-TT-EEE--TTS-EEEE-TTS-EEEE-TTT--EEE--SS---TT------TTSTT------EEEEEEEE----TTS-SS---GGGGEEEEEEETTT--EEEE-TT-S--EEEE--SS-EEEEEEETTEEEEEETT-PEEEE--SS--TTS-EE-EEEEPPPTT--TTSEEEEEEETTEEEEEEEEEEEETTTEEEEEEEEEEEEEETTTTEEEEPS--TTEEEEE-TT--EEEEETTTSTT--TTEEEEEEEEE-TTS-EEEEEEEEEEETTT--EEE----GGG---S-SPPPEEE-----S--SS---------PPPP---------------------EEEEES-EEEETTEEEE-EEEEETTEEEEEESS----TTSEEEE-TTSEEEEPEEEEEE-TT-EETTEE-S--TTHHHHHHHHTTEEEEEEEEPPBTTBHHHHHHHHHHHHTT-SSEEEEEEE--S-SHHHHHHHHHHHHTT---EEEEES-STTTTB--HHHHHHHHHHHHHHT-EEEEE-S-HHHHHHHHHHHHHTT--SHHHHHHTS-HHHHHHHHHHHHHHHHHHT--EEE-S--SHHHHHHHHHHHHTT--EEE--BHHHHH--GGG----SSPPPSTTHHHHHHHHHHHTSS---B--B----HHHHGGGTT-GGGSPP-B--TTTHHHHHIIIIITTTSS-HHHHHIIIIIHHHHHTT-TTTSS--STTSB--EEEEEEEEEEE--TTT-SSS-S--TTTT-EEEEEEEEEEETTEEEEETTEE---TT---B----SS-GGGTTHHHHHHHHHHHPPPP--PPPP--

Radius of gyration: 34.27 Å; Cα contacts (8 Å, |Δi|>4): 2053; chains: 1; bounding box: 72×117×86 Å

Solvent-accessible surface area (backbone atoms only — not comparable to full-atom values): 48701 Å² total; per-residue (Å²): 113,60,48,101,82,74,45,75,58,78,63,74,71,72,59,54,67,68,60,52,48,54,53,51,74,69,51,84,48,69,68,58,43,53,52,46,31,63,72,39,72,58,45,24,56,57,50,62,71,63,50,88,77,60,81,63,72,81,56,26,37,36,43,45,46,48,88,98,43,50,44,37,40,33,37,36,77,86,77,75,44,80,43,80,44,80,43,74,90,56,67,76,32,50,60,36,50,22,81,71,19,38,31,43,34,39,42,68,89,48,34,34,30,39,34,23,87,78,77,66,44,60,44,55,36,40,55,55,75,59,60,87,89,66,74,88,58,80,66,74,86,52,93,72,58,88,52,79,59,60,60,66,46,58,45,58,38,59,57,72,89,61,101,83,65,77,94,72,89,72,62,72,50,72,33,37,39,38,38,38,27,33,51,86,68,32,28,39,24,36,34,39,67,75,38,85,58,43,40,35,28,46,54,70,96,60,47,65,48,18,58,34,49,49,85,78,26,43,34,37,27,32,58,81,40,38,29,27,36,27,77,71,90,62,94,56,92,76,75,56,47,64,40,40,85,62,29,67,49,58,92,84,66,50,88,83,49,53,54,33,38,29,44,55,93,78,43,46,33,46,37,39,41,41,63,42,61,64,92,93,57,40,74,43,41,83,62,51,74,48,43,26,38,56,39,84,86,80,37,41,68,45,77,52,64,58,51,63,51,30,24,37,41,43,30,70,83,34,51,55,37,57,44,56,16,85,69,18,87,88,48,54,44,18,26,37,39,40,41,33,71,26,47,38,84,82,76,46,74,70,46,53,68,45,36,32,38,34,33,54,65,79,69,43,77,49,77,52,91,75,67,84,85,67,42,66,80,80,45,57,32,72,59,34,59,34,33,92,46,76,50,86,69,66,88,82,64,89,78,85,90,78,83,90,79,88,85,82,86,82,86,84,80,91,81,87,89,79,94,71,92,73,79,86,74,80,82,74,76,38,36,37,34,40,35,63,12,35,34,37,31,59,88,49,73,46,76,28,20,40,34,28,48,74,20,24,22,70,39,76,43,65,85,76,84,76,65,92,86,42,49,74,45,85,28,64,89,20,37,36,30,36,16,23,35,32,71,31,34,37,58,56,37,80,49,77,96,44,59,28,64,25,32,38,38,40,40,34,51,14,13,33,62,22,29,24,41,32,40,22,31,61,35,58,42,48,96,74,34,56,64,57,11,47,52,55,47,54,62,55,45,55,36,11,45,38,34,32,38,55,34,39,45,48,55,72,80,52,74,65,48,59,52,42,52,49,45,37,40,78,74,62,27,30,30,36,39,35,36,28,37,24,55,69,95,72,35,37,48,56,72,70,50,47,51,54,50,46,49,50,23,49,78,60,36,24,41,36,30,33,44,37,32,37,18,70,59,32,52,51,27,45,52,51,28,48,76,72,70,40,29,45,54,64,29,53,47,68,15,51,48,54,66,37,28,15,52,28,36,43,51,51,52,53,53,30,57,72,68,62,37,48,38,32,37,48,61,44,36,37,56,50,31,49,50,42,44,40,53,40,40,74,73,70,44,61,57,44,34,24,34,18,47,58,26,44,75,45,43,40,90,74,49,65,56,32,85,72,37,48,33,59,84,61,29,15,59,49,50,50,50,28,46,57,70,59,53,20,54,34,47,28,33,53,22,24,32,62,34,70,74,57,41,50,69,12,67,83,34,32,91,48,31,47,68,31,40,63,34,55,35,49,38,58,37,53,50,36,30,65,30,39,75,66,65,64,32,52,77,31,49,50,38,22,27,32,10,29,42,52,19,43,71,51,38,39,52,59,46,39,37,28,81,43,70,74,7,43,23,30,31,22,37,34,30,64,87,38,69,45,72,40,40,42,92,74,54,58,52,72,37,78,60,45,94,59,53,77,43,66,47,38,32,26,58,51,31,17,24,47,61,36,36,76,33,19,44,88,96,40,81,56,76,50,72,48,67,27,46,82,49,67,18,52,51,57,27,76,83,51,70,66,46,68,56,54,51,52,53,54,60,71,66,57,73,81,79,84,86,74,80,78,80,86,126

Foldseek 3Di:
DADPVRHPPDDPLPPDLVVLVVVVVVDPDLQVLLVQLQSDPSSVVSSLVPQVPDFFAFWWWWAFDDPPAQWTWIADPVVRDIDTHRNHPQFQWFWAAAPQQWIWTQDLQQWIWIARSRSRDIFTWARHADDPPDDFDQPVVAVFHSHTDFWQAKYKAFADDPPPDDQDDDQPQQRIKMWTATDPQLWIWITGGVGHHIQTEDEDDAHFQEWYQAPQWIWTAGLQGFIWIWRPPDPDVPSHTYTHGQAHHDPPRDSPWRWAWEDDPRKIKIKTWAFDDDPPKFRFATQFIWMWIADNVVSDTHTDQFQAQKEKEAEASRDIYIDGCVSHVPDDGRKYWYKYFRAIPVRHGPQDIHTFMARSNVRDTDTDDDDSVSRDDDGDDHTHTGRSDSPSNRPDDDDDDDDDDDDDDDDDDDDDDDDDDDDDDPDDWAWEKEAQAWEFALVDIDGWIFIDTQQFGADTGHDDDDDPPHHYHYLHLWYKFFFFEFAAEAAQDDFLNRTFQHFLQLLQLLLLQLRHQEYEHEQEDDVQHQVVSVVVNVVSQLFHQGAYEYEYEHQDDDVNNLVNVLCCFVPVQAQEYEAEQADPPGRHDDLVRLLVVLLSSLVSLGEYEYQFFNHVQLVVLQVVCVVVVNFDLVSNQRSGDLQRRLVRLLSSLVSNVVSLAAYEYEANQFPSNLVSLLVSVVVVGRYAYEHELCSQPHACSLSAFAPVDRHHPPGNVVVLLCLLVVSHFAYHHNARHDAPVQQCCSVRHNVSRGHHAHDSSPPLVSCCFVCVVVVNHDPSSSLRHGKVSVCQVLVNPPLGSDSDGGHRPFIWTKNQADKDADACVLRSHPYNDHPCHGDMGGIRGAWTAHSSRTQHHPSDGNTGTSNYHYDRRHRNGPSSPCSVVVVVVVVVPDDDDDDDDDPDD